Protein AF-0000000073385766 (afdb_homodimer)

pLDDT: mean 81.28, std 15.45, range [36.0, 98.94]

Secondary structure (DSSP, 8-state):
-HHHHHHHHHHHHHHHHHHHHHHHHHHHHTSSEEE------TTHHHHTT-EEEEEE-GGG-B---SSPPEEEEEES-HHHHHHHHHHH-TTTEEEEEE------SSSS-----HHHHTTSTT-----TT-HHHHHHHHHHHHHHHHHHHHHEEEEEEEEEEE-HHHHHHHHHHHHHHH-GGGEEEEEEEE-S-TT--S-TTSSEE--EEEEEEEESSTT-----EEEE----TTEEEEEEE--SS-EEEEETTEEEEEE-TTSEEEEE-SS-TTSEEEEE--TTHHHHSHHHHHIIIIIGGGTT-TT-EEEEET-SSSS-SEEEEE--SSTT----EEEEPPPTT--SEEEEPEESEEE-HHHHHTGGGGGG---SS-PPPHHHHHHHHHHHHTT----EEEESS-TTTHHHHHHHHTT--SEEEEEE---BSEEEETTEEEE-TT-HHHHHTT-SBHHHHHHHHHHHHHH-EEEEEEEEEEEEEEE--TTGGGGHHHHHHHHHHHHHHTTTT-SEEEEEEETTEEEEEEEEEEEEEEPP---EEEEEEEEEE--SSGGG--HHHHHHHHHHHHHHHHHHTT--EEEEE-SSEEEEE-SSSSEEEEEE------HHHHHHHHHHHHH--SEEEEEE--SS-GGGGHHHHTTSTTEEEEPPPHHHHHHHHHHH-/-HHHHHHHHHHHHHHHHHHHHHHHHHHHHTSSEEE------THHHHHTTEEEEEEE-GGG-B---SSPPEEEEEES-HHHHHHHHHHH-TTTEEEEEE------SSSS-----HHHHTTSTT-----TT-HHHHHHHHHHHHHHHHHHHHHEEEEEEEEEEE-HHHHHHHHHHHHHHH-GGGEEEEEEEE-S-TT--S-TTSSEE--EEEEEEEESSTT-----EEEE----TTEEEEEEE--SS-EEEEETTEEEEEE-TTSEEEEE-SS-TTSEEEEE--TTHHHHSHHHHHIIIIIGGGTTSTT-EEEEET-SSSS-SEEEEE--SSTT----EEEEPPPTT--SEEEEPEESEEE-HHHHHTGGGGGG---SS-PPPHHHHHHHHHHHHTT----EEEESS-TTTHHHHHHHHTT--SEEEEEE---BSEEEETTEEEEPTT-HHHHHTT-SBHHHHHHHHHHHHHH-EEEEEEEEEEEEEEE--TTGGGGHHHHHHHHHHHHHHTTTT-SEEEEEEETTEEEEEEEEEEEEEEPP---EEEEEEEEEEE-S-GGG--HHHHHHHHHHHHHHHHHHTT--EEEEE-SSEEEEE-SSSSEEEEEE------HHHHHHHHHHHHH--SEEEEEE--SS-GGGGHHHHTTSTTEEEEPPPHHHHHHHHHHH-

Organism: NCBI:txid537011

Solvent-accessible surface area (backbone atoms only — not comparable to full-atom values): 70743 Å² total; per-residue (Å²): 114,65,67,56,50,52,51,47,50,50,51,36,50,51,36,48,48,46,34,47,48,41,44,44,47,46,56,61,54,57,38,62,43,74,39,57,48,82,47,73,63,77,70,48,67,78,41,66,63,34,44,59,42,61,40,76,37,72,90,72,32,42,87,55,95,74,82,54,45,61,25,39,38,35,41,26,54,44,64,50,49,43,56,41,39,54,66,36,36,53,44,58,29,41,36,35,48,37,53,59,76,50,62,75,64,79,65,67,58,65,85,72,42,56,84,56,48,53,73,35,69,83,69,62,75,73,57,77,76,33,56,65,52,54,15,36,52,46,35,57,48,51,58,44,50,52,49,51,58,52,21,31,17,59,54,5,37,38,40,40,46,39,39,80,81,40,39,41,62,50,51,50,51,45,32,69,68,53,33,60,85,24,56,72,51,65,32,38,33,32,49,41,56,70,84,65,72,79,57,72,81,41,74,52,36,80,21,58,38,38,32,42,34,35,28,58,35,88,70,37,65,69,34,58,42,78,40,85,50,62,74,34,73,61,13,21,32,46,80,46,74,69,56,92,80,58,52,72,44,82,52,96,91,34,72,23,37,41,35,49,75,83,33,50,46,82,42,79,54,75,60,29,63,86,25,21,25,80,40,72,43,48,78,57,36,37,70,68,39,71,66,23,36,47,36,59,73,62,44,50,84,47,55,82,44,51,44,28,36,37,36,35,54,81,38,78,66,33,84,51,77,38,29,43,31,34,37,15,72,43,92,71,43,87,47,35,35,34,43,41,50,45,48,71,86,61,54,56,54,40,76,35,35,41,47,31,60,45,85,43,28,68,52,46,70,60,34,64,46,55,57,60,43,66,60,47,69,85,64,58,34,38,70,58,52,45,50,51,50,31,42,55,50,43,86,64,40,75,40,31,37,39,21,62,45,30,55,67,22,35,66,58,39,20,41,52,75,68,61,47,63,37,36,44,40,34,19,24,42,68,45,64,20,50,41,79,54,96,88,36,85,35,58,31,93,60,18,45,56,30,30,73,73,68,33,60,26,44,36,55,43,19,51,49,22,44,49,25,40,29,64,26,41,67,24,56,34,71,39,68,41,73,79,37,78,44,69,44,38,67,73,45,29,49,42,23,28,57,47,34,52,46,47,52,50,48,44,64,74,33,52,89,68,28,78,38,74,43,54,43,35,57,92,24,22,42,30,32,25,30,28,16,75,36,78,37,74,42,71,53,62,48,43,26,36,45,28,30,31,62,42,72,50,73,51,88,66,49,91,64,65,50,74,64,53,53,44,50,50,45,51,44,49,45,48,43,52,18,54,44,68,58,12,77,41,78,76,44,79,58,88,44,36,39,31,21,28,23,91,84,50,55,35,33,31,37,35,38,54,52,75,71,76,51,64,66,62,55,51,49,50,51,50,54,58,64,71,54,65,56,40,32,39,35,35,66,57,56,101,63,68,72,71,80,51,44,76,79,46,67,87,47,79,49,59,42,84,46,78,68,49,62,72,57,44,51,52,53,46,59,57,74,78,115,65,69,57,49,52,51,48,50,50,50,35,50,51,35,48,48,46,36,48,46,41,43,44,48,44,55,61,56,57,38,59,42,73,38,58,47,81,45,73,62,77,69,49,69,81,40,68,58,34,43,61,42,62,41,77,38,72,89,70,33,43,85,56,96,74,82,53,45,62,26,40,40,36,41,27,54,43,63,50,48,44,56,40,38,54,64,35,36,52,44,59,27,40,36,36,47,35,55,61,74,49,63,75,64,78,65,67,57,66,86,73,43,56,83,57,48,54,71,35,70,83,70,62,75,75,57,78,77,33,57,64,53,54,14,37,52,46,35,57,48,51,58,44,49,53,50,51,59,52,21,31,17,58,56,6,36,39,38,38,44,40,41,82,81,40,38,39,60,50,51,49,51,45,31,69,67,52,33,59,86,23,57,72,52,64,33,39,34,31,48,41,56,70,83,65,71,80,58,71,81,42,73,51,35,81,22,58,38,38,32,43,34,36,29,58,34,88,69,38,65,70,33,60,41,79,42,87,50,65,74,34,72,64,12,20,32,46,79,45,74,69,59,92,80,59,52,72,45,80,52,94,90,34,72,24,36,41,34,50,76,83,32,50,44,82,44,78,55,75,58,30,63,86,25,22,23,78,40,70,44,47,78,56,36,36,71,68,40,72,66,23,36,47,36,60,73,63,44,52,83,46,55,82,44,52,44,29,36,37,36,34,56,82,37,79,65,32,86,51,76,38,29,41,32,35,37,16,73,43,91,70,43,89,47,35,34,34,42,39,50,45,48,72,85,62,54,56,54,41,75,36,34,43,46,31,59,45,85,43,28,66,51,44,69,60,33,62,44,55,59,61,43,66,58,48,71,86,64,60,36,36,70,57,53,45,51,52,50,32,42,56,49,43,85,64,42,75,40,32,36,37,21,59,44,30,56,67,23,35,64,58,40,21,42,52,73,68,62,47,63,38,36,45,39,35,19,24,41,69,45,62,20,49,41,78,55,96,89,36,85,36,58,30,91,62,18,46,56,30,30,73,72,68,34,61,25,44,34,56,44,20,51,47,20,43,49,24,40,29,64,26,42,66,24,56,34,72,39,68,42,73,78,39,78,45,69,43,39,65,72,45,32,48,42,22,27,57,48,34,52,48,48,50,51,47,43,68,74,33,51,89,69,26,77,38,75,45,55,42,36,56,93,23,23,41,30,33,25,30,28,17,75,34,78,38,75,42,70,54,62,49,41,26,36,45,29,30,32,62,43,72,52,78,31,87,70,48,89,65,60,49,75,66,53,52,44,50,48,45,50,44,49,44,48,42,52,19,53,44,68,57,12,77,42,77,77,44,80,57,88,44,36,40,31,21,28,23,92,85,49,56,36,34,31,37,35,37,53,52,77,69,75,51,64,65,63,55,51,50,50,52,51,55,57,64,71,54,65,57,40,33,38,33,35,65,56,57,101,64,68,74,73,78,53,44,76,78,46,67,86,48,78,48,59,42,81,45,78,66,49,60,71,54,45,51,52,53,45,57,53,73,72

Nearest PDB structures (foldseek):
  6k0w-assembly2_A  TM=5.742E-01  e=7.827E-27  Helicobacter pylori 26695
  6k0w-assembly2_C  TM=6.515E-01  e=1.689E-23  Helicobacter pylori 26695
  6k0w-assembly1_B  TM=6.074E-01  e=6.829E-25  Helicobacter pylori 26695
  6k0w-assembly1_D  TM=6.498E-01  e=1.057E-22  Helicobacter pylori 26695
  4zcf-assembly1_B  TM=5.034E-01  e=5.128E-25  Escherichia coli

Structure (mmCIF, N/CA/C/O backbone):
data_AF-0000000073385766-model_v1
#
loop_
_entity.id
_entity.type
_entity.pdbx_description
1 polymer 'site-specific DNA-methyltransferase (adenine-specific)'
#
loop_
_atom_site.group_PDB
_atom_site.id
_atom_site.type_symbol
_atom_site.label_atom_id
_atom_site.label_alt_id
_atom_site.label_comp_id
_atom_site.label_asym_id
_atom_site.label_entity_id
_atom_site.label_seq_id
_atom_site.pdbx_PDB_ins_code
_atom_site.Cartn_x
_atom_site.Cartn_y
_atom_site.Cartn_z
_atom_site.occupancy
_atom_site.B_iso_or_equiv
_atom_site.auth_seq_id
_atom_site.auth_comp_id
_atom_site.auth_asym_id
_atom_site.auth_atom_id
_atom_site.pdbx_PDB_model_num
ATOM 1 N N . MET A 1 1 ? -17.344 31.922 -60.094 1 49.59 1 MET A N 1
ATOM 2 C CA . MET A 1 1 ? -16.766 30.594 -60.062 1 49.59 1 MET A CA 1
ATOM 3 C C . MET A 1 1 ? -15.438 30.578 -59.344 1 49.59 1 MET A C 1
ATOM 5 O O . MET A 1 1 ? -15.133 29.625 -58.594 1 49.59 1 MET A O 1
ATOM 9 N N . ALA A 1 2 ? -14.805 31.625 -59.438 1 57.44 2 ALA A N 1
ATOM 10 C CA . ALA A 1 2 ? -13.5 31.75 -58.781 1 57.44 2 ALA A CA 1
ATOM 11 C C . ALA A 1 2 ? -13.656 31.938 -57.281 1 57.44 2 ALA A C 1
ATOM 13 O O . ALA A 1 2 ? -12.891 31.359 -56.5 1 57.44 2 ALA A O 1
ATOM 14 N N . ASP A 1 3 ? -14.672 32.594 -56.938 1 60.59 3 ASP A N 1
ATOM 15 C CA . ASP A 1 3 ? -14.914 32.875 -55.5 1 60.59 3 ASP A CA 1
ATOM 16 C C . ASP A 1 3 ? -15.281 31.594 -54.75 1 60.59 3 ASP A C 1
ATOM 18 O O . ASP A 1 3 ? -14.906 31.422 -53.594 1 60.59 3 ASP A O 1
ATOM 22 N N . ASN A 1 4 ? -15.797 30.641 -55.5 1 63.19 4 ASN A N 1
ATOM 23 C CA . ASN A 1 4 ? -16.219 29.391 -54.875 1 63.19 4 ASN A CA 1
ATOM 24 C C . ASN A 1 4 ? -15.039 28.453 -54.656 1 63.19 4 ASN A C 1
ATOM 26 O O . ASN A 1 4 ? -14.961 27.781 -53.625 1 63.19 4 ASN A O 1
ATOM 30 N N . ILE A 1 5 ? -14.133 28.594 -55.5 1 67.75 5 ILE A N 1
ATOM 31 C CA . ILE A 1 5 ? -12.953 27.734 -55.375 1 67.75 5 ILE A CA 1
ATOM 32 C C . ILE A 1 5 ? -12.062 28.234 -54.25 1 67.75 5 ILE A C 1
ATOM 34 O O . ILE A 1 5 ? -11.523 27.438 -53.469 1 67.75 5 ILE A O 1
ATOM 38 N N . ASP A 1 6 ? -12.055 29.547 -54.188 1 68.44 6 ASP A N 1
ATOM 39 C CA . ASP A 1 6 ? -11.258 30.125 -53.125 1 68.44 6 ASP A CA 1
ATOM 40 C C . ASP A 1 6 ? -11.852 29.781 -51.75 1 68.44 6 ASP A C 1
ATOM 42 O O . ASP A 1 6 ? -11.125 29.5 -50.812 1 68.44 6 ASP A O 1
ATOM 46 N N . GLU A 1 7 ? -13.109 29.797 -51.688 1 72.94 7 GLU A N 1
ATOM 47 C CA . GLU A 1 7 ? -13.781 29.406 -50.438 1 72.94 7 GLU A CA 1
ATOM 48 C C . GLU A 1 7 ? -13.555 27.922 -50.125 1 72.94 7 GLU A C 1
ATOM 50 O O . GLU A 1 7 ? -13.367 27.547 -48.969 1 72.94 7 GLU A O 1
ATOM 55 N N . LEU A 1 8 ? -13.492 27.141 -51.094 1 73.75 8 LEU A N 1
ATOM 56 C CA . LEU A 1 8 ? -13.242 25.719 -50.906 1 73.75 8 LEU A CA 1
ATOM 57 C C . LEU A 1 8 ? -11.797 25.484 -50.469 1 73.75 8 LEU A C 1
ATOM 59 O O . LEU A 1 8 ? -11.523 24.656 -49.594 1 73.75 8 LEU A O 1
ATOM 63 N N . HIS A 1 9 ? -10.953 26.25 -51 1 75.62 9 HIS A N 1
ATOM 64 C CA . HIS A 1 9 ? -9.555 26.141 -50.594 1 75.62 9 HIS A CA 1
ATOM 65 C C . HIS A 1 9 ? -9.367 26.625 -49.156 1 75.62 9 HIS A C 1
ATOM 67 O O . HIS A 1 9 ? -8.594 26.047 -48.406 1 75.62 9 HIS A O 1
ATOM 73 N N . ARG A 1 10 ? -10.031 27.703 -48.844 1 72.75 10 ARG A N 1
ATOM 74 C CA . ARG A 1 10 ? -9.977 28.156 -47.469 1 72.75 10 ARG A CA 1
ATOM 75 C C . ARG A 1 10 ? -10.562 27.125 -46.5 1 72.75 10 ARG A C 1
ATOM 77 O O . ARG A 1 10 ? -10 26.859 -45.438 1 72.75 10 ARG A O 1
ATOM 84 N N . LYS A 1 11 ? -11.648 26.5 -46.844 1 74.69 11 LYS A N 1
ATOM 85 C CA . LYS A 1 11 ? -12.242 25.453 -46.031 1 74.69 11 LYS A CA 1
ATOM 86 C C . LYS A 1 11 ? -11.312 24.25 -45.938 1 74.69 11 LYS A C 1
ATOM 88 O O . LYS A 1 11 ? -11.188 23.641 -44.875 1 74.69 11 LYS A O 1
ATOM 93 N N . ILE A 1 12 ? -10.656 23.938 -46.938 1 74.56 12 ILE A N 1
ATOM 94 C CA . ILE A 1 12 ? -9.695 22.844 -46.906 1 74.56 12 ILE A CA 1
ATOM 95 C C . ILE A 1 12 ? -8.508 23.219 -46.031 1 74.56 12 ILE A C 1
ATOM 97 O O . ILE A 1 12 ? -8.062 22.406 -45.219 1 74.56 12 ILE A O 1
ATOM 101 N N . LYS A 1 13 ? -8.062 24.406 -46.156 1 70.5 13 LYS A N 1
ATOM 102 C CA . LYS A 1 13 ? -6.969 24.844 -45.281 1 70.5 13 LYS A CA 1
ATOM 103 C C . LYS A 1 13 ? -7.395 24.828 -43.812 1 70.5 13 LYS A C 1
ATOM 105 O O . LYS A 1 13 ? -6.625 24.422 -42.938 1 70.5 13 LYS A O 1
ATOM 110 N N . ASP A 1 14 ? -8.523 25.281 -43.594 1 71 14 ASP A N 1
ATOM 111 C CA . ASP A 1 14 ? -9.047 25.25 -42.219 1 71 14 ASP A CA 1
ATOM 112 C C . ASP A 1 14 ? -9.188 23.828 -41.719 1 71 14 ASP A C 1
ATOM 114 O O . ASP A 1 14 ? -8.836 23.516 -40.594 1 71 14 ASP A O 1
ATOM 118 N N . LEU A 1 15 ? -9.648 22.953 -42.531 1 71.5 15 LEU A N 1
ATOM 119 C CA . LEU A 1 15 ? -9.82 21.547 -42.156 1 71.5 15 LEU A CA 1
ATOM 120 C C . LEU A 1 15 ? -8.469 20.859 -42.031 1 71.5 15 LEU A C 1
ATOM 122 O O . LEU A 1 15 ? -8.266 20.047 -41.125 1 71.5 15 LEU A O 1
ATOM 126 N N . GLU A 1 16 ? -7.609 21.203 -42.781 1 70.88 16 GLU A N 1
ATOM 127 C CA . GLU A 1 16 ? -6.262 20.672 -42.656 1 70.88 16 GLU A CA 1
ATOM 128 C C . GLU A 1 16 ? -5.602 21.172 -41.375 1 70.88 16 GLU A C 1
ATOM 130 O O . GLU A 1 16 ? -4.918 20.422 -40.656 1 70.88 16 GLU A O 1
ATOM 135 N N . SER A 1 17 ? -5.781 22.406 -41.156 1 67.31 17 SER A N 1
ATOM 136 C CA . SER A 1 17 ? -5.305 22.938 -39.875 1 67.31 17 SER A CA 1
ATOM 137 C C . SER A 1 17 ? -6.004 22.266 -38.688 1 67.31 17 SER A C 1
ATOM 139 O O . SER A 1 17 ? -5.375 21.969 -37.688 1 67.31 17 SER A O 1
ATOM 141 N N . GLU A 1 18 ? -7.227 22.094 -38.844 1 66.19 18 GLU A N 1
ATOM 142 C CA . GLU A 1 18 ? -7.969 21.375 -37.812 1 66.19 18 GLU A CA 1
ATOM 143 C C . GLU A 1 18 ? -7.508 19.922 -37.688 1 66.19 18 GLU A C 1
ATOM 145 O O . GLU A 1 18 ? -7.352 19.406 -36.594 1 66.19 18 GLU A O 1
ATOM 150 N N . VAL A 1 19 ? -7.32 19.312 -38.75 1 64.25 19 VAL A N 1
ATOM 151 C CA . VAL A 1 19 ? -6.781 17.953 -38.719 1 64.25 19 VAL A CA 1
ATOM 152 C C . VAL A 1 19 ? -5.371 17.953 -38.156 1 64.25 19 VAL A C 1
ATOM 154 O O . VAL A 1 19 ? -5.02 17.094 -37.344 1 64.25 19 VAL A O 1
ATOM 157 N N . ALA A 1 20 ? -4.609 18.938 -38.562 1 61.25 20 ALA A N 1
ATOM 158 C CA . ALA A 1 20 ? -3.279 19.078 -37.969 1 61.25 20 ALA A CA 1
ATOM 159 C C . ALA A 1 20 ? -3.365 19.344 -36.469 1 61.25 20 ALA A C 1
ATOM 161 O O . ALA A 1 20 ? -2.611 18.75 -35.688 1 61.25 20 ALA A O 1
ATOM 162 N N . TYR A 1 21 ? -4.199 20.203 -36.125 1 56.59 21 TYR A N 1
ATOM 163 C CA . TYR A 1 21 ? -4.445 20.453 -34.719 1 56.59 21 TYR A CA 1
ATOM 164 C C . TYR A 1 21 ? -4.977 19.203 -34.031 1 56.59 21 TYR A C 1
ATOM 166 O O . TYR A 1 21 ? -4.488 18.828 -32.969 1 56.59 21 TYR A O 1
ATOM 174 N N . LEU A 1 22 ? -5.922 18.641 -34.625 1 57.69 22 LEU A N 1
ATOM 175 C CA . LEU A 1 22 ? -6.461 17.422 -34.031 1 57.69 22 LEU A CA 1
ATOM 176 C C . LEU A 1 22 ? -5.426 16.297 -34.062 1 57.69 22 LEU A C 1
ATOM 178 O O . LEU A 1 22 ? -5.312 15.523 -33.125 1 57.69 22 LEU A O 1
ATOM 182 N N . ASN A 1 23 ? -4.742 16.25 -35.062 1 53.69 23 ASN A N 1
ATOM 183 C CA . ASN A 1 23 ? -3.621 15.32 -35.094 1 53.69 23 ASN A CA 1
ATOM 184 C C . ASN A 1 23 ? -2.535 15.688 -34.094 1 53.69 23 ASN A C 1
ATOM 186 O O . ASN A 1 23 ? -1.949 14.812 -33.469 1 53.69 23 ASN A O 1
ATOM 190 N N . ALA A 1 24 ? -2.273 16.891 -34.031 1 52.88 24 ALA A N 1
ATOM 191 C CA . ALA A 1 24 ? -1.373 17.359 -32.969 1 52.88 24 ALA A CA 1
ATOM 192 C C . ALA A 1 24 ? -1.948 17.062 -31.594 1 52.88 24 ALA A C 1
ATOM 194 O O . ALA A 1 24 ? -1.223 16.641 -30.688 1 52.88 24 ALA A O 1
ATOM 195 N N . GLN A 1 25 ? -3.15 17.328 -31.516 1 48.84 25 GLN A N 1
ATOM 196 C CA . GLN A 1 25 ? -3.822 16.953 -30.281 1 48.84 25 GLN A CA 1
ATOM 197 C C . GLN A 1 25 ? -3.83 15.445 -30.094 1 48.84 25 GLN A C 1
ATOM 199 O O . GLN A 1 25 ? -3.619 14.953 -28.984 1 48.84 25 GLN A O 1
ATOM 204 N N . LEU A 1 26 ? -4.16 14.828 -31.125 1 48.06 26 LEU A N 1
ATOM 205 C CA . LEU A 1 26 ? -4.078 13.375 -31.094 1 48.06 26 LEU A CA 1
ATOM 206 C C . LEU A 1 26 ? -2.635 12.914 -30.922 1 48.06 26 LEU A C 1
ATOM 208 O O . LEU A 1 26 ? -2.369 11.938 -30.234 1 48.06 26 LEU A O 1
ATOM 212 N N . LYS A 1 27 ? -1.765 13.461 -31.562 1 48.28 27 LYS A N 1
ATOM 213 C CA . LYS A 1 27 ? -0.336 13.211 -31.391 1 48.28 27 LYS A CA 1
ATOM 214 C C . LYS A 1 27 ? 0.132 13.602 -30 1 48.28 27 LYS A C 1
ATOM 216 O O . LYS A 1 27 ? 0.989 12.93 -29.422 1 48.28 27 LYS A O 1
ATOM 221 N N . GLN A 1 28 ? -0.233 14.734 -29.578 1 44.94 28 GLN A N 1
ATOM 222 C CA . GLN A 1 28 ? -0.001 15.094 -28.172 1 44.94 28 GLN A CA 1
ATOM 223 C C . GLN A 1 28 ? -0.711 14.125 -27.234 1 44.94 28 GLN A C 1
ATOM 225 O O . GLN A 1 28 ? -0.204 13.812 -26.156 1 44.94 28 GLN A O 1
ATOM 230 N N . ASP A 1 29 ? -1.841 13.719 -27.609 1 46.97 29 ASP A N 1
ATOM 231 C CA . ASP A 1 29 ? -2.686 12.75 -26.922 1 46.97 29 ASP A CA 1
ATOM 232 C C . ASP A 1 29 ? -2.068 11.352 -26.953 1 46.97 29 ASP A C 1
ATOM 234 O O . ASP A 1 29 ? -2.404 10.5 -26.125 1 46.97 29 ASP A O 1
ATOM 238 N N . ASN A 1 30 ? -1.302 11.055 -27.969 1 50.53 30 ASN A N 1
ATOM 239 C CA . ASN A 1 30 ? -0.639 9.758 -28.062 1 50.53 30 ASN A CA 1
ATOM 240 C C . ASN A 1 30 ? 0.503 9.633 -27.062 1 50.53 30 ASN A C 1
ATOM 242 O O . ASN A 1 30 ? 1.432 8.852 -27.266 1 50.53 30 ASN A O 1
ATOM 246 N N . ARG A 1 31 ? 0.432 10.508 -26.094 1 61.94 31 ARG A N 1
ATOM 247 C CA . ARG A 1 31 ? 1.479 10.547 -25.078 1 61.94 31 ARG A CA 1
ATOM 248 C C . ARG A 1 31 ? 1.097 9.711 -23.875 1 61.94 31 ARG A C 1
ATOM 250 O O . ARG A 1 31 ? -0.087 9.555 -23.562 1 61.94 31 ARG A O 1
ATOM 257 N N . PHE A 1 32 ? 1.944 8.898 -23.516 1 79.38 32 PHE A N 1
ATOM 258 C CA . PHE A 1 32 ? 1.808 8.117 -22.297 1 79.38 32 PHE A CA 1
ATOM 259 C C . PHE A 1 32 ? 1.336 8.992 -21.141 1 79.38 32 PHE A C 1
ATOM 261 O O . PHE A 1 32 ? 1.88 10.07 -20.906 1 79.38 32 PHE A O 1
ATOM 268 N N . GLY A 1 33 ? 0.1 8.625 -20.609 1 84.5 33 GLY A N 1
ATOM 269 C CA . GLY A 1 33 ? -0.317 9.328 -19.406 1 84.5 33 GLY A CA 1
ATOM 270 C C . GLY A 1 33 ? -1.81 9.234 -19.141 1 84.5 33 GLY A C 1
ATOM 271 O O . GLY A 1 33 ? -2.535 8.578 -19.891 1 84.5 33 GLY A O 1
ATOM 272 N N . LEU A 1 34 ? -2.203 9.789 -18.016 1 89.25 34 LEU A N 1
ATOM 273 C CA . LEU A 1 34 ? -3.605 9.812 -17.609 1 89.25 34 LEU A CA 1
ATOM 274 C C . LEU A 1 34 ? -4.355 10.945 -18.312 1 89.25 34 LEU A C 1
ATOM 276 O O . LEU A 1 34 ? -3.861 12.07 -18.375 1 89.25 34 LEU A O 1
ATOM 280 N N . HIS A 1 35 ? -5.453 10.633 -18.875 1 85.69 35 HIS A N 1
ATOM 281 C CA . HIS A 1 35 ? -6.316 11.625 -19.516 1 85.69 35 HIS A CA 1
ATOM 282 C C . HIS A 1 35 ? -7.66 11.719 -18.797 1 85.69 35 HIS A C 1
ATOM 284 O O . HIS A 1 35 ? -8.203 10.711 -18.344 1 85.69 35 HIS A O 1
ATOM 290 N N . TRP A 1 36 ? -8.148 12.992 -18.578 1 85.81 36 TRP A N 1
ATOM 291 C CA . TRP A 1 36 ? -9.461 13.203 -17.969 1 85.81 36 TRP A CA 1
ATOM 292 C C . TRP A 1 36 ? -10.133 14.453 -18.531 1 85.81 36 TRP A C 1
ATOM 294 O O . TRP A 1 36 ? -9.5 15.234 -19.25 1 85.81 36 TRP A O 1
ATOM 304 N N . ILE A 1 37 ? -11.398 14.594 -18.297 1 76.31 37 ILE A N 1
ATOM 305 C CA . ILE A 1 37 ? -12.156 15.773 -18.688 1 76.31 37 ILE A CA 1
ATOM 306 C C . ILE A 1 37 ? -11.953 16.891 -17.672 1 76.31 37 ILE A C 1
ATOM 308 O O . ILE A 1 37 ? -12.148 16.688 -16.469 1 76.31 37 ILE A O 1
ATOM 312 N N . ASP A 1 38 ? -11.477 17.938 -18.172 1 77.62 38 ASP A N 1
ATOM 313 C CA . ASP A 1 38 ? -11.32 19.078 -17.266 1 77.62 38 ASP A CA 1
ATOM 314 C C . ASP A 1 38 ? -12.672 19.625 -16.844 1 77.62 38 ASP A C 1
ATOM 316 O O . ASP A 1 38 ? -13.477 20.047 -17.688 1 77.62 38 ASP A O 1
ATOM 320 N N . VAL A 1 39 ? -12.961 19.562 -15.594 1 71.75 39 VAL A N 1
ATOM 321 C CA . VAL A 1 39 ? -14.219 20.031 -15.023 1 71.75 39 VAL A CA 1
ATOM 322 C C . VAL A 1 39 ? -13.984 21.328 -14.25 1 71.75 39 VAL A C 1
ATOM 324 O O . VAL A 1 39 ? -13.242 21.344 -13.266 1 71.75 39 VAL A O 1
ATOM 327 N N . PRO A 1 40 ? -14.555 22.484 -14.727 1 67.44 40 PRO A N 1
ATOM 328 C CA . PRO A 1 40 ? -14.367 23.75 -14.016 1 67.44 40 PRO A CA 1
ATOM 329 C C . PRO A 1 40 ? -15.039 23.766 -12.648 1 67.44 40 PRO A C 1
ATOM 331 O O . PRO A 1 40 ? -16.062 23.109 -12.453 1 67.44 40 PRO A O 1
ATOM 334 N N . GLU A 1 41 ? -14.383 24.516 -11.703 1 71.5 41 GLU A N 1
ATOM 335 C CA . GLU A 1 41 ? -14.969 24.672 -10.375 1 71.5 41 GLU A CA 1
ATOM 336 C C . GLU A 1 41 ? -15.906 25.875 -10.32 1 71.5 41 GLU A C 1
ATOM 338 O O . GLU A 1 41 ? -15.734 26.828 -11.07 1 71.5 41 GLU A O 1
ATOM 343 N N . ALA A 1 42 ? -17.031 25.781 -9.555 1 55.75 42 ALA A N 1
ATOM 344 C CA . ALA A 1 42 ? -18.062 26.812 -9.461 1 55.75 42 ALA A CA 1
ATOM 345 C C . ALA A 1 42 ? -17.438 28.172 -9.141 1 55.75 42 ALA A C 1
ATOM 347 O O . ALA A 1 42 ? -17.906 29.203 -9.625 1 55.75 42 ALA A O 1
ATOM 348 N N . PHE A 1 43 ? -16.656 28.359 -8.156 1 52.22 43 PHE A N 1
ATOM 349 C CA . PHE A 1 43 ? -16.172 29.672 -7.73 1 52.22 43 PHE A CA 1
ATOM 350 C C . PHE A 1 43 ? -15.492 30.391 -8.883 1 52.22 43 PHE A C 1
ATOM 352 O O . PHE A 1 43 ? -15.344 31.625 -8.852 1 52.22 43 PHE A O 1
ATOM 359 N N . GLU A 1 44 ? -15.125 29.688 -9.922 1 50.03 44 GLU A N 1
ATOM 360 C CA . GLU A 1 44 ? -14.391 30.297 -11.031 1 50.03 44 GLU A CA 1
ATOM 361 C C . GLU A 1 44 ? -15.258 31.312 -11.773 1 50.03 44 GLU A C 1
ATOM 363 O O . GLU A 1 44 ? -14.734 32.25 -12.367 1 50.03 44 GLU A O 1
ATOM 368 N N . ALA A 1 45 ? -16.516 31.25 -11.539 1 45.75 45 ALA A N 1
ATOM 369 C CA . ALA A 1 45 ? -17.328 32.219 -12.281 1 45.75 45 ALA A CA 1
ATOM 370 C C . ALA A 1 45 ? -17.156 33.625 -11.727 1 45.75 45 ALA A C 1
ATOM 372 O O . ALA A 1 45 ? -17.062 34.594 -12.492 1 45.75 45 ALA A O 1
ATOM 373 N N . GLY A 1 46 ? -17.438 33.812 -10.453 1 46.69 46 GLY A N 1
ATOM 374 C CA . GLY A 1 46 ? -17.312 35.156 -9.938 1 46.69 46 GLY A CA 1
ATOM 375 C C . GLY A 1 46 ? -15.883 35.656 -9.914 1 46.69 46 GLY A C 1
ATOM 376 O O . GLY A 1 46 ? -15.641 36.875 -9.836 1 46.69 46 GLY A O 1
ATOM 377 N N . GLY A 1 47 ? -14.93 34.75 -9.766 1 50.75 47 GLY A N 1
ATOM 378 C CA . GLY A 1 47 ? -13.523 35.094 -9.586 1 50.75 47 GLY A CA 1
ATOM 379 C C . GLY A 1 47 ? -12.781 35.25 -10.898 1 50.75 47 GLY A C 1
ATOM 380 O O . GLY A 1 47 ? -11.578 35.531 -10.906 1 50.75 47 GLY A O 1
ATOM 381 N N . GLU A 1 48 ? -13.547 34.906 -11.977 1 50.16 48 GLU A N 1
ATOM 382 C CA . GLU A 1 48 ? -12.859 34.906 -13.266 1 50.16 48 GLU A CA 1
ATOM 383 C C . GLU A 1 48 ? -12.219 36.25 -13.555 1 50.16 48 GLU A C 1
ATOM 385 O O . GLU A 1 48 ? -11.148 36.312 -14.164 1 50.16 48 GLU A O 1
ATOM 390 N N . ASN A 1 49 ? -12.883 37.281 -12.961 1 53.44 49 ASN A N 1
ATOM 391 C CA . ASN A 1 49 ? -12.289 38.562 -13.273 1 53.44 49 ASN A CA 1
ATOM 392 C C . ASN A 1 49 ? -11.789 39.281 -12.023 1 53.44 49 ASN A C 1
ATOM 394 O O . ASN A 1 49 ? -11.672 40.5 -12 1 53.44 49 ASN A O 1
ATOM 398 N N . ALA A 1 50 ? -11.617 38.438 -10.914 1 66 50 ALA A N 1
ATOM 399 C CA . ALA A 1 50 ? -11.141 39.062 -9.68 1 66 50 ALA A CA 1
ATOM 400 C C . ALA A 1 50 ? -9.836 38.438 -9.211 1 66 50 ALA A C 1
ATOM 402 O O . ALA A 1 50 ? -9.547 37.281 -9.531 1 66 50 ALA A O 1
ATOM 403 N N . ILE A 1 51 ? -9.039 39.25 -8.617 1 69.06 51 ILE A N 1
ATOM 404 C CA . ILE A 1 51 ? -7.758 38.781 -8.102 1 69.06 51 ILE A CA 1
ATOM 405 C C . ILE A 1 51 ? -7.898 38.406 -6.629 1 69.06 51 ILE A C 1
ATOM 407 O O . ILE A 1 51 ? -8.375 39.219 -5.816 1 69.06 51 ILE A O 1
ATOM 411 N N . PRO A 1 52 ? -7.484 37.25 -6.312 1 79.62 52 PRO A N 1
ATOM 412 C CA . PRO A 1 52 ? -7.547 36.875 -4.902 1 79.62 52 PRO A CA 1
ATOM 413 C C . PRO A 1 52 ? -6.477 37.562 -4.055 1 79.62 52 PRO A C 1
ATOM 415 O O . PRO A 1 52 ? -5.344 37.719 -4.508 1 79.62 52 PRO A O 1
ATOM 418 N N . ILE A 1 53 ? -6.82 38.031 -2.861 1 79.81 53 ILE A N 1
ATOM 419 C CA . ILE A 1 53 ? -5.91 38.625 -1.894 1 79.81 53 ILE A CA 1
ATOM 420 C C . ILE A 1 53 ? -6.168 38.031 -0.508 1 79.81 53 ILE A C 1
ATOM 422 O O . ILE A 1 53 ? -7.113 37.281 -0.319 1 79.81 53 ILE A O 1
ATOM 426 N N . LEU A 1 54 ? -5.266 38.375 0.441 1 85.5 54 LEU A N 1
ATOM 427 C CA . LEU A 1 54 ? -5.426 37.938 1.826 1 85.5 54 LEU A CA 1
ATOM 428 C C . LEU A 1 54 ? -5.629 39.156 2.744 1 85.5 54 LEU A C 1
ATOM 430 O O . LEU A 1 54 ? -4.859 40.094 2.693 1 85.5 54 LEU A O 1
ATOM 434 N N . GLU A 1 55 ? -6.684 39.094 3.496 1 85.56 55 GLU A N 1
ATOM 435 C CA . GLU A 1 55 ? -6.965 40.125 4.473 1 85.56 55 GLU A CA 1
ATOM 436 C C . GLU A 1 55 ? -6.781 39.625 5.898 1 85.56 55 GLU A C 1
ATOM 438 O O . GLU A 1 55 ? -7.328 38.594 6.27 1 85.56 55 GLU A O 1
ATOM 443 N N . GLU A 1 56 ? -6.086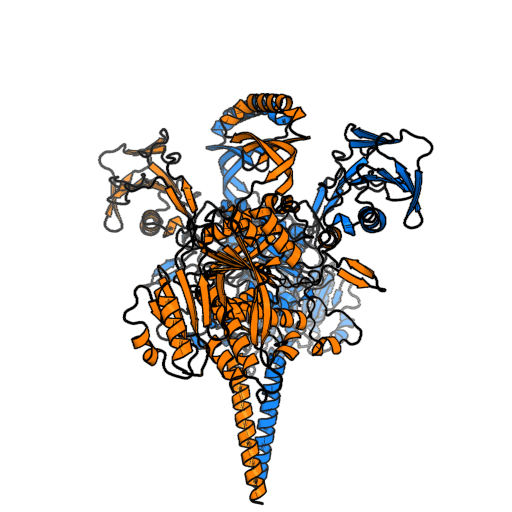 40.375 6.664 1 87.81 56 GLU A N 1
ATOM 444 C CA . GLU A 1 56 ? -5.875 39.969 8.055 1 87.81 56 GLU A CA 1
ATOM 445 C C . GLU A 1 56 ? -7.152 40.156 8.875 1 87.81 56 GLU A C 1
ATOM 447 O O . GLU A 1 56 ? -7.91 41.094 8.664 1 87.81 56 GLU A O 1
ATOM 452 N N . VAL A 1 57 ? -7.355 39.25 9.719 1 90.94 57 VAL A N 1
ATOM 453 C CA . VAL A 1 57 ? -8.438 39.312 10.695 1 90.94 57 VAL A CA 1
ATOM 454 C C . VAL A 1 57 ? -7.855 39.344 12.109 1 90.94 57 VAL A C 1
ATOM 456 O O . VAL A 1 57 ? -7.816 38.344 12.797 1 90.94 57 VAL A O 1
ATOM 459 N N . PRO A 1 58 ? -7.562 40.531 12.609 1 89.69 58 PRO A N 1
ATOM 460 C CA . PRO A 1 58 ? -6.828 40.656 13.867 1 89.69 58 PRO A CA 1
ATOM 461 C C . PRO A 1 58 ? -7.547 40.031 15.047 1 89.69 58 PRO A C 1
ATOM 463 O O . PRO A 1 58 ? -6.898 39.438 15.93 1 89.69 58 PRO A O 1
ATOM 466 N N . ASP A 1 59 ? -8.844 40.062 15.039 1 92.81 59 ASP A N 1
ATOM 467 C CA . ASP A 1 59 ? -9.625 39.531 16.156 1 92.81 59 ASP A CA 1
ATOM 468 C C . ASP A 1 59 ? -9.445 38.031 16.312 1 92.81 59 ASP A C 1
ATOM 470 O O . ASP A 1 59 ? -9.664 37.469 17.391 1 92.81 59 ASP A O 1
ATOM 474 N N . LEU A 1 60 ? -9.094 37.406 15.25 1 95.81 60 LEU A N 1
ATOM 475 C CA . LEU A 1 60 ? -8.938 35.938 15.281 1 95.81 60 LEU A CA 1
ATOM 476 C C . LEU A 1 60 ? -7.473 35.562 15.398 1 95.81 60 LEU A C 1
ATOM 478 O O . LEU A 1 60 ? -7.148 34.375 15.523 1 95.81 60 LEU A O 1
ATOM 482 N N . SER A 1 61 ? -6.602 36.5 15.406 1 94.56 61 SER A N 1
ATOM 483 C CA . SER A 1 61 ? -5.172 36.25 15.578 1 94.56 61 SER A CA 1
ATOM 484 C C . SER A 1 61 ? -4.824 36.062 17.047 1 94.56 61 SER A C 1
ATOM 486 O O . SER A 1 61 ? -5.621 36.375 17.938 1 94.56 61 SER A O 1
ATOM 488 N N . ILE A 1 62 ? -3.725 35.375 17.281 1 95.12 62 ILE A N 1
ATOM 489 C CA . ILE A 1 62 ? -3.207 35.125 18.625 1 95.12 62 ILE A CA 1
ATOM 490 C C . ILE A 1 62 ? -1.774 35.656 18.734 1 95.12 62 ILE A C 1
ATOM 492 O O . ILE A 1 62 ? -0.899 35.219 17.969 1 95.12 62 ILE A O 1
ATOM 496 N N . THR A 1 63 ? -1.531 36.562 19.688 1 92.19 63 THR A N 1
ATOM 497 C CA . THR A 1 63 ? -0.195 37.125 19.875 1 92.19 63 THR A CA 1
ATOM 498 C C . THR A 1 63 ? 0.331 36.781 21.266 1 92.19 63 THR A C 1
ATOM 500 O O . THR A 1 63 ? -0.344 37.062 22.266 1 92.19 63 THR A O 1
ATOM 503 N N . THR A 1 64 ? 1.45 36.156 21.266 1 92.75 64 THR A N 1
ATOM 504 C CA . THR A 1 64 ? 2.146 35.844 22.516 1 92.75 64 THR A CA 1
ATOM 505 C C . THR A 1 64 ? 3.5 36.562 22.562 1 92.75 64 THR A C 1
ATOM 507 O O . THR A 1 64 ? 4.137 36.75 21.516 1 92.75 64 THR A O 1
ATOM 510 N N . ASP A 1 65 ? 3.922 37.031 23.703 1 89.88 65 ASP A N 1
ATOM 511 C CA . ASP A 1 65 ? 5.227 37.688 23.859 1 89.88 65 ASP A CA 1
ATOM 512 C C . ASP A 1 65 ? 6.25 36.719 24.438 1 89.88 65 ASP A C 1
ATOM 514 O O . ASP A 1 65 ? 6.762 36.938 25.547 1 89.88 65 ASP A O 1
ATOM 518 N N . ASP A 1 66 ? 6.578 35.688 23.688 1 92.5 66 ASP A N 1
ATOM 519 C CA . ASP A 1 66 ? 7.477 34.656 24.188 1 92.5 66 ASP A CA 1
ATOM 520 C C . ASP A 1 66 ? 8.703 34.531 23.297 1 92.5 66 ASP A C 1
ATOM 522 O O . ASP A 1 66 ? 9.516 33.594 23.484 1 92.5 66 ASP A O 1
ATOM 526 N N . GLY A 1 67 ? 8.844 35.344 22.312 1 89.88 67 GLY A N 1
ATOM 527 C CA . GLY A 1 67 ? 9.992 35.344 21.422 1 89.88 67 GLY A CA 1
ATOM 528 C C . GLY A 1 67 ? 9.93 34.219 20.391 1 89.88 67 GLY A C 1
ATOM 529 O O . GLY A 1 67 ? 10.828 34.094 19.562 1 89.88 67 GLY A O 1
ATOM 530 N N . LYS A 1 68 ? 8.875 33.406 20.391 1 92.31 68 LYS A N 1
ATOM 531 C CA . LYS A 1 68 ? 8.711 32.344 19.422 1 92.31 68 LYS A CA 1
ATOM 532 C C . LYS A 1 68 ? 8.07 32.812 18.141 1 92.31 68 LYS A C 1
ATOM 534 O O . LYS A 1 68 ? 7.594 33.969 18.062 1 92.31 68 LYS A O 1
ATOM 539 N N . PRO A 1 69 ? 8.062 32.062 17.094 1 91.62 69 PRO A N 1
ATOM 540 C CA . PRO A 1 69 ? 7.609 32.5 15.766 1 91.62 69 PRO A CA 1
ATOM 541 C C . PRO A 1 69 ? 6.098 32.719 15.711 1 91.62 69 PRO A C 1
ATOM 543 O O . PRO A 1 69 ? 5.371 32.281 16.594 1 91.62 69 PRO A O 1
ATOM 546 N N . THR A 1 70 ? 5.738 33.469 14.625 1 93.38 70 THR A N 1
ATOM 547 C CA . THR A 1 70 ? 4.336 33.656 14.273 1 93.38 70 THR A CA 1
ATOM 548 C C . THR A 1 70 ? 3.953 32.781 13.086 1 93.38 70 THR A C 1
ATOM 550 O O . THR A 1 70 ? 4.656 32.781 12.07 1 93.38 70 THR A O 1
ATOM 553 N N . HIS A 1 71 ? 2.875 32.094 13.219 1 96.62 71 HIS A N 1
ATOM 554 C CA . HIS A 1 71 ? 2.387 31.203 12.172 1 96.62 71 HIS A CA 1
ATOM 555 C C . HIS A 1 71 ? 1.138 31.766 11.5 1 96.62 71 HIS A C 1
ATOM 557 O O . HIS A 1 71 ? 0.616 32.812 11.93 1 96.62 71 HIS A O 1
ATOM 563 N N . ILE A 1 72 ? 0.736 31.109 10.375 1 96.12 72 ILE A N 1
ATOM 564 C CA . ILE A 1 72 ? -0.306 31.703 9.547 1 96.12 72 ILE A CA 1
ATOM 565 C C . ILE A 1 72 ? -1.453 30.719 9.367 1 96.12 72 ILE A C 1
ATOM 567 O O . ILE A 1 72 ? -1.225 29.531 9.102 1 96.12 72 ILE A O 1
ATOM 571 N N . LEU A 1 73 ? -2.658 31.125 9.547 1 98.12 73 LEU A N 1
ATOM 572 C CA . LEU A 1 73 ? -3.875 30.422 9.164 1 98.12 73 LEU A CA 1
ATOM 573 C C . LEU A 1 73 ? -4.684 31.234 8.156 1 98.12 73 LEU A C 1
ATOM 575 O O . LEU A 1 73 ? -5.023 32.375 8.422 1 98.12 73 LEU A O 1
ATOM 579 N N . ILE A 1 74 ? -4.938 30.688 7.02 1 96.56 74 ILE A N 1
ATOM 580 C CA . ILE A 1 74 ? -5.711 31.344 5.973 1 96.56 74 ILE A CA 1
ATOM 581 C C . ILE A 1 74 ? -7.074 30.656 5.836 1 96.56 74 ILE A C 1
ATOM 583 O O . ILE A 1 74 ? -7.152 29.469 5.523 1 96.56 74 ILE A O 1
ATOM 587 N N . GLU A 1 75 ? -8.094 31.391 6.07 1 96.5 75 GLU A N 1
ATOM 588 C CA . GLU A 1 75 ? -9.453 30.922 5.809 1 96.5 75 GLU A CA 1
ATOM 589 C C . GLU A 1 75 ? -9.859 31.203 4.363 1 96.5 75 GLU A C 1
ATOM 591 O O . GLU A 1 75 ? -9.953 32.375 3.951 1 96.5 75 GLU A O 1
ATOM 596 N N . GLY A 1 76 ? -10.078 30.109 3.59 1 93.25 76 GLY A N 1
ATOM 597 C CA . GLY A 1 76 ? -10.492 30.281 2.203 1 93.25 76 GLY A CA 1
ATOM 598 C C . GLY A 1 76 ? -10.281 29.016 1.371 1 93.25 76 GLY A C 1
ATOM 599 O O . GLY A 1 76 ? -9.781 28.016 1.871 1 93.25 76 GLY A O 1
ATOM 600 N N . ASP A 1 77 ? -10.742 29.141 0.141 1 90.94 77 ASP A N 1
ATOM 601 C CA . ASP A 1 77 ? -10.484 28.062 -0.817 1 90.94 77 ASP A CA 1
ATOM 602 C C . ASP A 1 77 ? -8.992 27.906 -1.068 1 90.94 77 ASP A C 1
ATOM 604 O O . ASP A 1 77 ? -8.258 28.891 -1.182 1 90.94 77 ASP A O 1
ATOM 608 N N . ASN A 1 78 ? -8.586 26.656 -1.038 1 94.75 78 ASN A N 1
ATOM 609 C CA . ASN A 1 78 ? -7.148 26.422 -1.124 1 94.75 78 ASN A CA 1
ATOM 610 C C . ASN A 1 78 ? -6.59 26.859 -2.479 1 94.75 78 ASN A C 1
ATOM 612 O O . ASN A 1 78 ? -5.418 27.219 -2.582 1 94.75 78 ASN A O 1
ATOM 616 N N . TYR A 1 79 ? -7.441 26.797 -3.578 1 91.19 79 TYR A N 1
ATOM 617 C CA . TYR A 1 79 ? -6.957 27.281 -4.863 1 91.19 79 TYR A CA 1
ATOM 618 C C . TYR A 1 79 ? -6.613 28.766 -4.785 1 91.19 79 TYR A C 1
ATOM 620 O O . TYR A 1 79 ? -5.547 29.188 -5.246 1 91.19 79 TYR A O 1
ATOM 628 N N . HIS A 1 80 ? -7.461 29.547 -4.207 1 88.44 80 HIS A N 1
ATOM 629 C CA . HIS A 1 80 ? -7.25 30.984 -4.074 1 88.44 80 HIS A CA 1
ATOM 630 C C . HIS A 1 80 ? -6.098 31.281 -3.121 1 88.44 80 HIS A C 1
ATOM 632 O O . HIS A 1 80 ? -5.27 32.156 -3.396 1 88.44 80 HIS A O 1
ATOM 638 N N . ALA A 1 81 ? -6.086 30.609 -2.047 1 93.12 81 ALA A N 1
ATOM 639 C CA . ALA A 1 81 ? -5.016 30.812 -1.074 1 93.12 81 ALA A CA 1
ATOM 640 C C . ALA A 1 81 ? -3.654 30.484 -1.683 1 93.12 81 ALA A C 1
ATOM 642 O O . ALA A 1 81 ? -2.688 31.234 -1.489 1 93.12 81 ALA A O 1
ATOM 643 N N . LEU A 1 82 ? -3.611 29.375 -2.416 1 94.69 82 LEU A N 1
ATOM 644 C CA . LEU A 1 82 ? -2.367 28.969 -3.062 1 94.69 82 LEU A CA 1
ATOM 645 C C . LEU A 1 82 ? -1.936 30.016 -4.094 1 94.69 82 LEU A C 1
ATOM 647 O O . LEU A 1 82 ? -0.74 30.266 -4.262 1 94.69 82 LEU A O 1
ATOM 651 N N . THR A 1 83 ? -2.91 30.5 -4.805 1 87 83 THR A N 1
ATOM 652 C CA . THR A 1 83 ? -2.605 31.562 -5.758 1 87 83 THR A CA 1
ATOM 653 C C . THR A 1 83 ? -1.946 32.75 -5.059 1 87 83 THR A C 1
ATOM 655 O O . THR A 1 83 ? -0.931 33.281 -5.527 1 87 83 THR A O 1
ATOM 658 N N . CYS A 1 84 ? -2.469 33.156 -3.941 1 86.94 84 CYS A N 1
ATOM 659 C CA . CYS A 1 84 ? -1.906 34.25 -3.176 1 86.94 84 CYS A CA 1
ATOM 660 C C . CYS A 1 84 ? -0.514 33.906 -2.662 1 86.94 84 CYS A C 1
ATOM 662 O O . CYS A 1 84 ? 0.396 34.719 -2.713 1 86.94 84 CYS A O 1
ATOM 664 N N . LEU A 1 85 ? -0.39 32.719 -2.197 1 91.75 85 LEU A N 1
ATOM 665 C CA . LEU A 1 85 ? 0.899 32.281 -1.661 1 91.75 85 LEU A CA 1
ATOM 666 C C . LEU A 1 85 ? 1.962 32.281 -2.754 1 91.75 85 LEU A C 1
ATOM 668 O O . LEU A 1 85 ? 3.15 32.438 -2.475 1 91.75 85 LEU A O 1
ATOM 672 N N . ASN A 1 86 ? 1.55 32 -3.975 1 88.12 86 ASN A N 1
ATOM 673 C CA . ASN A 1 86 ? 2.502 32 -5.078 1 88.12 86 ASN A CA 1
ATOM 674 C C . ASN A 1 86 ? 3.008 33.438 -5.367 1 88.12 86 ASN A C 1
ATOM 676 O O . ASN A 1 86 ? 4.031 33.594 -6.031 1 88.12 86 ASN A O 1
ATOM 680 N N . TYR A 1 87 ? 2.246 34.406 -4.75 1 78.06 87 TYR A N 1
ATOM 681 C CA . TYR A 1 87 ? 2.756 35.781 -4.805 1 78.06 87 TYR A CA 1
ATOM 682 C C . TYR A 1 87 ? 3.846 36 -3.762 1 78.06 87 TYR A C 1
ATOM 684 O O . TYR A 1 87 ? 4.77 36.781 -3.973 1 78.06 87 TYR A O 1
ATOM 692 N N . THR A 1 88 ? 3.812 35.25 -2.73 1 80.44 88 THR A N 1
ATOM 693 C CA . THR A 1 88 ? 4.578 35.625 -1.548 1 80.44 88 THR A CA 1
ATOM 694 C C . THR A 1 88 ? 5.625 34.562 -1.217 1 80.44 88 THR A C 1
ATOM 696 O O . THR A 1 88 ? 6.672 34.875 -0.647 1 80.44 88 THR A O 1
ATOM 699 N N . HIS A 1 89 ? 5.367 33.344 -1.544 1 87.5 89 HIS A N 1
ATOM 700 C CA . HIS A 1 89 ? 6.172 32.25 -1.006 1 87.5 89 HIS A CA 1
ATOM 701 C C . HIS A 1 89 ? 6.691 31.344 -2.119 1 87.5 89 HIS A C 1
ATOM 703 O O . HIS A 1 89 ? 7.008 30.172 -1.882 1 87.5 89 HIS A O 1
ATOM 709 N N . GLN A 1 90 ? 6.754 31.797 -3.312 1 88.31 90 GLN A N 1
ATOM 710 C CA . GLN A 1 90 ? 7.262 30.953 -4.391 1 88.31 90 GLN A CA 1
ATOM 711 C C . GLN A 1 90 ? 8.664 30.438 -4.07 1 88.31 90 GLN A C 1
ATOM 713 O O . GLN A 1 90 ? 9.555 31.219 -3.727 1 88.31 90 GLN A O 1
ATOM 718 N N . GLY A 1 91 ? 8.844 29.141 -4.102 1 93.94 91 GLY A N 1
ATOM 719 C CA . GLY A 1 91 ? 10.141 28.531 -3.885 1 93.94 91 GLY A CA 1
ATOM 720 C C . GLY A 1 91 ? 10.633 28.641 -2.453 1 93.94 91 GLY A C 1
ATOM 721 O O . GLY A 1 91 ? 11.836 28.609 -2.197 1 93.94 91 GLY A O 1
ATOM 722 N N . LYS A 1 92 ? 9.734 28.859 -1.511 1 94.75 92 LYS A N 1
ATOM 723 C CA . LYS A 1 92 ? 10.188 29.141 -0.15 1 94.75 92 LYS A CA 1
ATOM 724 C C . LYS A 1 92 ? 9.758 28.031 0.808 1 94.75 92 LYS A C 1
ATOM 726 O O . LYS A 1 92 ? 10.234 27.969 1.943 1 94.75 92 LYS A O 1
ATOM 731 N N . VAL A 1 93 ? 8.953 27.078 0.366 1 98.06 93 VAL A N 1
ATOM 732 C CA . VAL A 1 93 ? 8.367 26.078 1.256 1 98.06 93 VAL A CA 1
ATOM 733 C C . VAL A 1 93 ? 9.258 24.844 1.299 1 98.06 93 VAL A C 1
ATOM 735 O O . VAL A 1 93 ? 9.672 24.328 0.255 1 98.06 93 VAL A O 1
ATOM 738 N N . ASP A 1 94 ? 9.531 24.359 2.5 1 98.56 94 ASP A N 1
ATOM 739 C CA . ASP A 1 94 ? 10.391 23.188 2.678 1 98.56 94 ASP A CA 1
ATOM 740 C C . ASP A 1 94 ? 9.594 21.906 2.512 1 98.56 94 ASP A C 1
ATOM 742 O O . ASP A 1 94 ? 10.055 20.953 1.865 1 98.56 94 ASP A O 1
ATOM 746 N N . VAL A 1 95 ? 8.484 21.844 3.145 1 98.81 95 VAL A N 1
ATOM 747 C CA . VAL A 1 95 ? 7.684 20.625 3.17 1 98.81 95 VAL A CA 1
ATOM 748 C C . VAL A 1 95 ? 6.207 20.969 3.012 1 98.81 95 VAL A C 1
ATOM 750 O O . VAL A 1 95 ? 5.715 21.906 3.648 1 98.81 95 VAL A O 1
ATOM 753 N N . ILE A 1 96 ? 5.566 20.312 2.121 1 98.94 96 ILE A N 1
ATOM 754 C CA . ILE A 1 96 ? 4.113 20.359 2.025 1 98.94 96 ILE A CA 1
ATOM 755 C C . ILE A 1 96 ? 3.523 19.016 2.473 1 98.94 96 ILE A C 1
ATOM 757 O O . ILE A 1 96 ? 3.965 17.953 2.029 1 98.94 96 ILE A O 1
ATOM 761 N N . TYR A 1 97 ? 2.609 18.984 3.445 1 98.69 97 TYR A N 1
ATOM 762 C CA . TYR A 1 97 ? 1.771 17.844 3.781 1 98.69 97 TYR A CA 1
ATOM 763 C C . TYR A 1 97 ? 0.299 18.156 3.551 1 98.69 97 TYR A C 1
ATOM 765 O O . TYR A 1 97 ? -0.215 19.156 4.059 1 98.69 97 TYR A O 1
ATOM 773 N N . ILE A 1 98 ? -0.365 17.25 2.824 1 98.44 98 ILE A N 1
ATOM 774 C CA . ILE A 1 98 ? -1.789 17.5 2.621 1 98.44 98 ILE A CA 1
ATOM 775 C C . ILE A 1 98 ? -2.564 16.188 2.77 1 98.44 98 ILE A C 1
ATOM 777 O O . ILE A 1 98 ? -2.031 15.117 2.51 1 98.44 98 ILE A O 1
ATOM 781 N N . ASP A 1 99 ? -3.773 16.297 3.195 1 96.62 99 ASP A N 1
ATOM 782 C CA . ASP A 1 99 ? -4.762 15.234 3.312 1 96.62 99 ASP A CA 1
ATOM 783 C C . ASP A 1 99 ? -6.055 15.609 2.588 1 96.62 99 ASP A C 1
ATOM 785 O O . ASP A 1 99 ? -7.082 15.852 3.225 1 96.62 99 ASP A O 1
ATOM 789 N N . PRO A 1 100 ? -6.078 15.523 1.282 1 95.44 100 PRO A N 1
ATOM 790 C CA . PRO A 1 100 ? -7.262 15.898 0.498 1 95.44 100 PRO A CA 1
ATOM 791 C C . PRO A 1 100 ? -8.398 14.891 0.638 1 95.44 100 PRO A C 1
ATOM 793 O O . PRO A 1 100 ? -8.211 13.812 1.216 1 95.44 100 PRO A O 1
ATOM 796 N N . PRO A 1 101 ? -9.586 15.297 0.143 1 90.69 101 PRO A N 1
ATOM 797 C CA . PRO A 1 101 ? -10.648 14.297 0.109 1 90.69 101 PRO A CA 1
ATOM 798 C C . PRO A 1 101 ? -10.289 13.078 -0.741 1 90.69 101 PRO A C 1
ATOM 800 O O . PRO A 1 101 ? -9.695 13.227 -1.812 1 90.69 101 PRO A O 1
ATOM 803 N N . TYR A 1 102 ? -10.633 11.906 -0.302 1 88.31 102 TYR A N 1
ATOM 804 C CA . TYR A 1 102 ? -10.25 10.664 -0.96 1 88.31 102 TYR A CA 1
ATOM 805 C C . TYR A 1 102 ? -11.234 10.305 -2.068 1 88.31 102 TYR A C 1
ATOM 807 O O . TYR A 1 102 ? -10.992 9.375 -2.844 1 88.31 102 TYR A O 1
ATOM 815 N N . ASN A 1 103 ? -12.312 10.984 -2.219 1 86 103 ASN A N 1
ATOM 816 C CA . ASN A 1 103 ? -13.312 10.75 -3.248 1 86 103 ASN A CA 1
ATOM 817 C C . ASN A 1 103 ? -14 9.398 -3.061 1 86 103 ASN A C 1
ATOM 819 O O . ASN A 1 103 ? -14.203 8.656 -4.027 1 86 103 ASN A O 1
ATOM 823 N N . THR A 1 104 ? -14.305 9.055 -1.819 1 75.44 104 THR A N 1
ATOM 824 C CA . THR A 1 104 ? -14.898 7.762 -1.487 1 75.44 104 THR A CA 1
ATOM 825 C C . THR A 1 104 ? -16.422 7.805 -1.675 1 75.44 104 THR A C 1
ATOM 827 O O . THR A 1 104 ? -17.078 6.77 -1.609 1 75.44 104 THR A O 1
ATOM 830 N N . GLY A 1 105 ? -16.906 8.984 -1.993 1 65.88 105 GLY A N 1
ATOM 831 C CA . GLY A 1 105 ? -18.344 9.164 -2.066 1 65.88 105 GLY A CA 1
ATOM 832 C C . GLY A 1 105 ? -18.953 9.68 -0.773 1 65.88 105 GLY A C 1
ATOM 833 O O . GLY A 1 105 ? -19.953 10.398 -0.792 1 65.88 105 GLY A O 1
ATOM 834 N N . SER A 1 106 ? -18.297 9.211 0.339 1 56.97 106 SER A N 1
ATOM 835 C CA . SER A 1 106 ? -18.844 9.594 1.64 1 56.97 106 SER A CA 1
ATOM 836 C C . SER A 1 106 ? -18.078 10.773 2.236 1 56.97 106 SER A C 1
ATOM 838 O O . SER A 1 106 ? -18.469 11.305 3.275 1 56.97 106 SER A O 1
ATOM 840 N N . ASP A 1 107 ? -17.047 11.188 1.589 1 51.69 107 ASP A N 1
ATOM 841 C CA . ASP A 1 107 ? -16.172 12.156 2.242 1 51.69 107 ASP A CA 1
ATOM 842 C C . ASP A 1 107 ? -16.594 13.586 1.897 1 51.69 107 ASP A C 1
ATOM 844 O O . ASP A 1 107 ? -15.859 14.539 2.18 1 51.69 107 ASP A O 1
ATOM 848 N N . GLY A 1 108 ? -17.75 13.695 1.352 1 48.78 108 GLY A N 1
ATOM 849 C CA . GLY A 1 108 ? -18.266 15.031 1.126 1 48.78 108 GLY A CA 1
ATOM 850 C C . GLY A 1 108 ? -17.766 15.664 -0.158 1 48.78 108 GLY A C 1
ATOM 851 O O . GLY A 1 108 ? -18.188 16.766 -0.53 1 48.78 108 GLY A O 1
ATOM 852 N N . PHE A 1 109 ? -16.719 15 -0.724 1 44.25 109 PHE A N 1
ATOM 853 C CA . PHE A 1 109 ? -16.344 15.531 -2.025 1 44.25 109 PHE A CA 1
ATOM 854 C C . PHE A 1 109 ? -17.469 15.352 -3.035 1 44.25 109 PHE A C 1
ATOM 856 O O . PHE A 1 109 ? -17.922 14.234 -3.275 1 44.25 109 PHE A O 1
ATOM 863 N N . THR A 1 110 ? -18.156 16.406 -3.152 1 46.31 110 THR A N 1
ATOM 864 C CA . THR A 1 110 ? -19.312 16.344 -4.039 1 46.31 110 THR A CA 1
ATOM 865 C C . THR A 1 110 ? -18.984 16.953 -5.398 1 46.31 110 THR A C 1
ATOM 867 O O . THR A 1 110 ? -18.297 17.969 -5.484 1 46.31 110 THR A O 1
ATOM 870 N N . TYR A 1 111 ? -19.125 16.062 -6.352 1 40.03 111 TYR A N 1
ATOM 871 C CA . TYR A 1 111 ? -19.047 16.547 -7.727 1 40.03 111 TYR A CA 1
ATOM 872 C C . TYR A 1 111 ? -20.109 17.609 -8 1 40.03 111 TYR A C 1
ATOM 874 O O . TYR A 1 111 ? -21.312 17.359 -7.805 1 40.03 111 TYR A O 1
ATOM 882 N N . LYS A 1 112 ? -19.734 18.922 -8.141 1 43.72 112 LYS A N 1
ATOM 883 C CA . LYS A 1 112 ? -20.688 20.031 -8.25 1 43.72 112 LYS A CA 1
ATOM 884 C C . LYS A 1 112 ? -20.75 20.562 -9.672 1 43.72 112 LYS A C 1
ATOM 886 O O . LYS A 1 112 ? -21.219 21.688 -9.906 1 43.72 112 LYS A O 1
ATOM 891 N N . ASP A 1 113 ? -20.203 19.875 -10.609 1 41.84 113 ASP A N 1
ATOM 892 C CA . ASP A 1 113 ? -20.234 20.484 -11.938 1 41.84 113 ASP A CA 1
ATOM 893 C C . ASP A 1 113 ? -21.625 20.453 -12.539 1 41.84 113 ASP A C 1
ATOM 895 O O . ASP A 1 113 ? -22.094 19.406 -12.992 1 41.84 113 ASP A O 1
ATOM 899 N N . LYS A 1 114 ? -22.219 21.594 -12.406 1 43.69 114 LYS A N 1
ATOM 900 C CA . LYS A 1 114 ? -23.594 21.766 -12.859 1 43.69 114 LYS A CA 1
ATOM 901 C C . LYS A 1 114 ? -23.75 21.328 -14.312 1 43.69 114 LYS A C 1
ATOM 903 O O . LYS A 1 114 ? -24.844 20.922 -14.734 1 43.69 114 LYS A O 1
ATOM 908 N N . ARG A 1 115 ? -22.672 21.531 -15.062 1 43.88 115 ARG A N 1
ATOM 909 C CA . ARG A 1 115 ? -22.781 21.219 -16.484 1 43.88 115 ARG A CA 1
ATOM 910 C C . ARG A 1 115 ? -23.141 19.75 -16.688 1 43.88 115 ARG A C 1
ATOM 912 O O . ARG A 1 115 ? -23.797 19.391 -17.656 1 43.88 115 ARG A O 1
ATOM 919 N N . PHE A 1 116 ? -22.625 18.984 -15.828 1 43.72 116 PHE A N 1
ATOM 920 C CA . PHE A 1 116 ? -22.859 17.547 -15.969 1 43.72 116 PHE A CA 1
ATOM 921 C C . PHE A 1 116 ? -23.953 17.078 -15.023 1 43.72 116 PHE A C 1
ATOM 923 O O . PHE A 1 116 ? -24.734 16.188 -15.367 1 43.72 116 PHE A O 1
ATOM 930 N N . LEU A 1 117 ? -23.906 17.641 -13.812 1 47.56 117 LEU A N 1
ATOM 931 C CA . LEU A 1 117 ? -24.953 17.281 -12.875 1 47.56 117 LEU A CA 1
ATOM 932 C C . LEU A 1 117 ? -26.328 17.547 -13.461 1 47.56 117 LEU A C 1
ATOM 934 O O . LEU A 1 117 ? -27.297 16.844 -13.172 1 47.56 117 LEU A O 1
ATOM 938 N N . ASP A 1 118 ? -26.406 18.609 -14.203 1 44.66 118 ASP A N 1
ATOM 939 C CA . ASP A 1 118 ? -27.688 18.922 -14.82 1 44.66 118 ASP A CA 1
ATOM 940 C C . ASP A 1 118 ? -28.125 17.828 -15.789 1 44.66 118 ASP A C 1
ATOM 942 O O . ASP A 1 118 ? -29.297 17.75 -16.156 1 44.66 118 ASP A O 1
ATOM 946 N N . LYS A 1 119 ? -27.266 17.203 -16.25 1 41.34 119 LYS A N 1
ATOM 947 C CA . LYS A 1 119 ? -27.688 16.109 -17.125 1 41.34 119 LYS A CA 1
ATOM 948 C C . LYS A 1 119 ? -28.297 14.969 -16.312 1 41.34 119 LYS A C 1
ATOM 950 O O . LYS A 1 119 ? -28.875 14.039 -16.891 1 41.34 119 LYS A O 1
ATOM 955 N N . TYR A 1 120 ? -27.922 14.977 -15.109 1 37.16 120 TYR A N 1
ATOM 956 C CA . TYR A 1 120 ? -28.625 14.086 -14.195 1 37.16 120 TYR A CA 1
ATOM 957 C C . TYR A 1 120 ? -29.688 14.836 -13.414 1 37.16 120 TYR A C 1
ATOM 959 O O . TYR A 1 120 ? -29.547 15.047 -12.203 1 37.16 120 TYR A O 1
ATOM 967 N N . PRO A 1 121 ? -30.562 15.414 -14.18 1 38.28 121 PRO A N 1
ATOM 968 C CA . PRO A 1 121 ? -31.594 16.281 -13.609 1 38.28 121 PRO A CA 1
ATOM 969 C C . PRO A 1 121 ? -32.312 15.648 -12.414 1 38.28 121 PRO A C 1
ATOM 971 O O . PRO A 1 121 ? -32.969 16.344 -11.656 1 38.28 121 PRO A O 1
ATOM 974 N N . ASP A 1 122 ? -32.25 14.359 -12.492 1 40.28 122 ASP A N 1
ATOM 975 C CA . ASP A 1 122 ? -33.094 13.695 -11.516 1 40.28 122 ASP A CA 1
ATOM 976 C C . ASP A 1 122 ? -32.469 13.703 -10.125 1 40.28 122 ASP A C 1
ATOM 978 O O . ASP A 1 122 ? -33.031 13.117 -9.188 1 40.28 122 ASP A O 1
ATOM 982 N N . GLY A 1 123 ? -31.359 14.422 -9.938 1 43.22 123 GLY A N 1
ATOM 983 C CA . GLY A 1 123 ? -30.766 14.492 -8.609 1 43.22 123 GLY A CA 1
ATOM 984 C C . GLY A 1 123 ? -29.891 13.297 -8.289 1 43.22 123 GLY A C 1
ATOM 985 O O . GLY A 1 123 ? -29.438 13.141 -7.152 1 43.22 123 GLY A O 1
ATOM 986 N N . THR A 1 124 ? -29.844 12.367 -9.242 1 48.38 124 THR A N 1
ATOM 987 C CA . THR A 1 124 ? -29.172 11.109 -8.961 1 48.38 124 THR A CA 1
ATOM 988 C C . THR A 1 124 ? -27.656 11.312 -8.875 1 48.38 124 THR A C 1
ATOM 990 O O . THR A 1 124 ? -27.078 12.047 -9.68 1 48.38 124 THR A O 1
ATOM 993 N N . GLN A 1 125 ? -27.141 10.984 -7.703 1 55.09 125 GLN A N 1
ATOM 994 C CA . GLN A 1 125 ? -25.719 11.016 -7.387 1 55.09 125 GLN A CA 1
ATOM 995 C C . GLN A 1 125 ? -24.922 10.133 -8.336 1 55.09 125 GLN A C 1
ATOM 997 O O . GLN A 1 125 ? -25.406 9.078 -8.766 1 55.09 125 GLN A O 1
ATOM 1002 N N . LEU A 1 126 ? -23.938 10.695 -9.047 1 61.19 126 LEU A N 1
ATOM 1003 C CA . LEU A 1 126 ? -23.016 9.953 -9.906 1 61.19 126 LEU A CA 1
ATOM 1004 C C . LEU A 1 126 ? -22.5 8.711 -9.195 1 61.19 126 LEU A C 1
ATOM 1006 O O . LEU A 1 126 ? -22.172 8.758 -8.008 1 61.19 126 LEU A O 1
ATOM 1010 N N . PRO A 1 127 ? -22.609 7.637 -9.898 1 62.66 127 PRO A N 1
ATOM 1011 C CA . PRO A 1 127 ? -22.031 6.434 -9.297 1 62.66 127 PRO A CA 1
ATOM 1012 C C . PRO A 1 127 ? -20.578 6.633 -8.859 1 62.66 127 PRO A C 1
ATOM 1014 O O . PRO A 1 127 ? -19.859 7.465 -9.43 1 62.66 127 PRO A O 1
ATOM 1017 N N . LYS A 1 128 ? -20.172 6.004 -7.848 1 63.12 128 LYS A N 1
ATOM 1018 C CA . LYS A 1 128 ? -18.859 6.113 -7.199 1 63.12 128 LYS A CA 1
ATOM 1019 C C . LYS A 1 128 ? -17.734 5.945 -8.211 1 63.12 128 LYS A C 1
ATOM 1021 O O . LYS A 1 128 ? -16.719 6.641 -8.141 1 63.12 128 LYS A O 1
ATOM 1026 N N . ASN A 1 129 ? -17.922 5.125 -9.188 1 65.94 129 ASN A N 1
ATOM 1027 C CA . ASN A 1 129 ? -16.797 4.836 -10.078 1 65.94 129 ASN A CA 1
ATOM 1028 C C . ASN A 1 129 ? -17.031 5.422 -11.469 1 65.94 129 ASN A C 1
ATOM 1030 O O . ASN A 1 129 ? -16.422 4.977 -12.445 1 65.94 129 ASN A O 1
ATOM 1034 N N . HIS A 1 130 ? -17.797 6.473 -11.406 1 70.44 130 HIS A N 1
ATOM 1035 C CA . HIS A 1 130 ? -18.078 7.121 -12.688 1 70.44 130 HIS A CA 1
ATOM 1036 C C . HIS A 1 130 ? -16.891 7.969 -13.133 1 70.44 130 HIS A C 1
ATOM 1038 O O . HIS A 1 130 ? -16.281 8.672 -12.328 1 70.44 130 HIS A O 1
ATOM 1044 N N . PRO A 1 131 ? -16.547 7.875 -14.406 1 74.75 131 PRO A N 1
ATOM 1045 C CA . PRO A 1 131 ? -15.406 8.625 -14.945 1 74.75 131 PRO A CA 1
ATOM 1046 C C . PRO A 1 131 ? -15.5 10.117 -14.664 1 74.75 131 PRO A C 1
ATOM 1048 O O . PRO A 1 131 ? -14.469 10.781 -14.469 1 74.75 131 PRO A O 1
ATOM 1051 N N . LEU A 1 132 ? -16.656 10.594 -14.586 1 73.56 132 LEU A N 1
ATOM 1052 C CA . LEU A 1 132 ? -16.828 12.023 -14.367 1 73.56 132 LEU A CA 1
ATOM 1053 C C . LEU A 1 132 ? -16.453 12.406 -12.938 1 73.56 132 LEU A C 1
ATOM 1055 O O . LEU A 1 132 ? -15.961 13.508 -12.695 1 73.56 132 LEU A O 1
ATOM 1059 N N . ARG A 1 133 ? -16.734 11.531 -12.016 1 79.69 133 ARG A N 1
ATOM 1060 C CA . ARG A 1 133 ? -16.328 11.773 -10.633 1 79.69 133 ARG A CA 1
ATOM 1061 C C . ARG A 1 133 ? -14.82 11.852 -10.5 1 79.69 133 ARG A C 1
ATOM 1063 O O . ARG A 1 133 ? -14.289 12.758 -9.852 1 79.69 133 ARG A O 1
ATOM 1070 N N . HIS A 1 134 ? -14.156 10.938 -11.133 1 85.94 134 HIS A N 1
ATOM 1071 C CA . HIS A 1 134 ? -12.703 10.922 -11.117 1 85.94 134 HIS A CA 1
ATOM 1072 C C . HIS A 1 134 ? -12.125 12.141 -11.828 1 85.94 134 HIS A C 1
ATOM 1074 O O . HIS A 1 134 ? -11.141 12.727 -11.375 1 85.94 134 HIS A O 1
ATOM 1080 N N . SER A 1 135 ? -12.773 12.516 -12.898 1 84.12 135 SER A N 1
ATOM 1081 C CA . SER A 1 135 ? -12.312 13.672 -13.656 1 84.12 135 SER A CA 1
ATOM 1082 C C . SER A 1 135 ? -12.453 14.961 -12.852 1 84.12 135 SER A C 1
ATOM 1084 O O . SER A 1 135 ? -11.586 15.836 -12.914 1 84.12 135 SER A O 1
ATOM 1086 N N . SER A 1 136 ? -13.531 15.078 -12.148 1 83.94 136 SER A N 1
ATOM 1087 C CA . SER A 1 136 ? -13.734 16.25 -11.305 1 83.94 136 SER A CA 1
ATOM 1088 C C . SER A 1 136 ? -12.664 16.344 -10.211 1 83.94 136 SER A C 1
ATOM 1090 O O . SER A 1 136 ? -12.125 17.406 -9.953 1 83.94 136 SER A O 1
ATOM 1092 N N . TRP A 1 137 ? -12.461 15.25 -9.609 1 89.81 137 TRP A N 1
ATOM 1093 C CA . TRP A 1 137 ? -11.445 15.188 -8.562 1 89.81 137 TRP A CA 1
ATOM 1094 C C . TRP A 1 137 ? -10.07 15.516 -9.125 1 89.81 137 TRP A C 1
ATOM 1096 O O . TRP A 1 137 ? -9.305 16.281 -8.523 1 89.81 137 TRP A O 1
ATOM 1106 N N . LEU A 1 138 ? -9.781 14.977 -10.297 1 92.12 138 LEU A N 1
ATOM 1107 C CA . LEU A 1 138 ? -8.492 15.203 -10.938 1 92.12 138 LEU A CA 1
ATOM 1108 C C . LEU A 1 138 ? -8.32 16.656 -11.328 1 92.12 138 LEU A C 1
ATOM 1110 O O . LEU A 1 138 ? -7.238 17.234 -11.188 1 92.12 138 LEU A O 1
ATOM 1114 N N . SER A 1 139 ? -9.375 17.234 -11.844 1 87.19 139 SER A N 1
ATOM 1115 C CA . SER A 1 139 ? -9.32 18.656 -12.195 1 87.19 139 SER A CA 1
ATOM 1116 C C . SER A 1 139 ? -9.047 19.516 -10.969 1 87.19 139 SER A C 1
ATOM 1118 O O . SER A 1 139 ? -8.242 20.453 -11.023 1 87.19 139 SER A O 1
ATOM 1120 N N . PHE A 1 140 ? -9.727 19.172 -9.93 1 89.56 140 PHE A N 1
ATOM 1121 C CA . PHE A 1 140 ? -9.562 19.844 -8.648 1 89.56 140 PHE A CA 1
ATOM 1122 C C . PHE A 1 140 ? -8.133 19.734 -8.148 1 89.56 140 PHE A C 1
ATOM 1124 O O . PHE A 1 140 ? -7.504 20.734 -7.805 1 89.56 140 PHE A O 1
ATOM 1131 N N . MET A 1 141 ? -7.559 18.594 -8.195 1 95.12 141 MET A N 1
ATOM 1132 C CA . MET A 1 141 ? -6.227 18.312 -7.66 1 95.12 141 MET A CA 1
ATOM 1133 C C . MET A 1 141 ? -5.145 18.859 -8.586 1 95.12 141 MET A C 1
ATOM 1135 O O . MET A 1 141 ? -4.109 19.344 -8.117 1 95.12 141 MET A O 1
ATOM 1139 N N . ASP A 1 142 ? -5.332 18.766 -9.883 1 93.69 142 ASP A N 1
ATOM 1140 C CA . ASP A 1 142 ? -4.348 19.219 -10.867 1 93.69 142 ASP A CA 1
ATOM 1141 C C . ASP A 1 142 ? -3.986 20.688 -10.664 1 93.69 142 ASP A C 1
ATOM 1143 O O . ASP A 1 142 ? -2.807 21.031 -10.609 1 93.69 142 ASP A O 1
ATOM 1147 N N . LYS A 1 143 ? -4.961 21.5 -10.531 1 91 143 LYS A N 1
ATOM 1148 C CA . LYS A 1 143 ? -4.75 22.938 -10.336 1 91 143 LYS A CA 1
ATOM 1149 C C . LYS A 1 143 ? -3.959 23.219 -9.062 1 91 143 LYS A C 1
ATOM 1151 O O . LYS A 1 143 ? -3.021 24.016 -9.062 1 91 143 LYS A O 1
ATOM 1156 N N . ARG A 1 144 ? -4.266 22.578 -8.078 1 95.88 144 ARG A N 1
ATOM 1157 C CA . ARG A 1 144 ? -3.641 22.797 -6.781 1 95.88 144 ARG A CA 1
ATOM 1158 C C . ARG A 1 144 ? -2.23 22.219 -6.742 1 95.88 144 ARG A C 1
ATOM 1160 O O . ARG A 1 144 ? -1.328 22.812 -6.145 1 95.88 144 ARG A O 1
ATOM 1167 N N . MET A 1 145 ? -2.055 21.047 -7.41 1 97.81 145 MET A N 1
ATOM 1168 C CA . MET A 1 145 ? -0.728 20.438 -7.418 1 97.81 145 MET A CA 1
ATOM 1169 C C . MET A 1 145 ? 0.264 21.312 -8.188 1 97.81 145 MET A C 1
ATOM 1171 O O . MET A 1 145 ? 1.429 21.422 -7.801 1 97.81 145 MET A O 1
ATOM 1175 N N . LYS A 1 146 ? -0.168 21.922 -9.234 1 94.69 146 LYS A N 1
ATOM 1176 C CA . LYS A 1 146 ? 0.696 22.812 -10.016 1 94.69 146 LYS A CA 1
ATOM 1177 C C . LYS A 1 146 ? 1.142 24 -9.188 1 94.69 146 LYS A C 1
ATOM 1179 O O . LYS A 1 146 ? 2.322 24.359 -9.18 1 94.69 146 LYS A O 1
ATOM 1184 N N . LEU A 1 147 ? 0.194 24.609 -8.477 1 95.31 147 LEU A N 1
ATOM 1185 C CA . LEU A 1 147 ? 0.505 25.75 -7.621 1 95.31 147 LEU A CA 1
ATOM 1186 C C . LEU A 1 147 ? 1.412 25.344 -6.469 1 95.31 147 LEU A C 1
ATOM 1188 O O . LEU A 1 147 ? 2.35 26.062 -6.121 1 95.31 147 LEU A O 1
ATOM 1192 N N . ALA A 1 148 ? 1.147 24.203 -5.902 1 98.31 148 ALA A N 1
ATOM 1193 C CA . ALA A 1 148 ? 1.941 23.688 -4.789 1 98.31 148 ALA A CA 1
ATOM 1194 C C . ALA A 1 148 ? 3.387 23.438 -5.215 1 98.31 148 ALA A C 1
ATOM 1196 O O . ALA A 1 148 ? 4.32 23.75 -4.465 1 98.31 148 ALA A O 1
ATOM 1197 N N . SER A 1 149 ? 3.537 22.844 -6.402 1 97.69 149 SER A N 1
ATOM 1198 C CA . SER A 1 149 ? 4.871 22.547 -6.922 1 97.69 149 SER A CA 1
ATOM 1199 C C . SER A 1 149 ? 5.715 23.812 -7 1 97.69 149 SER A C 1
ATOM 1201 O O . SER A 1 149 ? 6.902 23.797 -6.668 1 97.69 149 SER A O 1
ATOM 1203 N N . SER A 1 150 ? 5.121 24.938 -7.363 1 94.88 150 SER A N 1
ATOM 1204 C CA . SER A 1 150 ? 5.832 26.203 -7.535 1 94.88 150 SER A CA 1
ATOM 1205 C C . SER A 1 150 ? 6.25 26.797 -6.191 1 94.88 150 SER A C 1
ATOM 1207 O O . SER A 1 150 ? 7.195 27.578 -6.125 1 94.88 150 SER A O 1
ATOM 1209 N N . LEU A 1 151 ? 5.637 26.422 -5.152 1 96.75 151 LEU A N 1
ATOM 1210 C CA . LEU A 1 151 ? 5.91 26.969 -3.828 1 96.75 151 LEU A CA 1
ATOM 1211 C C . LEU A 1 151 ? 7.09 26.266 -3.176 1 96.75 151 LEU A C 1
ATOM 1213 O O . LEU A 1 151 ? 7.727 26.797 -2.27 1 96.75 151 LEU A O 1
ATOM 1217 N N . LEU A 1 152 ? 7.406 25.109 -3.641 1 98.44 152 LEU A N 1
ATOM 1218 C CA . LEU A 1 152 ? 8.438 24.281 -3.02 1 98.44 152 LEU A CA 1
ATOM 1219 C C . LEU A 1 152 ? 9.828 24.812 -3.344 1 98.44 152 LEU A C 1
ATOM 1221 O O . LEU A 1 152 ? 10.094 25.219 -4.477 1 98.44 152 LEU A O 1
ATOM 1225 N N . LYS A 1 153 ? 10.695 24.797 -2.326 1 97.5 153 LYS A N 1
ATOM 1226 C CA . LYS A 1 153 ? 12.117 24.969 -2.564 1 97.5 153 LYS A CA 1
ATOM 1227 C C . LYS A 1 153 ? 12.672 23.875 -3.471 1 97.5 153 LYS A C 1
ATOM 1229 O O . LYS A 1 153 ? 12.062 22.812 -3.609 1 97.5 153 LYS A O 1
ATOM 1234 N N . GLU A 1 154 ? 13.82 24.109 -3.99 1 96.75 154 GLU A N 1
ATOM 1235 C CA . GLU A 1 154 ? 14.445 23.109 -4.852 1 96.75 154 GLU A CA 1
ATOM 1236 C C . GLU A 1 154 ? 14.711 21.812 -4.09 1 96.75 154 GLU A C 1
ATOM 1238 O O . GLU A 1 154 ? 14.68 20.719 -4.672 1 96.75 154 GLU A O 1
ATOM 1243 N N . ASP A 1 155 ? 14.906 21.938 -2.838 1 97.88 155 ASP A N 1
ATOM 1244 C CA . ASP A 1 155 ? 15.094 20.734 -2.02 1 97.88 155 ASP A CA 1
ATOM 1245 C C . ASP A 1 155 ? 13.836 20.422 -1.221 1 97.88 155 ASP A C 1
ATOM 1247 O O . ASP A 1 155 ? 13.906 19.797 -0.161 1 97.88 155 ASP A O 1
ATOM 1251 N N . GLY A 1 156 ? 12.695 20.969 -1.68 1 98.56 156 GLY A N 1
ATOM 1252 C CA . GLY A 1 156 ? 11.43 20.734 -1.004 1 98.56 156 GLY A CA 1
ATOM 1253 C C . GLY A 1 156 ? 10.82 19.375 -1.326 1 98.56 156 GLY A C 1
ATOM 1254 O O . GLY A 1 156 ? 11.25 18.703 -2.271 1 98.56 156 GLY A O 1
ATOM 1255 N N . VAL A 1 157 ? 9.867 18.984 -0.499 1 98.56 157 VAL A N 1
ATOM 1256 C CA . VAL A 1 157 ? 9.203 17.688 -0.642 1 98.56 157 VAL A CA 1
ATOM 1257 C C . VAL A 1 157 ? 7.715 17.844 -0.326 1 98.56 157 VAL A C 1
ATOM 1259 O O . VAL A 1 157 ? 7.32 18.734 0.416 1 98.56 157 VAL A O 1
ATOM 1262 N N . ILE A 1 158 ? 6.91 17.016 -0.954 1 98.81 158 ILE A N 1
ATOM 1263 C CA . ILE A 1 158 ? 5.477 17.031 -0.684 1 98.81 158 ILE A CA 1
ATOM 1264 C C . ILE A 1 158 ? 5.02 15.617 -0.306 1 98.81 158 ILE A C 1
ATOM 1266 O O . ILE A 1 158 ? 5.453 14.633 -0.908 1 98.81 158 ILE A O 1
ATOM 1270 N N . TYR A 1 159 ? 4.203 15.531 0.787 1 98.81 159 TYR A N 1
ATOM 1271 C CA . TYR A 1 159 ? 3.475 14.336 1.206 1 98.81 159 TYR A CA 1
ATOM 1272 C C . TYR A 1 159 ? 1.987 14.477 0.91 1 98.81 159 TYR A C 1
ATOM 1274 O O . TYR A 1 159 ? 1.378 15.5 1.227 1 98.81 159 TYR A O 1
ATOM 1282 N N . ILE A 1 160 ? 1.416 13.477 0.335 1 98.69 160 ILE A N 1
ATOM 1283 C CA . ILE A 1 160 ? -0.017 13.5 0.063 1 98.69 160 ILE A CA 1
ATOM 1284 C C . ILE A 1 160 ? -0.664 12.219 0.589 1 98.69 160 ILE A C 1
ATOM 1286 O O . ILE A 1 160 ? -0.415 11.133 0.067 1 98.69 160 ILE A O 1
ATOM 1290 N N . SER A 1 161 ? -1.51 12.328 1.619 1 97.56 161 SER A N 1
ATOM 1291 C CA . SER A 1 161 ? -2.297 11.211 2.119 1 97.56 161 SER A CA 1
ATOM 1292 C C . SER A 1 161 ? -3.416 10.844 1.15 1 97.56 161 SER A C 1
ATOM 1294 O O . SER A 1 161 ? -4.035 11.719 0.549 1 97.56 161 SER A O 1
ATOM 1296 N N . ILE A 1 162 ? -3.637 9.555 0.961 1 96.12 162 ILE A N 1
ATOM 1297 C CA . ILE A 1 162 ? -4.672 9.086 0.043 1 96.12 162 ILE A CA 1
ATOM 1298 C C . ILE A 1 162 ? -5.031 7.637 0.359 1 96.12 162 ILE A C 1
ATOM 1300 O O . ILE A 1 162 ? -4.355 6.984 1.158 1 96.12 162 ILE A O 1
ATOM 1304 N N . ASN A 1 163 ? -6.109 7.18 -0.102 1 91.94 163 ASN A N 1
ATOM 1305 C CA . ASN A 1 163 ? -6.426 5.754 -0.051 1 91.94 163 ASN A CA 1
ATOM 1306 C C . ASN A 1 163 ? -6.418 5.129 -1.443 1 91.94 163 ASN A C 1
ATOM 1308 O O . ASN A 1 163 ? -5.965 5.75 -2.406 1 91.94 163 ASN A O 1
ATOM 1312 N N . GLU A 1 164 ? -6.828 3.947 -1.615 1 89.5 164 GLU A N 1
ATOM 1313 C CA . GLU A 1 164 ? -6.699 3.193 -2.859 1 89.5 164 GLU A CA 1
ATOM 1314 C C . GLU A 1 164 ? -7.641 3.736 -3.932 1 89.5 164 GLU A C 1
ATOM 1316 O O . GLU A 1 164 ? -7.426 3.512 -5.125 1 89.5 164 GLU A O 1
ATOM 1321 N N . GLU A 1 165 ? -8.633 4.449 -3.57 1 86.44 165 GLU A N 1
ATOM 1322 C CA . GLU A 1 165 ? -9.664 4.883 -4.508 1 86.44 165 GLU A CA 1
ATOM 1323 C C . GLU A 1 165 ? -9.078 5.789 -5.59 1 86.44 165 GLU A C 1
ATOM 1325 O O . GLU A 1 165 ? -9.367 5.617 -6.773 1 86.44 165 GLU A O 1
ATOM 1330 N N . GLU A 1 166 ? -8.305 6.789 -5.16 1 92.31 166 GLU A N 1
ATOM 1331 C CA . GLU A 1 166 ? -7.781 7.754 -6.121 1 92.31 166 GLU A CA 1
ATOM 1332 C C . GLU A 1 166 ? -6.262 7.672 -6.219 1 92.31 166 GLU A C 1
ATOM 1334 O O . GLU A 1 166 ? -5.633 8.477 -6.914 1 92.31 166 GLU A O 1
ATOM 1339 N N . TYR A 1 167 ? -5.668 6.703 -5.57 1 95.88 167 TYR A N 1
ATOM 1340 C CA . TYR A 1 167 ? -4.211 6.625 -5.516 1 95.88 167 TYR A CA 1
ATOM 1341 C C . TYR A 1 167 ? -3.611 6.598 -6.914 1 95.88 167 TYR A C 1
ATOM 1343 O O . TYR A 1 167 ? -2.682 7.352 -7.215 1 95.88 167 TYR A O 1
ATOM 1351 N N . ALA A 1 168 ? -4.09 5.691 -7.773 1 96.19 168 ALA A N 1
ATOM 1352 C CA . ALA A 1 168 ? -3.525 5.539 -9.109 1 96.19 168 ALA A CA 1
ATOM 1353 C C . ALA A 1 168 ? -3.637 6.84 -9.906 1 96.19 168 ALA A C 1
ATOM 1355 O O . ALA A 1 168 ? -2.676 7.266 -10.547 1 96.19 168 ALA A O 1
ATOM 1356 N N . ASN A 1 169 ? -4.828 7.461 -9.828 1 94.12 169 ASN A N 1
ATOM 1357 C CA . ASN A 1 169 ? -5.043 8.742 -10.5 1 94.12 169 ASN A CA 1
ATOM 1358 C C . ASN A 1 169 ? -4.094 9.812 -9.977 1 94.12 169 ASN A C 1
ATOM 1360 O O . ASN A 1 169 ? -3.488 10.547 -10.758 1 94.12 169 ASN A O 1
ATOM 1364 N N . LEU A 1 170 ? -3.984 9.891 -8.711 1 97.19 170 LEU A N 1
ATOM 1365 C CA . LEU A 1 170 ? -3.135 10.891 -8.07 1 97.19 170 LEU A CA 1
ATOM 1366 C C . LEU A 1 170 ? -1.674 10.688 -8.453 1 97.19 170 LEU A C 1
ATOM 1368 O O . LEU A 1 170 ? -0.958 11.656 -8.727 1 97.19 170 LEU A O 1
ATOM 1372 N N . LYS A 1 171 ? -1.239 9.438 -8.406 1 97.19 171 LYS A N 1
ATOM 1373 C CA . LYS A 1 171 ? 0.143 9.109 -8.742 1 97.19 171 LYS A CA 1
ATOM 1374 C C . LYS A 1 171 ? 0.487 9.555 -10.156 1 97.19 171 LYS A C 1
ATOM 1376 O O . LYS A 1 171 ? 1.532 10.172 -10.383 1 97.19 171 LYS A O 1
ATOM 1381 N N . LEU A 1 172 ? -0.314 9.266 -11.094 1 95.19 172 LEU A N 1
ATOM 1382 C CA . LEU A 1 172 ? -0.055 9.633 -12.477 1 95.19 172 LEU A CA 1
ATOM 1383 C C . LEU A 1 172 ? -0.133 11.148 -12.664 1 95.19 172 LEU A C 1
ATOM 1385 O O . LEU A 1 172 ? 0.631 11.727 -13.438 1 95.19 172 LEU A O 1
ATOM 1389 N N . LEU A 1 173 ? -1.068 11.773 -11.969 1 95.81 173 LEU A N 1
ATOM 1390 C CA . LEU A 1 173 ? -1.147 13.234 -11.992 1 95.81 173 LEU A CA 1
ATOM 1391 C C . LEU A 1 173 ? 0.14 13.852 -11.461 1 95.81 173 LEU A C 1
ATOM 1393 O O . LEU A 1 173 ? 0.699 14.758 -12.086 1 95.81 173 LEU A O 1
ATOM 1397 N N . CYS A 1 174 ? 0.583 13.375 -10.344 1 97.56 174 CYS A N 1
ATOM 1398 C CA . CYS A 1 174 ? 1.784 13.922 -9.719 1 97.56 174 CYS A CA 1
ATOM 1399 C C . CYS A 1 174 ? 3.01 13.672 -10.586 1 97.56 174 CYS A C 1
ATOM 1401 O O . CYS A 1 174 ? 3.93 14.492 -10.625 1 97.56 174 CYS A O 1
ATOM 1403 N N . ASP A 1 175 ? 3.037 12.5 -11.281 1 93.62 175 ASP A N 1
ATOM 1404 C CA . ASP A 1 175 ? 4.113 12.25 -12.234 1 93.62 175 ASP A CA 1
ATOM 1405 C C . ASP A 1 175 ? 4.168 13.344 -13.305 1 93.62 175 ASP A C 1
ATOM 1407 O O . ASP A 1 175 ? 5.25 13.742 -13.734 1 93.62 175 ASP A O 1
ATOM 1411 N N . SER A 1 176 ? 3.045 13.734 -13.695 1 91.5 176 SER A N 1
ATOM 1412 C CA . SER A 1 176 ? 2.975 14.766 -14.727 1 91.5 176 SER A CA 1
ATOM 1413 C C . SER A 1 176 ? 3.381 16.125 -14.18 1 91.5 176 SER A C 1
ATOM 1415 O O . SER A 1 176 ? 4.043 16.906 -14.867 1 91.5 176 SER A O 1
ATOM 1417 N N . VAL A 1 177 ? 3.064 16.438 -12.977 1 94.5 177 VAL A N 1
ATOM 1418 C CA . VAL A 1 177 ? 3.277 17.766 -12.398 1 94.5 177 VAL A CA 1
ATOM 1419 C C . VAL A 1 177 ? 4.711 17.875 -11.891 1 94.5 177 VAL A C 1
ATOM 1421 O O . VAL A 1 177 ? 5.406 18.859 -12.188 1 94.5 177 VAL A O 1
ATOM 1424 N N . PHE A 1 178 ? 5.188 16.922 -11.156 1 95.69 178 PHE A N 1
ATOM 1425 C CA . PHE A 1 178 ? 6.492 17 -10.5 1 95.69 178 PHE A CA 1
ATOM 1426 C C . PHE A 1 178 ? 7.566 16.344 -11.367 1 95.69 178 PHE A C 1
ATOM 1428 O O . PHE A 1 178 ? 8.758 16.594 -11.172 1 95.69 178 PHE A O 1
ATOM 1435 N N . GLY A 1 179 ? 7.109 15.477 -12.305 1 90.81 179 GLY A N 1
ATOM 1436 C CA . GLY A 1 179 ? 8.047 14.688 -13.086 1 90.81 179 GLY A CA 1
ATOM 1437 C C . GLY A 1 179 ? 8.25 13.289 -12.539 1 90.81 179 GLY A C 1
ATOM 1438 O O . GLY A 1 179 ? 8.352 13.102 -11.328 1 90.81 179 GLY A O 1
ATOM 1439 N N . TYR A 1 180 ? 8.469 12.383 -13.422 1 85.88 180 TYR A N 1
ATOM 1440 C CA . TYR A 1 180 ? 8.586 10.969 -13.07 1 85.88 180 TYR A CA 1
ATOM 1441 C C . TYR A 1 180 ? 9.828 10.727 -12.219 1 85.88 180 TYR A C 1
ATOM 1443 O O . TYR A 1 180 ? 9.812 9.883 -11.32 1 85.88 180 TYR A O 1
ATOM 1451 N N . SER A 1 181 ? 10.859 11.398 -12.453 1 88.62 181 SER A N 1
ATOM 1452 C CA . SER A 1 181 ? 12.133 11.188 -11.781 1 88.62 181 SER A CA 1
ATOM 1453 C C . SER A 1 181 ? 12.109 11.734 -10.359 1 88.62 181 SER A C 1
ATOM 1455 O O . SER A 1 181 ? 12.992 11.445 -9.555 1 88.62 181 SER A O 1
ATOM 1457 N N . ASN A 1 182 ? 11.102 12.5 -10.062 1 94.38 182 ASN A N 1
ATOM 1458 C CA . ASN A 1 182 ? 11.047 13.148 -8.75 1 94.38 182 ASN A CA 1
ATOM 1459 C C . ASN A 1 182 ? 10.164 12.375 -7.777 1 94.38 182 ASN A C 1
ATOM 1461 O O . ASN A 1 182 ? 10 12.789 -6.629 1 94.38 182 ASN A O 1
ATOM 1465 N N . TYR A 1 183 ? 9.695 11.258 -8.281 1 94.06 183 TYR A N 1
ATOM 1466 C CA . TYR A 1 183 ? 9.008 10.32 -7.391 1 94.06 183 TYR A CA 1
ATOM 1467 C C . TYR A 1 183 ? 9.992 9.672 -6.426 1 94.06 183 TYR A C 1
ATOM 1469 O O . TYR A 1 183 ? 11.016 9.117 -6.844 1 94.06 183 TYR A O 1
ATOM 1477 N N . ILE A 1 184 ? 9.641 9.75 -5.133 1 95 184 ILE A N 1
ATOM 1478 C CA . ILE A 1 184 ? 10.531 9.125 -4.16 1 95 184 ILE A CA 1
ATOM 1479 C C . ILE A 1 184 ? 10 7.742 -3.785 1 95 184 ILE A C 1
ATOM 1481 O O . ILE A 1 184 ? 10.703 6.742 -3.936 1 95 184 ILE A O 1
ATOM 1485 N N . THR A 1 185 ? 8.734 7.75 -3.234 1 94.69 185 THR A N 1
ATOM 1486 C CA . THR A 1 185 ? 8.164 6.473 -2.818 1 94.69 185 THR A CA 1
ATOM 1487 C C . THR A 1 185 ? 6.691 6.637 -2.447 1 94.69 185 THR A C 1
ATOM 1489 O O . THR A 1 185 ? 6.156 7.746 -2.484 1 94.69 185 THR A O 1
ATOM 1492 N N . THR A 1 186 ? 6.043 5.523 -2.297 1 96.31 186 THR A N 1
ATOM 1493 C CA . THR A 1 186 ? 4.754 5.422 -1.627 1 96.31 186 THR A CA 1
ATOM 1494 C C . THR A 1 186 ? 4.898 4.727 -0.275 1 96.31 186 THR A C 1
ATOM 1496 O O . THR A 1 186 ? 5.371 3.592 -0.202 1 96.31 186 THR A O 1
ATOM 1499 N N . ILE A 1 187 ? 4.516 5.414 0.728 1 97 187 ILE A N 1
ATOM 1500 C CA . ILE A 1 187 ? 4.578 4.852 2.074 1 97 187 ILE A CA 1
ATOM 1501 C C . ILE A 1 187 ? 3.227 4.246 2.443 1 97 187 ILE A C 1
ATOM 1503 O O . ILE A 1 187 ? 2.182 4.867 2.242 1 97 187 ILE A O 1
ATOM 1507 N N . THR A 1 188 ? 3.213 3.008 2.875 1 97.06 188 THR A N 1
ATOM 1508 C CA . THR A 1 188 ? 2.018 2.373 3.422 1 97.06 188 THR A CA 1
ATOM 1509 C C . THR A 1 188 ? 1.902 2.641 4.922 1 97.06 188 THR A C 1
ATOM 1511 O O . THR A 1 188 ? 2.844 2.389 5.676 1 97.06 188 THR A O 1
ATOM 1514 N N . ILE A 1 189 ? 0.734 3.135 5.352 1 97.25 189 ILE A N 1
ATOM 1515 C CA . ILE A 1 189 ? 0.523 3.465 6.758 1 97.25 189 ILE A CA 1
ATOM 1516 C C . ILE A 1 189 ? -0.565 2.566 7.34 1 97.25 189 ILE A C 1
ATOM 1518 O O . ILE A 1 189 ? -1.69 2.537 6.836 1 97.25 189 ILE A O 1
ATOM 1522 N N . LYS A 1 190 ? -0.271 1.803 8.312 1 95.38 190 LYS A N 1
ATOM 1523 C CA . LYS A 1 190 ? -1.306 1.084 9.055 1 95.38 190 LYS A CA 1
ATOM 1524 C C . LYS A 1 190 ? -2.031 2.01 10.023 1 95.38 190 LYS A C 1
ATOM 1526 O O . LYS A 1 190 ? -1.416 2.572 10.93 1 95.38 190 LYS A O 1
ATOM 1531 N N . VAL A 1 191 ? -3.332 2.164 9.859 1 93.62 191 VAL A N 1
ATOM 1532 C CA . VAL A 1 191 ? -4.07 3.191 10.594 1 93.62 191 VAL A CA 1
ATOM 1533 C C . VAL A 1 191 ? -5.133 2.535 11.469 1 93.62 191 VAL A C 1
ATOM 1535 O O . VAL A 1 191 ? -5.727 3.191 12.328 1 93.62 191 VAL A O 1
ATOM 1538 N N . ARG A 1 192 ? -5.441 1.217 11.242 1 87.88 192 ARG A N 1
ATOM 1539 C CA . ARG A 1 192 ? -6.473 0.51 11.992 1 87.88 192 ARG A CA 1
ATOM 1540 C C . ARG A 1 192 ? -6.016 -0.897 12.367 1 87.88 192 ARG A C 1
ATOM 1542 O O . ARG A 1 192 ? -5.203 -1.497 11.656 1 87.88 192 ARG A O 1
ATOM 1549 N N . HIS A 1 193 ? -6.637 -1.305 13.406 1 81.38 193 HIS A N 1
ATOM 1550 C CA . HIS A 1 193 ? -6.363 -2.676 13.82 1 81.38 193 HIS A CA 1
ATOM 1551 C C . HIS A 1 193 ? -7.145 -3.676 12.977 1 81.38 193 HIS A C 1
ATOM 1553 O O . HIS A 1 193 ? -8.289 -3.414 12.594 1 81.38 193 HIS A O 1
ATOM 1559 N N . GLU A 1 194 ? -6.629 -4.82 12.758 1 79.19 194 GLU A N 1
ATOM 1560 C CA . GLU A 1 194 ? -7.223 -5.82 11.875 1 79.19 194 GLU A CA 1
ATOM 1561 C C . GLU A 1 194 ? -8.531 -6.355 12.453 1 79.19 194 GLU A C 1
ATOM 1563 O O . GLU A 1 194 ? -9.438 -6.734 11.711 1 79.19 194 GLU A O 1
ATOM 1568 N N . ASN A 1 195 ? -8.641 -6.395 13.75 1 70.75 195 ASN A N 1
ATOM 1569 C CA . ASN A 1 195 ? -9.812 -6.996 14.367 1 70.75 195 ASN A CA 1
ATOM 1570 C C . ASN A 1 195 ? -10.852 -5.941 14.742 1 70.75 195 ASN A C 1
ATOM 1572 O O . ASN A 1 195 ? -11.93 -6.273 15.234 1 70.75 195 ASN A O 1
ATOM 1576 N N . ARG A 1 196 ? -10.539 -4.734 14.547 1 66 196 ARG A N 1
ATOM 1577 C CA . ARG A 1 196 ? -11.492 -3.666 14.828 1 66 196 ARG A CA 1
ATOM 1578 C C . ARG A 1 196 ? -12.273 -3.285 13.578 1 66 196 ARG A C 1
ATOM 1580 O O . ARG A 1 196 ? -11.906 -2.344 12.875 1 66 196 ARG A O 1
ATOM 1587 N N . ILE A 1 197 ? -13.305 -4.07 13.391 1 62.75 197 ILE A N 1
ATOM 1588 C CA . ILE A 1 197 ? -14.062 -3.945 12.141 1 62.75 197 ILE A CA 1
ATOM 1589 C C . ILE A 1 197 ? -15.086 -2.824 12.273 1 62.75 197 ILE A C 1
ATOM 1591 O O . ILE A 1 197 ? -15.867 -2.797 13.234 1 62.75 197 ILE A O 1
ATOM 1595 N N . LEU A 1 198 ? -14.992 -1.883 11.414 1 54.06 198 LEU A N 1
ATOM 1596 C CA . LEU A 1 198 ? -15.922 -0.761 11.414 1 54.06 198 LEU A CA 1
ATOM 1597 C C . LEU A 1 198 ? -17.234 -1.146 10.75 1 54.06 198 LEU A C 1
ATOM 1599 O O . LEU A 1 198 ? -18.312 -0.84 11.273 1 54.06 198 LEU A O 1
ATOM 1603 N N . LYS A 1 199 ? -17.078 -1.798 9.57 1 58.16 199 LYS A N 1
ATOM 1604 C CA . LYS A 1 199 ? -18.234 -2.215 8.781 1 58.16 199 LYS A CA 1
ATOM 1605 C C . LYS A 1 199 ? -18.094 -3.658 8.312 1 58.16 199 LYS A C 1
ATOM 1607 O O . LYS A 1 199 ? -17.219 -3.963 7.488 1 58.16 199 LYS A O 1
ATOM 1612 N N . GLY A 1 200 ? -18.859 -4.395 8.859 1 59.47 200 GLY A N 1
ATOM 1613 C CA . GLY A 1 200 ? -18.766 -5.809 8.523 1 59.47 200 GLY A CA 1
ATOM 1614 C C . GLY A 1 200 ? -19.172 -6.109 7.098 1 59.47 200 GLY A C 1
ATOM 1615 O O . GLY A 1 200 ? -18.875 -7.188 6.578 1 59.47 200 GLY A O 1
ATOM 1616 N N . ASP A 1 201 ? -19.641 -5.125 6.414 1 67.94 201 ASP A N 1
ATOM 1617 C CA . ASP A 1 201 ? -20.234 -5.422 5.109 1 67.94 201 ASP A CA 1
ATOM 1618 C C . ASP A 1 201 ? -19.234 -5.16 3.986 1 67.94 201 ASP A C 1
ATOM 1620 O O . ASP A 1 201 ? -19.469 -5.52 2.834 1 67.94 201 ASP A O 1
ATOM 1624 N N . LYS A 1 202 ? -18.156 -4.648 4.328 1 76.5 202 LYS A N 1
ATOM 1625 C CA . LYS A 1 202 ? -17.156 -4.414 3.299 1 76.5 202 LYS A CA 1
ATOM 1626 C C . LYS A 1 202 ? -16.438 -5.711 2.926 1 76.5 202 LYS A C 1
ATOM 1628 O O . LYS A 1 202 ? -16.281 -6.605 3.762 1 76.5 202 LYS A O 1
ATOM 1633 N N . PRO A 1 203 ? -16.078 -5.797 1.621 1 83.25 203 PRO A N 1
ATOM 1634 C CA . PRO A 1 203 ? -15.359 -7.008 1.211 1 83.25 203 PRO A CA 1
ATOM 1635 C C . PRO A 1 203 ? -14.07 -7.223 1.994 1 83.25 203 PRO A C 1
ATOM 1637 O O . PRO A 1 203 ? -13.758 -8.352 2.381 1 83.25 203 PRO A O 1
ATOM 1640 N N . MET A 1 204 ? -13.391 -6.137 2.227 1 89.69 204 MET A N 1
ATOM 1641 C CA . MET A 1 204 ? -12.141 -6.199 2.982 1 89.69 204 MET A CA 1
ATOM 1642 C C . MET A 1 204 ? -12.102 -5.117 4.059 1 89.69 204 MET A C 1
ATOM 1644 O O . MET A 1 204 ? -12.758 -4.082 3.926 1 89.69 204 MET A O 1
ATOM 1648 N N . HIS A 1 205 ? -11.43 -5.465 5.129 1 89.06 205 HIS A N 1
ATOM 1649 C CA . HIS A 1 205 ? -11.188 -4.484 6.18 1 89.06 205 HIS A CA 1
ATOM 1650 C C . HIS A 1 205 ? -10.008 -3.584 5.836 1 89.06 205 HIS A C 1
ATOM 1652 O O . HIS A 1 205 ? -8.859 -4.039 5.797 1 89.06 205 HIS A O 1
ATOM 1658 N N . GLU A 1 206 ? -10.273 -2.336 5.543 1 89.62 206 GLU A N 1
ATOM 1659 C CA . GLU A 1 206 ? -9.242 -1.383 5.133 1 89.62 206 GLU A CA 1
ATOM 1660 C C . GLU A 1 206 ? -8.422 -0.907 6.328 1 89.62 206 GLU A C 1
ATOM 1662 O O . GLU A 1 206 ? -8.758 0.101 6.953 1 89.62 206 GLU A O 1
ATOM 1667 N N . THR A 1 207 ? -7.285 -1.529 6.539 1 93 207 THR A N 1
ATOM 1668 C CA . THR A 1 207 ? -6.473 -1.238 7.715 1 93 207 THR A CA 1
ATOM 1669 C C . THR A 1 207 ? -5.324 -0.295 7.359 1 93 207 THR A C 1
ATOM 1671 O O . THR A 1 207 ? -4.691 0.278 8.242 1 93 207 THR A O 1
ATOM 1674 N N . THR A 1 208 ? -5.023 -0.11 6.07 1 95.12 208 THR A N 1
ATOM 1675 C CA . THR A 1 208 ? -3.891 0.709 5.656 1 95.12 208 THR A CA 1
ATOM 1676 C C . THR A 1 208 ? -4.344 1.825 4.719 1 95.12 208 THR A C 1
ATOM 1678 O O . THR A 1 208 ? -5.383 1.711 4.066 1 95.12 208 THR A O 1
ATOM 1681 N N . GLU A 1 209 ? -3.609 2.836 4.738 1 94.69 209 GLU A N 1
ATOM 1682 C CA . GLU A 1 209 ? -3.691 3.93 3.775 1 94.69 209 GLU A CA 1
ATOM 1683 C C . GLU A 1 209 ? -2.348 4.168 3.094 1 94.69 209 GLU A C 1
ATOM 1685 O O . GLU A 1 209 ? -1.357 3.506 3.414 1 94.69 209 GLU A O 1
ATOM 1690 N N . LEU A 1 210 ? -2.398 5.008 2.098 1 96.56 210 LEU A N 1
ATOM 1691 C CA . LEU A 1 210 ? -1.191 5.277 1.322 1 96.56 210 LEU A CA 1
ATOM 1692 C C . LEU A 1 210 ? -0.778 6.738 1.451 1 96.56 210 LEU A C 1
ATOM 1694 O O . LEU A 1 210 ? -1.615 7.602 1.723 1 96.56 210 LEU A O 1
ATOM 1698 N N . LEU A 1 211 ? 0.501 6.969 1.358 1 97.88 211 LEU A N 1
ATOM 1699 C CA . LEU A 1 211 ? 1.107 8.297 1.395 1 97.88 211 LEU A CA 1
ATOM 1700 C C . LEU A 1 211 ? 2.107 8.469 0.255 1 97.88 211 LEU A C 1
ATOM 1702 O O . LEU A 1 211 ? 3.137 7.789 0.22 1 97.88 211 LEU A O 1
ATOM 1706 N N . LEU A 1 212 ? 1.799 9.375 -0.684 1 98 212 LEU A N 1
ATOM 17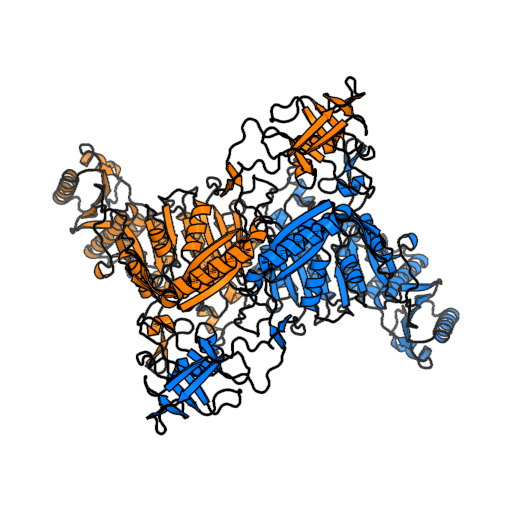07 C CA . LEU A 1 212 ? 2.684 9.656 -1.808 1 98 212 LEU A CA 1
ATOM 1708 C C . LEU A 1 212 ? 3.744 10.68 -1.418 1 98 212 LEU A C 1
ATOM 1710 O O . LEU A 1 212 ? 3.441 11.672 -0.746 1 98 212 LEU A O 1
ATOM 1714 N N . MET A 1 213 ? 4.973 10.438 -1.814 1 98 213 MET A N 1
ATOM 1715 C CA . MET A 1 213 ? 6.082 11.344 -1.523 1 98 213 MET A CA 1
ATOM 1716 C C . MET A 1 213 ? 6.801 11.758 -2.805 1 98 213 MET A C 1
ATOM 1718 O O . MET A 1 213 ? 7.301 10.906 -3.541 1 98 213 MET A O 1
ATOM 1722 N N . TYR A 1 214 ? 6.875 13.031 -3.131 1 98.06 214 TYR A N 1
ATOM 1723 C CA . TYR A 1 214 ? 7.586 13.594 -4.277 1 98.06 214 TYR A CA 1
ATOM 1724 C C . TYR A 1 214 ? 8.547 14.695 -3.836 1 98.06 214 TYR A C 1
ATOM 1726 O O . TYR A 1 214 ? 8.25 15.453 -2.906 1 98.06 214 TYR A O 1
ATOM 1734 N N . ARG A 1 215 ? 9.641 14.758 -4.5 1 98 215 ARG A N 1
ATOM 1735 C CA . ARG A 1 215 ? 10.547 15.883 -4.328 1 98 215 ARG A CA 1
ATOM 1736 C C . ARG A 1 215 ? 10.367 16.906 -5.445 1 98 215 ARG A C 1
ATOM 1738 O O . ARG A 1 215 ? 9.797 16.609 -6.492 1 98 215 ARG A O 1
ATOM 1745 N N . LYS A 1 216 ? 10.82 18.109 -5.172 1 97.25 216 LYS A N 1
ATOM 1746 C CA . LYS A 1 216 ? 10.797 19.172 -6.188 1 97.25 216 LYS A CA 1
ATOM 1747 C C . LYS A 1 216 ? 11.859 18.922 -7.254 1 97.25 216 LYS A C 1
ATOM 1749 O O . LYS A 1 216 ? 11.609 19.125 -8.445 1 97.25 216 LYS A O 1
ATOM 1754 N N . SER A 1 217 ? 12.984 18.562 -6.785 1 95.44 217 SER A N 1
ATOM 1755 C CA . SER A 1 217 ? 14.109 18.312 -7.68 1 95.44 217 SER A CA 1
ATOM 1756 C C . SER A 1 217 ? 15.133 17.375 -7.043 1 95.44 217 SER A C 1
ATOM 1758 O O . SER A 1 217 ? 14.945 16.938 -5.906 1 95.44 217 SER A O 1
ATOM 1760 N N . ASP A 1 218 ? 16.234 17.125 -7.762 1 92.75 218 ASP A N 1
ATOM 1761 C CA . ASP A 1 218 ? 17.25 16.172 -7.32 1 92.75 218 ASP A CA 1
ATOM 1762 C C . ASP A 1 218 ? 18.109 16.781 -6.203 1 92.75 218 ASP A C 1
ATOM 1764 O O . ASP A 1 218 ? 18.969 16.094 -5.648 1 92.75 218 ASP A O 1
ATOM 1768 N N . LYS A 1 219 ? 17.812 18.016 -5.809 1 96.06 219 LYS A N 1
ATOM 1769 C CA . LYS A 1 219 ? 18.547 18.656 -4.723 1 96.06 219 LYS A CA 1
ATOM 1770 C C . LYS A 1 219 ? 18.062 18.156 -3.363 1 96.06 219 LYS A C 1
ATOM 1772 O O . LYS A 1 219 ? 18.734 18.375 -2.346 1 96.06 219 LYS A O 1
ATOM 1777 N N . PHE A 1 220 ? 16.953 17.562 -3.369 1 96.69 220 PHE A N 1
ATOM 1778 C CA . PHE A 1 220 ? 16.406 17 -2.139 1 96.69 220 PHE A CA 1
ATOM 1779 C C . PHE A 1 220 ? 17.109 15.68 -1.803 1 96.69 220 PHE A C 1
ATOM 1781 O O . PHE A 1 220 ? 17.25 14.805 -2.66 1 96.69 220 PHE A O 1
ATOM 1788 N N . ASN A 1 221 ? 17.469 15.578 -0.536 1 92.62 221 ASN A N 1
ATOM 1789 C CA . ASN A 1 221 ? 18.016 14.336 0.003 1 92.62 221 ASN A CA 1
ATOM 1790 C C . ASN A 1 221 ? 17.203 13.852 1.205 1 92.62 221 ASN A C 1
ATOM 1792 O O . ASN A 1 221 ? 17.109 14.547 2.217 1 92.62 221 ASN A O 1
ATOM 1796 N N . ILE A 1 222 ? 16.688 12.734 1.091 1 94.5 222 ILE A N 1
ATOM 1797 C CA . ILE A 1 222 ? 15.875 12.156 2.156 1 94.5 222 ILE A CA 1
ATOM 1798 C C . ILE A 1 222 ? 16.766 11.766 3.334 1 94.5 222 ILE A C 1
ATOM 1800 O O . ILE A 1 222 ? 17.906 11.344 3.145 1 94.5 222 ILE A O 1
ATOM 1804 N N . SER A 1 223 ? 16.219 11.906 4.551 1 93.25 223 SER A N 1
ATOM 1805 C CA . SER A 1 223 ? 16.984 11.57 5.746 1 93.25 223 SER A CA 1
ATOM 1806 C C . SER A 1 223 ? 17.031 10.062 5.961 1 93.25 223 SER A C 1
ATOM 1808 O O . SER A 1 223 ? 16.172 9.328 5.477 1 93.25 223 SER A O 1
ATOM 1810 N N . LYS A 1 224 ? 18.062 9.617 6.684 1 90.81 224 LYS A N 1
ATOM 1811 C CA . LYS A 1 224 ? 18.234 8.211 7.062 1 90.81 224 LYS A CA 1
ATOM 1812 C C . LYS A 1 224 ? 18.094 8.031 8.57 1 90.81 224 LYS A C 1
ATOM 1814 O O . LYS A 1 224 ? 18.203 9 9.328 1 90.81 224 LYS A O 1
ATOM 1819 N N . ARG A 1 225 ? 17.703 6.926 8.953 1 87.88 225 ARG A N 1
ATOM 1820 C CA . ARG A 1 225 ? 17.609 6.664 10.383 1 87.88 225 ARG A CA 1
ATOM 1821 C C . ARG A 1 225 ? 18.922 6.113 10.93 1 87.88 225 ARG A C 1
ATOM 1823 O O . ARG A 1 225 ? 19.656 5.418 10.227 1 87.88 225 ARG A O 1
ATOM 1830 N N . ILE A 1 226 ? 19.219 6.438 12.172 1 84.94 226 ILE A N 1
ATOM 1831 C CA . ILE A 1 226 ? 20.453 6.035 12.836 1 84.94 226 ILE A CA 1
ATOM 1832 C C . ILE A 1 226 ? 20.203 4.793 13.688 1 84.94 226 ILE A C 1
ATOM 1834 O O . ILE A 1 226 ? 19.266 4.762 14.492 1 84.94 226 ILE A O 1
ATOM 1838 N N . VAL A 1 227 ? 20.953 3.773 13.398 1 81.06 227 VAL A N 1
ATOM 1839 C CA . VAL A 1 227 ? 20.844 2.557 14.195 1 81.06 227 VAL A CA 1
ATOM 1840 C C . VAL A 1 227 ? 22.141 2.285 14.93 1 81.06 227 VAL A C 1
ATOM 1842 O O . VAL A 1 227 ? 23.219 2.697 14.477 1 81.06 227 VAL A O 1
ATOM 1845 N N . ASP A 1 228 ? 21.938 1.639 16.109 1 77.75 228 ASP A N 1
ATOM 1846 C CA . ASP A 1 228 ? 23.094 1.285 16.922 1 77.75 228 ASP A CA 1
ATOM 1847 C C . ASP A 1 228 ? 23.922 0.189 16.25 1 77.75 228 ASP A C 1
ATOM 1849 O O . ASP A 1 228 ? 23.391 -0.836 15.836 1 77.75 228 ASP A O 1
ATOM 1853 N N . ASN A 1 229 ? 25.125 0.478 16.078 1 75.81 229 ASN A N 1
ATOM 1854 C CA . ASN A 1 229 ? 26.078 -0.439 15.461 1 75.81 229 ASN A CA 1
ATOM 1855 C C . ASN A 1 229 ? 27.25 -0.732 16.391 1 75.81 229 ASN A C 1
ATOM 1857 O O . ASN A 1 229 ? 28.312 -1.132 15.938 1 75.81 229 ASN A O 1
ATOM 1861 N N . SER A 1 230 ? 27.031 -0.48 17.656 1 76.81 230 SER A N 1
ATOM 1862 C CA . SER A 1 230 ? 28.125 -0.605 18.609 1 76.81 230 SER A CA 1
ATOM 1863 C C . SER A 1 230 ? 28.156 -1.995 19.234 1 76.81 230 SER A C 1
ATOM 1865 O O . SER A 1 230 ? 29.125 -2.363 19.891 1 76.81 230 SER A O 1
ATOM 1867 N N . ASP A 1 231 ? 27.125 -2.789 19.031 1 77.62 231 ASP A N 1
ATOM 1868 C CA . ASP A 1 231 ? 27.031 -4.109 19.641 1 77.62 231 ASP A CA 1
ATOM 1869 C C . ASP A 1 231 ? 27.859 -5.133 18.875 1 77.62 231 ASP A C 1
ATOM 1871 O O . ASP A 1 231 ? 27.594 -5.395 17.703 1 77.62 231 ASP A O 1
ATOM 1875 N N . PRO A 1 232 ? 28.906 -5.676 19.516 1 82.25 232 PRO A N 1
ATOM 1876 C CA . PRO A 1 232 ? 29.75 -6.664 18.844 1 82.25 232 PRO A CA 1
ATOM 1877 C C . PRO A 1 232 ? 29.156 -8.07 18.875 1 82.25 232 PRO A C 1
ATOM 1879 O O . PRO A 1 232 ? 29.875 -9.055 18.734 1 82.25 232 PRO A O 1
ATOM 1882 N N . LYS A 1 233 ? 27.859 -8.172 19.078 1 78.94 233 LYS A N 1
ATOM 1883 C CA . LYS A 1 233 ? 27.203 -9.445 19.359 1 78.94 233 LYS A CA 1
ATOM 1884 C C . LYS A 1 233 ? 27.5 -10.469 18.266 1 78.94 233 LYS A C 1
ATOM 1886 O O . LYS A 1 233 ? 27.609 -11.664 18.547 1 78.94 233 LYS A O 1
ATOM 1891 N N . ASP A 1 234 ? 27.734 -10.023 17.078 1 83.31 234 ASP A N 1
ATOM 1892 C CA . ASP A 1 234 ? 27.906 -10.945 15.969 1 83.31 234 ASP A CA 1
ATOM 1893 C C . ASP A 1 234 ? 29.375 -11.289 15.766 1 83.31 234 ASP A C 1
ATOM 1895 O O . ASP A 1 234 ? 29.719 -12.211 15.016 1 83.31 234 ASP A O 1
ATOM 1899 N N . TYR A 1 235 ? 30.234 -10.547 16.406 1 90.69 235 TYR A N 1
ATOM 1900 C CA . TYR A 1 235 ? 31.672 -10.781 16.312 1 90.69 235 TYR A CA 1
ATOM 1901 C C . TYR A 1 235 ? 32.125 -11.773 17.359 1 90.69 235 TYR A C 1
ATOM 1903 O O . TYR A 1 235 ? 32.625 -11.375 18.422 1 90.69 235 TYR A O 1
ATOM 1911 N N . ILE A 1 236 ? 32.031 -13.094 17.016 1 90.31 236 ILE A N 1
ATOM 1912 C CA . ILE A 1 236 ? 32.25 -14.094 18.047 1 90.31 236 ILE A CA 1
ATOM 1913 C C . ILE A 1 236 ? 33.156 -15.195 17.516 1 90.31 236 ILE A C 1
ATOM 1915 O O . ILE A 1 236 ? 33.531 -16.125 18.234 1 90.31 236 ILE A O 1
ATOM 1919 N N . TYR A 1 237 ? 33.594 -15.109 16.266 1 92.38 237 TYR A N 1
ATOM 1920 C CA . TYR A 1 237 ? 34.344 -16.219 15.664 1 92.38 237 TYR A CA 1
ATOM 1921 C C . TYR A 1 237 ? 35.812 -15.891 15.523 1 92.38 237 TYR A C 1
ATOM 1923 O O . TYR A 1 237 ? 36.188 -14.719 15.438 1 92.38 237 TYR A O 1
ATOM 1931 N N . GLU A 1 238 ? 36.656 -16.906 15.594 1 93.75 238 GLU A N 1
ATOM 1932 C CA . GLU A 1 238 ? 38.062 -16.875 15.18 1 93.75 238 GLU A CA 1
ATOM 1933 C C . GLU A 1 238 ? 38.438 -18.156 14.445 1 93.75 238 GLU A C 1
ATOM 1935 O O . GLU A 1 238 ? 37.906 -19.234 14.734 1 93.75 238 GLU A O 1
ATOM 1940 N N . ILE A 1 239 ? 39.281 -17.969 13.469 1 95.06 239 ILE A N 1
ATOM 1941 C CA . ILE A 1 239 ? 39.75 -19.125 12.727 1 95.06 239 ILE A CA 1
ATOM 1942 C C . ILE A 1 239 ? 41.188 -19.422 13.125 1 95.06 239 ILE A C 1
ATOM 1944 O O . ILE A 1 239 ? 42.094 -18.562 13.008 1 95.06 239 ILE A O 1
ATOM 1948 N N . GLU A 1 240 ? 41.438 -20.719 13.594 1 94.31 240 GLU A N 1
ATOM 1949 C CA . GLU A 1 240 ? 42.781 -21.203 13.922 1 94.31 240 GLU A CA 1
ATOM 1950 C C . GLU A 1 240 ? 43.344 -22.078 12.805 1 94.31 240 GLU A C 1
ATOM 1952 O O . GLU A 1 240 ? 42.75 -23.109 12.461 1 94.31 240 GLU A O 1
ATOM 1957 N N . GLU A 1 241 ? 44.438 -21.625 12.242 1 95.12 241 GLU A N 1
ATOM 1958 C CA . GLU A 1 241 ? 45.156 -22.422 11.25 1 95.12 241 GLU A CA 1
ATOM 1959 C C . GLU A 1 241 ? 46 -23.5 11.906 1 95.12 241 GLU A C 1
ATOM 1961 O O . GLU A 1 241 ? 46.938 -23.188 12.648 1 95.12 241 GLU A O 1
ATOM 1966 N N . LEU A 1 242 ? 45.75 -24.734 11.617 1 94.38 242 LEU A N 1
ATOM 1967 C CA . LEU A 1 242 ? 46.406 -25.844 12.328 1 94.38 242 LEU A CA 1
ATOM 1968 C C . LEU A 1 242 ? 47.625 -26.328 11.578 1 94.38 242 LEU A C 1
ATOM 1970 O O . LEU A 1 242 ? 48.344 -27.203 12.07 1 94.38 242 LEU A O 1
ATOM 1974 N N . ILE A 1 243 ? 47.906 -25.812 10.375 1 94.06 243 ILE A N 1
ATOM 1975 C CA . ILE A 1 243 ? 49.094 -26.188 9.602 1 94.06 243 ILE A CA 1
ATOM 1976 C C . ILE A 1 243 ? 49.844 -24.938 9.18 1 94.06 243 ILE A C 1
ATOM 1978 O O . ILE A 1 243 ? 49.25 -23.891 8.945 1 94.06 243 ILE A O 1
ATOM 1982 N N . ASP A 1 244 ? 51.156 -24.984 9.031 1 89.19 244 ASP A N 1
ATOM 1983 C CA . ASP A 1 244 ? 52 -23.844 8.742 1 89.19 244 ASP A CA 1
ATOM 1984 C C . ASP A 1 244 ? 52.125 -23.625 7.242 1 89.19 244 ASP A C 1
ATOM 1986 O O . ASP A 1 244 ? 52.312 -22.484 6.789 1 89.19 244 ASP A O 1
ATOM 1990 N N . ASN A 1 245 ? 52.125 -24.719 6.453 1 90 245 ASN A N 1
ATOM 1991 C CA . ASN A 1 245 ? 52.312 -24.625 5.008 1 90 245 ASN A CA 1
ATOM 1992 C C . ASN A 1 245 ? 51.094 -25.156 4.238 1 90 245 ASN A C 1
ATOM 1994 O O . ASN A 1 245 ? 51.188 -26.203 3.59 1 90 245 ASN A O 1
ATOM 1998 N N . PRO A 1 246 ? 50.031 -24.359 4.27 1 94.06 246 PRO A N 1
ATOM 1999 C CA . PRO A 1 246 ? 48.875 -24.828 3.539 1 94.06 246 PRO A CA 1
ATOM 2000 C C . PRO A 1 246 ? 49.031 -24.734 2.023 1 94.06 246 PRO A C 1
ATOM 2002 O O . PRO A 1 246 ? 49.969 -24.094 1.538 1 94.06 246 PRO A O 1
ATOM 2005 N N . GLU A 1 247 ? 48.156 -25.422 1.312 1 94.06 247 GLU A N 1
ATOM 2006 C CA . GLU A 1 247 ? 48.094 -25.344 -0.144 1 94.06 247 GLU A CA 1
ATOM 2007 C C . GLU A 1 247 ? 47.812 -23.906 -0.596 1 94.06 247 GLU A C 1
ATOM 2009 O O . GLU A 1 247 ? 47.031 -23.203 0.028 1 94.06 247 GLU A O 1
ATOM 2014 N N . ILE A 1 248 ? 48.594 -23.422 -1.656 1 94.69 248 ILE A N 1
ATOM 2015 C CA . ILE A 1 248 ? 48.406 -22.078 -2.188 1 94.69 248 ILE A CA 1
ATOM 2016 C C . ILE A 1 248 ? 47.906 -22.172 -3.633 1 94.69 248 ILE A C 1
ATOM 2018 O O . ILE A 1 248 ? 48.5 -22.859 -4.457 1 94.69 248 ILE A O 1
ATOM 2022 N N . ILE A 1 249 ? 46.844 -21.594 -3.873 1 93.5 249 ILE A N 1
ATOM 2023 C CA . ILE A 1 249 ? 46.281 -21.531 -5.219 1 93.5 249 ILE A CA 1
ATOM 2024 C C . ILE A 1 249 ? 46.156 -20.078 -5.664 1 93.5 249 ILE A C 1
ATOM 2026 O O . ILE A 1 249 ? 45.781 -19.203 -4.871 1 93.5 249 ILE A O 1
ATOM 2030 N N . MET A 1 250 ? 46.469 -19.812 -6.941 1 91.31 250 MET A N 1
ATOM 2031 C CA . MET A 1 250 ? 46.281 -18.469 -7.492 1 91.31 250 MET A CA 1
ATOM 2032 C C . MET A 1 250 ? 44.875 -18.266 -7.98 1 91.31 250 MET A C 1
ATOM 2034 O O . MET A 1 250 ? 44.375 -19 -8.852 1 91.31 250 MET A O 1
ATOM 2038 N N . MET A 1 251 ? 44.188 -17.344 -7.352 1 89.56 251 MET A N 1
ATOM 2039 C CA . MET A 1 251 ? 42.812 -16.969 -7.738 1 89.56 251 MET A CA 1
ATOM 2040 C C . MET A 1 251 ? 42.688 -15.461 -7.84 1 89.56 251 MET A C 1
ATOM 2042 O O . MET A 1 251 ? 42.938 -14.742 -6.875 1 89.56 251 MET A O 1
ATOM 2046 N N . GLY A 1 252 ? 42.156 -14.969 -9.008 1 84.88 252 GLY A N 1
ATOM 2047 C CA . GLY A 1 252 ? 41.969 -13.531 -9.172 1 84.88 252 GLY A CA 1
ATOM 2048 C C . GLY A 1 252 ? 43.25 -12.727 -8.938 1 84.88 252 GLY A C 1
ATOM 2049 O O . GLY A 1 252 ? 43.188 -11.656 -8.336 1 84.88 252 GLY A O 1
ATOM 2050 N N . GLY A 1 253 ? 44.344 -13.312 -9.227 1 87.06 253 GLY A N 1
ATOM 2051 C CA . GLY A 1 253 ? 45.625 -12.641 -9.07 1 87.06 253 GLY A CA 1
ATOM 2052 C C . GLY A 1 253 ? 46.125 -12.633 -7.641 1 87.06 253 GLY A C 1
ATOM 2053 O O . GLY A 1 253 ? 47.062 -11.906 -7.305 1 87.06 253 GLY A O 1
ATOM 2054 N N . LYS A 1 254 ? 45.438 -13.375 -6.777 1 92.06 254 LYS A N 1
ATOM 2055 C CA . LYS A 1 254 ? 45.844 -13.438 -5.375 1 92.06 254 LYS A CA 1
ATOM 2056 C C . LYS A 1 254 ? 46.281 -14.836 -4.988 1 92.06 254 LYS A C 1
ATOM 2058 O O . LYS A 1 254 ? 45.781 -15.828 -5.516 1 92.06 254 LYS A O 1
ATOM 2063 N N . LYS A 1 255 ? 47.312 -14.883 -4.098 1 93.19 255 LYS A N 1
ATOM 2064 C CA . LYS A 1 255 ? 47.75 -16.156 -3.533 1 93.19 255 LYS A CA 1
ATOM 2065 C C . LYS A 1 255 ? 46.844 -16.609 -2.402 1 93.19 255 LYS A C 1
ATOM 2067 O O . LYS A 1 255 ? 47.031 -16.234 -1.244 1 93.19 255 LYS A O 1
ATOM 2072 N N . VAL A 1 256 ? 45.938 -17.469 -2.773 1 96 256 VAL A N 1
ATOM 2073 C CA . VAL A 1 256 ? 44.906 -17.906 -1.826 1 96 256 VAL A CA 1
ATOM 2074 C C . VAL A 1 256 ? 45.375 -19.156 -1.091 1 96 256 VAL A C 1
ATOM 2076 O O . VAL A 1 256 ? 45.812 -20.125 -1.719 1 96 256 VAL A O 1
ATOM 2079 N N . LYS A 1 257 ? 45.438 -19.156 0.263 1 95.62 257 LYS A N 1
ATOM 2080 C CA . LYS A 1 257 ? 45.75 -20.328 1.077 1 95.62 257 LYS A CA 1
ATOM 2081 C C . LYS A 1 257 ? 44.531 -21.219 1.246 1 95.62 257 LYS A C 1
ATOM 2083 O O . LYS A 1 257 ? 43.406 -20.734 1.483 1 95.62 257 LYS A O 1
ATOM 2088 N N . VAL A 1 258 ? 44.688 -22.484 1.061 1 96.06 258 VAL A N 1
ATOM 2089 C CA . VAL A 1 258 ? 43.594 -23.438 1.131 1 96.06 258 VAL A CA 1
ATOM 2090 C C . VAL A 1 258 ? 43.781 -24.359 2.336 1 96.06 258 VAL A C 1
ATOM 2092 O O . VAL A 1 258 ? 44.844 -24.953 2.506 1 96.06 258 VAL A O 1
ATOM 2095 N N . PHE A 1 259 ? 42.812 -24.406 3.195 1 95.12 259 PHE A N 1
ATOM 2096 C CA . PHE A 1 259 ? 42.812 -25.281 4.363 1 95.12 259 PHE A CA 1
ATOM 2097 C C . PHE A 1 259 ? 41.688 -26.312 4.254 1 95.12 259 PHE A C 1
ATOM 2099 O O . PHE A 1 259 ? 40.531 -25.969 4.273 1 95.12 259 PHE A O 1
ATOM 2106 N N . HIS A 1 260 ? 42.062 -27.531 4.152 1 93.19 260 HIS A N 1
ATOM 2107 C CA . HIS A 1 260 ? 41.094 -28.625 4.098 1 93.19 260 HIS A CA 1
ATOM 2108 C C . HIS A 1 260 ? 40.594 -29 5.492 1 93.19 260 HIS A C 1
ATOM 2110 O O . HIS A 1 260 ? 41.188 -28.594 6.492 1 93.19 260 HIS A O 1
ATOM 2116 N N . PRO A 1 261 ? 39.438 -29.688 5.484 1 91.81 261 PRO A N 1
ATOM 2117 C CA . PRO A 1 261 ? 38.938 -30.109 6.797 1 91.81 261 PRO A CA 1
ATOM 2118 C C . PRO A 1 261 ? 40.031 -30.781 7.633 1 91.81 261 PRO A C 1
ATOM 2120 O O . PRO A 1 261 ? 40.75 -31.641 7.129 1 91.81 261 PRO A O 1
ATOM 2123 N N . GLY A 1 262 ? 40.125 -30.391 8.914 1 89.88 262 GLY A N 1
ATOM 2124 C CA . GLY A 1 262 ? 41.156 -30.906 9.781 1 89.88 262 GLY A CA 1
ATOM 2125 C C . GLY A 1 262 ? 42.375 -30 9.875 1 89.88 262 GLY A C 1
ATOM 2126 O O . GLY A 1 262 ? 43.219 -30.156 10.781 1 89.88 262 GLY A O 1
ATOM 2127 N N . GLU A 1 263 ? 42.5 -29.141 8.938 1 94.5 263 GLU A N 1
ATOM 2128 C CA . GLU A 1 263 ? 43.656 -28.25 8.898 1 94.5 263 GLU A CA 1
ATOM 2129 C C . GLU A 1 263 ? 43.344 -26.891 9.523 1 94.5 263 GLU A C 1
ATOM 2131 O O . GLU A 1 263 ? 44.156 -25.984 9.539 1 94.5 263 GLU A O 1
ATOM 2136 N N . TYR A 1 264 ? 42.188 -26.75 9.969 1 94.62 264 TYR A N 1
ATOM 2137 C CA . TYR A 1 264 ? 41.719 -25.516 10.602 1 94.62 264 TYR A CA 1
ATOM 2138 C C . TYR A 1 264 ? 40.719 -25.812 11.703 1 94.62 264 TYR A C 1
ATOM 2140 O O . TYR A 1 264 ? 40.219 -26.938 11.812 1 94.62 264 TYR A O 1
ATOM 2148 N N . ARG A 1 265 ? 40.5 -24.844 12.578 1 93.44 265 ARG A N 1
ATOM 2149 C CA . ARG A 1 265 ? 39.469 -24.891 13.602 1 93.44 265 ARG A CA 1
ATOM 2150 C C . ARG A 1 265 ? 38.75 -23.531 13.727 1 93.44 265 ARG A C 1
ATOM 2152 O O . ARG A 1 265 ? 39.406 -22.484 13.773 1 93.44 265 ARG A O 1
ATOM 2159 N N . ILE A 1 266 ? 37.406 -23.562 13.586 1 92.12 266 ILE A N 1
ATOM 2160 C CA . ILE A 1 266 ? 36.594 -22.375 13.836 1 92.12 266 ILE A CA 1
ATOM 2161 C C . ILE A 1 266 ? 36.188 -22.328 15.305 1 92.12 266 ILE A C 1
ATOM 2163 O O . ILE A 1 266 ? 35.5 -23.219 15.789 1 92.12 266 ILE A O 1
ATOM 2167 N N . VAL A 1 267 ? 36.625 -21.312 16.016 1 90.81 267 VAL A N 1
ATOM 2168 C CA . VAL A 1 267 ? 36.375 -21.188 17.453 1 90.81 267 VAL A CA 1
ATOM 2169 C C . VAL A 1 267 ? 35.438 -20.031 17.719 1 90.81 267 VAL A C 1
ATOM 2171 O O . VAL A 1 267 ? 35.531 -18.984 17.078 1 90.81 267 VAL A O 1
ATOM 2174 N N . GLU A 1 268 ? 34.5 -20.266 18.625 1 87 268 GLU A N 1
ATOM 2175 C CA . GLU A 1 268 ? 33.594 -19.203 19.062 1 87 268 GLU A CA 1
ATOM 2176 C C . GLU A 1 268 ? 34.031 -18.594 20.391 1 87 268 GLU A C 1
ATOM 2178 O O . GLU A 1 268 ? 34.375 -19.312 21.328 1 87 268 GLU A O 1
ATOM 2183 N N . TYR A 1 269 ? 34.094 -17.344 20.438 1 87.62 269 TYR A N 1
ATOM 2184 C CA . TYR A 1 269 ? 34.469 -16.594 21.625 1 87.62 269 TYR A CA 1
ATOM 2185 C C . TYR A 1 269 ? 33.375 -15.672 22.094 1 87.62 269 TYR A C 1
ATOM 2187 O O . TYR A 1 269 ? 32.281 -15.641 21.484 1 87.62 269 TYR A O 1
ATOM 2195 N N . GLU A 1 270 ? 33.562 -14.969 23.25 1 85.81 270 GLU A N 1
ATOM 2196 C CA . GLU A 1 270 ? 32.656 -13.898 23.672 1 85.81 270 GLU A CA 1
ATOM 2197 C C . GLU A 1 270 ? 32.656 -12.766 22.656 1 85.81 270 GLU A C 1
ATOM 2199 O O . GLU A 1 270 ? 33.656 -12.484 22.016 1 85.81 270 GLU A O 1
ATOM 2204 N N . PRO A 1 271 ? 31.5 -12.141 22.531 1 88.75 271 PRO A N 1
ATOM 2205 C CA . PRO A 1 271 ? 31.375 -11.07 21.531 1 88.75 271 PRO A CA 1
AT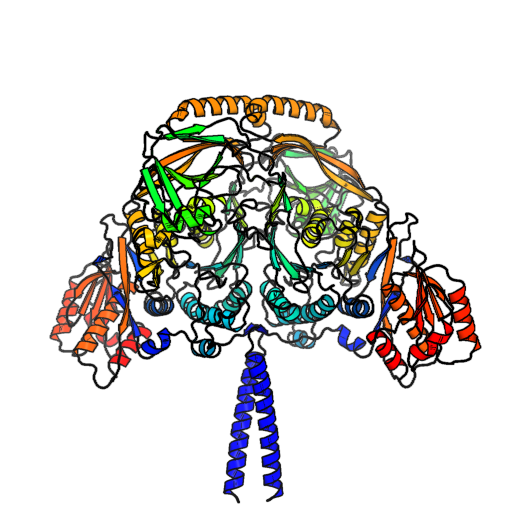OM 2206 C C . PRO A 1 271 ? 32.406 -9.953 21.734 1 88.75 271 PRO A C 1
ATOM 2208 O O . PRO A 1 271 ? 32.594 -9.484 22.859 1 88.75 271 PRO A O 1
ATOM 2211 N N . SER A 1 272 ? 33.188 -9.656 20.812 1 90.94 272 SER A N 1
ATOM 2212 C CA . SER A 1 272 ? 34.188 -8.609 20.781 1 90.94 272 SER A CA 1
ATOM 2213 C C . SER A 1 272 ? 34.5 -8.18 19.359 1 90.94 272 SER A C 1
ATOM 2215 O O . SER A 1 272 ? 34.594 -9.016 18.453 1 90.94 272 SER A O 1
ATOM 2217 N N . PHE A 1 273 ? 34.75 -6.914 19.219 1 90.88 273 PHE A N 1
ATOM 2218 C CA . PHE A 1 273 ? 35.062 -6.402 17.891 1 90.88 273 PHE A CA 1
ATOM 2219 C C . PHE A 1 273 ? 36.406 -6.914 17.422 1 90.88 273 PHE A C 1
ATOM 2221 O O . PHE A 1 273 ? 36.781 -6.746 16.25 1 90.88 273 PHE A O 1
ATOM 2228 N N . GLU A 1 274 ? 37.062 -7.617 18.297 1 88.62 274 GLU A N 1
ATOM 2229 C CA . GLU A 1 274 ? 38.344 -8.219 17.922 1 88.62 274 GLU A CA 1
ATOM 2230 C C . GLU A 1 274 ? 38.125 -9.555 17.203 1 88.62 274 GLU A C 1
ATOM 2232 O O . GLU A 1 274 ? 39.031 -10.07 16.562 1 88.62 274 GLU A O 1
ATOM 2237 N N . HIS A 1 275 ? 37 -9.992 17.297 1 93.19 275 HIS A N 1
ATOM 2238 C CA . HIS A 1 275 ? 36.688 -11.281 16.672 1 93.19 275 HIS A CA 1
ATOM 2239 C C . HIS A 1 275 ? 36.031 -11.094 15.305 1 93.19 275 HIS A C 1
ATOM 2241 O O . HIS A 1 275 ? 35.812 -9.961 14.875 1 93.19 275 HIS A O 1
ATOM 2247 N N . LEU A 1 276 ? 35.812 -12.258 14.625 1 93.38 276 LEU A N 1
ATOM 2248 C CA . LEU A 1 276 ? 35.25 -12.242 13.273 1 93.38 276 LEU A CA 1
ATOM 2249 C C . LEU A 1 276 ? 33.75 -12.492 13.297 1 93.38 276 LEU A C 1
ATOM 2251 O O . LEU A 1 276 ? 33.25 -13.156 14.211 1 93.38 276 LEU A O 1
ATOM 2255 N N . LYS A 1 277 ? 33.062 -11.898 12.336 1 91.94 277 LYS A N 1
ATOM 2256 C CA . LYS A 1 277 ? 31.641 -12.133 12.078 1 91.94 277 LYS A CA 1
ATOM 2257 C C . LYS A 1 277 ? 31.438 -13.078 10.898 1 91.94 277 LYS A C 1
ATOM 2259 O O . LYS A 1 277 ? 32.125 -12.945 9.867 1 91.94 277 LYS A O 1
ATOM 2264 N N . LYS A 1 278 ? 30.656 -14.094 11.141 1 89.31 278 LYS A N 1
ATOM 2265 C CA . LYS A 1 278 ? 30.328 -15.023 10.07 1 89.31 278 LYS A CA 1
ATOM 2266 C C . LYS A 1 278 ? 29.188 -14.492 9.211 1 89.31 278 LYS A C 1
ATOM 2268 O O . LYS A 1 278 ? 28.094 -14.219 9.711 1 89.31 278 LYS A O 1
ATOM 2273 N N . ILE A 1 279 ? 29.406 -14.273 7.926 1 87.19 279 ILE A N 1
ATOM 2274 C CA . ILE A 1 279 ? 28.406 -13.719 7.012 1 87.19 279 ILE A CA 1
ATOM 2275 C C . ILE A 1 279 ? 28.016 -14.766 5.973 1 87.19 279 ILE A C 1
ATOM 2277 O O . ILE A 1 279 ? 28.891 -15.352 5.32 1 87.19 279 ILE A O 1
ATOM 2281 N N . ASN A 1 280 ? 26.766 -15 5.863 1 80 280 ASN A N 1
ATOM 2282 C CA . ASN A 1 280 ? 26.234 -15.898 4.848 1 80 280 ASN A CA 1
ATOM 2283 C C . ASN A 1 280 ? 26.172 -15.227 3.479 1 80 280 ASN A C 1
ATOM 2285 O O . ASN A 1 280 ? 25.609 -14.141 3.346 1 80 280 ASN A O 1
ATOM 2289 N N . ILE A 1 281 ? 26.844 -15.844 2.564 1 79 281 ILE A N 1
ATOM 2290 C CA . ILE A 1 281 ? 26.859 -15.258 1.231 1 79 281 ILE A CA 1
ATOM 2291 C C . ILE A 1 281 ? 25.547 -15.57 0.513 1 79 281 ILE A C 1
ATOM 2293 O O . ILE A 1 281 ? 25.469 -16.547 -0.237 1 79 281 ILE A O 1
ATOM 2297 N N . ARG A 1 282 ? 24.578 -14.766 0.802 1 68.81 282 ARG A N 1
ATOM 2298 C CA . ARG A 1 282 ? 23.266 -14.977 0.209 1 68.81 282 ARG A CA 1
ATOM 2299 C C . ARG A 1 282 ? 22.656 -13.656 -0.249 1 68.81 282 ARG A C 1
ATOM 2301 O O . ARG A 1 282 ? 23.078 -12.586 0.193 1 68.81 282 ARG A O 1
ATOM 2308 N N . GLY A 1 283 ? 21.781 -13.773 -1.23 1 63.12 283 GLY A N 1
ATOM 2309 C CA . GLY A 1 283 ? 21.031 -12.602 -1.662 1 63.12 283 GLY A CA 1
ATOM 2310 C C . GLY A 1 283 ? 21.922 -11.508 -2.23 1 63.12 283 GLY A C 1
ATOM 2311 O O . GLY A 1 283 ? 22.734 -11.766 -3.127 1 63.12 283 GLY A O 1
ATOM 2312 N N . SER A 1 284 ? 21.734 -10.32 -1.634 1 62.84 284 SER A N 1
ATOM 2313 C CA . SER A 1 284 ? 22.422 -9.148 -2.143 1 62.84 284 SER A CA 1
ATOM 2314 C C . SER A 1 284 ? 23.906 -9.188 -1.796 1 62.84 284 SER A C 1
ATOM 2316 O O . SER A 1 284 ? 24.719 -8.492 -2.412 1 62.84 284 SER A O 1
ATOM 2318 N N . ILE A 1 285 ? 24.234 -10.07 -0.944 1 73.19 285 ILE A N 1
ATOM 2319 C CA . ILE A 1 285 ? 25.625 -10.164 -0.518 1 73.19 285 ILE A CA 1
ATOM 2320 C C . ILE A 1 285 ? 26.469 -10.766 -1.643 1 73.19 285 ILE A C 1
ATOM 2322 O O . ILE A 1 285 ? 27.656 -10.445 -1.775 1 73.19 285 ILE A O 1
ATOM 2326 N N . LYS A 1 286 ? 25.891 -11.477 -2.457 1 73.31 286 LYS A N 1
ATOM 2327 C CA . LYS A 1 286 ? 26.594 -12.156 -3.545 1 73.31 286 LYS A CA 1
ATOM 2328 C C . LYS A 1 286 ? 27.234 -11.148 -4.492 1 73.31 286 LYS A C 1
ATOM 2330 O O . LYS A 1 286 ? 28.312 -11.406 -5.043 1 73.31 286 LYS A O 1
ATOM 2335 N N . THR A 1 287 ? 26.547 -10 -4.516 1 67.62 287 THR A N 1
ATOM 2336 C CA . THR A 1 287 ? 27.047 -9.023 -5.473 1 67.62 287 THR A CA 1
ATOM 2337 C C . THR A 1 287 ? 27.312 -7.684 -4.793 1 67.62 287 THR A C 1
ATOM 2339 O O . THR A 1 287 ? 27.859 -6.766 -5.406 1 67.62 287 THR A O 1
ATOM 2342 N N . GLY A 1 288 ? 26.891 -7.625 -3.598 1 69 288 GLY A N 1
ATOM 2343 C CA . GLY A 1 288 ? 26.844 -6.324 -2.949 1 69 288 GLY A CA 1
ATOM 2344 C C . GLY A 1 288 ? 28.172 -5.879 -2.377 1 69 288 GLY A C 1
ATOM 2345 O O . GLY A 1 288 ? 28.344 -4.711 -2.023 1 69 288 GLY A O 1
ATOM 2346 N N . ASN A 1 289 ? 29.141 -6.836 -2.248 1 76.88 289 ASN A N 1
ATOM 2347 C CA . ASN A 1 289 ? 30.438 -6.473 -1.685 1 76.88 289 ASN A CA 1
ATOM 2348 C C . ASN A 1 289 ? 31.578 -7.289 -2.307 1 76.88 289 ASN A C 1
ATOM 2350 O O . ASN A 1 289 ? 31.328 -8.195 -3.104 1 76.88 289 ASN A O 1
ATOM 2354 N N . SER A 1 290 ? 32.75 -6.867 -2.021 1 81.38 290 SER A N 1
ATOM 2355 C CA . SER A 1 290 ? 33.938 -7.48 -2.627 1 81.38 290 SER A CA 1
ATOM 2356 C C . SER A 1 290 ? 34.062 -8.953 -2.238 1 81.38 290 SER A C 1
ATOM 2358 O O . SER A 1 290 ? 34.469 -9.781 -3.053 1 81.38 290 SER A O 1
ATOM 2360 N N . SER A 1 291 ? 33.688 -9.281 -1.04 1 88 291 SER A N 1
ATOM 2361 C CA . SER A 1 291 ? 33.781 -10.664 -0.588 1 88 291 SER A CA 1
ATOM 2362 C C . SER A 1 291 ? 32.781 -11.555 -1.328 1 88 291 SER A C 1
ATOM 2364 O O . SER A 1 291 ? 33.125 -12.641 -1.789 1 88 291 SER A O 1
ATOM 2366 N N . GLY A 1 292 ? 31.578 -11 -1.38 1 84.25 292 GLY A N 1
ATOM 2367 C CA . GLY A 1 292 ? 30.578 -11.734 -2.125 1 84.25 292 GLY A CA 1
ATOM 2368 C C . GLY A 1 292 ? 30.938 -11.938 -3.584 1 84.25 292 GLY A C 1
ATOM 2369 O O . GLY A 1 292 ? 30.812 -13.039 -4.117 1 84.25 292 GLY A O 1
ATOM 2370 N N . ARG A 1 293 ? 31.453 -10.953 -4.176 1 81.75 293 ARG A N 1
ATOM 2371 C CA . ARG A 1 293 ? 31.828 -11.008 -5.582 1 81.75 293 ARG A CA 1
ATOM 2372 C C . ARG A 1 293 ? 32.969 -11.992 -5.797 1 81.75 293 ARG A C 1
ATOM 2374 O O . ARG A 1 293 ? 33 -12.727 -6.785 1 81.75 293 ARG A O 1
ATOM 2381 N N . PHE A 1 294 ? 33.938 -11.93 -4.934 1 87.69 294 PHE A N 1
ATOM 2382 C CA . PHE A 1 294 ? 35.062 -12.859 -5.027 1 87.69 294 PHE A CA 1
ATOM 2383 C C . PHE A 1 294 ? 34.562 -14.305 -4.949 1 87.69 294 PHE A C 1
ATOM 2385 O O . PHE A 1 294 ? 34.969 -15.148 -5.742 1 87.69 294 PHE A O 1
ATOM 2392 N N . HIS A 1 295 ? 33.719 -14.477 -3.977 1 87.88 295 HIS A N 1
ATOM 2393 C CA . HIS A 1 295 ? 33.156 -15.812 -3.824 1 87.88 295 HIS A CA 1
ATOM 2394 C C . HIS A 1 295 ? 32.469 -16.266 -5.102 1 87.88 295 HIS A C 1
ATOM 2396 O O . HIS A 1 295 ? 32.688 -17.391 -5.57 1 87.88 295 HIS A O 1
ATOM 2402 N N . MET A 1 296 ? 31.688 -15.383 -5.625 1 80.44 296 MET A N 1
ATOM 2403 C CA . MET A 1 296 ? 30.891 -15.719 -6.809 1 80.44 296 MET A CA 1
ATOM 2404 C C . MET A 1 296 ? 31.797 -15.914 -8.023 1 80.44 296 MET A C 1
ATOM 2406 O O . MET A 1 296 ? 31.531 -16.781 -8.859 1 80.44 296 MET A O 1
ATOM 2410 N N . SER A 1 297 ? 32.875 -15.242 -8.094 1 81.06 297 SER A N 1
ATOM 2411 C CA . SER A 1 297 ? 33.75 -15.273 -9.25 1 81.06 297 SER A CA 1
ATOM 2412 C C . SER A 1 297 ? 34.719 -16.453 -9.195 1 81.06 297 SER A C 1
ATOM 2414 O O . SER A 1 297 ? 35.031 -17.047 -10.227 1 81.06 297 SER A O 1
ATOM 2416 N N . TYR A 1 298 ? 35.094 -16.844 -7.973 1 84.38 298 TYR A N 1
ATOM 2417 C CA . TYR A 1 298 ? 36.25 -17.75 -7.926 1 84.38 298 TYR A CA 1
ATOM 2418 C C . TYR A 1 298 ? 35.938 -18.984 -7.07 1 84.38 298 TYR A C 1
ATOM 2420 O O . TYR A 1 298 ? 36.5 -20.047 -7.273 1 84.38 298 TYR A O 1
ATOM 2428 N N . LEU A 1 299 ? 35.094 -18.812 -6.129 1 86.31 299 LEU A N 1
ATOM 2429 C CA . LEU A 1 299 ? 34.906 -19.906 -5.176 1 86.31 299 LEU A CA 1
ATOM 2430 C C . LEU A 1 299 ? 33.625 -20.672 -5.484 1 86.31 299 LEU A C 1
ATOM 2432 O O . LEU A 1 299 ? 33.5 -21.828 -5.102 1 86.31 299 LEU A O 1
ATOM 2436 N N . GLU A 1 300 ? 32.75 -19.953 -6.109 1 77.94 300 GLU A N 1
ATOM 2437 C CA . GLU A 1 300 ? 31.453 -20.594 -6.422 1 77.94 300 GLU A CA 1
ATOM 2438 C C . GLU A 1 300 ? 31.656 -21.828 -7.297 1 77.94 300 GLU A C 1
ATOM 2440 O O . GLU A 1 300 ? 30.953 -22.812 -7.145 1 77.94 300 GLU A O 1
ATOM 2445 N N . GLU A 1 301 ? 32.656 -21.781 -8.234 1 70.69 301 GLU A N 1
ATOM 2446 C CA . GLU A 1 301 ? 32.969 -22.891 -9.133 1 70.69 301 GLU A CA 1
ATOM 2447 C C . GLU A 1 301 ? 33.531 -24.078 -8.352 1 70.69 301 GLU A C 1
ATOM 2449 O O . GLU A 1 301 ? 33.5 -25.219 -8.844 1 70.69 301 GLU A O 1
ATOM 2454 N N . ARG A 1 302 ? 34 -23.812 -7.234 1 74.25 302 ARG A N 1
ATOM 2455 C CA . ARG A 1 302 ? 34.562 -24.859 -6.391 1 74.25 302 ARG A CA 1
ATOM 2456 C C . ARG A 1 302 ? 33.562 -25.328 -5.348 1 74.25 302 ARG A C 1
ATOM 2458 O O . ARG A 1 302 ? 33.938 -25.703 -4.242 1 74.25 302 ARG A O 1
ATOM 2465 N N . ASN A 1 303 ? 32.375 -25.219 -5.688 1 64.19 303 ASN A N 1
ATOM 2466 C CA . ASN A 1 303 ? 31.266 -25.469 -4.766 1 64.19 303 ASN A CA 1
ATOM 2467 C C . ASN A 1 303 ? 31.203 -26.938 -4.359 1 64.19 303 ASN A C 1
ATOM 2469 O O . ASN A 1 303 ? 30.469 -27.297 -3.443 1 64.19 303 ASN A O 1
ATOM 2473 N N . ASN A 1 304 ? 31.984 -27.75 -4.992 1 68.44 304 ASN A N 1
ATOM 2474 C CA . ASN A 1 304 ? 32 -29.156 -4.605 1 68.44 304 ASN A CA 1
ATOM 2475 C C . ASN A 1 304 ? 33.031 -29.422 -3.518 1 68.44 304 ASN A C 1
ATOM 2477 O O . ASN A 1 304 ? 33.156 -30.547 -3.014 1 68.44 304 ASN A O 1
ATOM 2481 N N . ASP A 1 305 ? 33.875 -28.438 -3.24 1 78.31 305 ASP A N 1
ATOM 2482 C CA . ASP A 1 305 ? 34.75 -28.516 -2.084 1 78.31 305 ASP A CA 1
ATOM 2483 C C . ASP A 1 305 ? 34 -28.219 -0.792 1 78.31 305 ASP A C 1
ATOM 2485 O O . ASP A 1 305 ? 33.594 -27.078 -0.545 1 78.31 305 ASP A O 1
ATOM 2489 N N . PHE A 1 306 ? 33.75 -29.266 -0.082 1 82.38 306 PHE A N 1
ATOM 2490 C CA . PHE A 1 306 ? 32.938 -29.078 1.104 1 82.38 306 PHE A CA 1
ATOM 2491 C C . PHE A 1 306 ? 33.781 -28.812 2.332 1 82.38 306 PHE A C 1
ATOM 2493 O O . PHE A 1 306 ? 34.75 -29.531 2.584 1 82.38 306 PHE A O 1
ATOM 2500 N N . GLY A 1 307 ? 33.469 -27.812 3.037 1 87.75 307 GLY A N 1
ATOM 2501 C CA . GLY A 1 307 ? 34.125 -27.516 4.305 1 87.75 307 GLY A CA 1
ATOM 2502 C C . GLY A 1 307 ? 35.531 -27 4.145 1 87.75 307 GLY A C 1
ATOM 2503 O O . GLY A 1 307 ? 36.406 -27.219 5.008 1 87.75 307 GLY A O 1
ATOM 2504 N N . VAL A 1 308 ? 35.875 -26.453 3.064 1 92.62 308 VAL A N 1
ATOM 2505 C CA . VAL A 1 308 ? 37.219 -25.938 2.799 1 92.62 308 VAL A CA 1
ATOM 2506 C C . VAL A 1 308 ? 37.25 -24.438 3.105 1 92.62 308 VAL A C 1
ATOM 2508 O O . VAL A 1 308 ? 36.312 -23.703 2.795 1 92.62 308 VAL A O 1
ATOM 2511 N N . ILE A 1 309 ? 38.25 -24 3.793 1 94.69 309 ILE A N 1
ATOM 2512 C CA . ILE A 1 309 ? 38.438 -22.594 4.062 1 94.69 309 ILE A CA 1
ATOM 2513 C C . ILE A 1 309 ? 39.469 -22.016 3.078 1 94.69 309 ILE A C 1
ATOM 2515 O O . ILE A 1 309 ? 40.5 -22.609 2.84 1 94.69 309 ILE A O 1
ATOM 2519 N N . TYR A 1 310 ? 39.156 -20.969 2.504 1 95 310 TYR A N 1
ATOM 2520 C CA . TYR A 1 310 ? 40.062 -20.203 1.643 1 95 310 TYR A CA 1
ATOM 2521 C C . TYR A 1 310 ? 40.406 -18.875 2.283 1 95 310 TYR A C 1
ATOM 2523 O O . TYR A 1 310 ? 39.531 -18.094 2.631 1 95 310 TYR A O 1
ATOM 2531 N N . LYS A 1 311 ? 41.656 -18.609 2.52 1 95.56 311 LYS A N 1
ATOM 2532 C CA . LYS A 1 311 ? 42.094 -17.312 3.025 1 95.56 311 LYS A CA 1
ATOM 2533 C C . LYS A 1 311 ? 42.625 -16.438 1.896 1 95.56 311 LYS A C 1
ATOM 2535 O O . LYS A 1 311 ? 43.656 -16.734 1.318 1 95.56 311 LYS A O 1
ATOM 2540 N N . VAL A 1 312 ? 41.938 -15.453 1.602 1 95.25 312 VAL A N 1
ATOM 2541 C CA . VAL A 1 312 ? 42.281 -14.539 0.52 1 95.25 312 VAL A CA 1
ATOM 2542 C C . VAL A 1 312 ? 43.031 -13.344 1.083 1 95.25 312 VAL A C 1
ATOM 2544 O O . VAL A 1 312 ? 42.5 -12.594 1.905 1 95.25 312 VAL A O 1
ATOM 2547 N N . PRO A 1 313 ? 44.25 -13.18 0.631 1 93.12 313 PRO A N 1
ATOM 2548 C CA . PRO A 1 313 ? 45.031 -12.086 1.201 1 93.12 313 PRO A CA 1
ATOM 2549 C C . PRO A 1 313 ? 44.594 -10.711 0.728 1 93.12 313 PRO A C 1
ATOM 2551 O O . PRO A 1 313 ? 43.969 -10.594 -0.33 1 93.12 313 PRO A O 1
ATOM 2554 N N . ASN A 1 314 ? 44.812 -9.703 1.563 1 88.19 314 ASN A N 1
ATOM 2555 C CA . ASN A 1 314 ? 44.625 -8.297 1.253 1 88.19 314 ASN A CA 1
ATOM 2556 C C . ASN A 1 314 ? 43.156 -8.008 0.875 1 88.19 314 ASN A C 1
ATOM 2558 O O . ASN A 1 314 ? 42.906 -7.379 -0.149 1 88.19 314 ASN A O 1
ATOM 2562 N N . MET A 1 315 ? 42.25 -8.625 1.554 1 89.44 315 MET A N 1
ATOM 2563 C CA . MET A 1 315 ? 40.812 -8.398 1.317 1 89.44 315 MET A CA 1
ATOM 2564 C C . MET A 1 315 ? 40.125 -7.891 2.58 1 89.44 315 MET A C 1
ATOM 2566 O O . MET A 1 315 ? 40.344 -8.445 3.664 1 89.44 315 MET A O 1
ATOM 2570 N N . GLY A 1 316 ? 39.406 -6.828 2.369 1 82.31 316 GLY A N 1
ATOM 2571 C CA . GLY A 1 316 ? 38.625 -6.277 3.457 1 82.31 316 GLY A CA 1
ATOM 2572 C C . GLY A 1 316 ? 39.281 -5.098 4.145 1 82.31 316 GLY A C 1
ATOM 2573 O O . GLY A 1 316 ? 40.469 -4.891 4.004 1 82.31 316 GLY A O 1
ATOM 2574 N N . ASP A 1 317 ? 38.562 -4.289 4.797 1 81.5 317 ASP A N 1
ATOM 2575 C CA . ASP A 1 317 ? 39.031 -3.129 5.543 1 81.5 317 ASP A CA 1
ATOM 2576 C C . ASP A 1 317 ? 38.906 -3.357 7.051 1 81.5 317 ASP A C 1
ATOM 2578 O O . ASP A 1 317 ? 38.375 -2.518 7.77 1 81.5 317 ASP A O 1
ATOM 2582 N N . ASP A 1 318 ? 39.312 -4.539 7.535 1 87.69 318 ASP A N 1
ATOM 2583 C CA . ASP A 1 318 ? 39.125 -4.879 8.945 1 87.69 318 ASP A CA 1
ATOM 2584 C C . ASP A 1 318 ? 40.5 -5.09 9.625 1 87.69 318 ASP A C 1
ATOM 2586 O O . ASP A 1 318 ? 40.562 -5.57 10.758 1 87.69 318 ASP A O 1
ATOM 2590 N N . GLY A 1 319 ? 41.625 -4.727 8.891 1 83 319 GLY A N 1
ATOM 2591 C CA . GLY A 1 319 ? 42.969 -4.801 9.461 1 83 319 GLY A CA 1
ATOM 2592 C C . GLY A 1 319 ? 43.531 -6.215 9.516 1 83 319 GLY A C 1
ATOM 2593 O O . GLY A 1 319 ? 44.625 -6.441 10.016 1 83 319 GLY A O 1
ATOM 2594 N N . ARG A 1 320 ? 42.75 -7.121 9.023 1 89.62 320 ARG A N 1
ATOM 2595 C CA . ARG A 1 320 ? 43.188 -8.508 9.031 1 89.62 320 ARG A CA 1
ATOM 2596 C C . ARG A 1 320 ? 44.031 -8.82 7.801 1 89.62 320 ARG A C 1
ATOM 2598 O O . ARG A 1 320 ? 44 -8.094 6.809 1 89.62 320 ARG A O 1
ATOM 2605 N N . ASP A 1 321 ? 44.844 -9.82 7.938 1 87.25 321 ASP A N 1
ATOM 2606 C CA . ASP A 1 321 ? 45.781 -10.156 6.875 1 87.25 321 ASP A CA 1
ATOM 2607 C C . ASP A 1 321 ? 45.094 -10.828 5.703 1 87.25 321 ASP A C 1
ATOM 2609 O O . ASP A 1 321 ? 45.688 -11.047 4.645 1 87.25 321 ASP A O 1
ATOM 2613 N N . GLY A 1 322 ? 43.875 -11.086 5.859 1 92.06 322 GLY A N 1
ATOM 2614 C CA . GLY A 1 322 ? 43.094 -11.719 4.801 1 92.06 322 GLY A CA 1
ATOM 2615 C C . GLY A 1 322 ? 41.688 -12.047 5.215 1 92.06 322 GLY A C 1
ATOM 2616 O O . GLY A 1 322 ? 41.312 -11.891 6.383 1 92.06 322 GLY A O 1
ATOM 2617 N N . ARG A 1 323 ? 40.812 -12.422 4.188 1 94.69 323 ARG A N 1
ATOM 2618 C CA . ARG A 1 323 ? 39.438 -12.82 4.395 1 94.69 323 ARG A CA 1
ATOM 2619 C C . ARG A 1 323 ? 39.25 -14.328 4.297 1 94.69 323 ARG A C 1
ATOM 2621 O O . ARG A 1 323 ? 39.719 -14.953 3.34 1 94.69 323 ARG A O 1
ATOM 2628 N N . TYR A 1 324 ? 38.688 -14.906 5.301 1 95.06 324 TYR A N 1
ATOM 2629 C CA . TYR A 1 324 ? 38.406 -16.344 5.293 1 95.06 324 TYR A CA 1
ATOM 2630 C C . TYR A 1 324 ? 37.062 -16.625 4.629 1 95.06 324 TYR A C 1
ATOM 2632 O O . TYR A 1 324 ? 36.062 -16 4.957 1 95.06 324 TYR A O 1
ATOM 2640 N N . PHE A 1 325 ? 37.031 -17.453 3.668 1 94.38 325 PHE A N 1
ATOM 2641 C CA . PHE A 1 325 ? 35.812 -17.984 3.043 1 94.38 325 PHE A CA 1
ATOM 2642 C C . PHE A 1 325 ? 35.625 -19.453 3.4 1 94.38 325 PHE A C 1
ATOM 2644 O O . PHE A 1 325 ? 36.594 -20.219 3.434 1 94.38 325 PHE A O 1
ATOM 2651 N N . LEU A 1 326 ? 34.438 -19.797 3.764 1 92.06 326 LEU A N 1
ATOM 2652 C CA . LEU A 1 326 ? 34.094 -21.188 4.047 1 92.06 326 LEU A CA 1
ATOM 2653 C C . LEU A 1 326 ? 33.125 -21.719 2.99 1 92.06 326 LEU A C 1
ATOM 2655 O O . LEU A 1 326 ? 32.062 -21.141 2.758 1 92.06 326 LEU A O 1
ATOM 2659 N N . SER A 1 327 ? 33.625 -22.719 2.291 1 87.44 327 SER A N 1
ATOM 2660 C CA . SER A 1 327 ? 32.75 -23.344 1.31 1 87.44 327 SER A CA 1
ATOM 2661 C C . SER A 1 327 ? 31.594 -24.062 1.989 1 87.44 327 SER A C 1
ATOM 2663 O O . SER A 1 327 ? 31.562 -24.172 3.215 1 87.44 327 SER A O 1
ATOM 2665 N N . ARG A 1 328 ? 30.672 -24.438 1.166 1 80.44 328 ARG A N 1
ATOM 2666 C CA . ARG A 1 328 ? 29.484 -25.109 1.688 1 80.44 328 ARG A CA 1
ATOM 2667 C C . ARG A 1 328 ? 29.859 -26.391 2.404 1 80.44 328 ARG A C 1
ATOM 2669 O O . ARG A 1 328 ? 30.875 -27.031 2.08 1 80.44 328 ARG A O 1
ATOM 2676 N N . SER A 1 329 ? 29.109 -26.641 3.441 1 70 329 SER A N 1
ATOM 2677 C CA . SER A 1 329 ? 29.391 -27.828 4.246 1 70 329 SER A CA 1
ATOM 2678 C C . SER A 1 329 ? 29.031 -29.109 3.492 1 70 329 SER A C 1
ATOM 2680 O O . SER A 1 329 ? 29.688 -30.141 3.672 1 70 329 SER A O 1
ATOM 2682 N N . ASP A 1 330 ? 28 -28.953 2.781 1 63.78 330 ASP A N 1
ATOM 2683 C CA . ASP A 1 330 ? 27.578 -30.094 1.971 1 63.78 330 ASP A CA 1
ATOM 2684 C C . ASP A 1 330 ? 26.719 -29.641 0.792 1 63.78 330 ASP A C 1
ATOM 2686 O O . ASP A 1 330 ? 26.547 -28.438 0.573 1 63.78 330 ASP A O 1
ATOM 2690 N N . SER A 1 331 ? 26.375 -30.547 -0.095 1 57.19 331 SER A N 1
ATOM 2691 C CA . SER A 1 331 ? 25.672 -30.266 -1.335 1 57.19 331 SER A CA 1
ATOM 2692 C C . SER A 1 331 ? 24.281 -29.672 -1.055 1 57.19 331 SER A C 1
ATOM 2694 O O . SER A 1 331 ? 23.688 -29.062 -1.93 1 57.19 331 SER A O 1
ATOM 2696 N N . SER A 1 332 ? 23.938 -29.812 0.199 1 48.12 332 SER A N 1
ATOM 2697 C CA . SER A 1 332 ? 22.594 -29.375 0.536 1 48.12 332 SER A CA 1
ATOM 2698 C C . SER A 1 332 ? 22.562 -27.891 0.889 1 48.12 332 SER A C 1
ATOM 2700 O O . SER A 1 332 ? 21.5 -27.266 0.861 1 48.12 332 SER A O 1
ATOM 2702 N N . HIS A 1 333 ? 23.75 -27.438 1.158 1 54.09 333 HIS A N 1
ATOM 2703 C CA . HIS A 1 333 ? 23.828 -26.031 1.509 1 54.09 333 HIS A CA 1
ATOM 2704 C C . HIS A 1 333 ? 24.219 -25.188 0.3 1 54.09 333 HIS A C 1
ATOM 2706 O O . HIS A 1 333 ? 25.109 -25.562 -0.469 1 54.09 333 HIS A O 1
ATOM 2712 N N . ALA A 1 334 ? 23.328 -24.156 0.131 1 55.84 334 ALA A N 1
ATOM 2713 C CA . ALA A 1 334 ? 23.5 -23.422 -1.12 1 55.84 334 ALA A CA 1
ATOM 2714 C C . ALA A 1 334 ? 24.625 -22.391 -1.004 1 55.84 334 ALA A C 1
ATOM 2716 O O . ALA A 1 334 ? 25.312 -22.094 -1.988 1 55.84 334 ALA A O 1
ATOM 2717 N N . ASN A 1 335 ? 24.812 -21.969 0.302 1 65 335 ASN A N 1
ATOM 2718 C CA . ASN A 1 335 ? 25.656 -20.766 0.289 1 65 335 ASN A CA 1
ATOM 2719 C C . ASN A 1 335 ? 26.938 -20.969 1.076 1 65 335 ASN A C 1
ATOM 2721 O O . ASN A 1 335 ? 26.984 -21.781 2.006 1 65 335 ASN A O 1
ATOM 2725 N N . GLY A 1 336 ? 28 -20.453 0.611 1 77.69 336 GLY A N 1
ATOM 2726 C CA . GLY A 1 336 ? 29.219 -20.328 1.4 1 77.69 336 GLY A CA 1
ATOM 2727 C C . GLY A 1 336 ? 29.172 -19.156 2.365 1 77.69 336 GLY A C 1
ATOM 2728 O O . GLY A 1 336 ? 28.172 -18.453 2.451 1 77.69 336 GLY A O 1
ATOM 2729 N N . PHE A 1 337 ? 30.172 -19.094 3.225 1 88.44 337 PHE A N 1
ATOM 2730 C CA . PHE A 1 337 ? 30.281 -18.031 4.207 1 88.44 337 PHE A CA 1
ATOM 2731 C C . PHE A 1 337 ? 31.609 -17.312 4.078 1 88.44 337 PHE A C 1
ATOM 2733 O O . PHE A 1 337 ? 32.562 -17.828 3.473 1 88.44 337 PHE A O 1
ATOM 2740 N N . TYR A 1 338 ? 31.641 -16.156 4.527 1 91.69 338 TYR A N 1
ATOM 2741 C CA . TYR A 1 338 ? 32.938 -15.531 4.785 1 91.69 338 TYR A CA 1
ATOM 2742 C C . TYR A 1 338 ? 32.969 -14.898 6.172 1 91.69 338 TYR A C 1
ATOM 2744 O O . TYR A 1 338 ? 31.906 -14.656 6.777 1 91.69 338 TYR A O 1
ATOM 2752 N N . PHE A 1 339 ? 34.156 -14.82 6.707 1 93.81 339 PHE A N 1
ATOM 2753 C CA . PHE A 1 339 ? 34.375 -14.25 8.031 1 93.81 339 PHE A CA 1
ATOM 2754 C C . PHE A 1 339 ? 35.031 -12.875 7.926 1 93.81 339 PHE A C 1
ATOM 2756 O O . PHE A 1 339 ? 36.094 -12.727 7.285 1 93.81 339 PHE A O 1
ATOM 2763 N N . GLN A 1 340 ? 34.312 -11.969 8.492 1 91.12 340 GLN A N 1
ATOM 2764 C CA . GLN A 1 340 ? 34.781 -10.586 8.391 1 91.12 340 GLN A CA 1
ATOM 2765 C C . GLN A 1 340 ? 35 -9.977 9.766 1 91.12 340 GLN A C 1
ATOM 2767 O O . GLN A 1 340 ? 34.219 -10.219 10.695 1 91.12 340 GLN A O 1
ATOM 2772 N N . GLY A 1 341 ? 36.156 -9.289 9.922 1 88.81 341 GLY A N 1
ATOM 2773 C CA . GLY A 1 341 ? 36.375 -8.5 11.125 1 88.81 341 GLY A CA 1
ATOM 2774 C C . GLY A 1 341 ? 35.625 -7.184 11.109 1 88.81 341 GLY A C 1
ATOM 2775 O O . GLY A 1 341 ? 35 -6.824 10.109 1 88.81 341 GLY A O 1
ATOM 2776 N N . ALA A 1 342 ? 35.656 -6.527 12.266 1 88.88 342 ALA A N 1
ATOM 2777 C CA . ALA A 1 342 ? 35.062 -5.195 12.344 1 88.88 342 ALA A CA 1
ATOM 2778 C C . ALA A 1 342 ? 35.875 -4.184 11.539 1 88.88 342 ALA A C 1
ATOM 2780 O O . ALA A 1 342 ? 37.094 -4.16 11.633 1 88.88 342 ALA A O 1
ATOM 2781 N N . PRO A 1 343 ? 35.156 -3.488 10.758 1 85.88 343 PRO A N 1
ATOM 2782 C CA . PRO A 1 343 ? 35.875 -2.477 10 1 85.88 343 PRO A CA 1
ATOM 2783 C C . PRO A 1 343 ? 36.688 -1.528 10.898 1 85.88 343 PRO A C 1
ATOM 2785 O O . PRO A 1 343 ? 36.219 -1.156 11.977 1 85.88 343 PRO A O 1
ATOM 2788 N N . LEU A 1 344 ? 37.906 -1.223 10.406 1 81.88 344 LEU A N 1
ATOM 2789 C CA . LEU A 1 344 ? 38.812 -0.367 11.18 1 81.88 344 LEU A CA 1
ATOM 2790 C C . LEU A 1 344 ? 38.156 0.999 11.422 1 81.88 344 LEU A C 1
ATOM 2792 O O . LEU A 1 344 ? 38.312 1.568 12.508 1 81.88 344 LEU A O 1
ATOM 2796 N N . GLN A 1 345 ? 37.469 1.585 10.43 1 80.19 345 GLN A N 1
ATOM 2797 C CA . GLN A 1 345 ? 36.812 2.881 10.57 1 80.19 345 GLN A CA 1
ATOM 2798 C C . GLN A 1 345 ? 35.312 2.715 10.852 1 80.19 345 GLN A C 1
ATOM 2800 O O . GLN A 1 345 ? 34.5 3.473 10.344 1 80.19 345 GLN A O 1
ATOM 2805 N N . ARG A 1 346 ? 35.062 1.77 11.688 1 78.38 346 ARG A N 1
ATOM 2806 C CA . ARG A 1 346 ? 33.656 1.517 12.023 1 78.38 346 ARG A CA 1
ATOM 2807 C C . ARG A 1 346 ? 33.125 2.623 12.914 1 78.38 346 ARG A C 1
ATOM 2809 O O . ARG A 1 346 ? 33.812 3.137 13.789 1 78.38 346 ARG A O 1
ATOM 2816 N N . ASN A 1 347 ? 31.875 3.133 12.586 1 80.75 347 ASN A N 1
ATOM 2817 C CA . ASN A 1 347 ? 31.141 4.062 13.453 1 80.75 347 ASN A CA 1
ATOM 2818 C C . ASN A 1 347 ? 30.172 3.334 14.375 1 80.75 347 ASN A C 1
ATOM 2820 O O . ASN A 1 347 ? 29.656 2.277 14.023 1 80.75 347 ASN A O 1
ATOM 2824 N N . ASP A 1 348 ? 30.047 3.799 15.547 1 81.06 348 ASP A N 1
ATOM 2825 C CA . ASP A 1 348 ? 29.156 3.199 16.531 1 81.06 348 ASP A CA 1
ATOM 2826 C C . ASP A 1 348 ? 27.703 3.297 16.094 1 81.06 348 ASP A C 1
ATOM 2828 O O . ASP A 1 348 ? 26.828 2.658 16.688 1 81.06 348 ASP A O 1
ATOM 2832 N N . THR A 1 349 ? 27.547 4.18 15.07 1 82.88 349 THR A N 1
ATOM 2833 C CA . THR A 1 349 ? 26.203 4.301 14.516 1 82.88 349 THR A CA 1
ATOM 2834 C C . THR A 1 349 ? 26.219 4.105 13 1 82.88 349 THR A C 1
ATOM 2836 O O . THR A 1 349 ? 27.266 4.285 12.367 1 82.88 349 THR A O 1
ATOM 2839 N N . LYS A 1 350 ? 25.156 3.553 12.531 1 80.56 350 LYS A N 1
ATOM 2840 C CA . LYS A 1 350 ? 25 3.371 11.094 1 80.56 350 LYS A CA 1
ATOM 2841 C C . LYS A 1 350 ? 23.703 4.008 10.602 1 80.56 350 LYS A C 1
ATOM 2843 O O . LYS A 1 350 ? 22.672 3.961 11.281 1 80.56 350 LYS A O 1
ATOM 2848 N N . GLU A 1 351 ? 23.828 4.699 9.406 1 84.62 351 GLU A N 1
ATOM 2849 C CA . GLU A 1 351 ? 22.641 5.285 8.781 1 84.62 351 GLU A CA 1
ATOM 2850 C C . GLU A 1 351 ? 21.984 4.301 7.816 1 84.62 351 GLU A C 1
ATOM 2852 O O . GLU A 1 351 ? 22.641 3.744 6.938 1 84.62 351 GLU A O 1
ATOM 2857 N N . ILE A 1 352 ? 20.75 4.035 8.031 1 86.38 352 ILE A N 1
ATOM 2858 C CA . ILE A 1 352 ? 20.016 3.148 7.133 1 86.38 352 ILE A CA 1
ATOM 2859 C C . ILE A 1 352 ? 18.719 3.828 6.68 1 86.38 352 ILE A C 1
ATOM 2861 O O . ILE A 1 352 ? 18.188 4.699 7.379 1 86.38 352 ILE A O 1
ATOM 2865 N N . PRO A 1 353 ? 18.219 3.479 5.535 1 91.06 353 PRO A N 1
ATOM 2866 C CA . PRO A 1 353 ? 16.984 4.102 5.043 1 91.06 353 PRO A CA 1
ATOM 2867 C C . PRO A 1 353 ? 15.773 3.766 5.906 1 91.06 353 PRO A C 1
ATOM 2869 O O . PRO A 1 353 ? 15.719 2.699 6.523 1 91.06 353 PRO A O 1
ATOM 2872 N N . TYR A 1 354 ? 14.82 4.699 5.953 1 93.19 354 TYR A N 1
ATOM 2873 C CA . TYR A 1 354 ? 13.531 4.426 6.574 1 93.19 354 TYR A CA 1
ATOM 2874 C C . TYR A 1 354 ? 12.742 3.41 5.754 1 93.19 354 TYR A C 1
ATOM 2876 O O . TYR A 1 354 ? 12.867 3.357 4.531 1 93.19 354 TYR A O 1
ATOM 2884 N N . PRO A 1 355 ? 11.93 2.578 6.438 1 92.94 355 PRO A N 1
ATOM 2885 C CA . PRO A 1 355 ? 11.07 1.662 5.691 1 92.94 355 PRO A CA 1
ATOM 2886 C C . PRO A 1 355 ? 9.875 2.369 5.047 1 92.94 355 PRO A C 1
ATOM 2888 O O . PRO A 1 355 ? 9.438 3.416 5.527 1 92.94 355 PRO A O 1
ATOM 2891 N N . ASN A 1 356 ? 9.352 1.816 4.031 1 93.69 356 ASN A N 1
ATOM 2892 C CA . ASN A 1 356 ? 8.18 2.387 3.367 1 93.69 356 ASN A CA 1
ATOM 2893 C C . ASN A 1 356 ? 6.883 1.878 3.986 1 93.69 356 ASN A C 1
ATOM 2895 O O . ASN A 1 356 ? 5.812 2.016 3.391 1 93.69 356 ASN A O 1
ATOM 2899 N N . PHE A 1 357 ? 6.961 1.19 5.07 1 95.44 357 PHE A N 1
ATOM 2900 C CA . PHE A 1 357 ? 5.816 0.811 5.891 1 95.44 357 PHE A CA 1
ATOM 2901 C C . PHE A 1 357 ? 5.922 1.433 7.281 1 95.44 357 PHE A C 1
ATOM 2903 O O . PHE A 1 357 ? 6.941 1.286 7.957 1 95.44 357 PHE A O 1
ATOM 2910 N N . LEU A 1 358 ? 4.816 2.143 7.641 1 95.56 358 LEU A N 1
ATOM 2911 C CA . LEU A 1 358 ? 4.742 2.764 8.953 1 95.56 358 LEU A CA 1
ATOM 2912 C C . LEU A 1 358 ? 3.527 2.262 9.727 1 95.56 358 LEU A C 1
ATOM 2914 O O . LEU A 1 358 ? 2.402 2.32 9.227 1 95.56 358 LEU A O 1
ATOM 2918 N N . ASP A 1 359 ? 3.74 1.725 10.906 1 93.25 359 ASP A N 1
ATOM 2919 C CA . ASP A 1 359 ? 2.641 1.283 11.758 1 93.25 359 ASP A CA 1
ATOM 2920 C C . ASP A 1 359 ? 2.264 2.365 12.773 1 93.25 359 ASP A C 1
ATOM 2922 O O . ASP A 1 359 ? 2.943 2.539 13.781 1 93.25 359 ASP A O 1
ATOM 2926 N N . PHE A 1 360 ? 1.198 3.102 12.523 1 95.19 360 PHE A N 1
ATOM 2927 C CA . PHE A 1 360 ? 0.7 4.148 13.406 1 95.19 360 PHE A CA 1
ATOM 2928 C C . PHE A 1 360 ? -0.699 3.812 13.906 1 95.19 360 PHE A C 1
ATOM 2930 O O . PHE A 1 360 ? -1.494 4.711 14.195 1 95.19 360 PHE A O 1
ATOM 2937 N N . GLU A 1 361 ? -1.048 2.539 13.938 1 89 361 GLU A N 1
ATOM 2938 C CA . GLU A 1 361 ? -2.371 2.066 14.336 1 89 361 GLU A CA 1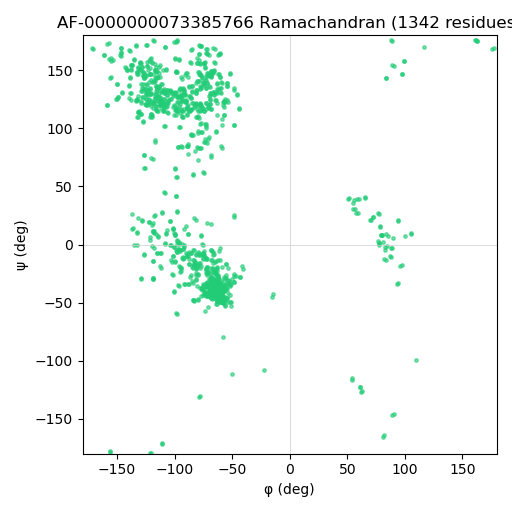
ATOM 2939 C C . GLU A 1 361 ? -2.76 2.605 15.711 1 89 361 GLU A C 1
ATOM 2941 O O . GLU A 1 361 ? -3.873 3.102 15.898 1 89 361 GLU A O 1
ATOM 2946 N N . GLN A 1 362 ? -1.934 2.57 16.656 1 82.5 362 GLN A N 1
ATOM 2947 C CA . GLN A 1 362 ? -2.23 2.992 18.016 1 82.5 362 GLN A CA 1
ATOM 2948 C C . GLN A 1 362 ? -2.475 4.496 18.094 1 82.5 362 GLN A C 1
ATOM 2950 O O . GLN A 1 362 ? -3.42 4.949 18.734 1 82.5 362 GLN A O 1
ATOM 2955 N N . GLU A 1 363 ? -1.605 5.273 17.438 1 89.44 363 GLU A N 1
ATOM 2956 C CA . GLU A 1 363 ? -1.738 6.73 17.453 1 89.44 363 GLU A CA 1
ATOM 2957 C C . GLU A 1 363 ? -3.057 7.164 16.812 1 89.44 363 GLU A C 1
ATOM 2959 O O . GLU A 1 363 ? -3.721 8.078 17.312 1 89.44 363 GLU A O 1
ATOM 2964 N N . PHE A 1 364 ? -3.396 6.5 15.742 1 90.19 364 PHE A N 1
ATOM 2965 C CA . PHE A 1 364 ? -4.645 6.828 15.062 1 90.19 364 PHE A CA 1
ATOM 2966 C C . PHE A 1 364 ? -5.844 6.453 15.93 1 90.19 364 PHE A C 1
ATOM 2968 O O . PHE A 1 364 ? -6.879 7.117 15.883 1 90.19 364 PHE A O 1
ATOM 2975 N N . ASN A 1 365 ? -5.711 5.434 16.703 1 80.06 365 ASN A N 1
ATOM 2976 C CA . ASN A 1 365 ? -6.789 4.988 17.562 1 80.06 365 ASN A CA 1
ATOM 2977 C C . ASN A 1 365 ? -7 5.949 18.734 1 80.06 365 ASN A C 1
ATOM 2979 O O . ASN A 1 365 ? -8.117 6.086 19.234 1 80.06 365 ASN A O 1
ATOM 2983 N N . LEU A 1 366 ? -5.988 6.695 19.125 1 77.44 366 LEU A N 1
ATOM 2984 C CA . LEU A 1 366 ? -6.043 7.523 20.328 1 77.44 366 LEU A CA 1
ATOM 2985 C C . LEU A 1 366 ? -6.145 9 19.969 1 77.44 366 LEU A C 1
ATOM 2987 O O . LEU A 1 366 ? -6.105 9.867 20.844 1 77.44 366 LEU A O 1
ATOM 2991 N N . VAL A 1 367 ? -6.352 9.297 18.766 1 87.12 367 VAL A N 1
ATOM 2992 C CA . VAL A 1 367 ? -6.203 10.672 18.281 1 87.12 367 VAL A CA 1
ATOM 2993 C C . VAL A 1 367 ? -7.461 11.469 18.609 1 87.12 367 VAL A C 1
ATOM 2995 O O . VAL A 1 367 ? -7.441 12.703 18.594 1 87.12 367 VAL A O 1
ATOM 2998 N N . GLY A 1 368 ? -8.523 10.883 19.094 1 78.31 368 GLY A N 1
ATOM 2999 C CA . GLY A 1 368 ? -9.82 11.516 19.266 1 78.31 368 GLY A CA 1
ATOM 3000 C C . GLY A 1 368 ? -9.766 12.758 20.141 1 78.31 368 GLY A C 1
ATOM 3001 O O . GLY A 1 368 ? -10.406 13.766 19.828 1 78.31 368 GLY A O 1
ATOM 3002 N N . THR A 1 369 ? -8.938 12.805 21.172 1 78.06 369 THR A N 1
ATOM 3003 C CA . THR A 1 369 ? -8.914 13.898 22.125 1 78.06 369 THR A CA 1
ATOM 3004 C C . THR A 1 369 ? -7.719 14.82 21.875 1 78.06 369 THR A C 1
ATOM 3006 O O . THR A 1 369 ? -7.562 15.844 22.547 1 78.06 369 THR A O 1
ATOM 3009 N N . GLU A 1 370 ? -7.004 14.469 20.938 1 88.44 370 GLU A N 1
ATOM 3010 C CA . GLU A 1 370 ? -5.805 15.25 20.641 1 88.44 370 GLU A CA 1
ATOM 3011 C C . GLU A 1 370 ? -6.16 16.672 20.219 1 88.44 370 GLU A C 1
ATOM 3013 O O . GLU A 1 370 ? -7.078 16.875 19.422 1 88.44 370 GLU A O 1
ATOM 3018 N N . GLY A 1 371 ? -5.504 17.672 20.828 1 91.75 371 GLY A N 1
ATOM 3019 C CA . GLY A 1 371 ? -5.715 19.078 20.516 1 91.75 371 GLY A CA 1
ATOM 3020 C C . GLY A 1 371 ? -6.844 19.703 21.297 1 91.75 371 GLY A C 1
ATOM 3021 O O . GLY A 1 371 ? -7.043 20.922 21.25 1 91.75 371 GLY A O 1
ATOM 3022 N N . GLY A 1 372 ? -7.645 18.875 22.016 1 87.81 372 GLY A N 1
ATOM 3023 C CA . GLY A 1 372 ? -8.727 19.391 22.844 1 87.81 372 GLY A CA 1
ATOM 3024 C C . GLY A 1 372 ? -9.953 19.766 22.047 1 87.81 372 GLY A C 1
ATOM 3025 O O . GLY A 1 372 ? -10.719 20.656 22.453 1 87.81 372 GLY A O 1
ATOM 3026 N N . VAL A 1 373 ? -10.008 19.297 20.812 1 86.88 373 VAL A N 1
ATOM 3027 C CA . VAL A 1 373 ? -11.156 19.578 19.953 1 86.88 373 VAL A CA 1
ATOM 3028 C C . VAL A 1 373 ? -11.711 18.281 19.391 1 86.88 373 VAL A C 1
ATOM 3030 O O . VAL A 1 373 ? -10.953 17.344 19.078 1 86.88 373 VAL A O 1
ATOM 3033 N N . PRO A 1 374 ? -12.992 18.219 19.234 1 79.94 374 PRO A N 1
ATOM 3034 C CA . PRO A 1 374 ? -13.57 17.047 18.547 1 79.94 374 PRO A CA 1
ATOM 3035 C C . PRO A 1 374 ? -13.422 17.125 17.031 1 79.94 374 PRO A C 1
ATOM 3037 O O . PRO A 1 374 ? -13.312 18.219 16.469 1 79.94 374 PRO A O 1
ATOM 3040 N N . PHE A 1 375 ? -13.266 16.047 16.391 1 84.06 375 PHE A N 1
ATOM 3041 C CA . PHE A 1 375 ? -13.258 15.953 14.938 1 84.06 375 PHE A CA 1
ATOM 3042 C C . PHE A 1 375 ? -13.766 14.586 14.492 1 84.06 375 PHE A C 1
ATOM 3044 O O . PHE A 1 375 ? -13.289 13.555 14.969 1 84.06 375 PHE A O 1
ATOM 3051 N N . ASP A 1 376 ? -14.812 14.648 13.617 1 75.62 376 ASP A N 1
ATOM 3052 C CA . ASP A 1 376 ? -15.508 13.414 13.25 1 75.62 376 ASP A CA 1
ATOM 3053 C C . ASP A 1 376 ? -14.734 12.648 12.18 1 75.62 376 ASP A C 1
ATOM 3055 O O . ASP A 1 376 ? -14.961 12.844 10.984 1 75.62 376 ASP A O 1
ATOM 3059 N N . GLY A 1 377 ? -13.742 11.844 12.531 1 76.88 377 GLY A N 1
ATOM 3060 C CA . GLY A 1 377 ? -13.039 10.969 11.602 1 76.88 377 GLY A CA 1
ATOM 3061 C C . GLY A 1 377 ? -11.93 11.672 10.844 1 76.88 377 GLY A C 1
ATOM 3062 O O . GLY A 1 377 ? -12.008 12.875 10.602 1 76.88 377 GLY A O 1
ATOM 3063 N N . GLY A 1 378 ? -10.859 11.031 10.586 1 81.56 378 GLY A N 1
ATOM 3064 C CA . GLY A 1 378 ? -9.797 11.469 9.695 1 81.56 378 GLY A CA 1
ATOM 3065 C C . GLY A 1 378 ? -8.758 12.328 10.383 1 81.56 378 GLY A C 1
ATOM 3066 O O . GLY A 1 378 ? -7.848 12.852 9.734 1 81.56 378 GLY A O 1
ATOM 3067 N N . LYS A 1 379 ? -9.023 12.594 11.68 1 89.19 379 LYS A N 1
ATOM 3068 C CA . LYS A 1 379 ? -8.016 13.359 12.422 1 89.19 379 LYS A CA 1
ATOM 3069 C C . LYS A 1 379 ? -6.66 12.664 12.375 1 89.19 379 LYS A C 1
ATOM 3071 O O . LYS A 1 379 ? -6.566 11.453 12.617 1 89.19 379 LYS A O 1
ATOM 3076 N N . LYS A 1 380 ? -5.637 13.383 11.891 1 96.25 380 LYS A N 1
ATOM 3077 C CA . LYS A 1 380 ? -4.293 12.812 11.828 1 96.25 380 LYS A CA 1
ATOM 3078 C C . LYS A 1 380 ? -3.533 13.047 13.133 1 96.25 380 LYS A C 1
ATOM 3080 O O . LYS A 1 380 ? -3.562 14.148 13.68 1 96.25 380 LYS A O 1
ATOM 3085 N N . PRO A 1 381 ? -2.824 12.086 13.688 1 96.19 381 PRO A N 1
ATOM 3086 C CA . PRO A 1 381 ? -2.027 12.266 14.906 1 96.19 381 PRO A CA 1
ATOM 3087 C C . PRO A 1 381 ? -0.815 13.172 14.688 1 96.19 381 PRO A C 1
ATOM 3089 O O . PRO A 1 381 ? -0.174 13.102 13.633 1 96.19 381 PRO A O 1
ATOM 3092 N N . ILE A 1 382 ? -0.467 13.961 15.695 1 97.06 382 ILE A N 1
ATOM 3093 C CA . ILE A 1 382 ? 0.672 14.867 15.57 1 97.06 382 ILE A CA 1
ATOM 3094 C C . ILE A 1 382 ? 1.964 14.062 15.469 1 97.06 382 ILE A C 1
ATOM 3096 O O . ILE A 1 382 ? 2.9 14.453 14.773 1 97.06 382 ILE A O 1
ATOM 3100 N N . ALA A 1 383 ? 2.033 12.859 16.156 1 96.31 383 ALA A N 1
ATOM 3101 C CA . ALA A 1 383 ? 3.219 12.008 16.094 1 96.31 383 ALA A CA 1
ATOM 3102 C C . ALA A 1 383 ? 3.486 11.547 14.656 1 96.31 383 ALA A C 1
ATOM 3104 O O . ALA A 1 383 ? 4.641 11.43 14.242 1 96.31 383 ALA A O 1
ATOM 3105 N N . PHE A 1 384 ? 2.455 11.297 13.969 1 97.62 384 PHE A N 1
ATOM 3106 C CA . PHE A 1 384 ? 2.559 10.891 12.57 1 97.62 384 PHE A CA 1
ATOM 3107 C C . PHE A 1 384 ? 3.174 12 11.727 1 97.62 384 PHE A C 1
ATOM 3109 O O . PHE A 1 384 ? 4.137 11.766 10.992 1 97.62 384 PHE A O 1
ATOM 3116 N N . ILE A 1 385 ? 2.672 13.195 11.797 1 98.38 385 ILE A N 1
ATOM 3117 C CA . ILE A 1 385 ? 3.16 14.328 11.031 1 98.38 385 ILE A CA 1
ATOM 3118 C C . ILE A 1 385 ? 4.613 14.625 11.398 1 98.38 385 ILE A C 1
ATOM 3120 O O . ILE A 1 385 ? 5.441 14.883 10.531 1 98.38 385 ILE A O 1
ATOM 3124 N N . GLN A 1 386 ? 4.926 14.602 12.688 1 97.88 386 GLN A N 1
ATOM 3125 C CA . GLN A 1 386 ? 6.293 14.859 13.133 1 97.88 386 GLN A CA 1
ATOM 3126 C C . GLN A 1 386 ? 7.258 13.812 12.578 1 97.88 386 GLN A C 1
ATOM 3128 O O . GLN A 1 386 ? 8.398 14.133 12.227 1 97.88 386 GLN A O 1
ATOM 3133 N N . TYR A 1 387 ? 6.777 12.578 12.531 1 97.69 387 TYR A N 1
ATOM 3134 C CA . TYR A 1 387 ? 7.59 11.516 11.953 1 97.69 387 TYR A CA 1
ATOM 3135 C C . TYR A 1 387 ? 7.891 11.797 10.484 1 97.69 387 TYR A C 1
ATOM 3137 O O . TYR A 1 387 ? 9.016 11.594 10.031 1 97.69 387 TYR A O 1
ATOM 3145 N N . LEU A 1 388 ? 6.938 12.281 9.758 1 98.31 388 LEU A N 1
ATOM 3146 C CA . LEU A 1 388 ? 7.121 12.602 8.352 1 98.31 388 LEU A CA 1
ATOM 3147 C C . LEU A 1 388 ? 8.117 13.742 8.18 1 98.31 388 LEU A C 1
ATOM 3149 O O . LEU A 1 388 ? 8.945 13.711 7.266 1 98.31 388 LEU A O 1
ATOM 3153 N N . LEU A 1 389 ? 8.039 14.773 9.023 1 98.25 389 LEU A N 1
ATOM 3154 C CA . LEU A 1 389 ? 8.969 15.883 8.953 1 98.25 389 LEU A CA 1
ATOM 3155 C C . LEU A 1 389 ? 10.398 15.422 9.227 1 98.25 389 LEU A C 1
ATOM 3157 O O . LEU A 1 389 ? 11.344 15.906 8.609 1 98.25 389 LEU A O 1
ATOM 3161 N N . LYS A 1 390 ? 10.531 14.484 10.133 1 96.94 390 LYS A N 1
ATOM 3162 C CA . LYS A 1 390 ? 11.844 13.922 10.445 1 96.94 390 LYS A CA 1
ATOM 3163 C C . LYS A 1 390 ? 12.414 13.164 9.25 1 96.94 390 LYS A C 1
ATOM 3165 O O . LYS A 1 390 ? 13.609 13.25 8.961 1 96.94 390 LYS A O 1
ATOM 3170 N N . ILE A 1 391 ? 11.602 12.414 8.609 1 97.06 391 ILE A N 1
ATOM 3171 C CA . ILE A 1 391 ? 12.039 11.68 7.426 1 97.06 391 ILE A CA 1
ATOM 3172 C C . ILE A 1 391 ? 12.492 12.664 6.348 1 97.06 391 ILE A C 1
ATOM 3174 O O . ILE A 1 391 ? 13.508 12.438 5.688 1 97.06 391 ILE A O 1
ATOM 3178 N N . ALA A 1 392 ? 11.758 13.727 6.18 1 97.19 392 ALA A N 1
ATOM 3179 C CA . ALA A 1 392 ? 12 14.672 5.094 1 97.19 392 ALA A CA 1
ATOM 3180 C C . ALA A 1 392 ? 13.242 15.516 5.367 1 97.19 392 ALA A C 1
ATOM 3182 O O . ALA A 1 392 ? 14.047 15.758 4.469 1 97.19 392 ALA A O 1
ATOM 3183 N N . LYS A 1 393 ? 13.352 15.969 6.672 1 97.06 393 LYS A N 1
ATOM 3184 C CA . LYS A 1 393 ? 14.336 17.031 6.891 1 97.06 393 LYS A CA 1
ATOM 3185 C C . LYS A 1 393 ? 15.211 16.719 8.109 1 97.06 393 LYS A C 1
ATOM 3187 O O . LYS A 1 393 ? 15.961 17.594 8.57 1 97.06 393 LYS A O 1
ATOM 3192 N N . GLY A 1 394 ? 15.133 15.539 8.625 1 94.81 394 GLY A N 1
ATOM 3193 C CA . GLY A 1 394 ? 15.984 15.117 9.727 1 94.81 394 GLY A CA 1
ATOM 3194 C C . GLY A 1 394 ? 15.805 15.961 10.977 1 94.81 394 GLY A C 1
ATOM 3195 O O . GLY A 1 394 ? 14.68 16.156 11.438 1 94.81 394 GLY A O 1
ATOM 3196 N N . ASN A 1 395 ? 16.891 16.531 11.422 1 92.19 395 ASN A N 1
ATOM 3197 C CA . ASN A 1 395 ? 16.875 17.281 12.672 1 92.19 395 ASN A CA 1
ATOM 3198 C C . ASN A 1 395 ? 16.781 18.781 12.422 1 92.19 395 ASN A C 1
ATOM 3200 O O . ASN A 1 395 ? 16.828 19.578 13.359 1 92.19 395 ASN A O 1
ATOM 3204 N N . ASN A 1 396 ? 16.562 19.141 11.203 1 95.56 396 ASN A N 1
ATOM 3205 C CA . ASN A 1 396 ? 16.375 20.562 10.898 1 95.56 396 ASN A CA 1
ATOM 3206 C C . ASN A 1 396 ? 15.062 21.078 11.453 1 95.56 396 ASN A C 1
ATOM 3208 O O . ASN A 1 396 ? 13.984 20.656 11.023 1 95.56 396 ASN A O 1
ATOM 3212 N N . LYS A 1 397 ? 15.125 22.047 12.289 1 95.94 397 LYS A N 1
ATOM 3213 C CA . LYS A 1 397 ? 13.914 22.547 12.938 1 95.94 397 LYS A CA 1
ATOM 3214 C C . LYS A 1 397 ? 13.461 23.859 12.305 1 95.94 397 LYS A C 1
ATOM 3216 O O . LYS A 1 397 ? 12.359 24.344 12.57 1 95.94 397 LYS A O 1
ATOM 3221 N N . ASN A 1 398 ? 14.258 24.484 11.523 1 97.12 398 ASN A N 1
ATOM 3222 C CA . ASN A 1 398 ? 13.891 25.703 10.82 1 97.12 398 ASN A CA 1
ATOM 3223 C C . ASN A 1 398 ? 13.258 25.406 9.461 1 97.12 398 ASN A C 1
ATOM 3225 O O . ASN A 1 398 ? 13.953 25.422 8.445 1 97.12 398 ASN A O 1
ATOM 3229 N N . LEU A 1 399 ? 11.984 25.172 9.508 1 98 399 LEU A N 1
ATOM 3230 C CA . LEU A 1 399 ? 11.266 24.75 8.305 1 98 399 LEU A CA 1
ATOM 3231 C C . LEU A 1 399 ? 10.086 25.672 8.023 1 98 399 LEU A C 1
ATOM 3233 O O . LEU A 1 399 ? 9.484 26.219 8.945 1 98 399 LEU A O 1
ATOM 3237 N N . VAL A 1 400 ? 9.82 25.875 6.781 1 98.12 400 VAL A N 1
ATOM 3238 C CA . VAL A 1 400 ? 8.523 26.391 6.352 1 98.12 400 VAL A CA 1
ATOM 3239 C C . VAL A 1 400 ? 7.637 25.234 5.891 1 98.12 400 VAL A C 1
ATOM 3241 O O . VAL A 1 400 ? 7.953 24.562 4.91 1 98.12 400 VAL A O 1
ATOM 3244 N N . VAL A 1 401 ? 6.555 24.984 6.582 1 98.75 401 VAL A N 1
ATOM 3245 C CA . VAL A 1 401 ? 5.656 23.859 6.301 1 98.75 401 VAL A CA 1
ATOM 3246 C C . VAL A 1 401 ? 4.293 24.391 5.867 1 98.75 401 VAL A C 1
ATOM 3248 O O . VAL A 1 401 ? 3.775 25.344 6.453 1 98.75 401 VAL A O 1
ATOM 3251 N N . LEU A 1 402 ? 3.764 23.797 4.816 1 98.88 402 LEU A N 1
ATOM 3252 C CA . LEU A 1 402 ? 2.473 24.219 4.285 1 98.88 402 LEU A CA 1
ATOM 3253 C C . LEU A 1 402 ? 1.48 23.062 4.277 1 98.88 402 LEU A C 1
ATOM 3255 O O . LEU A 1 402 ? 1.812 21.969 3.838 1 98.88 402 LEU A O 1
ATOM 3259 N N . ASP A 1 403 ? 0.313 23.281 4.805 1 98.81 403 ASP A N 1
ATOM 3260 C CA . ASP A 1 403 ? -0.847 22.406 4.727 1 98.81 403 ASP A CA 1
ATOM 3261 C C . ASP A 1 403 ? -2.076 23.156 4.219 1 98.81 403 ASP A C 1
ATOM 3263 O O . ASP A 1 403 ? -2.688 23.922 4.961 1 98.81 403 ASP A O 1
ATOM 3267 N N . PHE A 1 404 ? -2.418 22.875 2.967 1 98.5 404 PHE A N 1
ATOM 3268 C CA . PHE A 1 404 ? -3.521 23.656 2.418 1 98.5 404 PHE A CA 1
ATOM 3269 C C . PHE A 1 404 ? -4.816 22.844 2.439 1 98.5 404 PHE A C 1
ATOM 3271 O O . PHE A 1 404 ? -5.762 23.172 1.716 1 98.5 404 PHE A O 1
ATOM 3278 N N . PHE A 1 405 ? -4.855 21.75 3.158 1 97.12 405 PHE A N 1
ATOM 3279 C CA . PHE A 1 405 ? -5.996 20.984 3.648 1 97.12 405 PHE A CA 1
ATOM 3280 C C . PHE A 1 405 ? -5.898 20.781 5.156 1 97.12 405 PHE A C 1
ATOM 3282 O O . PHE A 1 405 ? -5.883 19.641 5.633 1 97.12 405 PHE A O 1
ATOM 3289 N N . ALA A 1 406 ? -5.98 21.781 5.895 1 97.25 406 ALA A N 1
ATOM 3290 C CA . ALA A 1 406 ? -5.57 21.781 7.297 1 97.25 406 ALA A CA 1
ATOM 3291 C C . ALA A 1 406 ? -6.543 20.984 8.156 1 97.25 406 ALA A C 1
ATOM 3293 O O . ALA A 1 406 ? -6.156 20.406 9.172 1 97.25 406 ALA A O 1
ATOM 3294 N N . GLY A 1 407 ? -7.848 21 7.785 1 94 407 GLY A N 1
ATOM 3295 C CA . GLY A 1 407 ? -8.836 20.234 8.523 1 94 407 GLY A CA 1
ATOM 3296 C C . GLY A 1 407 ? -8.844 20.547 10.008 1 94 407 GLY A C 1
ATOM 3297 O O . GLY A 1 407 ? -8.992 21.703 10.406 1 94 407 GLY A O 1
ATOM 3298 N N . SER A 1 408 ? -8.523 19.578 10.844 1 94.25 408 SER A N 1
ATOM 3299 C CA . SER A 1 408 ? -8.586 19.734 12.297 1 94.25 408 SER A CA 1
ATOM 3300 C C . SER A 1 408 ? -7.391 20.516 12.82 1 94.25 408 SER A C 1
ATOM 3302 O O . SER A 1 408 ? -7.344 20.875 14 1 94.25 408 SER A O 1
ATOM 3304 N N . GLY A 1 409 ? -6.406 20.781 11.992 1 97.62 409 GLY A N 1
ATOM 3305 C CA . GLY A 1 409 ? -5.262 21.578 12.406 1 97.62 409 GLY A CA 1
ATOM 3306 C C . GLY A 1 409 ? -4.098 20.734 12.906 1 97.62 409 GLY A C 1
ATOM 3307 O O . GLY A 1 409 ? -3.193 21.25 13.562 1 97.62 409 GLY A O 1
ATOM 3308 N N . SER A 1 410 ? -4.043 19.469 12.547 1 97.94 410 SER A N 1
ATOM 3309 C CA . SER A 1 410 ? -3.035 18.531 13.047 1 97.94 410 SER A CA 1
ATOM 3310 C C . SER A 1 410 ? -1.628 19 12.672 1 97.94 410 SER A C 1
ATOM 3312 O O . SER A 1 410 ? -0.705 18.906 13.484 1 97.94 410 SER A O 1
ATOM 3314 N N . THR A 1 411 ? -1.434 19.5 11.477 1 98.69 411 THR A N 1
ATOM 3315 C CA . THR A 1 411 ? -0.117 19.906 11.008 1 98.69 411 THR A CA 1
ATOM 3316 C C . THR A 1 411 ? 0.418 21.078 11.844 1 98.69 411 THR A C 1
ATOM 3318 O O . THR A 1 411 ? 1.586 21.078 12.234 1 98.69 411 THR A O 1
ATOM 3321 N N . GLY A 1 412 ? -0.422 22.078 12.086 1 98.69 412 GLY A N 1
ATOM 3322 C CA . GLY A 1 412 ? -0.017 23.203 12.93 1 98.69 412 GLY A CA 1
ATOM 3323 C C . GLY A 1 412 ? 0.347 22.781 14.344 1 98.69 412 GLY A C 1
ATOM 3324 O O . GLY A 1 412 ? 1.371 23.203 14.883 1 98.69 412 GLY A O 1
ATOM 3325 N N . HIS A 1 413 ? -0.504 21.969 14.922 1 98.38 413 HIS A N 1
ATOM 3326 C CA . HIS A 1 413 ? -0.255 21.438 16.266 1 98.38 413 HIS A CA 1
ATOM 3327 C C . HIS A 1 413 ? 1.054 20.656 16.312 1 98.38 413 HIS A C 1
ATOM 3329 O O . HIS A 1 413 ? 1.854 20.844 17.234 1 98.38 413 HIS A O 1
ATOM 3335 N N . ALA A 1 414 ? 1.277 19.766 15.359 1 98.5 414 ALA A N 1
ATOM 3336 C CA . ALA A 1 414 ? 2.494 18.969 15.281 1 98.5 414 ALA A CA 1
ATOM 3337 C C . ALA A 1 414 ? 3.732 19.859 15.18 1 98.5 414 ALA A C 1
ATOM 3339 O O . ALA A 1 414 ? 4.766 19.562 15.789 1 98.5 414 ALA A O 1
ATOM 3340 N N . PHE A 1 415 ? 3.654 20.891 14.398 1 98.56 415 PHE A N 1
ATOM 3341 C CA . PHE A 1 415 ? 4.758 21.812 14.195 1 98.56 415 PHE A CA 1
ATOM 3342 C C . PHE A 1 415 ? 5.133 22.5 15.5 1 98.56 415 PHE A C 1
ATOM 3344 O O . PHE A 1 415 ? 6.312 22.562 15.859 1 98.56 415 PHE A O 1
ATOM 3351 N N . LEU A 1 416 ? 4.113 23.031 16.25 1 98.06 416 LEU A N 1
ATOM 3352 C CA . LEU A 1 416 ? 4.344 23.703 17.516 1 98.06 416 LEU A CA 1
ATOM 3353 C C . LEU A 1 416 ? 4.91 22.75 18.547 1 98.06 416 LEU A C 1
ATOM 3355 O O . LEU A 1 416 ? 5.891 23.062 19.234 1 98.06 416 LEU A O 1
ATOM 3359 N N . ASP A 1 417 ? 4.312 21.594 18.625 1 97.12 417 ASP A N 1
ATOM 3360 C CA . ASP A 1 417 ? 4.715 20.578 19.594 1 97.12 417 ASP A CA 1
ATOM 3361 C C . ASP A 1 417 ? 6.133 20.094 19.328 1 97.12 417 ASP A C 1
ATOM 3363 O O . ASP A 1 417 ? 6.867 19.75 20.25 1 97.12 417 ASP A O 1
ATOM 3367 N N . GLY A 1 418 ? 6.477 20.031 18.047 1 96.5 418 GLY A N 1
ATOM 3368 C CA . GLY A 1 418 ? 7.793 19.547 17.656 1 96.5 418 GLY A CA 1
ATOM 3369 C C . GLY A 1 418 ? 8.898 20.562 17.922 1 96.5 418 GLY A C 1
ATOM 3370 O O . GLY A 1 418 ? 10.078 20.25 17.75 1 96.5 418 GLY A O 1
ATOM 3371 N N . GLY A 1 419 ? 8.586 21.75 18.281 1 95.75 419 GLY A N 1
ATOM 3372 C CA . GLY A 1 419 ? 9.57 22.766 18.594 1 95.75 419 GLY A CA 1
ATOM 3373 C C . GLY A 1 419 ? 10.203 23.375 17.359 1 95.75 419 GLY A C 1
ATOM 3374 O O . GLY A 1 419 ? 11.359 23.812 17.391 1 95.75 419 GLY A O 1
ATOM 3375 N N . TYR A 1 420 ? 9.547 23.375 16.297 1 96.12 420 TYR A N 1
ATOM 3376 C CA . TYR A 1 420 ? 10.078 23.953 15.07 1 96.12 420 TYR A CA 1
ATOM 3377 C C . TYR A 1 420 ? 10.125 25.469 15.156 1 96.12 420 TYR A C 1
ATOM 3379 O O . TYR A 1 420 ? 9.266 26.094 15.797 1 96.12 420 TYR A O 1
ATOM 3387 N N . THR A 1 421 ? 11.125 26.125 14.5 1 94.12 421 THR A N 1
ATOM 3388 C CA . THR A 1 421 ? 11.391 27.547 14.672 1 94.12 421 THR A CA 1
ATOM 3389 C C . THR A 1 421 ? 11.07 28.312 13.391 1 94.12 421 THR A C 1
ATOM 3391 O O . THR A 1 421 ? 11.133 29.547 13.367 1 94.12 421 THR A O 1
ATOM 3394 N N . GLY A 1 422 ? 10.781 27.703 12.383 1 95.12 422 GLY A N 1
ATOM 3395 C CA . GLY A 1 422 ? 10.336 28.375 11.172 1 95.12 422 GLY A CA 1
ATOM 3396 C C . GLY A 1 422 ? 8.883 28.812 11.227 1 95.12 422 GLY A C 1
ATOM 3397 O O . GLY A 1 422 ? 8.461 29.453 12.188 1 95.12 422 GLY A O 1
ATOM 3398 N N . GLN A 1 423 ? 8.148 28.453 10.148 1 96.06 423 GLN A N 1
ATOM 3399 C CA . GLN A 1 423 ? 6.762 28.891 10.039 1 96.06 423 GLN A CA 1
ATOM 3400 C C . GLN A 1 423 ? 5.867 27.781 9.484 1 96.06 423 GLN A C 1
ATOM 3402 O O . GLN A 1 423 ? 6.266 27.062 8.57 1 96.06 423 GLN A O 1
ATOM 3407 N N . VAL A 1 424 ? 4.73 27.625 10.055 1 98.31 424 VAL A N 1
ATOM 3408 C CA . VAL A 1 424 ? 3.713 26.75 9.477 1 98.31 424 VAL A CA 1
ATOM 3409 C C . VAL A 1 424 ? 2.559 27.578 8.93 1 98.31 424 VAL A C 1
ATOM 3411 O O . VAL A 1 424 ? 2.156 28.578 9.547 1 98.31 424 VAL A O 1
ATOM 3414 N N . ILE A 1 425 ? 2.195 27.281 7.711 1 98.31 425 ILE A N 1
ATOM 3415 C CA . ILE A 1 425 ? 1.088 27.953 7.027 1 98.31 425 ILE A CA 1
ATOM 3416 C C . ILE A 1 425 ? -0.052 26.953 6.816 1 98.31 425 ILE A C 1
ATOM 3418 O O . ILE A 1 425 ? 0.128 25.922 6.16 1 98.31 425 ILE A O 1
ATOM 3422 N N . LEU A 1 426 ? -1.224 27.266 7.355 1 98.69 426 LEU A N 1
ATOM 3423 C CA . LEU A 1 426 ? -2.406 26.422 7.246 1 98.69 426 LEU A CA 1
ATOM 3424 C C . LEU A 1 426 ? -3.488 27.109 6.418 1 98.69 426 LEU A C 1
ATOM 3426 O O . LEU A 1 426 ? -3.693 28.312 6.531 1 98.69 426 LEU A O 1
ATOM 3430 N N . VAL A 1 427 ? -4.102 26.328 5.516 1 98.31 427 VAL A N 1
ATOM 3431 C CA . VAL A 1 427 ? -5.23 26.812 4.73 1 98.31 427 VAL A CA 1
ATOM 3432 C C . VAL A 1 427 ? -6.438 25.906 4.945 1 98.31 427 VAL A C 1
ATOM 3434 O O . VAL A 1 427 ? -6.324 24.688 4.871 1 98.31 427 VAL A O 1
ATOM 3437 N N . GLN A 1 428 ? -7.551 26.484 5.207 1 96.94 428 GLN A N 1
ATOM 3438 C CA . GLN A 1 428 ? -8.781 25.719 5.367 1 96.94 428 GLN A CA 1
ATOM 3439 C C . GLN A 1 428 ? -9.992 26.531 4.918 1 96.94 428 GLN A C 1
ATOM 3441 O O . GLN A 1 428 ? -10.156 27.688 5.312 1 96.94 428 GLN A O 1
ATOM 3446 N N . ALA A 1 429 ? -10.75 25.922 4.043 1 93.75 429 ALA A N 1
ATOM 3447 C CA . ALA A 1 429 ? -11.992 26.547 3.619 1 93.75 429 ALA A CA 1
ATOM 3448 C C . ALA A 1 429 ? -13.016 26.562 4.754 1 93.75 429 ALA A C 1
ATOM 3450 O O . ALA A 1 429 ? -13.062 25.641 5.566 1 93.75 429 ALA A O 1
ATOM 3451 N N . PRO A 1 430 ? -13.82 27.641 4.793 1 93.94 430 PRO A N 1
ATOM 3452 C CA . PRO A 1 430 ? -14.875 27.672 5.809 1 93.94 430 PRO A CA 1
ATOM 3453 C C . PRO A 1 430 ? -16.047 26.75 5.48 1 93.94 430 PRO A C 1
ATOM 3455 O O . PRO A 1 430 ? -17.188 27.203 5.379 1 93.94 430 PRO A O 1
ATOM 3458 N N . GLU A 1 431 ? -15.75 25.531 5.395 1 89.5 431 GLU A N 1
ATOM 3459 C CA . GLU A 1 431 ? -16.781 24.547 5.125 1 89.5 431 GLU A CA 1
ATOM 3460 C C . GLU A 1 431 ? -17.781 24.453 6.281 1 89.5 431 GLU A C 1
ATOM 3462 O O . GLU A 1 431 ? -17.375 24.297 7.438 1 89.5 431 GLU A O 1
ATOM 3467 N N . LYS A 1 432 ? -19.016 24.5 5.938 1 90.31 432 LYS A N 1
ATOM 3468 C CA . LYS A 1 432 ? -20.047 24.438 6.969 1 90.31 432 LYS A CA 1
ATOM 3469 C C . LYS A 1 432 ? -20.156 23.047 7.566 1 90.31 432 LYS A C 1
ATOM 3471 O O . LYS A 1 432 ? -20.016 22.047 6.852 1 90.31 432 LYS A O 1
ATOM 3476 N N . THR A 1 433 ? -20.438 23 8.82 1 89.5 433 THR A N 1
ATOM 3477 C CA . THR A 1 433 ? -20.578 21.719 9.508 1 89.5 433 THR A CA 1
ATOM 3478 C C . THR A 1 433 ? -22.047 21.312 9.586 1 89.5 433 THR A C 1
ATOM 3480 O O . THR A 1 433 ? -22.375 20.25 10.133 1 89.5 433 THR A O 1
ATOM 3483 N N . TYR A 1 434 ? -22.953 22.109 9.023 1 85.75 434 TYR A N 1
ATOM 3484 C CA . TYR A 1 434 ? -24.391 21.859 9.078 1 85.75 434 TYR A CA 1
ATOM 3485 C C . TYR A 1 434 ? -25.031 22.078 7.715 1 85.75 434 TYR A C 1
ATOM 3487 O O . TYR A 1 434 ? -24.406 22.625 6.809 1 85.75 434 TYR A O 1
ATOM 3495 N N . GLU A 1 435 ? -26.109 21.5 7.609 1 86.12 435 GLU A N 1
ATOM 3496 C CA . GLU A 1 435 ? -27 21.766 6.488 1 86.12 435 GLU A CA 1
ATOM 3497 C C . GLU A 1 435 ? -28.359 22.25 6.973 1 86.12 435 GLU A C 1
ATOM 3499 O O . GLU A 1 435 ? -28.75 21.984 8.117 1 86.12 435 GLU A O 1
ATOM 3504 N N . ILE A 1 436 ? -28.969 23 6.148 1 86.25 436 ILE A N 1
ATOM 3505 C CA . ILE A 1 436 ? -30.281 23.516 6.516 1 86.25 436 ILE A CA 1
ATOM 3506 C C . ILE A 1 436 ? -31.359 22.609 5.949 1 86.25 436 ILE A C 1
ATOM 3508 O O . ILE A 1 436 ? -31.453 22.406 4.734 1 86.25 436 ILE A O 1
ATOM 3512 N N . LYS A 1 437 ? -32.031 21.969 6.898 1 72.5 437 LYS A N 1
ATOM 3513 C CA . LYS A 1 437 ? -33.156 21.141 6.52 1 72.5 437 LYS A CA 1
ATOM 3514 C C . LYS A 1 437 ? -34.438 21.594 7.238 1 72.5 437 LYS A C 1
ATOM 3516 O O . LYS A 1 437 ? -34.469 21.672 8.469 1 72.5 437 LYS A O 1
ATOM 3521 N N . LYS A 1 438 ? -35.5 21.984 6.559 1 81.88 438 LYS A N 1
ATOM 3522 C CA . LYS A 1 438 ? -36.781 22.469 7.082 1 81.88 438 LYS A CA 1
ATOM 3523 C C . LYS A 1 438 ? -36.562 23.656 8.016 1 81.88 438 LYS A C 1
ATOM 3525 O O . LYS A 1 438 ? -37.125 23.688 9.125 1 81.88 438 LYS A O 1
ATOM 3530 N N . GLY A 1 439 ? -35.656 24.469 7.66 1 80.81 439 GLY A N 1
ATOM 3531 C CA . GLY A 1 439 ? -35.406 25.719 8.367 1 80.81 439 GLY A CA 1
ATOM 3532 C C . GLY A 1 439 ? -34.562 25.547 9.609 1 80.81 439 GLY A C 1
ATOM 3533 O O . GLY A 1 439 ? -34.312 26.516 10.328 1 80.81 439 GLY A O 1
ATOM 3534 N N . LYS A 1 440 ? -34.156 24.391 9.859 1 84.69 440 LYS A N 1
ATOM 3535 C CA . LYS A 1 440 ? -33.312 24.125 11.023 1 84.69 440 LYS A CA 1
ATOM 3536 C C . LYS A 1 440 ? -31.922 23.672 10.594 1 84.69 440 LYS A C 1
ATOM 3538 O O . LYS A 1 440 ? -31.781 22.984 9.586 1 84.69 440 LYS A O 1
ATOM 3543 N N . LYS A 1 441 ? -30.922 24.156 11.461 1 86 441 LYS A N 1
ATOM 3544 C CA . LYS A 1 441 ? -29.547 23.688 11.219 1 86 441 LYS A CA 1
ATOM 3545 C C . LYS A 1 441 ? -29.359 22.281 11.75 1 86 441 LYS A C 1
ATOM 3547 O O . LYS A 1 441 ? -29.609 22 12.922 1 86 441 LYS A O 1
ATOM 3552 N N . LEU A 1 442 ? -28.984 21.422 10.773 1 83.56 442 LEU A N 1
ATOM 3553 C CA . LEU A 1 442 ? -28.656 20.062 11.148 1 83.56 442 LEU A CA 1
ATOM 3554 C C . LEU A 1 442 ? -27.203 19.719 10.82 1 83.56 442 LEU A C 1
ATOM 3556 O O . LEU A 1 442 ? -26.703 20.109 9.758 1 83.56 442 LEU A O 1
ATOM 3560 N N . ALA A 1 443 ? -26.609 19.016 11.711 1 81.12 443 ALA A N 1
ATOM 3561 C CA . ALA A 1 443 ? -25.219 18.625 11.484 1 81.12 443 ALA A CA 1
ATOM 3562 C C . ALA A 1 443 ? -25.062 17.797 10.219 1 81.12 443 ALA A C 1
ATOM 3564 O O . ALA A 1 443 ? -25.891 16.922 9.938 1 81.12 443 ALA A O 1
ATOM 3565 N N . LYS A 1 444 ? -24.094 18.156 9.344 1 81 444 LYS A N 1
ATOM 3566 C CA . LYS A 1 444 ? -23.75 17.312 8.203 1 81 444 LYS A CA 1
ATOM 3567 C C . LYS A 1 444 ? -23.234 15.945 8.664 1 81 444 LYS A C 1
ATOM 3569 O O . LYS A 1 444 ? -22.766 15.797 9.789 1 81 444 LYS A O 1
ATOM 3574 N N . ASN A 1 445 ? -23.25 15.055 7.617 1 69.81 445 ASN A N 1
ATOM 3575 C CA . ASN A 1 445 ? -22.703 13.727 7.871 1 69.81 445 ASN A CA 1
ATOM 3576 C C . ASN A 1 445 ? -21.219 13.781 8.203 1 69.81 445 ASN A C 1
ATOM 3578 O O . ASN A 1 445 ? -20.5 14.625 7.672 1 69.81 445 ASN A O 1
ATOM 3582 N N . ASN A 1 446 ? -20.594 13.547 9.266 1 72.44 446 ASN A N 1
ATOM 3583 C CA . ASN A 1 446 ? -19.219 13.461 9.727 1 72.44 446 ASN A CA 1
ATOM 3584 C C . ASN A 1 446 ? -18.781 14.734 10.445 1 72.44 446 ASN A C 1
ATOM 3586 O O . ASN A 1 446 ? -17.594 15.008 10.578 1 72.44 446 ASN A O 1
ATOM 3590 N N . CYS A 1 447 ? -19.828 15.602 10.633 1 79.88 447 CYS A N 1
ATOM 3591 C CA . CYS A 1 447 ? -19.516 16.828 11.367 1 79.88 447 CYS A CA 1
ATOM 3592 C C . CYS A 1 447 ? -20.344 16.906 12.641 1 79.88 447 CYS A C 1
ATOM 3594 O O . CYS A 1 447 ? -20.516 18 13.203 1 79.88 447 CYS A O 1
ATOM 3596 N N . LYS A 1 448 ? -20.953 15.898 13 1 73.5 448 LYS A N 1
ATOM 3597 C CA . LYS A 1 448 ? -21.859 15.914 14.148 1 73.5 448 LYS A CA 1
ATOM 3598 C C . LYS A 1 448 ? -21.141 16.359 15.414 1 73.5 448 LYS A C 1
ATOM 3600 O O . LYS A 1 448 ? -21.625 17.234 16.141 1 73.5 448 LYS A O 1
ATOM 3605 N N . GLY A 1 449 ? -20 15.727 15.68 1 73.88 449 GLY A N 1
ATOM 3606 C CA . GLY A 1 449 ? -19.234 16.094 16.859 1 73.88 449 GLY A CA 1
ATOM 3607 C C . GLY A 1 449 ? -18.781 17.547 16.844 1 73.88 449 GLY A C 1
ATOM 3608 O O . GLY A 1 449 ? -18.891 18.25 17.859 1 73.88 449 GLY A O 1
ATOM 3609 N N . VAL A 1 450 ? -18.391 17.984 15.742 1 80.81 450 VAL A N 1
ATOM 3610 C CA . VAL A 1 450 ? -17.891 19.344 15.57 1 80.81 450 VAL A CA 1
ATOM 3611 C C . VAL A 1 450 ? -19.031 20.344 15.719 1 80.81 450 VAL A C 1
ATOM 3613 O O . VAL A 1 450 ? -18.906 21.344 16.438 1 80.81 450 VAL A O 1
ATOM 3616 N N . PHE A 1 451 ? -20.141 20.062 15.102 1 83.81 451 PHE A N 1
ATOM 3617 C CA . PHE A 1 451 ? -21.297 20.953 15.141 1 83.81 451 PHE A CA 1
ATOM 3618 C C . PHE A 1 451 ? -21.875 21.047 16.547 1 83.81 451 PHE A C 1
ATOM 3620 O O . PHE A 1 451 ? -22.188 22.125 17.031 1 83.81 451 PHE A O 1
ATOM 3627 N N . ASN A 1 452 ? -21.891 19.938 17.156 1 75.94 452 ASN A N 1
ATOM 3628 C CA . ASN A 1 452 ? -22.453 19.875 18.5 1 75.94 452 ASN A CA 1
ATOM 3629 C C . ASN A 1 452 ? -21.562 20.625 19.5 1 75.94 452 ASN A C 1
ATOM 3631 O O . ASN A 1 452 ? -22.047 21.094 20.531 1 75.94 452 ASN A O 1
ATOM 3635 N N . ALA A 1 453 ? -20.359 20.688 19.219 1 80.06 453 ALA A N 1
ATOM 3636 C CA . ALA A 1 453 ? -19.422 21.406 20.078 1 80.06 453 ALA A CA 1
ATOM 3637 C C . ALA A 1 453 ? -19.5 22.922 19.859 1 80.06 453 ALA A C 1
ATOM 3639 O O . ALA A 1 453 ? -18.812 23.688 20.516 1 80.06 453 ALA A O 1
ATOM 3640 N N . GLY A 1 454 ? -20.281 23.281 18.844 1 86.31 454 GLY A N 1
ATOM 3641 C CA . GLY A 1 454 ? -20.547 24.703 18.656 1 86.31 454 GLY A CA 1
ATOM 3642 C C . GLY A 1 454 ? -19.797 25.312 17.5 1 86.31 454 GLY A C 1
ATOM 3643 O O . GLY A 1 454 ? -19.797 26.531 17.328 1 86.31 454 GLY A O 1
ATOM 3644 N N . PHE A 1 455 ? -19.172 24.516 16.719 1 90.31 455 PHE A N 1
ATOM 3645 C CA . PHE A 1 455 ? -18.391 25.031 15.602 1 90.31 455 PHE A CA 1
ATOM 3646 C C . PHE A 1 455 ? -19.203 24.969 14.312 1 90.31 455 PHE A C 1
ATOM 3648 O O . PHE A 1 455 ? -19.609 23.875 13.891 1 90.31 455 PHE A O 1
ATOM 3655 N N . GLU A 1 456 ? -19.312 26.016 13.641 1 92.5 456 GLU A N 1
ATOM 3656 C CA . GLU A 1 456 ? -20.156 26.078 12.453 1 92.5 456 GLU A CA 1
ATOM 3657 C C . GLU A 1 456 ? -19.344 25.828 11.188 1 92.5 456 GLU A C 1
ATOM 3659 O O . GLU A 1 456 ? -19.906 25.516 10.133 1 92.5 456 GLU A O 1
ATOM 3664 N N . THR A 1 457 ? -18.062 26.078 11.25 1 93.62 457 THR A N 1
ATOM 3665 C CA . THR A 1 457 ? -17.203 25.812 10.117 1 93.62 457 THR A CA 1
ATOM 3666 C C . THR A 1 457 ? -15.977 25 10.547 1 93.62 457 THR A C 1
ATOM 3668 O O . THR A 1 457 ? -15.602 25 11.719 1 93.62 457 THR A O 1
ATOM 3671 N N . ILE A 1 458 ? -15.398 24.297 9.641 1 93.94 458 ILE A N 1
ATOM 3672 C CA . ILE A 1 458 ? -14.211 23.5 9.914 1 93.94 458 ILE A CA 1
ATOM 3673 C C . ILE A 1 458 ? -13.047 24.406 10.289 1 93.94 458 ILE A C 1
ATOM 3675 O O . ILE A 1 458 ? -12.219 24.062 11.141 1 93.94 458 ILE A O 1
ATOM 3679 N N . THR A 1 459 ? -12.961 25.578 9.703 1 96.06 459 THR A N 1
ATOM 3680 C CA . THR A 1 459 ? -11.867 26.5 9.984 1 96.06 459 THR A CA 1
ATOM 3681 C C . THR A 1 459 ? -11.891 26.953 11.438 1 96.06 459 THR A C 1
ATOM 3683 O O . THR A 1 459 ? -10.844 27.188 12.047 1 96.06 459 THR A O 1
ATOM 3686 N N . GLN A 1 460 ? -13.07 27.016 12.023 1 95.75 460 GLN A N 1
ATOM 3687 C CA . GLN A 1 460 ? -13.18 27.375 13.43 1 95.75 460 GLN A CA 1
ATOM 3688 C C . GLN A 1 460 ? -12.516 26.328 14.32 1 95.75 460 GLN A C 1
ATOM 3690 O O . GLN A 1 460 ? -11.906 26.656 15.336 1 95.75 460 GLN A O 1
ATOM 3695 N N . ILE A 1 461 ? -12.617 25.125 13.883 1 94.38 461 ILE A N 1
ATOM 3696 C CA . ILE A 1 461 ? -11.992 24.047 14.633 1 94.38 461 ILE A CA 1
ATOM 3697 C C . ILE A 1 461 ? -10.477 24.109 14.469 1 94.38 461 ILE A C 1
ATOM 3699 O O . ILE A 1 461 ? -9.734 23.859 15.422 1 94.38 461 ILE A O 1
ATOM 3703 N N . THR A 1 462 ? -10.023 24.328 13.273 1 97.5 462 THR A N 1
ATOM 3704 C CA . THR A 1 462 ? -8.602 24.5 13.016 1 97.5 462 THR A CA 1
ATOM 3705 C C . THR A 1 462 ? -8 25.547 13.953 1 97.5 462 THR A C 1
ATOM 3707 O O . THR A 1 462 ? -6.992 25.297 14.617 1 97.5 462 THR A O 1
ATOM 3710 N N . ARG A 1 463 ? -8.664 26.656 14 1 97.56 463 ARG A N 1
ATOM 3711 C CA . ARG A 1 463 ? -8.188 27.781 14.805 1 97.56 463 ARG A CA 1
ATOM 3712 C C . ARG A 1 463 ? -8.203 27.438 16.281 1 97.56 463 ARG A C 1
ATOM 3714 O O . ARG A 1 463 ? -7.262 27.75 17.016 1 97.56 463 ARG A O 1
ATOM 3721 N N . LYS A 1 464 ? -9.273 26.828 16.719 1 96.19 464 LYS A N 1
ATOM 3722 C CA . LYS A 1 464 ? -9.414 26.469 18.125 1 96.19 464 LYS A CA 1
ATOM 3723 C C . LYS A 1 464 ? -8.305 25.516 18.562 1 96.19 464 LYS A C 1
ATOM 3725 O O . LYS A 1 464 ? -7.77 25.641 19.672 1 96.19 464 LYS A O 1
ATOM 3730 N N . ARG A 1 465 ? -8.016 24.516 17.75 1 96.81 465 ARG A N 1
ATOM 3731 C CA . ARG A 1 465 ? -6.953 23.578 18.094 1 96.81 465 ARG A CA 1
ATOM 3732 C C . ARG A 1 465 ? -5.609 24.281 18.219 1 96.81 465 ARG A C 1
ATOM 3734 O O . ARG A 1 465 ? -4.84 24.016 19.141 1 96.81 465 ARG A O 1
ATOM 3741 N N . ILE A 1 466 ? -5.309 25.219 17.312 1 98.38 466 ILE A N 1
ATOM 3742 C CA . ILE A 1 466 ? -4.055 25.969 17.359 1 98.38 466 ILE A CA 1
ATOM 3743 C C . ILE A 1 466 ? -4.035 26.844 18.609 1 98.38 466 ILE A C 1
ATOM 3745 O O . ILE A 1 466 ? -3.002 26.969 19.281 1 98.38 466 ILE A O 1
ATOM 3749 N N . GLU A 1 467 ? -5.148 27.453 18.906 1 97.75 467 GLU A N 1
ATOM 3750 C CA . GLU A 1 467 ? -5.277 28.234 20.125 1 97.75 467 GLU A CA 1
ATOM 3751 C C . GLU A 1 467 ? -4.977 27.391 21.359 1 97.75 467 GLU A C 1
ATOM 3753 O O . GLU A 1 467 ? -4.238 27.828 22.25 1 97.75 467 GLU A O 1
ATOM 3758 N N . ASN A 1 468 ? -5.613 26.219 21.359 1 96.62 468 ASN A N 1
ATOM 3759 C CA . ASN A 1 468 ? -5.375 25.297 22.469 1 96.62 468 ASN A CA 1
ATOM 3760 C C . ASN A 1 468 ? -3.902 24.922 22.578 1 96.62 468 ASN A C 1
ATOM 3762 O O . ASN A 1 468 ? -3.352 24.875 23.672 1 96.62 468 ASN A O 1
ATOM 3766 N N . ALA A 1 469 ? -3.285 24.672 21.484 1 97.31 469 ALA A N 1
ATOM 3767 C CA . ALA A 1 469 ? -1.872 24.297 21.484 1 97.31 469 ALA A CA 1
ATOM 3768 C C . ALA A 1 469 ? -1.005 25.438 22.016 1 97.31 469 ALA A C 1
ATOM 3770 O O . ALA A 1 469 ? -0.086 25.219 22.797 1 97.31 469 ALA A O 1
ATOM 3771 N N . ILE A 1 470 ? -1.296 26.625 21.578 1 97.31 470 ILE A N 1
ATOM 3772 C CA . ILE A 1 470 ? -0.527 27.812 21.953 1 97.31 470 ILE A CA 1
ATOM 3773 C C . ILE A 1 470 ? -0.736 28.094 23.438 1 97.31 470 ILE A C 1
ATOM 3775 O O . ILE A 1 470 ? 0.223 28.375 24.172 1 97.31 470 ILE A O 1
ATOM 3779 N N . GLY A 1 471 ? -1.968 27.953 23.922 1 95.75 471 GLY A N 1
ATOM 3780 C CA . GLY A 1 471 ? -2.318 28.391 25.266 1 95.75 471 GLY A CA 1
ATOM 3781 C C . GLY A 1 471 ? -2.383 27.25 26.266 1 95.75 471 GLY A C 1
ATOM 3782 O O . GLY A 1 471 ? -2.461 27.484 27.469 1 95.75 471 GLY A O 1
ATOM 3783 N N . GLY A 1 472 ? -2.332 26.078 25.812 1 93.94 472 GLY A N 1
ATOM 3784 C CA . GLY A 1 472 ? -2.549 24.938 26.672 1 93.94 472 GLY A CA 1
ATOM 3785 C C . GLY A 1 472 ? -4.008 24.531 26.766 1 93.94 472 GLY A C 1
ATOM 3786 O O . GLY A 1 472 ? -4.902 25.328 26.484 1 93.94 472 GLY A O 1
ATOM 3787 N N . TYR A 1 473 ? -4.199 23.297 27.062 1 89.56 473 TYR A N 1
ATOM 3788 C CA . TYR A 1 473 ? -5.57 22.797 27.172 1 89.56 473 TYR A CA 1
ATOM 3789 C C . TYR A 1 473 ? -5.633 21.562 28.047 1 89.56 473 TYR A C 1
ATOM 3791 O O . TYR A 1 473 ? -4.602 20.984 28.391 1 89.56 473 TYR A O 1
ATOM 3799 N N . VAL A 1 474 ? -6.773 21.297 28.531 1 81.81 474 VAL A N 1
ATOM 3800 C CA . VAL A 1 474 ? -7.02 20.109 29.359 1 81.81 474 VAL A CA 1
ATOM 3801 C C . VAL A 1 474 ? -7.805 19.078 28.547 1 81.81 474 VAL A C 1
ATOM 3803 O O . VAL A 1 474 ? -8.734 19.422 27.812 1 81.81 474 VAL A O 1
ATOM 3806 N N . THR A 1 475 ? -7.188 17.984 28.406 1 75.56 475 THR A N 1
ATOM 3807 C CA . THR A 1 475 ? -7.898 16.938 27.672 1 75.56 475 THR A CA 1
ATOM 3808 C C . THR A 1 475 ? -8.055 15.68 28.531 1 75.56 475 THR A C 1
ATOM 3810 O O . THR A 1 475 ? -7.344 15.516 29.516 1 75.56 475 THR A O 1
ATOM 3813 N N . ASP A 1 476 ? -9.164 15 28.312 1 56.81 476 ASP A N 1
ATOM 3814 C CA . ASP A 1 476 ? -9.328 13.711 28.969 1 56.81 476 ASP A CA 1
ATOM 3815 C C . ASP A 1 476 ? -8.469 12.641 28.312 1 56.81 476 ASP A C 1
ATOM 3817 O O . ASP A 1 476 ? -8.406 12.555 27.078 1 56.81 476 ASP A O 1
ATOM 3821 N N . LYS A 1 477 ? -7.293 12.43 28.656 1 53.56 477 LYS A N 1
ATOM 3822 C CA . LYS A 1 477 ? -6.465 11.43 27.984 1 53.56 477 LYS A CA 1
ATOM 3823 C C . LYS A 1 477 ? -6.555 10.078 28.688 1 53.56 477 LYS A C 1
ATOM 3825 O O . LYS A 1 477 ? -6.465 10 29.922 1 53.56 477 LYS A O 1
ATOM 3830 N N . LYS A 1 478 ? -7.156 9.18 28.094 1 48.84 478 LYS A N 1
ATOM 3831 C CA . LYS A 1 478 ? -6.836 7.844 28.594 1 48.84 478 LYS A CA 1
ATOM 3832 C C . LYS A 1 478 ? -5.344 7.547 28.469 1 48.84 478 LYS A C 1
ATOM 3834 O O . LYS A 1 478 ? -4.777 7.691 27.375 1 48.84 478 LYS A O 1
ATOM 3839 N N . ILE A 1 479 ? -4.594 7.965 29.359 1 51.66 479 ILE A N 1
ATOM 3840 C CA . ILE A 1 479 ? -3.148 7.797 29.281 1 51.66 479 ILE A CA 1
ATOM 3841 C C . ILE A 1 479 ? -2.771 6.375 29.688 1 51.66 479 ILE A C 1
ATOM 3843 O O . ILE A 1 479 ? -3.215 5.887 30.734 1 51.66 479 ILE A O 1
ATOM 3847 N N . SER A 1 480 ? -2.4 5.738 28.75 1 55 480 SER A N 1
ATOM 3848 C CA . SER A 1 480 ? -1.744 4.488 29.109 1 55 480 SER A CA 1
ATOM 3849 C C . SER A 1 480 ? -0.265 4.711 29.422 1 55 480 SER A C 1
ATOM 3851 O O . SER A 1 480 ? 0.443 5.348 28.641 1 55 480 SER A O 1
ATOM 3853 N N . LYS A 1 481 ? 0.043 4.883 30.641 1 60.06 481 LYS A N 1
ATOM 3854 C CA . LYS A 1 481 ? 1.448 5.004 31.016 1 60.06 481 LYS A CA 1
ATOM 3855 C C . LYS A 1 481 ? 2.082 3.631 31.219 1 60.06 481 LYS A C 1
ATOM 3857 O O . LYS A 1 481 ? 1.496 2.76 31.859 1 60.06 481 LYS A O 1
ATOM 3862 N N . VAL A 1 482 ? 3.199 3.574 30.594 1 65.81 482 VAL A N 1
ATOM 3863 C CA . VAL A 1 482 ? 3.967 2.359 30.844 1 65.81 482 VAL A CA 1
ATOM 3864 C C . VAL A 1 482 ? 4.574 2.416 32.25 1 65.81 482 VAL A C 1
ATOM 3866 O O . VAL A 1 482 ? 5.379 3.303 32.531 1 65.81 482 VAL A O 1
ATOM 3869 N N . LEU A 1 483 ? 4.113 1.791 33.156 1 71.81 483 LEU A N 1
ATOM 3870 C CA . LEU A 1 483 ? 4.551 1.762 34.562 1 71.81 483 LEU A CA 1
ATOM 3871 C C . LEU A 1 483 ? 5.699 0.777 34.75 1 71.81 483 LEU A C 1
ATOM 3873 O O . LEU A 1 483 ? 6.414 0.834 35.75 1 71.81 483 LEU A O 1
ATOM 3877 N N . PHE A 1 484 ? 5.824 -0.094 33.75 1 75.88 484 PHE A N 1
ATOM 3878 C CA . PHE A 1 484 ? 6.859 -1.122 33.75 1 75.88 484 PHE A CA 1
ATOM 3879 C C . PHE A 1 484 ? 7.117 -1.618 32.312 1 75.88 484 PHE A C 1
ATOM 3881 O O . PHE A 1 484 ? 6.184 -1.794 31.547 1 75.88 484 PHE A O 1
ATOM 3888 N N . GLU A 1 485 ? 8.398 -1.407 31.953 1 76.12 485 GLU A N 1
ATOM 3889 C CA . GLU A 1 485 ? 8.758 -2.01 30.672 1 76.12 485 GLU A CA 1
ATOM 3890 C C . GLU A 1 485 ? 10.078 -2.77 30.766 1 76.12 485 GLU A C 1
ATOM 3892 O O . GLU A 1 485 ? 11.047 -2.273 31.359 1 76.12 485 GLU A O 1
ATOM 3897 N N . GLU A 1 486 ? 10.055 -4.027 30.406 1 72.38 486 GLU A N 1
ATOM 3898 C CA . GLU A 1 486 ? 11.258 -4.855 30.359 1 72.38 486 GLU A CA 1
ATOM 3899 C C . GLU A 1 486 ? 11.32 -5.656 29.062 1 72.38 486 GLU A C 1
ATOM 3901 O O . GLU A 1 486 ? 10.344 -6.316 28.688 1 72.38 486 GLU A O 1
ATOM 3906 N N . GLU A 1 487 ? 12.445 -5.418 28.422 1 66.38 487 GLU A N 1
ATOM 3907 C CA . GLU A 1 487 ? 12.664 -6.234 27.234 1 66.38 487 GLU A CA 1
ATOM 3908 C C . GLU A 1 487 ? 12.812 -7.711 27.594 1 66.38 487 GLU A C 1
ATOM 3910 O O . GLU A 1 487 ? 13.562 -8.062 28.516 1 66.38 487 GLU A O 1
ATOM 3915 N N . LEU A 1 488 ? 11.992 -8.438 26.969 1 62 488 LEU A N 1
ATOM 3916 C CA . LEU A 1 488 ? 12.062 -9.867 27.234 1 62 488 LEU A CA 1
ATOM 3917 C C . LEU A 1 488 ? 13.109 -10.539 26.344 1 62 488 LEU A C 1
ATOM 3919 O O . LEU A 1 488 ? 12.906 -10.664 25.141 1 62 488 LEU A O 1
ATOM 3923 N N . THR A 1 489 ? 14.297 -10.633 26.969 1 58.38 489 THR A N 1
ATOM 3924 C CA . THR A 1 489 ? 15.367 -11.43 26.375 1 58.38 489 THR A CA 1
ATOM 3925 C C . THR A 1 489 ? 15.391 -12.828 26.984 1 58.38 489 THR A C 1
ATOM 3927 O O . THR A 1 489 ? 14.781 -13.07 28.031 1 58.38 489 THR A O 1
ATOM 3930 N N . PRO A 1 490 ? 15.984 -13.703 26.281 1 54.03 490 PRO A N 1
ATOM 3931 C CA . PRO A 1 490 ? 16.125 -15.023 26.906 1 54.03 490 PRO A CA 1
ATOM 3932 C C . PRO A 1 490 ? 16.656 -14.953 28.328 1 54.03 490 PRO A C 1
ATOM 3934 O O . PRO A 1 490 ? 16.234 -15.734 29.188 1 54.03 490 PRO A O 1
ATOM 3937 N N . THR A 1 491 ? 17.422 -14.062 28.609 1 58.12 491 THR A N 1
ATOM 3938 C CA . THR A 1 491 ? 18 -13.906 29.938 1 58.12 491 THR A CA 1
ATOM 3939 C C . THR A 1 491 ? 17.016 -13.234 30.875 1 58.12 491 THR A C 1
ATOM 3941 O O . THR A 1 491 ? 16.875 -13.633 32.031 1 58.12 491 THR A O 1
ATOM 3944 N N . SER A 1 492 ? 16.297 -12.375 30.406 1 66.38 492 SER A N 1
ATOM 3945 C CA . SER A 1 492 ? 15.414 -11.609 31.281 1 66.38 492 SER A CA 1
ATOM 3946 C C . SER A 1 492 ? 14.117 -12.375 31.547 1 66.38 492 SER A C 1
ATOM 3948 O O . SER A 1 492 ? 13.438 -12.117 32.531 1 66.38 492 SER A O 1
ATOM 3950 N N . LEU A 1 493 ? 13.945 -13.258 30.766 1 65.56 493 LEU A N 1
ATOM 3951 C CA . LEU A 1 493 ? 12.734 -14.062 30.938 1 65.56 493 LEU A CA 1
ATOM 3952 C C . LEU A 1 493 ? 12.75 -14.797 32.281 1 65.56 493 LEU A C 1
ATOM 3954 O O . LEU A 1 493 ? 11.688 -15.047 32.844 1 65.56 493 LEU A O 1
ATOM 3958 N N . LYS A 1 494 ? 13.914 -15.133 32.719 1 61.72 494 LYS A N 1
ATOM 3959 C CA . LYS A 1 494 ? 14.07 -15.805 34 1 61.72 494 LYS A CA 1
ATOM 3960 C C . LYS A 1 494 ? 13.609 -14.914 35.156 1 61.72 494 LYS A C 1
ATOM 3962 O O . LYS A 1 494 ? 13.227 -15.406 36.219 1 61.72 494 LYS A O 1
ATOM 3967 N N . LYS A 1 495 ? 13.578 -13.789 34.844 1 68.19 495 LYS A N 1
ATOM 3968 C CA . LYS A 1 495 ? 13.25 -12.82 35.906 1 68.19 495 LYS A CA 1
ATOM 3969 C C . LYS A 1 495 ? 11.789 -12.383 35.812 1 68.19 495 LYS A C 1
ATOM 3971 O O . LYS A 1 495 ? 11.375 -11.453 36.5 1 68.19 495 LYS A O 1
ATOM 3976 N N . VAL A 1 496 ? 11.172 -13.086 35 1 68.12 496 VAL A N 1
ATOM 3977 C CA . VAL A 1 496 ? 9.805 -12.656 34.75 1 68.12 496 VAL A CA 1
ATOM 3978 C C . VAL A 1 496 ? 8.977 -12.719 36.031 1 68.12 496 VAL A C 1
ATOM 3980 O O . VAL A 1 496 ? 8.211 -11.805 36.312 1 68.12 496 VAL A O 1
ATOM 3983 N N . PRO A 1 497 ? 9.156 -13.797 36.812 1 67.38 497 PRO A N 1
ATOM 3984 C CA . PRO A 1 497 ? 8.406 -13.758 38.062 1 67.38 497 PRO A CA 1
ATOM 3985 C C . PRO A 1 497 ? 8.719 -12.508 38.906 1 67.38 497 PRO A C 1
ATOM 3987 O O . PRO A 1 497 ? 7.816 -11.945 39.531 1 67.38 497 PRO A O 1
ATOM 3990 N N . ASP A 1 498 ? 9.906 -12.156 38.812 1 72.75 498 ASP A N 1
ATOM 3991 C CA . ASP A 1 498 ? 10.289 -10.93 39.531 1 72.75 498 ASP A CA 1
ATOM 3992 C C . ASP A 1 498 ? 9.648 -9.703 38.875 1 72.75 498 ASP A C 1
ATOM 3994 O O . ASP A 1 498 ? 9.211 -8.781 39.562 1 72.75 498 ASP A O 1
ATOM 3998 N N . TYR A 1 499 ? 9.562 -9.781 37.625 1 76.69 499 TYR A N 1
ATOM 3999 C CA . TYR A 1 499 ? 8.945 -8.664 36.938 1 76.69 499 TYR A CA 1
ATOM 4000 C C . TYR A 1 499 ? 7.457 -8.57 37.25 1 76.69 499 TYR A C 1
ATOM 4002 O O . TYR A 1 499 ? 6.934 -7.477 37.469 1 76.69 499 TYR A O 1
ATOM 4010 N N . LEU A 1 500 ? 6.953 -9.727 37.281 1 72.38 500 LEU A N 1
ATOM 4011 C CA . LEU A 1 500 ? 5.523 -9.727 37.562 1 72.38 500 LEU A CA 1
ATOM 4012 C C . LEU A 1 500 ? 5.25 -9.305 39 1 72.38 500 LEU A C 1
ATOM 4014 O O . LEU A 1 500 ? 4.273 -8.594 39.25 1 72.38 500 LEU A O 1
ATOM 4018 N N . ALA A 1 501 ? 6.004 -9.805 39.875 1 74.12 501 ALA A N 1
ATOM 4019 C CA . ALA A 1 501 ? 5.887 -9.344 41.25 1 74.12 501 ALA A CA 1
ATOM 4020 C C . ALA A 1 501 ? 6.059 -7.828 41.344 1 74.12 501 ALA A C 1
ATOM 4022 O O . ALA A 1 501 ? 5.309 -7.152 42.031 1 74.12 501 ALA A O 1
ATOM 4023 N N . ARG A 1 502 ? 6.953 -7.367 40.562 1 78.75 502 ARG A N 1
ATOM 4024 C CA . ARG A 1 502 ? 7.176 -5.926 40.531 1 78.75 502 ARG A CA 1
ATOM 4025 C C . ARG A 1 502 ? 5.984 -5.203 39.906 1 78.75 502 ARG A C 1
ATOM 4027 O O . ARG A 1 502 ? 5.586 -4.133 40.375 1 78.75 502 ARG A O 1
ATOM 4034 N N . ILE A 1 503 ? 5.527 -5.77 38.938 1 77.31 503 ILE A N 1
ATOM 4035 C CA . ILE A 1 503 ? 4.367 -5.191 38.25 1 77.31 503 ILE A CA 1
ATOM 4036 C C . ILE A 1 503 ? 3.186 -5.137 39.219 1 77.31 503 ILE A C 1
ATOM 4038 O O . ILE A 1 503 ? 2.488 -4.125 39.312 1 77.31 503 ILE A O 1
ATOM 4042 N N . ASN A 1 504 ? 3.02 -6.242 39.906 1 74.19 504 ASN A N 1
ATOM 4043 C CA . ASN A 1 504 ? 1.943 -6.25 40.906 1 74.19 504 ASN A CA 1
ATOM 4044 C C . ASN A 1 504 ? 2.168 -5.199 41.969 1 74.19 504 ASN A C 1
ATOM 4046 O O . ASN A 1 504 ? 1.222 -4.547 42.438 1 74.19 504 ASN A O 1
ATOM 4050 N N . GLU A 1 505 ? 3.338 -5.102 42.406 1 76.44 505 GLU A N 1
ATOM 4051 C CA . GLU A 1 505 ? 3.678 -4.055 43.344 1 76.44 505 GLU A CA 1
ATOM 4052 C C . GLU A 1 505 ? 3.369 -2.67 42.781 1 76.44 505 GLU A C 1
ATOM 4054 O O . GLU A 1 505 ? 2.805 -1.823 43.5 1 76.44 505 GLU A O 1
ATOM 4059 N N . ILE A 1 506 ? 3.658 -2.537 41.562 1 78.81 506 ILE A N 1
ATOM 4060 C CA . ILE A 1 506 ? 3.436 -1.246 40.906 1 78.81 506 ILE A CA 1
ATOM 4061 C C . ILE A 1 506 ? 1.937 -0.987 40.781 1 78.81 506 ILE A C 1
ATOM 4063 O O . ILE A 1 506 ? 1.472 0.133 41 1 78.81 506 ILE A O 1
ATOM 4067 N N . LYS A 1 507 ? 1.3 -1.985 40.438 1 74.81 507 LYS A N 1
ATOM 4068 C CA . LYS A 1 507 ? -0.151 -1.844 40.344 1 74.81 507 LYS A CA 1
ATOM 4069 C C . LYS A 1 507 ? -0.751 -1.427 41.688 1 74.81 507 LYS A C 1
ATOM 4071 O O . LYS A 1 507 ? -1.58 -0.517 41.75 1 74.81 507 LYS A O 1
ATOM 4076 N N . GLN A 1 508 ? -0.362 -2.146 42.688 1 71.94 508 GLN A N 1
ATOM 4077 C CA . GLN A 1 508 ? -0.871 -1.862 44.031 1 71.94 508 GLN A CA 1
ATOM 4078 C C . GLN A 1 508 ? -0.493 -0.453 44.469 1 71.94 508 GLN A C 1
ATOM 4080 O O . GLN A 1 508 ? -1.31 0.258 45.062 1 71.94 508 GLN A O 1
ATOM 4085 N N . GLU A 1 509 ? 0.665 -0.077 44.094 1 72.44 509 GLU A N 1
ATOM 4086 C CA . GLU A 1 509 ? 1.152 1.248 44.469 1 72.44 509 GLU A CA 1
ATOM 4087 C C . GLU A 1 509 ? 0.409 2.342 43.719 1 72.44 509 GLU A C 1
ATOM 4089 O O . GLU A 1 509 ? 0.299 3.473 44.188 1 72.44 509 GLU A O 1
ATOM 4094 N N . ASN A 1 510 ? -0.145 1.857 42.5 1 67.5 510 ASN A N 1
ATOM 4095 C CA . ASN A 1 510 ? -0.714 2.885 41.656 1 67.5 510 ASN A CA 1
ATOM 4096 C C . ASN A 1 510 ? -2.213 2.68 41.438 1 67.5 510 ASN A C 1
ATOM 4098 O O . ASN A 1 510 ? -2.791 3.209 40.5 1 67.5 510 ASN A O 1
ATOM 4102 N N . GLU A 1 511 ? -2.73 1.823 42.188 1 65.44 511 GLU A N 1
ATOM 4103 C CA . GLU A 1 511 ? -4.141 1.464 42.062 1 65.44 511 GLU A CA 1
ATOM 4104 C C . GLU A 1 511 ? -5.031 2.699 42.156 1 65.44 511 GLU A C 1
ATOM 4106 O O . GLU A 1 511 ? -6.09 2.75 41.531 1 65.44 511 GLU A O 1
ATOM 4111 N N . LYS A 1 512 ? -4.723 3.658 42.875 1 60.69 512 LYS A N 1
ATOM 4112 C CA . LYS A 1 512 ? -5.512 4.875 43.031 1 60.69 512 LYS A CA 1
ATOM 4113 C C . LYS A 1 512 ? -5.262 5.844 41.875 1 60.69 512 LYS A C 1
ATOM 4115 O O . LYS A 1 512 ? -6.07 6.738 41.625 1 60.69 512 LYS A O 1
ATOM 4120 N N . LEU A 1 513 ? -4.152 5.602 41.25 1 61.88 513 LEU A N 1
ATOM 4121 C CA . LEU A 1 513 ? -3.734 6.574 40.25 1 61.88 513 LEU A CA 1
ATOM 4122 C C . LEU A 1 513 ? -4.258 6.195 38.875 1 61.88 513 LEU A C 1
ATOM 4124 O O . LEU A 1 513 ? -4.547 7.07 38.062 1 61.88 513 LEU A O 1
ATOM 4128 N N . TYR A 1 514 ? -4.316 4.832 38.656 1 62.69 514 TYR A N 1
ATOM 4129 C CA . TYR A 1 514 ? -4.719 4.395 37.312 1 62.69 514 TYR A CA 1
ATOM 4130 C C . TYR A 1 514 ? -6.055 3.666 37.375 1 62.69 514 TYR A C 1
ATOM 4132 O O . TYR A 1 514 ? -6.336 2.932 38.312 1 62.69 514 TYR A O 1
ATOM 4140 N N . HIS A 1 515 ? -6.938 4.012 36.438 1 63 515 HIS A N 1
ATOM 4141 C CA . HIS A 1 515 ? -8.281 3.434 36.406 1 63 515 HIS A CA 1
ATOM 4142 C C . HIS A 1 515 ? -8.234 1.968 36 1 63 515 HIS A C 1
ATOM 4144 O O . HIS A 1 515 ? -9.094 1.18 36.375 1 63 515 HIS A O 1
ATOM 4150 N N . SER A 1 516 ? -7.258 1.745 35.125 1 65.69 516 SER A N 1
ATOM 4151 C CA . SER A 1 516 ? -7.105 0.37 34.656 1 65.69 516 SER A CA 1
ATOM 4152 C C . SER A 1 516 ? -5.652 0.064 34.312 1 65.69 516 SER A C 1
ATOM 4154 O O . SER A 1 516 ? -4.855 0.979 34.094 1 65.69 516 SER A O 1
ATOM 4156 N N . PHE A 1 517 ? -5.211 -1.142 34.719 1 66.62 517 PHE A N 1
ATOM 4157 C CA . PHE A 1 517 ? -3.893 -1.632 34.344 1 66.62 517 PHE A CA 1
ATOM 4158 C C . PHE A 1 517 ? -3.998 -2.672 33.219 1 66.62 517 PHE A C 1
ATOM 4160 O O . PHE A 1 517 ? -4.918 -3.49 33.219 1 66.62 517 PHE A O 1
ATOM 4167 N N . ASP A 1 518 ? -3.127 -2.41 32.25 1 68.62 518 ASP A N 1
ATOM 4168 C CA . ASP A 1 518 ? -3.018 -3.387 31.188 1 68.62 518 ASP A CA 1
ATOM 4169 C C . ASP A 1 518 ? -1.604 -3.955 31.094 1 68.62 518 ASP A C 1
ATOM 4171 O O . ASP A 1 518 ? -0.637 -3.207 30.938 1 68.62 518 ASP A O 1
ATOM 4175 N N . VAL A 1 519 ? -1.496 -5.289 31.469 1 67.62 519 VAL A N 1
ATOM 4176 C CA . VAL A 1 519 ? -0.226 -5.977 31.266 1 67.62 519 VAL A CA 1
ATOM 4177 C C . VAL A 1 519 ? -0.232 -6.688 29.922 1 67.62 519 VAL A C 1
ATOM 4179 O O . VAL A 1 519 ? -1.1 -7.523 29.656 1 67.62 519 VAL A O 1
ATOM 4182 N N . HIS A 1 520 ? 0.731 -6.137 29.047 1 66.44 520 HIS A N 1
ATOM 4183 C CA . HIS A 1 520 ? 0.794 -6.816 27.766 1 66.44 520 HIS A CA 1
ATOM 4184 C C . HIS A 1 520 ? 2.229 -6.898 27.25 1 66.44 520 HIS A C 1
ATOM 4186 O O . HIS A 1 520 ? 3.123 -6.242 27.781 1 66.44 520 HIS A O 1
ATOM 4192 N N . VAL A 1 521 ? 2.51 -7.926 26.438 1 59.91 521 VAL A N 1
ATOM 4193 C CA . VAL A 1 521 ? 3.791 -8.047 25.75 1 59.91 521 VAL A CA 1
ATOM 4194 C C . VAL A 1 521 ? 3.656 -7.551 24.312 1 59.91 521 VAL A C 1
ATOM 4196 O O . VAL A 1 521 ? 2.812 -8.039 23.562 1 59.91 521 VAL A O 1
ATOM 4199 N N . LYS A 1 522 ? 4.387 -6.449 24 1 58.69 522 LYS A N 1
ATOM 4200 C CA . LYS A 1 522 ? 4.414 -5.898 22.656 1 58.69 522 LYS A CA 1
ATOM 4201 C C . LYS A 1 522 ? 5.844 -5.797 22.125 1 58.69 522 LYS A C 1
ATOM 4203 O O . LYS A 1 522 ? 6.707 -5.203 22.781 1 58.69 522 LYS A O 1
ATOM 4208 N N . ASP A 1 523 ? 6.18 -6.281 20.984 1 53.91 523 ASP A N 1
ATOM 4209 C CA . ASP A 1 523 ? 7.492 -6.277 20.344 1 53.91 523 ASP A CA 1
ATOM 4210 C C . ASP A 1 523 ? 8.562 -6.824 21.297 1 53.91 523 ASP A C 1
ATOM 4212 O O . ASP A 1 523 ? 9.633 -6.23 21.438 1 53.91 523 ASP A O 1
ATOM 4216 N N . GLY A 1 524 ? 8.211 -7.934 22.109 1 58.12 524 GLY A N 1
ATOM 4217 C CA . GLY A 1 524 ? 9.156 -8.586 23.016 1 58.12 524 GLY A CA 1
ATOM 4218 C C . GLY A 1 524 ? 9.352 -7.832 24.312 1 58.12 524 GLY A C 1
ATOM 4219 O O . GLY A 1 524 ? 10.273 -8.125 25.078 1 58.12 524 GLY A O 1
ATOM 4220 N N . VAL A 1 525 ? 8.578 -6.887 24.484 1 66.88 525 VAL A N 1
ATOM 4221 C CA . VAL A 1 525 ? 8.695 -6.086 25.703 1 66.88 525 VAL A CA 1
ATOM 4222 C C . VAL A 1 525 ? 7.465 -6.301 26.578 1 66.88 525 VAL A C 1
ATOM 4224 O O . VAL A 1 525 ? 6.332 -6.121 26.125 1 66.88 525 VAL A O 1
ATOM 4227 N N . LEU A 1 526 ? 7.762 -6.773 27.734 1 73.06 526 LEU A N 1
ATOM 4228 C CA . LEU A 1 526 ? 6.723 -6.844 28.766 1 73.06 526 LEU A CA 1
ATOM 4229 C C . LEU A 1 526 ? 6.395 -5.453 29.297 1 73.06 526 LEU A C 1
ATOM 4231 O O . LEU A 1 526 ? 7.281 -4.734 29.75 1 73.06 526 LEU A O 1
ATOM 4235 N N . MET A 1 527 ? 5.105 -5.203 29.109 1 72.81 527 MET A N 1
ATOM 4236 C CA . MET A 1 527 ? 4.734 -3.85 29.516 1 72.81 527 MET A CA 1
ATOM 4237 C C . MET A 1 527 ? 3.529 -3.873 30.453 1 72.81 527 MET A C 1
ATOM 4239 O O . MET A 1 527 ? 2.631 -4.699 30.281 1 72.81 527 MET A O 1
ATOM 4243 N N . LEU A 1 528 ? 3.654 -3.162 31.5 1 76.81 528 LEU A N 1
ATOM 4244 C CA . LEU A 1 528 ? 2.506 -2.758 32.312 1 76.81 528 LEU A CA 1
ATOM 4245 C C . LEU A 1 528 ? 2.088 -1.328 31.984 1 76.81 528 LEU A C 1
ATOM 4247 O O . LEU A 1 528 ? 2.887 -0.398 32.125 1 76.81 528 LEU A O 1
ATOM 4251 N N . GLN A 1 529 ? 0.883 -1.394 31.469 1 70 529 GLN A N 1
ATOM 4252 C CA . GLN A 1 529 ? 0.355 -0.059 31.203 1 70 529 GLN A CA 1
ATOM 4253 C C . GLN A 1 529 ? -0.813 0.262 32.125 1 70 529 GLN A C 1
ATOM 4255 O O . GLN A 1 529 ? -1.648 -0.602 32.406 1 70 529 GLN A O 1
ATOM 4260 N N . GLY A 1 530 ? -0.82 1.293 32.844 1 66.19 530 GLY A N 1
ATOM 4261 C CA . GLY A 1 530 ? -1.94 1.833 33.594 1 66.19 530 GLY A CA 1
ATOM 4262 C C . GLY A 1 530 ? -2.719 2.891 32.844 1 66.19 530 GLY A C 1
ATOM 4263 O O . GLY A 1 530 ? -2.129 3.713 32.125 1 66.19 530 GLY A O 1
ATOM 4264 N N . GLU A 1 531 ? -4.004 2.541 32.75 1 59.12 531 GLU A N 1
ATOM 4265 C CA . GLU A 1 531 ? -4.855 3.512 32.062 1 59.12 531 GLU A CA 1
ATOM 4266 C C . GLU A 1 531 ? -5.531 4.445 33.062 1 59.12 531 GLU A C 1
ATOM 4268 O O . GLU A 1 531 ? -6.039 3.998 34.094 1 59.12 531 GLU A O 1
ATOM 4273 N N . ILE A 1 532 ? -5.27 5.598 33.031 1 52.91 532 ILE A N 1
ATOM 4274 C CA . ILE A 1 532 ? -5.969 6.598 33.844 1 52.91 532 ILE A CA 1
ATOM 4275 C C . ILE A 1 532 ? -6.711 7.57 32.906 1 52.91 532 ILE A C 1
ATOM 4277 O O . ILE A 1 532 ? -6.242 7.875 31.812 1 52.91 532 ILE A O 1
ATOM 4281 N N . SER A 1 533 ? -8.031 7.535 33.031 1 50.91 533 SER A N 1
ATOM 4282 C CA . SER A 1 533 ? -8.656 8.719 32.469 1 50.91 533 SER A CA 1
ATOM 4283 C C . SER A 1 533 ? -8.344 9.969 33.281 1 50.91 533 SER A C 1
ATOM 4285 O O . SER A 1 533 ? -8.555 9.984 34.5 1 50.91 533 SER A O 1
ATOM 4287 N N . LYS A 1 534 ? -7.227 10.492 33.188 1 52.31 534 LYS A N 1
ATOM 4288 C CA . LYS A 1 534 ? -6.949 11.703 33.969 1 52.31 534 LYS A CA 1
ATOM 4289 C C . LYS A 1 534 ? -6.953 12.938 33.062 1 52.31 534 LYS A C 1
ATOM 4291 O O . LYS A 1 534 ? -6.652 12.836 31.859 1 52.31 534 LYS A O 1
ATOM 4296 N N . LYS A 1 535 ? -7.625 13.758 33.594 1 59.09 535 LYS A N 1
ATOM 4297 C CA . LYS A 1 535 ? -7.445 15.07 32.969 1 59.09 535 LYS A CA 1
ATOM 4298 C C . LYS A 1 535 ? -5.965 15.398 32.812 1 59.09 535 LYS A C 1
ATOM 4300 O O . LYS A 1 535 ? -5.18 15.234 33.75 1 59.09 535 LYS A O 1
ATOM 4305 N N . LYS A 1 536 ? -5.559 15.219 31.516 1 69.81 536 LYS A N 1
ATOM 4306 C CA . LYS A 1 536 ? -4.18 15.602 31.234 1 69.81 536 LYS A CA 1
ATOM 4307 C C . LYS A 1 536 ? -4.09 17.078 30.828 1 69.81 536 LYS A C 1
ATOM 4309 O O . LYS A 1 536 ? -4.82 17.531 29.953 1 69.81 536 LYS A O 1
ATOM 4314 N N . THR A 1 537 ? -3.488 17.797 31.688 1 80.69 537 THR A N 1
ATOM 4315 C CA . THR A 1 537 ? -3.197 19.188 31.328 1 80.69 537 THR A CA 1
ATOM 4316 C C . THR A 1 537 ? -2.043 19.25 30.328 1 80.69 537 THR A C 1
ATOM 4318 O O . THR A 1 537 ? -0.946 18.766 30.609 1 80.69 537 THR A O 1
ATOM 4321 N N . CYS A 1 538 ? -2.326 19.688 29.156 1 88.56 538 CYS A N 1
ATOM 4322 C CA . CYS A 1 538 ? -1.299 19.938 28.156 1 88.56 538 CYS A CA 1
ATOM 4323 C C . CYS A 1 538 ? -0.772 21.359 28.266 1 88.56 538 CYS A C 1
ATOM 4325 O O . CYS A 1 538 ? -1.529 22.328 28.109 1 88.56 538 CYS A O 1
ATOM 4327 N N . PRO A 1 539 ? 0.463 21.516 28.562 1 92.12 539 PRO A N 1
ATOM 4328 C CA . PRO A 1 539 ? 1.011 22.859 28.766 1 92.12 539 PRO A CA 1
ATOM 4329 C C . PRO A 1 539 ? 1.007 23.703 27.484 1 92.12 539 PRO A C 1
ATOM 4331 O O . PRO A 1 539 ? 0.998 23.141 26.391 1 92.12 539 PRO A O 1
ATOM 4334 N N . PRO A 1 540 ? 1.021 24.969 27.688 1 95.06 540 PRO A N 1
ATOM 4335 C CA . PRO A 1 540 ? 1.132 25.844 26.516 1 95.06 540 PRO A CA 1
ATOM 4336 C C . PRO A 1 540 ? 2.445 25.656 25.766 1 95.06 540 PRO A C 1
ATOM 4338 O O . PRO A 1 540 ? 3.5 25.5 26.375 1 95.06 540 PRO A O 1
ATOM 4341 N N . LEU A 1 541 ? 2.322 25.656 24.5 1 96.25 541 LEU A N 1
ATOM 4342 C CA . LEU A 1 541 ? 3.502 25.5 23.656 1 96.25 541 LEU A CA 1
ATOM 4343 C C . LEU A 1 541 ? 4.035 26.844 23.219 1 96.25 541 LEU A C 1
ATOM 4345 O O . LEU A 1 541 ? 5.18 26.953 22.766 1 96.25 541 LEU A O 1
ATOM 4349 N N . GLY A 1 542 ? 3.137 27.828 23.328 1 95.69 542 GLY A N 1
ATOM 4350 C CA . GLY A 1 542 ? 3.52 29.172 22.906 1 95.69 542 GLY A CA 1
ATOM 4351 C C . GLY A 1 542 ? 3.404 29.375 21.422 1 95.69 542 GLY A C 1
ATOM 4352 O O . GLY A 1 542 ? 2.703 28.625 20.734 1 95.69 542 GLY A O 1
ATOM 4353 N N . ASN A 1 543 ? 4.102 30.562 20.844 1 96 543 ASN A N 1
ATOM 4354 C CA . ASN A 1 543 ? 4.027 31.016 19.469 1 96 543 ASN A CA 1
ATOM 4355 C C . ASN A 1 543 ? 2.854 31.969 19.234 1 96 543 ASN A C 1
ATOM 4357 O O . ASN A 1 543 ? 2.145 32.312 20.188 1 96 543 ASN A O 1
ATOM 4361 N N . SER A 1 544 ? 2.766 32.469 18.109 1 95.69 544 SER A N 1
ATOM 4362 C CA . SER A 1 544 ? 1.687 33.375 17.719 1 95.69 544 SER A CA 1
ATOM 4363 C C . SER A 1 544 ? 1.049 32.938 16.406 1 95.69 544 SER A C 1
ATOM 4365 O O . SER A 1 544 ? 1.62 32.125 15.68 1 95.69 544 SER A O 1
ATOM 4367 N N . LEU A 1 545 ? -0.198 33.375 16.219 1 96.69 545 LEU A N 1
ATOM 4368 C CA . LEU A 1 545 ? -0.947 33.031 15.016 1 96.69 545 LEU A CA 1
ATOM 4369 C C . LEU A 1 545 ? -1.54 34.281 14.375 1 96.69 545 LEU A C 1
ATOM 4371 O O . LEU A 1 545 ? -2.221 35.062 15.039 1 96.69 545 LEU A O 1
ATOM 4375 N N . LYS A 1 546 ? -1.21 34.5 13.117 1 94.69 546 LYS A N 1
ATOM 4376 C CA . LYS A 1 546 ? -1.91 35.5 12.312 1 94.69 546 LYS A CA 1
ATOM 4377 C C . LYS A 1 546 ? -3.021 34.844 11.484 1 94.69 546 LYS A C 1
ATOM 4379 O O . LYS A 1 546 ? -2.83 33.781 10.914 1 94.69 546 LYS A O 1
ATOM 4384 N N . TYR A 1 547 ? -4.133 35.438 11.477 1 96 547 TYR A N 1
ATOM 4385 C CA . TYR A 1 547 ? -5.32 34.938 10.805 1 96 547 TYR A CA 1
ATOM 4386 C C . TYR A 1 547 ? -5.672 35.781 9.586 1 96 547 TYR A C 1
ATOM 4388 O O . TYR A 1 547 ? -5.848 37 9.703 1 96 547 TYR A O 1
ATOM 4396 N N . TYR A 1 548 ? -5.707 35.125 8.422 1 93.38 548 TYR A N 1
ATOM 4397 C CA . TYR A 1 548 ? -6.062 35.812 7.184 1 93.38 548 TYR A CA 1
ATOM 4398 C C . TYR A 1 548 ? -7.301 35.188 6.551 1 93.38 548 TYR A C 1
ATOM 4400 O O . TYR A 1 548 ? -7.625 34.031 6.824 1 93.38 548 TYR A O 1
ATOM 4408 N N . ARG A 1 549 ? -7.977 35.969 5.742 1 93.88 549 ARG A N 1
ATOM 4409 C CA . ARG A 1 549 ? -9.102 35.5 4.93 1 93.88 549 ARG A CA 1
ATOM 4410 C C . ARG A 1 549 ? -8.914 35.906 3.467 1 93.88 549 ARG A C 1
ATOM 4412 O O . ARG A 1 549 ? -8.445 37 3.166 1 93.88 549 ARG A O 1
ATOM 4419 N N . THR A 1 550 ? -9.25 34.938 2.627 1 88.94 550 THR A N 1
ATOM 4420 C CA . THR A 1 550 ? -9.172 35.25 1.206 1 88.94 550 THR A CA 1
ATOM 4421 C C . THR A 1 550 ? -10.25 36.25 0.813 1 88.94 550 THR A C 1
ATOM 4423 O O . THR A 1 550 ? -11.391 36.156 1.281 1 88.94 550 THR A O 1
ATOM 4426 N N . SER A 1 551 ? -9.859 37.156 0.084 1 83.56 551 SER A N 1
ATOM 4427 C CA . SER A 1 551 ? -10.734 38.188 -0.491 1 83.56 551 SER A CA 1
ATOM 4428 C C . SER A 1 551 ? -10.367 38.469 -1.941 1 83.56 551 SER A C 1
ATOM 4430 O O . SER A 1 551 ? -9.406 37.906 -2.469 1 83.56 551 SER A O 1
ATOM 4432 N N . PHE A 1 552 ? -11.25 39.156 -2.623 1 77.44 552 PHE A N 1
ATOM 4433 C CA . PHE A 1 552 ? -11.023 39.406 -4.039 1 77.44 552 PHE A CA 1
ATOM 4434 C C . PHE A 1 552 ? -11.078 40.906 -4.332 1 77.44 552 PHE A C 1
ATOM 4436 O O . PHE A 1 552 ? -11.859 41.625 -3.725 1 77.44 552 PHE A O 1
ATOM 4443 N N . VAL A 1 553 ? -10.016 41.312 -5.02 1 66.5 553 VAL A N 1
ATOM 4444 C CA . VAL A 1 553 ? -10 42.688 -5.484 1 66.5 553 VAL A CA 1
ATOM 4445 C C . VAL A 1 553 ? -10.148 42.719 -7.004 1 66.5 553 VAL A C 1
ATOM 4447 O O . VAL A 1 553 ? -9.516 41.938 -7.715 1 66.5 553 VAL A O 1
ATOM 4450 N N . GLY A 1 554 ? -10.711 43.719 -7.625 1 55.88 554 GLY A N 1
ATOM 4451 C CA . GLY A 1 554 ? -10.812 43.938 -9.055 1 55.88 554 GLY A CA 1
ATOM 4452 C C . GLY A 1 554 ? -12.242 43.938 -9.562 1 55.88 554 GLY A C 1
ATOM 4453 O O . GLY A 1 554 ? -13.164 43.562 -8.836 1 55.88 554 GLY A O 1
ATOM 4454 N N . THR A 1 555 ? -12.359 44.406 -11.031 1 47.94 555 THR A N 1
ATOM 4455 C CA . THR A 1 555 ? -13.117 45.438 -11.758 1 47.94 555 THR A CA 1
ATOM 4456 C C . THR A 1 555 ? -14.477 44.875 -12.188 1 47.94 555 THR A C 1
ATOM 4458 O O . THR A 1 555 ? -14.547 43.875 -12.914 1 47.94 555 THR A O 1
ATOM 4461 N N . SER A 1 556 ? -15.461 44.719 -11.516 1 41.69 556 SER A N 1
ATOM 4462 C CA . SER A 1 556 ? -16.438 44.875 -12.586 1 41.69 556 SER A CA 1
ATOM 4463 C C . SER A 1 556 ? -15.875 45.656 -13.758 1 41.69 556 SER A C 1
ATOM 4465 O O . SER A 1 556 ? -15.852 45.156 -14.891 1 41.69 556 SER A O 1
ATOM 4467 N N . THR A 1 557 ? -16.359 47.125 -14.047 1 37.34 557 THR A N 1
ATOM 4468 C CA . THR A 1 557 ? -16.125 48.094 -15.109 1 37.34 557 THR A CA 1
ATOM 4469 C C . THR A 1 557 ? -14.773 48.781 -14.914 1 37.34 557 THR A C 1
ATOM 4471 O O . THR A 1 557 ? -14.617 49.625 -14.016 1 37.34 557 THR A O 1
ATOM 4474 N N . ALA A 1 558 ? -13.625 48.219 -15.117 1 40.62 558 ALA A N 1
ATOM 4475 C CA . ALA A 1 558 ? -12.305 48.844 -15.25 1 40.62 558 ALA A CA 1
ATOM 4476 C C . ALA A 1 558 ? -12.414 50.344 -15.484 1 40.62 558 ALA A C 1
ATOM 4478 O O . ALA A 1 558 ? -11.539 51.094 -15.078 1 40.62 558 ALA A O 1
ATOM 4479 N N . ASN A 1 559 ? -13.242 50.688 -16.234 1 43.22 559 ASN A N 1
ATOM 4480 C CA . ASN A 1 559 ? -13.469 52.062 -16.672 1 43.22 559 ASN A CA 1
ATOM 4481 C C . ASN A 1 559 ? -13.82 52.969 -15.492 1 43.22 559 ASN A C 1
ATOM 4483 O O . ASN A 1 559 ? -13.938 54.188 -15.656 1 43.22 559 ASN A O 1
ATOM 4487 N N . GLN A 1 560 ? -13.93 52.312 -14.227 1 44.75 560 GLN A N 1
ATOM 4488 C CA . GLN A 1 560 ? -14.391 53.281 -13.203 1 44.75 560 GLN A CA 1
ATOM 4489 C C . GLN A 1 560 ? -13.594 53.094 -11.914 1 44.75 560 GLN A C 1
ATOM 4491 O O . GLN A 1 560 ? -14.109 53.375 -10.828 1 44.75 560 GLN A O 1
ATOM 4496 N N . ALA A 1 561 ? -12.312 52.562 -11.945 1 52.22 561 ALA A N 1
ATOM 4497 C CA . ALA A 1 561 ? -11.609 52.438 -10.672 1 52.22 561 ALA A CA 1
ATOM 4498 C C . ALA A 1 561 ? -11.172 53.812 -10.156 1 52.22 561 ALA A C 1
ATOM 4500 O O . ALA A 1 561 ? -10.578 54.594 -10.898 1 52.22 561 ALA A O 1
ATOM 4501 N N . THR A 1 562 ? -11.672 54.281 -8.992 1 60.59 562 THR A N 1
ATOM 4502 C CA . THR A 1 562 ? -11.344 55.562 -8.352 1 60.59 562 THR A CA 1
ATOM 4503 C C . THR A 1 562 ? -9.961 55.5 -7.711 1 60.59 562 THR A C 1
ATOM 4505 O O . THR A 1 562 ? -9.344 54.406 -7.645 1 60.59 562 THR A O 1
ATOM 4508 N N . ASP A 1 563 ? -9.312 56.531 -7.512 1 61.53 563 ASP A N 1
ATOM 4509 C CA . ASP A 1 563 ? -8.047 56.656 -6.789 1 61.53 563 ASP A CA 1
ATOM 4510 C C . ASP A 1 563 ? -8.102 55.938 -5.457 1 61.53 563 ASP A C 1
ATOM 4512 O O . ASP A 1 563 ? -7.102 55.344 -5.023 1 61.53 563 ASP A O 1
ATOM 4516 N N . HIS A 1 564 ? -9.242 55.844 -4.953 1 67.19 564 HIS A N 1
ATOM 4517 C CA . HIS A 1 564 ? -9.438 55.156 -3.686 1 67.19 564 HIS A CA 1
ATOM 4518 C C . HIS A 1 564 ? -9.297 53.656 -3.863 1 67.19 564 HIS A C 1
ATOM 4520 O O . HIS A 1 564 ? -8.672 52.969 -3.039 1 67.19 564 HIS A O 1
ATOM 4526 N N . ASP A 1 565 ? -9.742 53.188 -4.93 1 63.72 565 ASP A N 1
ATOM 4527 C CA . ASP A 1 565 ? -9.664 51.781 -5.211 1 63.72 565 ASP A CA 1
ATOM 4528 C C . ASP A 1 565 ? -8.219 51.344 -5.43 1 63.72 565 ASP A C 1
ATOM 4530 O O . ASP A 1 565 ? -7.828 50.25 -5.008 1 63.72 565 ASP A O 1
ATOM 4534 N N . LYS A 1 566 ? -7.523 52.156 -6 1 66.62 566 LYS A N 1
ATOM 4535 C CA . LYS A 1 566 ? -6.113 51.875 -6.25 1 66.62 566 LYS A CA 1
ATOM 4536 C C . LYS A 1 566 ? -5.324 51.812 -4.945 1 66.62 566 LYS A C 1
ATOM 4538 O O . LYS A 1 566 ? -4.457 50.969 -4.777 1 66.62 566 LYS A O 1
ATOM 4543 N N . THR A 1 567 ? -5.652 52.75 -4.109 1 72.25 567 THR A N 1
ATOM 4544 C CA . THR A 1 567 ? -4.977 52.781 -2.816 1 72.25 567 THR A CA 1
ATOM 4545 C C . THR A 1 567 ? -5.285 51.5 -2.012 1 72.25 567 THR A C 1
ATOM 4547 O O . THR A 1 567 ? -4.387 50.906 -1.409 1 72.25 567 THR A O 1
ATOM 4550 N N . ILE A 1 568 ? -6.473 51.125 -2.068 1 72.19 568 ILE A N 1
ATOM 4551 C CA . ILE A 1 568 ? -6.887 49.938 -1.316 1 72.19 568 ILE A CA 1
ATOM 4552 C C . ILE A 1 568 ? -6.18 48.719 -1.865 1 72.19 568 ILE A C 1
ATOM 4554 O O . ILE A 1 568 ? -5.719 47.875 -1.101 1 72.19 568 ILE A O 1
ATOM 4558 N N . LEU A 1 569 ? -6.125 48.719 -3.049 1 70.31 569 LEU A N 1
ATOM 4559 C CA . LEU A 1 569 ? -5.461 47.562 -3.682 1 70.31 569 LEU A CA 1
ATOM 4560 C C . LEU A 1 569 ? -3.979 47.562 -3.336 1 70.31 569 LEU A C 1
ATOM 4562 O O . LEU A 1 569 ? -3.41 46.469 -3.094 1 70.31 569 LEU A O 1
ATOM 4566 N N . ALA A 1 570 ? -3.42 48.688 -3.439 1 73.44 570 ALA A N 1
ATOM 4567 C CA . ALA A 1 570 ? -2.004 48.781 -3.088 1 73.44 570 ALA A CA 1
ATOM 4568 C C . ALA A 1 570 ? -1.771 48.375 -1.636 1 73.44 570 ALA A C 1
ATOM 4570 O O . ALA A 1 570 ? -0.777 47.719 -1.322 1 73.44 570 ALA A O 1
ATOM 4571 N N . GLN A 1 571 ? -2.691 48.781 -0.885 1 78.19 571 GLN A N 1
ATOM 4572 C CA . GLN A 1 571 ? -2.592 48.438 0.528 1 78.19 571 GLN A CA 1
ATOM 4573 C C . GLN A 1 571 ? -2.721 46.906 0.732 1 78.19 571 GLN A C 1
ATOM 4575 O O . GLN A 1 571 ? -1.979 46.344 1.521 1 78.19 571 GLN A O 1
ATOM 4580 N N . LYS A 1 572 ? -3.586 46.438 0.047 1 76.38 572 LYS A N 1
ATOM 4581 C CA . LYS A 1 572 ? -3.789 44.969 0.152 1 76.38 572 LYS A CA 1
ATOM 4582 C C . LYS A 1 572 ? -2.59 44.219 -0.404 1 76.38 572 LYS A C 1
ATOM 4584 O O . LYS A 1 572 ? -2.191 43.188 0.148 1 76.38 572 LYS A O 1
ATOM 4589 N N . ALA A 1 573 ? -2.125 44.688 -1.447 1 74.75 573 ALA A N 1
ATOM 4590 C CA . ALA A 1 573 ? -0.896 44.125 -1.988 1 74.75 573 ALA A CA 1
ATOM 4591 C C . ALA A 1 573 ? 0.256 44.25 -0.998 1 74.75 573 ALA A C 1
ATOM 4593 O O . ALA A 1 573 ? 1.111 43.375 -0.906 1 74.75 573 ALA A O 1
ATOM 4594 N N . GLY A 1 574 ? 0.24 45.375 -0.376 1 77.5 574 GLY A N 1
ATOM 4595 C CA . GLY A 1 574 ? 1.253 45.594 0.646 1 77.5 574 GLY A CA 1
ATOM 4596 C C . GLY A 1 574 ? 1.22 44.531 1.743 1 77.5 574 GLY A C 1
ATOM 4597 O O . GLY A 1 574 ? 2.268 44.094 2.211 1 77.5 574 GLY A O 1
ATOM 4598 N N . CYS A 1 575 ? 0.07 44.125 2.068 1 79.19 575 CYS A N 1
ATOM 4599 C CA . CYS A 1 575 ? -0.085 43.094 3.07 1 79.19 575 CYS A CA 1
ATOM 4600 C C . CYS A 1 575 ? 0.521 41.781 2.588 1 79.19 575 CYS A C 1
ATOM 4602 O O . CYS A 1 575 ? 1.151 41.062 3.365 1 79.19 575 CYS A O 1
ATOM 4604 N N . LEU A 1 576 ? 0.368 41.531 1.377 1 80.69 576 LEU A N 1
ATOM 4605 C CA . LEU A 1 576 ? 0.935 40.312 0.793 1 80.69 576 LEU A CA 1
ATOM 4606 C C . LEU A 1 576 ? 2.459 40.375 0.786 1 80.69 576 LEU A C 1
ATOM 4608 O O . LEU A 1 576 ? 3.127 39.375 1.031 1 80.69 576 LEU A O 1
ATOM 4612 N N . LEU A 1 577 ? 2.912 41.531 0.464 1 80.88 577 LEU A N 1
ATOM 4613 C CA . LEU A 1 577 ? 4.363 41.688 0.464 1 80.88 577 LEU A CA 1
ATOM 4614 C C . LEU A 1 577 ? 4.926 41.5 1.871 1 80.88 577 LEU A C 1
ATOM 4616 O O . LEU A 1 577 ? 5.996 40.938 2.049 1 80.88 577 LEU A O 1
ATOM 4620 N N . ALA A 1 578 ? 4.215 42.062 2.793 1 83.94 578 ALA A N 1
ATOM 4621 C CA . ALA A 1 578 ? 4.617 41.875 4.188 1 83.94 578 ALA A CA 1
ATOM 4622 C C . ALA A 1 578 ? 4.621 40.406 4.586 1 83.94 578 ALA A C 1
ATOM 4624 O O . ALA A 1 578 ? 5.504 39.969 5.316 1 83.94 578 ALA A O 1
ATOM 4625 N N . LEU A 1 579 ? 3.66 39.75 4.121 1 81.81 579 LEU A N 1
ATOM 4626 C CA . LEU A 1 579 ? 3.582 38.312 4.355 1 81.81 579 LEU A CA 1
ATOM 4627 C C . LEU A 1 579 ? 4.781 37.594 3.75 1 81.81 579 LEU A C 1
ATOM 4629 O O . LEU A 1 579 ? 5.348 36.688 4.367 1 81.81 579 LEU A O 1
ATOM 4633 N N . ALA A 1 580 ? 5.121 38 2.578 1 80.25 580 ALA A N 1
ATOM 4634 C CA . ALA A 1 580 ? 6.258 37.406 1.88 1 80.25 580 ALA A CA 1
ATOM 4635 C C . ALA A 1 580 ? 7.547 37.594 2.672 1 80.25 580 ALA A C 1
ATOM 4637 O O . ALA A 1 580 ? 8.422 36.719 2.656 1 80.25 580 ALA A O 1
ATOM 4638 N N . GLU A 1 581 ? 7.645 38.719 3.336 1 85 581 GLU A N 1
ATOM 4639 C CA . GLU A 1 581 ? 8.859 39.094 4.07 1 85 581 GLU A CA 1
ATOM 4640 C C . GLU A 1 581 ? 8.766 38.656 5.531 1 85 581 GLU A C 1
ATOM 4642 O O . GLU A 1 581 ? 9.695 38.875 6.305 1 85 581 GLU A O 1
ATOM 4647 N N . ASN A 1 582 ? 7.66 38.031 5.895 1 85.62 582 ASN A N 1
ATOM 4648 C CA . ASN A 1 582 ? 7.383 37.625 7.262 1 85.62 582 ASN A CA 1
ATOM 4649 C C . ASN A 1 582 ? 7.402 38.781 8.234 1 85.62 582 ASN A C 1
ATOM 4651 O O . ASN A 1 582 ? 7.957 38.688 9.336 1 85.62 582 ASN A O 1
ATOM 4655 N N . THR A 1 583 ? 7.129 39.938 7.793 1 90.19 583 THR A N 1
ATOM 4656 C CA . THR A 1 583 ? 6.883 41.125 8.633 1 90.19 583 THR A CA 1
ATOM 4657 C C . THR A 1 583 ? 5.387 41.344 8.836 1 90.19 583 THR A C 1
ATOM 4659 O O . THR A 1 583 ? 4.781 42.188 8.18 1 90.19 583 THR A O 1
ATOM 4662 N N . LEU A 1 584 ? 4.816 40.688 9.766 1 86.69 584 LEU A N 1
ATOM 4663 C CA . LEU A 1 584 ? 3.379 40.438 9.812 1 86.69 584 LEU A CA 1
ATOM 4664 C C . LEU A 1 584 ? 2.674 41.531 10.633 1 86.69 584 LEU A C 1
ATOM 4666 O O . LEU A 1 584 ? 1.443 41.531 10.719 1 86.69 584 LEU A O 1
ATOM 4670 N N . TYR A 1 585 ? 3.406 42.438 11.211 1 87.69 585 TYR A N 1
ATOM 4671 C CA . TYR A 1 585 ? 2.793 43.438 12.078 1 87.69 585 TYR A CA 1
ATOM 4672 C C . TYR A 1 585 ? 2.828 44.812 11.43 1 87.69 585 TYR A C 1
ATOM 4674 O O . TYR A 1 585 ? 3.902 45.375 11.234 1 87.69 585 TYR A O 1
ATOM 4682 N N . GLU A 1 586 ? 1.668 45.344 11.125 1 89.88 586 GLU A N 1
ATOM 4683 C CA . GLU A 1 586 ? 1.558 46.656 10.508 1 89.88 586 GLU A CA 1
ATOM 4684 C C . GLU A 1 586 ? 1.812 47.781 11.523 1 89.88 586 GLU A C 1
ATOM 4686 O O . GLU A 1 586 ? 1.065 47.906 12.492 1 89.88 586 GLU A O 1
ATOM 4691 N N . MET A 1 587 ? 2.828 48.562 11.328 1 90.69 587 MET A N 1
ATOM 4692 C CA . MET A 1 587 ? 3.232 49.594 12.258 1 90.69 587 MET A CA 1
ATOM 4693 C C . MET A 1 587 ? 2.67 50.969 11.836 1 90.69 587 MET A C 1
ATOM 4695 O O . MET A 1 587 ? 2.42 51.812 12.68 1 90.69 587 MET A O 1
ATOM 4699 N N . LYS A 1 588 ? 2.619 51.125 10.547 1 91.81 588 LYS A N 1
ATOM 4700 C CA . LYS A 1 588 ? 2.127 52.406 10 1 91.81 588 LYS A CA 1
ATOM 4701 C C . LYS A 1 588 ? 1.354 52.188 8.703 1 91.81 588 LYS A C 1
ATOM 4703 O O . LYS A 1 588 ? 1.767 51.375 7.863 1 91.81 588 LYS A O 1
ATOM 4708 N N . LYS A 1 589 ? 0.191 52.75 8.594 1 89.94 589 LYS A N 1
ATOM 4709 C CA . LYS A 1 589 ? -0.643 52.719 7.398 1 89.94 589 LYS A CA 1
ATOM 4710 C C . LYS A 1 589 ? -1.131 54.094 7.027 1 89.94 589 LYS A C 1
ATOM 4712 O O . LYS A 1 589 ? -1.805 54.75 7.82 1 89.94 589 LYS A O 1
ATOM 4717 N N . THR A 1 590 ? -0.668 54.594 5.918 1 86.81 590 THR A N 1
ATOM 4718 C CA . THR A 1 590 ? -1.13 55.875 5.395 1 86.81 590 THR A CA 1
ATOM 4719 C C . THR A 1 590 ? -1.742 55.688 4.008 1 86.81 590 THR A C 1
ATOM 4721 O O . THR A 1 590 ? -1.856 54.562 3.508 1 86.81 590 THR A O 1
ATOM 4724 N N . ASP A 1 591 ? -2.188 56.75 3.416 1 82.81 591 ASP A N 1
ATOM 4725 C CA . ASP A 1 591 ? -2.736 56.719 2.064 1 82.81 591 ASP A CA 1
ATOM 4726 C C . ASP A 1 591 ? -1.625 56.594 1.025 1 82.81 591 ASP A C 1
ATOM 4728 O O . ASP A 1 591 ? -1.89 56.281 -0.141 1 82.81 591 ASP A O 1
ATOM 4732 N N . SER A 1 592 ? -0.378 56.719 1.505 1 83.75 592 SER A N 1
ATOM 4733 C CA . SER A 1 592 ? 0.71 56.75 0.533 1 83.75 592 SER A CA 1
ATOM 4734 C C . SER A 1 592 ? 1.667 55.594 0.755 1 83.75 592 SER A C 1
ATOM 4736 O O . SER A 1 592 ? 2.377 55.156 -0.165 1 83.75 592 SER A O 1
ATOM 4738 N N . TYR A 1 593 ? 1.782 55.156 1.967 1 89 593 TYR A N 1
ATOM 4739 C CA . TYR A 1 593 ? 2.742 54.062 2.221 1 89 593 TYR A CA 1
ATOM 4740 C C . TYR A 1 593 ? 2.336 53.25 3.436 1 89 593 TYR A C 1
ATOM 4742 O O . TYR A 1 593 ? 1.474 53.656 4.215 1 89 593 TYR A O 1
ATOM 4750 N N . GLN A 1 594 ? 2.844 52 3.502 1 91.44 594 GLN A N 1
ATOM 4751 C CA . GLN A 1 594 ? 2.664 51.094 4.617 1 91.44 594 GLN A CA 1
ATOM 4752 C C . GLN A 1 594 ? 4.004 50.562 5.125 1 91.44 594 GLN A C 1
ATOM 4754 O O . GLN A 1 594 ? 4.945 50.406 4.348 1 91.44 594 GLN A O 1
ATOM 4759 N N . ILE A 1 595 ? 4.078 50.406 6.449 1 93.69 595 ILE A N 1
ATOM 4760 C CA . ILE A 1 595 ? 5.281 49.844 7.055 1 93.69 595 ILE A CA 1
ATOM 4761 C C . ILE A 1 595 ? 4.906 48.688 7.965 1 93.69 595 ILE A C 1
ATOM 4763 O O . ILE A 1 595 ? 4.016 48.812 8.805 1 93.69 595 ILE A O 1
ATOM 4767 N N . PHE A 1 596 ? 5.555 47.562 7.715 1 92.06 596 PHE A N 1
ATOM 4768 C CA . PHE A 1 596 ? 5.348 46.375 8.508 1 92.06 596 PHE A CA 1
ATOM 4769 C C . PHE A 1 596 ? 6.633 45.969 9.219 1 92.06 596 PHE A C 1
ATOM 4771 O O . PHE A 1 596 ? 7.73 46.312 8.773 1 92.06 596 PHE A O 1
ATOM 4778 N N . LYS A 1 597 ? 6.512 45.219 10.383 1 92.38 597 LYS A N 1
ATOM 4779 C CA . LYS A 1 597 ? 7.668 44.781 11.156 1 92.38 597 LYS A CA 1
ATOM 4780 C C . LYS A 1 597 ? 7.566 43.312 11.523 1 92.38 597 LYS A C 1
ATOM 4782 O O . LYS A 1 597 ? 6.469 42.781 11.633 1 92.38 597 LYS A O 1
ATOM 4787 N N . ASP A 1 598 ? 8.742 42.688 11.562 1 89.94 598 ASP A N 1
ATOM 4788 C CA . ASP A 1 598 ? 8.836 41.375 12.164 1 89.94 598 ASP A CA 1
ATOM 4789 C C . ASP A 1 598 ? 8.625 41.438 13.672 1 89.94 598 ASP A C 1
ATOM 4791 O O . ASP A 1 598 ? 9.023 42.406 14.32 1 89.94 598 ASP A O 1
ATOM 4795 N N . LYS A 1 599 ? 8.117 40.469 14.227 1 82.31 599 LYS A N 1
ATOM 4796 C CA . LYS A 1 599 ? 7.754 40.438 15.641 1 82.31 599 LYS A CA 1
ATOM 4797 C C . LYS A 1 599 ? 8.984 40.562 16.531 1 82.31 599 LYS A C 1
ATOM 4799 O O . LYS A 1 599 ? 8.992 41.312 17.5 1 82.31 599 LYS A O 1
ATOM 4804 N N . ASN A 1 600 ? 9.992 39.844 16.219 1 83.06 600 ASN A N 1
ATOM 4805 C CA . ASN A 1 600 ? 11.094 39.625 17.156 1 83.06 600 ASN A CA 1
ATOM 4806 C C . ASN A 1 600 ? 12.375 40.281 16.672 1 83.06 600 ASN A C 1
ATOM 4808 O O . ASN A 1 600 ? 13.312 40.469 17.453 1 83.06 600 ASN A O 1
ATOM 4812 N N . HIS A 1 601 ? 12.422 40.594 15.398 1 87.44 601 HIS A N 1
ATOM 4813 C CA . HIS A 1 601 ? 13.664 41.094 14.812 1 87.44 601 HIS A CA 1
ATOM 4814 C C . HIS A 1 601 ? 13.453 42.5 14.203 1 87.44 601 HIS A C 1
ATOM 4816 O O . HIS A 1 601 ? 12.32 42.875 13.906 1 87.44 601 HIS A O 1
ATOM 4822 N N . ASP A 1 602 ? 14.555 43.156 14.055 1 90.5 602 ASP A N 1
ATOM 4823 C CA . ASP A 1 602 ? 14.508 44.469 13.406 1 90.5 602 ASP A CA 1
ATOM 4824 C C . ASP A 1 602 ? 14.539 44.312 11.883 1 90.5 602 ASP A C 1
ATOM 4826 O O . ASP A 1 602 ? 15.492 44.781 11.234 1 90.5 602 ASP A O 1
ATOM 4830 N N . VAL A 1 603 ? 13.57 43.656 11.422 1 92.25 603 VAL A N 1
ATOM 4831 C CA . VAL A 1 603 ? 13.336 43.5 9.992 1 92.25 603 VAL A CA 1
ATOM 4832 C C . VAL A 1 603 ? 12.016 44.156 9.609 1 92.25 603 VAL A C 1
ATOM 4834 O O . VAL A 1 603 ? 10.984 43.938 10.25 1 92.25 603 VAL A O 1
ATOM 4837 N N . TRP A 1 604 ? 12.109 44.969 8.5 1 94.12 604 TRP A N 1
ATOM 4838 C CA . TRP A 1 604 ? 10.969 45.781 8.141 1 94.12 604 TRP A CA 1
ATOM 4839 C C . TRP A 1 604 ? 10.625 45.625 6.668 1 94.12 604 TRP A C 1
ATOM 4841 O O . TRP A 1 604 ? 11.492 45.312 5.848 1 94.12 604 TRP A O 1
ATOM 4851 N N . THR A 1 605 ? 9.367 45.781 6.379 1 92.81 605 THR A N 1
ATOM 4852 C CA . THR A 1 605 ? 8.883 45.938 5.012 1 92.81 605 THR A CA 1
ATOM 4853 C C . THR A 1 605 ? 8.188 47.312 4.848 1 92.81 605 THR A C 1
ATOM 4855 O O . THR A 1 605 ? 7.223 47.594 5.559 1 92.81 605 THR A O 1
ATOM 4858 N N . ALA A 1 606 ? 8.734 48.125 3.998 1 92.75 606 ALA A N 1
ATOM 4859 C CA . ALA A 1 606 ? 8.156 49.438 3.705 1 92.75 606 ALA A CA 1
ATOM 4860 C C . ALA A 1 606 ? 7.684 49.5 2.258 1 92.75 6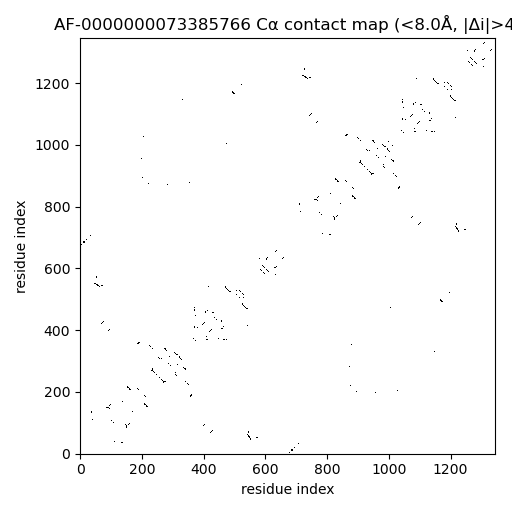06 ALA A C 1
ATOM 4862 O O . ALA A 1 606 ? 8.438 49.188 1.332 1 92.75 606 ALA A O 1
ATOM 4863 N N . ILE A 1 607 ? 6.461 49.875 2.07 1 89.56 607 ILE A N 1
ATOM 4864 C CA . ILE A 1 607 ? 5.859 49.875 0.742 1 89.56 607 ILE A CA 1
ATOM 4865 C C . ILE A 1 607 ? 5.32 51.25 0.417 1 89.56 607 ILE A C 1
ATOM 4867 O O . ILE A 1 607 ? 4.535 51.812 1.186 1 89.56 607 ILE A O 1
ATOM 4871 N N . TYR A 1 608 ? 5.754 51.781 -0.677 1 87.44 608 TYR A N 1
ATOM 4872 C CA . TYR A 1 608 ? 5.238 53.062 -1.174 1 87.44 608 TYR A CA 1
ATOM 4873 C C . TYR A 1 608 ? 4.336 52.844 -2.381 1 87.44 608 TYR A C 1
ATOM 4875 O O . TYR A 1 608 ? 4.695 52.125 -3.314 1 87.44 608 TYR A O 1
ATOM 4883 N N . PHE A 1 609 ? 3.088 53.375 -2.455 1 79.75 609 PHE A N 1
ATOM 4884 C CA . PHE A 1 609 ? 2.219 53.031 -3.576 1 79.75 609 PHE A CA 1
ATOM 4885 C C . PHE A 1 609 ? 1.511 54.281 -4.102 1 79.75 609 PHE A C 1
ATOM 4887 O O . PHE A 1 609 ? 0.575 54.188 -4.898 1 79.75 609 PHE A O 1
ATOM 4894 N N . LYS A 1 610 ? 1.856 55.5 -3.797 1 70.75 610 LYS A N 1
ATOM 4895 C CA . LYS A 1 610 ? 1.25 56.688 -4.41 1 70.75 610 LYS A CA 1
ATOM 4896 C C . LYS A 1 610 ? 2.006 57.094 -5.672 1 70.75 610 LYS A C 1
ATOM 4898 O O . LYS A 1 610 ? 3.238 57.125 -5.68 1 70.75 610 LYS A O 1
ATOM 4903 N N . GLU A 1 611 ? 1.298 57.094 -6.902 1 60.28 611 GLU A N 1
ATOM 4904 C CA . GLU A 1 611 ? 1.893 57.438 -8.195 1 60.28 611 GLU A CA 1
ATOM 4905 C C . GLU A 1 611 ? 2.332 58.906 -8.227 1 60.28 611 GLU A C 1
ATOM 4907 O O . GLU A 1 611 ? 3.236 59.25 -8.984 1 60.28 611 GLU A O 1
ATOM 4912 N N . ASP A 1 612 ? 1.556 59.812 -7.484 1 54.5 612 ASP A N 1
ATOM 4913 C CA . ASP A 1 612 ? 1.876 61.219 -7.648 1 54.5 612 ASP A CA 1
ATOM 4914 C C . ASP A 1 612 ? 3.219 61.562 -7.004 1 54.5 612 ASP A C 1
ATOM 4916 O O . ASP A 1 612 ? 3.395 61.406 -5.797 1 54.5 612 ASP A O 1
ATOM 4920 N N . TYR A 1 613 ? 4.16 61.469 -7.855 1 51.56 613 TYR A N 1
ATOM 4921 C CA . TYR A 1 613 ? 5.492 61.844 -7.395 1 51.56 613 TYR A CA 1
ATOM 4922 C C . TYR A 1 613 ? 5.469 63.188 -6.684 1 51.56 613 TYR A C 1
ATOM 4924 O O . TYR A 1 613 ? 6.18 64.125 -7.078 1 51.56 613 TYR A O 1
ATOM 4932 N N . ARG A 1 614 ? 4.348 63.562 -6.168 1 58.59 614 ARG A N 1
ATOM 4933 C CA . ARG A 1 614 ? 4.609 64.812 -5.398 1 58.59 614 ARG A CA 1
ATOM 4934 C C . ARG A 1 614 ? 5.68 64.562 -4.34 1 58.59 614 ARG A C 1
ATOM 4936 O O . ARG A 1 614 ? 5.535 63.656 -3.5 1 58.59 614 ARG A O 1
ATOM 4943 N N . PRO A 1 615 ? 6.824 65.125 -4.477 1 64.69 615 PRO A N 1
ATOM 4944 C CA . PRO A 1 615 ? 8.055 65 -3.688 1 64.69 615 PRO A CA 1
ATOM 4945 C C . PRO A 1 615 ? 7.789 64.938 -2.186 1 64.69 615 PRO A C 1
ATOM 4947 O O . PRO A 1 615 ? 8.508 64.312 -1.445 1 64.69 615 PRO A O 1
ATOM 4950 N N . LYS A 1 616 ? 6.605 65.438 -1.752 1 76.19 616 LYS A N 1
ATOM 4951 C CA . LYS A 1 616 ? 6.438 65.562 -0.308 1 76.19 616 LYS A CA 1
ATOM 4952 C C . LYS A 1 616 ? 6.188 64.188 0.339 1 76.19 616 LYS A C 1
ATOM 4954 O O . LYS A 1 616 ? 6.809 63.844 1.347 1 76.19 616 LYS A O 1
ATOM 4959 N N . TYR A 1 617 ? 5.332 63.375 -0.287 1 80.81 617 TYR A N 1
ATOM 4960 C CA . TYR A 1 617 ? 4.957 62.125 0.339 1 80.81 617 TYR A CA 1
ATOM 4961 C C . TYR A 1 617 ? 6.09 61.125 0.248 1 80.81 617 TYR A C 1
ATOM 4963 O O . TYR A 1 617 ? 6.312 60.344 1.178 1 80.81 617 TYR A O 1
ATOM 4971 N N . PHE A 1 618 ? 6.816 61.125 -0.798 1 86.06 618 PHE A N 1
ATOM 4972 C CA . PHE A 1 618 ? 7.926 60.188 -0.961 1 86.06 618 PHE A CA 1
ATOM 4973 C C . PHE A 1 618 ? 9.062 60.531 0.002 1 86.06 618 PHE A C 1
ATOM 4975 O O . PHE A 1 618 ? 9.68 59.625 0.571 1 86.06 618 PHE A O 1
ATOM 4982 N N . ASN A 1 619 ? 9.273 61.844 0.141 1 84 619 ASN A N 1
ATOM 4983 C CA . ASN A 1 619 ? 10.305 62.281 1.085 1 84 619 ASN A CA 1
ATOM 4984 C C . ASN A 1 619 ? 9.953 61.875 2.514 1 84 619 ASN A C 1
ATOM 4986 O O . ASN A 1 619 ? 10.836 61.5 3.295 1 84 619 ASN A O 1
ATOM 4990 N N . GLU A 1 620 ? 8.734 61.969 2.729 1 88.69 620 GLU A N 1
ATOM 4991 C CA . GLU A 1 620 ? 8.281 61.531 4.043 1 88.69 620 GLU A CA 1
ATOM 4992 C C . GLU A 1 620 ? 8.539 60.031 4.234 1 88.69 620 GLU A C 1
ATOM 4994 O O . GLU A 1 620 ? 8.961 59.594 5.309 1 88.69 620 GLU A O 1
ATOM 4999 N N . PHE A 1 621 ? 8.211 59.281 3.174 1 91.31 621 PHE A N 1
ATOM 5000 C CA . PHE A 1 621 ? 8.422 57.844 3.201 1 91.31 621 PHE A CA 1
ATOM 5001 C C . PHE A 1 621 ? 9.891 57.531 3.412 1 91.31 621 PHE A C 1
ATOM 5003 O O . PHE A 1 621 ? 10.234 56.688 4.254 1 91.31 621 PHE A O 1
ATOM 5010 N N . VAL A 1 622 ? 10.711 58.219 2.721 1 89.94 622 VAL A N 1
ATOM 5011 C CA . VAL A 1 622 ? 12.141 57.969 2.82 1 89.94 622 VAL A CA 1
ATOM 5012 C C . VAL A 1 622 ? 12.633 58.312 4.227 1 89.94 622 VAL A C 1
ATOM 5014 O O . VAL A 1 622 ? 13.469 57.594 4.789 1 89.94 622 VAL A O 1
ATOM 5017 N N . HIS A 1 623 ? 12.086 59.344 4.734 1 90.06 623 HIS A N 1
ATOM 5018 C CA . HIS A 1 623 ? 12.453 59.75 6.086 1 90.06 623 HIS A CA 1
ATOM 5019 C C . HIS A 1 623 ? 12.047 58.688 7.109 1 90.06 623 HIS A C 1
ATOM 5021 O O . HIS A 1 623 ? 12.781 58.406 8.055 1 90.06 623 HIS A O 1
ATOM 5027 N N . GLU A 1 624 ? 10.891 58.219 6.93 1 92.94 624 GLU A N 1
ATOM 5028 C CA . GLU A 1 624 ? 10.414 57.156 7.824 1 92.94 624 GLU A CA 1
ATOM 5029 C C . GLU A 1 624 ? 11.32 55.938 7.766 1 92.94 624 GLU A C 1
ATOM 5031 O O . GLU A 1 624 ? 11.625 55.344 8.797 1 92.94 624 GLU A O 1
ATOM 5036 N N . VAL A 1 625 ? 11.68 55.562 6.578 1 93.81 625 VAL A N 1
ATOM 5037 C CA . VAL A 1 625 ? 12.531 54.406 6.371 1 93.81 625 VAL A CA 1
ATOM 5038 C C . VAL A 1 625 ? 13.891 54.625 7.02 1 93.81 625 VAL A C 1
ATOM 5040 O O . VAL A 1 625 ? 14.484 53.719 7.578 1 93.81 625 VAL A O 1
ATOM 5043 N N . GLU A 1 626 ? 14.32 55.812 7.051 1 91.06 626 GLU A N 1
ATOM 5044 C CA . GLU A 1 626 ? 15.617 56.188 7.617 1 91.06 626 GLU A CA 1
ATOM 5045 C C . GLU A 1 626 ? 15.633 55.969 9.133 1 91.06 626 GLU A C 1
ATOM 5047 O O . GLU A 1 626 ? 16.672 55.625 9.703 1 91.06 626 GLU A O 1
ATOM 5052 N N . GLN A 1 627 ? 14.555 56.156 9.688 1 92.12 627 GLN A N 1
ATOM 5053 C CA . GLN A 1 627 ? 14.461 56.094 11.148 1 92.12 627 GLN A CA 1
ATOM 5054 C C . GLN A 1 627 ? 14.406 54.656 11.633 1 92.12 627 GLN A C 1
ATOM 5056 O O . GLN A 1 627 ? 14.625 54.375 12.812 1 92.12 627 GLN A O 1
ATOM 5061 N N . LEU A 1 628 ? 14.094 53.781 10.75 1 93.25 628 LEU A N 1
ATOM 5062 C CA . LEU A 1 628 ? 13.945 52.375 11.141 1 93.25 628 LEU A CA 1
ATOM 5063 C C . LEU A 1 628 ? 15.305 51.719 11.344 1 93.25 628 LEU A C 1
ATOM 5065 O O . LEU A 1 628 ? 16.281 52.062 10.672 1 93.25 628 LEU A O 1
ATOM 5069 N N . GLN A 1 629 ? 15.43 50.844 12.273 1 90.94 629 GLN A N 1
ATOM 5070 C CA . GLN A 1 629 ? 16.672 50.125 12.562 1 90.94 629 GLN A CA 1
ATOM 5071 C C . GLN A 1 629 ? 16.656 48.75 11.945 1 90.94 629 GLN A C 1
ATOM 5073 O O . GLN A 1 629 ? 15.594 48.125 11.789 1 90.94 629 GLN A O 1
ATOM 5078 N N . GLY A 1 630 ? 17.844 48.25 11.57 1 92.19 630 GLY A N 1
ATOM 5079 C CA . GLY A 1 630 ? 17.953 46.906 11.086 1 92.19 630 GLY A CA 1
ATOM 5080 C C . GLY A 1 630 ? 17.75 46.781 9.594 1 92.19 630 GLY A C 1
ATOM 5081 O O . GLY A 1 630 ? 18.203 47.625 8.828 1 92.19 630 GLY A O 1
ATOM 5082 N N . VAL A 1 631 ? 17.172 45.688 9.148 1 91.62 631 VAL A N 1
ATOM 5083 C CA . VAL A 1 631 ? 17.016 45.406 7.73 1 91.62 631 VAL A CA 1
ATOM 5084 C C . VAL A 1 631 ? 15.664 45.938 7.242 1 91.62 631 VAL A C 1
ATOM 5086 O O . VAL A 1 631 ? 14.625 45.688 7.855 1 91.62 631 VAL A O 1
ATOM 5089 N N . LYS A 1 632 ? 15.75 46.719 6.105 1 94.25 632 LYS A N 1
ATOM 5090 C CA . LYS A 1 632 ? 14.547 47.312 5.535 1 94.25 632 LYS A CA 1
ATOM 5091 C C . LYS A 1 632 ? 14.328 46.844 4.098 1 94.25 632 LYS A C 1
ATOM 5093 O O . LYS A 1 632 ? 15.062 47.25 3.195 1 94.25 632 LYS A O 1
ATOM 5098 N N . ASN A 1 633 ? 13.289 46.031 3.916 1 92.62 633 ASN A N 1
ATOM 5099 C CA . ASN A 1 633 ? 12.867 45.688 2.561 1 92.62 633 ASN A CA 1
ATOM 5100 C C . ASN A 1 633 ? 11.891 46.719 2.008 1 92.62 633 ASN A C 1
ATOM 5102 O O . ASN A 1 633 ? 10.781 46.875 2.525 1 92.62 633 ASN A O 1
ATOM 5106 N N . VAL A 1 634 ? 12.312 47.406 0.952 1 90.94 634 VAL A N 1
ATOM 5107 C CA . VAL A 1 634 ? 11.531 48.531 0.454 1 90.94 634 VAL A CA 1
ATOM 5108 C C . VAL A 1 634 ? 10.945 48.188 -0.916 1 90.94 634 VAL A C 1
ATOM 5110 O O . VAL A 1 634 ? 11.664 47.719 -1.805 1 90.94 634 VAL A O 1
ATOM 5113 N N . TYR A 1 635 ? 9.641 48.281 -1.001 1 87.88 635 TYR A N 1
ATOM 5114 C CA . TYR A 1 635 ? 8.922 48.094 -2.256 1 87.88 635 TYR A CA 1
ATOM 5115 C C . TYR A 1 635 ? 8.297 49.406 -2.723 1 87.88 635 TYR A C 1
ATOM 5117 O O . TYR A 1 635 ? 7.652 50.125 -1.937 1 87.88 635 TYR A O 1
ATOM 5125 N N . ILE A 1 636 ? 8.5 49.75 -3.971 1 82.31 636 ILE A N 1
ATOM 5126 C CA . ILE A 1 636 ? 7.914 50.969 -4.539 1 82.31 636 ILE A CA 1
ATOM 5127 C C . ILE A 1 636 ? 7.023 50.594 -5.723 1 82.31 636 ILE A C 1
ATOM 5129 O O . ILE A 1 636 ? 7.492 50.031 -6.711 1 82.31 636 ILE A O 1
ATOM 5133 N N . PHE A 1 637 ? 5.668 50.844 -5.438 1 74.75 637 PHE A N 1
ATOM 5134 C CA . PHE A 1 637 ? 4.75 50.688 -6.559 1 74.75 637 PHE A CA 1
ATOM 5135 C C . PHE A 1 637 ? 4.914 51.812 -7.57 1 74.75 637 PHE A C 1
ATOM 5137 O O . PHE A 1 637 ? 4.637 52.969 -7.262 1 74.75 637 PHE A O 1
ATOM 5144 N N . SER A 1 638 ? 5.773 51.812 -8.586 1 62.62 638 SER A N 1
ATOM 5145 C CA . SER A 1 638 ? 5.938 52.812 -9.625 1 62.62 638 SER A CA 1
ATOM 5146 C C . SER A 1 638 ? 5.871 52.188 -11.016 1 62.62 638 SER A C 1
ATOM 5148 O O . SER A 1 638 ? 6.16 51 -11.188 1 62.62 638 SER A O 1
ATOM 5150 N N . TRP A 1 639 ? 5.102 52.844 -11.969 1 53.75 639 TRP A N 1
ATOM 5151 C CA . TRP A 1 639 ? 5.094 52.438 -13.367 1 53.75 639 TRP A CA 1
ATOM 5152 C C . TRP A 1 639 ? 6.516 52.375 -13.922 1 53.75 639 TRP A C 1
ATOM 5154 O O . TRP A 1 639 ? 6.754 51.75 -14.961 1 53.75 639 TRP A O 1
ATOM 5164 N N . GLY A 1 640 ? 7.543 53.094 -13.227 1 52.69 640 GLY A N 1
ATOM 5165 C CA . GLY A 1 640 ? 8.875 53.125 -13.812 1 52.69 640 GLY A CA 1
ATOM 5166 C C . GLY A 1 640 ? 9.836 52.125 -13.211 1 52.69 640 GLY A C 1
ATOM 5167 O O . GLY A 1 640 ? 9.43 51.281 -12.422 1 52.69 640 GLY A O 1
ATOM 5168 N N . ASP A 1 641 ? 11.102 51.969 -13.75 1 54.62 641 ASP A N 1
ATOM 5169 C CA . ASP A 1 641 ? 12.219 51.094 -13.383 1 54.62 641 ASP A CA 1
ATOM 5170 C C . ASP A 1 641 ? 12.641 51.344 -11.93 1 54.62 641 ASP A C 1
ATOM 5172 O O . ASP A 1 641 ? 12.812 52.5 -11.508 1 54.62 641 ASP A O 1
ATOM 5176 N N . VAL A 1 642 ? 12.586 50.312 -10.984 1 60.84 642 VAL A N 1
ATOM 5177 C CA . VAL A 1 642 ? 13.008 50.344 -9.586 1 60.84 642 VAL A CA 1
ATOM 5178 C C . VAL A 1 642 ? 14.344 51.062 -9.461 1 60.84 642 VAL A C 1
ATOM 5180 O O . VAL A 1 642 ? 14.602 51.719 -8.461 1 60.84 642 VAL A O 1
ATOM 5183 N N . GLY A 1 643 ? 15.133 51 -10.516 1 62.28 643 GLY A N 1
ATOM 5184 C CA . GLY A 1 643 ? 16.469 51.594 -10.508 1 62.28 643 GLY A CA 1
ATOM 5185 C C . GLY A 1 643 ? 16.453 53.094 -10.344 1 62.28 643 GLY A C 1
ATOM 5186 O O . GLY A 1 643 ? 17.406 53.656 -9.828 1 62.28 643 GLY A O 1
ATOM 5187 N N . SER A 1 644 ? 15.32 53.75 -10.742 1 66.25 644 SER A N 1
ATOM 5188 C CA . SER A 1 644 ? 15.25 55.219 -10.703 1 66.25 644 SER A CA 1
ATOM 5189 C C . SER A 1 644 ? 15.133 55.719 -9.266 1 66.25 644 SER A C 1
ATOM 5191 O O . SER A 1 644 ? 15.367 56.906 -8.992 1 66.25 644 SER A O 1
ATOM 5193 N N . PHE A 1 645 ? 14.867 54.719 -8.352 1 76.25 645 PHE A N 1
ATOM 5194 C CA . PHE A 1 645 ? 14.633 55.156 -6.984 1 76.25 645 PHE A CA 1
ATOM 5195 C C . PHE A 1 645 ? 15.812 54.781 -6.086 1 76.25 645 PHE A C 1
ATOM 5197 O O . PHE A 1 645 ? 15.82 55.125 -4.902 1 76.25 645 PHE A O 1
ATOM 5204 N N . ASP A 1 646 ? 16.781 54.188 -6.668 1 77.81 646 ASP A N 1
ATOM 5205 C CA . ASP A 1 646 ? 17.938 53.719 -5.906 1 77.81 646 ASP A CA 1
ATOM 5206 C C . ASP A 1 646 ? 18.656 54.906 -5.234 1 77.81 646 ASP A C 1
ATOM 5208 O O . ASP A 1 646 ? 19.156 54.75 -4.113 1 77.81 646 ASP A O 1
ATOM 5212 N N . SER A 1 647 ? 18.688 55.969 -5.902 1 78.62 647 SER A N 1
ATOM 5213 C CA . SER A 1 647 ? 19.438 57.094 -5.43 1 78.62 647 SER A CA 1
ATOM 5214 C C . SER A 1 647 ? 18.875 57.656 -4.129 1 78.62 647 SER A C 1
ATOM 5216 O O . SER A 1 647 ? 19.594 58.219 -3.316 1 78.62 647 SER A O 1
ATOM 5218 N N . TYR A 1 648 ? 17.578 57.375 -3.889 1 81.44 648 TYR A N 1
ATOM 5219 C CA . TYR A 1 648 ? 16.922 57.906 -2.701 1 81.44 648 TYR A CA 1
ATOM 5220 C C . TYR A 1 648 ? 17.297 57.125 -1.463 1 81.44 648 TYR A C 1
ATOM 5222 O O . TYR A 1 648 ? 17.156 57.594 -0.336 1 81.44 648 TYR A O 1
ATOM 5230 N N . PHE A 1 649 ? 17.797 55.844 -1.697 1 85.5 649 PHE A N 1
ATOM 5231 C CA . PHE A 1 649 ? 18.016 54.969 -0.547 1 85.5 649 PHE A CA 1
ATOM 5232 C C . PHE A 1 649 ? 19.484 54.594 -0.419 1 85.5 649 PHE A C 1
ATOM 5234 O O . PHE A 1 649 ? 19.859 53.875 0.507 1 85.5 649 PHE A O 1
ATOM 5241 N N . GLU A 1 650 ? 20.375 55 -1.306 1 81.44 650 GLU A N 1
ATOM 5242 C CA . GLU A 1 650 ? 21.781 54.656 -1.368 1 81.44 650 GLU A CA 1
ATOM 5243 C C . GLU A 1 650 ? 22.5 55.031 -0.079 1 81.44 650 GLU A C 1
ATOM 5245 O O . GLU A 1 650 ? 23.438 54.312 0.339 1 81.44 650 GLU A O 1
ATOM 5250 N N . TYR A 1 651 ? 22.078 56.062 0.585 1 80.81 651 TYR A N 1
ATOM 5251 C CA . TYR A 1 651 ? 22.797 56.531 1.77 1 80.81 651 TYR A CA 1
ATOM 5252 C C . TYR A 1 651 ? 22.266 55.844 3.027 1 80.81 651 TYR A C 1
ATOM 5254 O O . TYR A 1 651 ? 22.812 56.031 4.113 1 80.81 651 TYR A O 1
ATOM 5262 N N . LEU A 1 652 ? 21.234 55.125 2.883 1 87.31 652 LEU A N 1
ATOM 5263 C CA . LEU A 1 652 ? 20.609 54.469 4.043 1 87.31 652 LEU A CA 1
ATOM 5264 C C . LEU A 1 652 ? 21.172 53.062 4.242 1 87.31 652 LEU A C 1
ATOM 5266 O O . LEU A 1 652 ? 21.391 52.344 3.275 1 87.31 652 LEU A O 1
ATOM 5270 N N . SER A 1 653 ? 21.516 52.75 5.469 1 86.94 653 SER A N 1
ATOM 5271 C CA . SER A 1 653 ? 22.031 51.406 5.789 1 86.94 653 SER A CA 1
ATOM 5272 C C . SER A 1 653 ? 20.891 50.406 5.949 1 86.94 653 SER A C 1
ATOM 5274 O O . SER A 1 653 ? 19.812 50.75 6.461 1 86.94 653 SER A O 1
ATOM 5276 N N . GLY A 1 654 ? 21.109 49.188 5.441 1 90.81 654 GLY A N 1
ATOM 5277 C CA . GLY A 1 654 ? 20.203 48.094 5.707 1 90.81 654 GLY A CA 1
ATOM 5278 C C . GLY A 1 654 ? 19 48.062 4.781 1 90.81 654 GLY A C 1
ATOM 5279 O O . GLY A 1 654 ? 18 47.406 5.078 1 90.81 654 GLY A O 1
ATOM 5280 N N . VAL A 1 655 ? 19.016 48.906 3.736 1 91.62 655 VAL A N 1
ATOM 5281 C CA . VAL A 1 655 ? 17.875 49 2.844 1 91.62 655 VAL A CA 1
ATOM 5282 C C . VAL A 1 655 ? 18.062 48.062 1.66 1 91.62 655 VAL A C 1
ATOM 5284 O O . VAL A 1 655 ? 19.094 48.094 0.996 1 91.62 655 VAL A O 1
ATOM 5287 N N . ASN A 1 656 ? 17.094 47.188 1.471 1 91.06 656 ASN A N 1
ATOM 5288 C CA . ASN A 1 656 ? 16.984 46.344 0.285 1 91.06 656 ASN A CA 1
ATOM 5289 C C . ASN A 1 656 ? 15.82 46.781 -0.607 1 91.06 656 ASN A C 1
ATOM 5291 O O . ASN A 1 656 ? 14.664 46.469 -0.318 1 91.06 656 ASN A O 1
ATOM 5295 N N . LEU A 1 657 ? 16.203 47.469 -1.634 1 87.56 657 LEU A N 1
ATOM 5296 C CA . LEU A 1 657 ? 15.172 47.844 -2.6 1 87.56 657 LEU A CA 1
ATOM 5297 C C . LEU A 1 657 ? 14.805 46.656 -3.488 1 87.56 657 LEU A C 1
ATOM 5299 O O . LEU A 1 657 ? 15.648 46.125 -4.219 1 87.56 657 LEU A O 1
ATOM 5303 N N . LYS A 1 658 ? 13.562 46.219 -3.373 1 86.31 658 LYS A N 1
ATOM 5304 C CA . LYS A 1 658 ? 13.133 45 -4.066 1 86.31 658 LYS A CA 1
ATOM 5305 C C . LYS A 1 658 ? 12.062 45.312 -5.109 1 86.31 658 LYS A C 1
ATOM 5307 O O . LYS A 1 658 ? 11.336 46.312 -4.984 1 86.31 658 LYS A O 1
ATOM 5312 N N . SER A 1 659 ? 12.07 44.531 -6.164 1 79.62 659 SER A N 1
ATOM 5313 C CA . SER A 1 659 ? 11.023 44.656 -7.172 1 79.62 659 SER A CA 1
ATOM 5314 C C . SER A 1 659 ? 9.742 43.938 -6.723 1 79.62 659 SER A C 1
ATOM 5316 O O . SER A 1 659 ? 9.797 42.906 -6.047 1 79.62 659 SER A O 1
ATOM 5318 N N . ILE A 1 660 ? 8.734 44.562 -7.02 1 76.44 660 ILE A N 1
ATOM 5319 C CA . ILE A 1 660 ? 7.438 43.938 -6.758 1 76.44 660 ILE A CA 1
ATOM 5320 C C . ILE A 1 660 ? 7.27 42.719 -7.641 1 76.44 660 ILE A C 1
ATOM 5322 O O . ILE A 1 660 ? 7.504 42.781 -8.852 1 76.44 660 ILE A O 1
ATOM 5326 N N . PRO A 1 661 ? 6.922 41.656 -7.012 1 71.06 661 PRO A N 1
ATOM 5327 C CA . PRO A 1 661 ? 6.688 40.438 -7.812 1 71.06 661 PRO A CA 1
ATOM 5328 C C . PRO A 1 661 ? 5.672 40.656 -8.93 1 71.06 661 PRO A C 1
ATOM 5330 O O . PRO A 1 661 ? 4.664 41.344 -8.727 1 71.06 661 PRO A O 1
ATOM 5333 N N . GLN A 1 662 ? 6.062 40.094 -10.133 1 70.44 662 GLN A N 1
ATOM 5334 C CA . GLN A 1 662 ? 5.305 40.375 -11.352 1 70.44 662 GLN A CA 1
ATOM 5335 C C . GLN A 1 662 ? 3.824 40.062 -11.156 1 70.44 662 GLN A C 1
ATOM 5337 O O . GLN A 1 662 ? 2.965 40.844 -11.555 1 70.44 662 GLN A O 1
ATOM 5342 N N . PRO A 1 663 ? 3.57 39 -10.523 1 66.38 663 PRO A N 1
ATOM 5343 C CA . PRO A 1 663 ? 2.143 38.719 -10.367 1 66.38 663 PRO A CA 1
ATOM 5344 C C . PRO A 1 663 ? 1.405 39.812 -9.586 1 66.38 663 PRO A C 1
ATOM 5346 O O . PRO A 1 663 ? 0.249 40.094 -9.891 1 66.38 663 PRO A O 1
ATOM 5349 N N . ILE A 1 664 ? 2.082 40.406 -8.664 1 68 664 ILE A N 1
ATOM 5350 C CA . ILE A 1 664 ? 1.484 41.5 -7.879 1 68 664 ILE A CA 1
ATOM 5351 C C . ILE A 1 664 ? 1.383 42.75 -8.727 1 68 664 ILE A C 1
ATOM 5353 O O . ILE A 1 664 ? 0.366 43.469 -8.695 1 68 664 ILE A O 1
ATOM 5357 N N . LEU A 1 665 ? 2.451 42.938 -9.484 1 68.75 665 LEU A N 1
ATOM 5358 C CA . LEU A 1 665 ? 2.469 44.094 -10.359 1 68.75 665 LEU A CA 1
ATOM 5359 C C . LEU A 1 665 ? 1.366 44.031 -11.406 1 68.75 665 LEU A C 1
ATOM 5361 O O . LEU A 1 665 ? 0.734 45.031 -11.734 1 68.75 665 LEU A O 1
ATOM 5365 N N . ASP A 1 666 ? 1.211 42.844 -11.914 1 63.59 666 ASP A N 1
ATOM 5366 C CA . ASP A 1 666 ? 0.178 42.656 -12.93 1 63.59 666 ASP A CA 1
ATOM 5367 C C . ASP A 1 666 ? -1.207 42.969 -12.367 1 63.59 666 ASP A C 1
ATOM 5369 O O . ASP A 1 666 ? -2.029 43.594 -13.047 1 63.59 666 ASP A O 1
ATOM 5373 N N . ILE A 1 667 ? -1.293 42.625 -11.234 1 60.16 667 ILE A N 1
ATOM 5374 C CA . ILE A 1 667 ? -2.561 42.875 -10.562 1 60.16 667 ILE A CA 1
ATOM 5375 C C . ILE A 1 667 ? -2.744 44.375 -10.383 1 60.16 667 ILE A C 1
ATOM 5377 O O . ILE A 1 667 ? -3.822 44.906 -10.656 1 60.16 667 ILE A O 1
ATOM 5381 N N . TYR A 1 668 ? -1.748 44.969 -10.016 1 62.47 668 TYR A N 1
ATOM 5382 C CA . TYR A 1 668 ? -1.776 46.438 -9.812 1 62.47 668 TYR A CA 1
ATOM 5383 C C . TYR A 1 668 ? -2.037 47.156 -11.125 1 62.47 668 TYR A C 1
ATOM 5385 O O . TYR A 1 668 ? -2.832 48.094 -11.164 1 62.47 668 TYR A O 1
ATOM 5393 N N . LYS A 1 669 ? -1.379 46.656 -12.117 1 61.94 669 LYS A N 1
ATOM 5394 C CA . LYS A 1 669 ? -1.524 47.312 -13.422 1 61.94 669 LYS A CA 1
ATOM 5395 C C . LYS A 1 669 ? -2.936 47.094 -13.977 1 61.94 669 LYS A C 1
ATOM 5397 O O . LYS A 1 669 ? -3.486 48 -14.609 1 61.94 669 LYS A O 1
ATOM 5402 N N . SER A 1 670 ? -3.418 45.969 -13.812 1 56.16 670 SER A N 1
ATOM 5403 C CA . SER A 1 670 ? -4.754 45.688 -14.328 1 56.16 670 SER A CA 1
ATOM 5404 C C . SER A 1 670 ? -5.805 46.562 -13.641 1 56.16 670 SER A C 1
ATOM 5406 O O . SER A 1 670 ? -6.859 46.844 -14.211 1 56.16 670 SER A O 1
ATOM 5408 N N . LEU A 1 671 ? -5.406 46.938 -12.594 1 51.03 671 LEU A N 1
ATOM 5409 C CA . LEU A 1 671 ? -6.332 47.781 -11.859 1 51.03 671 LEU A CA 1
ATOM 5410 C C . LEU A 1 671 ? -6.18 49.25 -12.305 1 51.03 671 LEU A C 1
ATOM 5412 O O . LEU A 1 671 ? -7.066 50.062 -12.062 1 51.03 671 LEU A O 1
ATOM 5416 N N . ASN A 1 672 ? -4.977 49.594 -12.789 1 51.84 672 ASN A N 1
ATOM 5417 C CA . ASN A 1 672 ? -4.719 50.938 -13.297 1 51.84 672 ASN A CA 1
ATOM 5418 C C . ASN A 1 672 ? -5.082 51.062 -14.773 1 51.84 672 ASN A C 1
ATOM 5420 O O . ASN A 1 672 ? -5.035 52.156 -15.328 1 51.84 672 ASN A O 1
ATOM 5424 N N . ALA A 1 673 ? -5.32 49.875 -15.406 1 48.25 673 ALA A N 1
ATOM 5425 C CA . ALA A 1 673 ? -5.73 49.969 -16.812 1 48.25 673 ALA A CA 1
ATOM 5426 C C . ALA A 1 673 ? -7.242 50.156 -16.922 1 48.25 673 ALA A C 1
ATOM 5428 O O . ALA A 1 673 ? -8.008 49.594 -16.141 1 48.25 673 ALA A O 1
ATOM 5429 N N . MET B 1 1 ? -12.672 23.234 -65.125 1 47.22 1 MET B N 1
ATOM 5430 C CA . MET B 1 1 ? -12.945 24.031 -63.938 1 47.22 1 MET B CA 1
ATOM 5431 C C . MET B 1 1 ? -13.875 23.281 -63 1 47.22 1 MET B C 1
ATOM 5433 O O . MET B 1 1 ? -13.719 23.359 -61.781 1 47.22 1 MET B O 1
ATOM 5437 N N . ALA B 1 2 ? -14.633 22.531 -63.531 1 58.5 2 ALA B N 1
ATOM 5438 C CA . ALA B 1 2 ? -15.602 21.766 -62.781 1 58.5 2 ALA B CA 1
ATOM 5439 C C . ALA B 1 2 ? -14.938 20.578 -62.062 1 58.5 2 ALA B C 1
ATOM 5441 O O . ALA B 1 2 ? -15.234 20.297 -60.906 1 58.5 2 ALA B O 1
ATOM 5442 N N . ASP B 1 3 ? -14.023 20.031 -62.75 1 59.59 3 ASP B N 1
ATOM 5443 C CA . ASP B 1 3 ? -13.305 18.875 -62.219 1 59.59 3 ASP B CA 1
ATOM 5444 C C . ASP B 1 3 ? -12.461 19.266 -61 1 59.59 3 ASP B C 1
ATOM 5446 O O . ASP B 1 3 ? -12.328 18.484 -60.062 1 59.59 3 ASP B O 1
ATOM 5450 N N . ASN B 1 4 ? -12.141 20.547 -60.969 1 63.09 4 ASN B N 1
ATOM 5451 C CA . ASN B 1 4 ? -11.305 21.031 -59.875 1 63.09 4 ASN B CA 1
ATOM 5452 C C . ASN B 1 4 ? -12.125 21.297 -58.625 1 63.09 4 ASN B C 1
ATOM 5454 O O . ASN B 1 4 ? -11.688 21 -57.5 1 63.09 4 ASN B O 1
ATOM 5458 N N . ILE B 1 5 ? -13.242 21.625 -58.875 1 68.81 5 ILE B N 1
ATOM 5459 C CA . ILE B 1 5 ? -14.117 21.922 -57.75 1 68.81 5 ILE B CA 1
ATOM 5460 C C . ILE B 1 5 ? -14.586 20.625 -57.094 1 68.81 5 ILE B C 1
ATOM 5462 O O . ILE B 1 5 ? -14.648 20.516 -55.875 1 68.81 5 ILE B O 1
ATOM 5466 N N . ASP B 1 6 ? -14.844 19.672 -58 1 68.12 6 ASP B N 1
ATOM 5467 C CA . ASP B 1 6 ? -15.25 18.375 -57.469 1 68.12 6 ASP B CA 1
ATOM 5468 C C . ASP B 1 6 ? -14.133 17.734 -56.656 1 68.12 6 ASP B C 1
ATOM 5470 O O . ASP B 1 6 ? -14.383 17.125 -55.625 1 68.12 6 ASP B O 1
ATOM 5474 N N . GLU B 1 7 ? -12.961 17.906 -57.094 1 72.25 7 GLU B N 1
ATOM 5475 C CA . GLU B 1 7 ? -11.812 17.391 -56.344 1 72.25 7 GLU B CA 1
ATOM 5476 C C . GLU B 1 7 ? -11.641 18.141 -55 1 72.25 7 GLU B C 1
ATOM 5478 O O . GLU B 1 7 ? -11.312 17.531 -54 1 72.25 7 GLU B O 1
ATOM 5483 N N . LEU B 1 8 ? -11.953 19.359 -55 1 74 8 LEU B N 1
ATOM 5484 C CA . LEU B 1 8 ? -11.852 20.125 -53.781 1 74 8 LEU B CA 1
ATOM 5485 C C . LEU B 1 8 ? -12.961 19.734 -52.812 1 74 8 LEU B C 1
ATOM 5487 O O . LEU B 1 8 ? -12.727 19.609 -51.594 1 74 8 LEU B O 1
ATOM 5491 N N . HIS B 1 9 ? -14.062 19.438 -53.312 1 75.56 9 HIS B N 1
ATOM 5492 C CA . HIS B 1 9 ? -15.141 18.984 -52.469 1 75.56 9 HIS B CA 1
ATOM 5493 C C . HIS B 1 9 ? -14.859 17.594 -51.906 1 75.56 9 HIS B C 1
ATOM 5495 O O . HIS B 1 9 ? -15.164 17.312 -50.75 1 75.56 9 HIS B O 1
ATOM 5501 N N . ARG B 1 10 ? -14.312 16.75 -52.75 1 71.75 10 ARG B N 1
ATOM 5502 C CA . ARG B 1 10 ? -13.906 15.438 -52.219 1 71.75 10 ARG B CA 1
ATOM 5503 C C . ARG B 1 10 ? -12.828 15.57 -51.156 1 71.75 10 ARG B C 1
ATOM 5505 O O . ARG B 1 10 ? -12.875 14.891 -50.125 1 71.75 10 ARG B O 1
ATOM 5512 N N . LYS B 1 11 ? -11.883 16.422 -51.344 1 74.31 11 LYS B N 1
ATOM 5513 C CA . LYS B 1 11 ? -10.844 16.656 -50.344 1 74.31 11 LYS B CA 1
ATOM 5514 C C . LYS B 1 11 ? -11.438 17.234 -49.062 1 74.31 11 LYS B C 1
ATOM 5516 O O . LYS B 1 11 ? -11.031 16.859 -47.938 1 74.31 11 LYS B O 1
ATOM 5521 N N . ILE B 1 12 ? -12.352 18.031 -49.188 1 75.12 12 ILE B N 1
ATOM 5522 C CA . ILE B 1 12 ? -13.016 18.609 -48.031 1 75.12 12 ILE B CA 1
ATOM 5523 C C . ILE B 1 12 ? -13.82 17.516 -47.312 1 75.12 12 ILE B C 1
ATOM 5525 O O . ILE B 1 12 ? -13.766 17.406 -46.062 1 75.12 12 ILE B O 1
ATOM 5529 N N . LYS B 1 13 ? -14.492 16.719 -48.062 1 70.38 13 LYS B N 1
ATOM 5530 C CA . LYS B 1 13 ? -15.219 15.609 -47.438 1 70.38 13 LYS B CA 1
ATOM 5531 C C . LYS B 1 13 ? -14.273 14.648 -46.75 1 70.38 13 LYS B C 1
ATOM 5533 O O . LYS B 1 13 ? -14.555 14.18 -45.625 1 70.38 13 LYS B O 1
ATOM 5538 N N . ASP B 1 14 ? -13.227 14.367 -47.344 1 69.88 14 ASP B N 1
ATOM 5539 C CA . ASP B 1 14 ? -12.219 13.508 -46.75 1 69.88 14 ASP B CA 1
ATOM 5540 C C . ASP B 1 14 ? -11.648 14.156 -45.469 1 69.88 14 ASP B C 1
ATOM 5542 O O . ASP B 1 14 ? -11.477 13.484 -44.469 1 69.88 14 ASP B O 1
ATOM 5546 N N . LEU B 1 15 ? -11.398 15.406 -45.5 1 72.19 15 LEU B N 1
ATOM 5547 C CA . LEU B 1 15 ? -10.852 16.094 -44.344 1 72.19 15 LEU B CA 1
ATOM 5548 C C . LEU B 1 15 ? -11.906 16.234 -43.25 1 72.19 15 LEU B C 1
ATOM 5550 O O . LEU B 1 15 ? -11.594 16.109 -42.062 1 72.19 15 LEU B O 1
ATOM 5554 N N . GLU B 1 16 ? -13.031 16.406 -43.594 1 71.5 16 GLU B N 1
ATOM 5555 C CA . GLU B 1 16 ? -14.102 16.438 -42.625 1 71.5 16 GLU B CA 1
ATOM 5556 C C . GLU B 1 16 ? -14.297 15.062 -41.969 1 71.5 16 GLU B C 1
ATOM 5558 O O . GLU B 1 16 ? -14.516 14.961 -40.75 1 71.5 16 GLU B O 1
ATOM 5563 N N . SER B 1 17 ? -14.273 14.094 -42.812 1 66.44 17 SER B N 1
ATOM 5564 C CA . SER B 1 17 ? -14.305 12.742 -42.25 1 66.44 17 SER B CA 1
ATOM 5565 C C . SER B 1 17 ? -13.102 12.477 -41.344 1 66.44 17 SER B C 1
ATOM 5567 O O . SER B 1 17 ? -13.227 11.844 -40.312 1 66.44 17 SER B O 1
ATOM 5569 N N . GLU B 1 18 ? -12.016 12.906 -41.781 1 66.19 18 GLU B N 1
ATOM 5570 C CA . GLU B 1 18 ? -10.82 12.781 -40.969 1 66.19 18 GLU B CA 1
ATOM 5571 C C . GLU B 1 18 ? -10.938 13.609 -39.688 1 66.19 18 GLU B C 1
ATOM 5573 O O . GLU B 1 18 ? -10.555 13.156 -38.594 1 66.19 18 GLU B O 1
ATOM 5578 N N . VAL B 1 19 ? -11.398 14.734 -39.781 1 64.69 19 VAL B N 1
ATOM 5579 C CA . VAL B 1 19 ? -11.641 15.555 -38.594 1 64.69 19 VAL B CA 1
ATOM 5580 C C . VAL B 1 19 ? -12.695 14.898 -37.719 1 64.69 19 VAL B C 1
ATOM 5582 O O . VAL B 1 19 ? -12.547 14.844 -36.5 1 64.69 19 VAL B O 1
ATOM 5585 N N . ALA B 1 20 ? -13.711 14.383 -38.375 1 61.06 20 ALA B N 1
ATOM 5586 C CA . ALA B 1 20 ? -14.719 13.648 -37.594 1 61.06 20 ALA B CA 1
ATOM 5587 C C . ALA B 1 20 ? -14.109 12.414 -36.938 1 61.06 20 ALA B C 1
ATOM 5589 O O . ALA B 1 20 ? -14.383 12.117 -35.781 1 61.06 20 ALA B O 1
ATOM 5590 N N . TYR B 1 21 ? -13.383 11.734 -37.688 1 56.16 21 TYR B N 1
ATOM 5591 C CA . TYR B 1 21 ? -12.656 10.594 -37.156 1 56.16 21 TYR B CA 1
ATOM 5592 C C . TYR B 1 21 ? -11.688 11.039 -36.062 1 56.16 21 TYR B C 1
ATOM 5594 O O . TYR B 1 21 ? -11.648 10.453 -34.969 1 56.16 21 TYR B O 1
ATOM 5602 N N . LEU B 1 22 ? -10.961 11.992 -36.344 1 57.62 22 LEU B N 1
ATOM 5603 C CA . LEU B 1 22 ? -10.031 12.5 -35.344 1 57.62 22 LEU B CA 1
ATOM 5604 C C . LEU B 1 22 ? -10.781 13.102 -34.156 1 57.62 22 LEU B C 1
ATOM 5606 O O . LEU B 1 22 ? -10.375 12.914 -33 1 57.62 22 LEU B O 1
ATOM 5610 N N . ASN B 1 23 ? -11.766 13.703 -34.438 1 54.12 23 ASN B N 1
ATOM 5611 C CA . ASN B 1 23 ? -12.625 14.18 -33.375 1 54.12 23 ASN B CA 1
ATOM 5612 C C . ASN B 1 23 ? -13.289 13.023 -32.625 1 54.12 23 ASN B C 1
ATOM 5614 O O . ASN B 1 23 ? -13.414 13.062 -31.391 1 54.12 23 ASN B O 1
ATOM 5618 N N . ALA B 1 24 ? -13.727 12.117 -33.375 1 52.31 24 ALA B N 1
ATOM 5619 C CA . ALA B 1 24 ? -14.219 10.898 -32.719 1 52.31 24 ALA B CA 1
ATOM 5620 C C . ALA B 1 24 ? -13.109 10.211 -31.922 1 52.31 24 ALA B C 1
ATOM 5622 O O . ALA B 1 24 ? -13.344 9.727 -30.812 1 52.31 24 ALA B O 1
ATOM 5623 N N . GLN B 1 25 ? -12.039 10.164 -32.562 1 48.72 25 GLN B N 1
ATOM 5624 C CA . GLN B 1 25 ? -10.883 9.641 -31.812 1 48.72 25 GLN B CA 1
ATOM 5625 C C . GLN B 1 25 ? -10.531 10.539 -30.641 1 48.72 25 GLN B C 1
ATOM 5627 O O . GLN B 1 25 ? -10.211 10.055 -29.547 1 48.72 25 GLN B O 1
ATOM 5632 N N . LEU B 1 26 ? -10.531 11.727 -30.922 1 47.78 26 LEU B N 1
ATOM 5633 C CA . LEU B 1 26 ? -10.328 12.68 -29.844 1 47.78 26 LEU B CA 1
ATOM 5634 C C . LEU B 1 26 ? -11.492 12.633 -28.859 1 47.78 26 LEU B C 1
ATOM 5636 O O . LEU B 1 26 ? -11.289 12.758 -27.641 1 47.78 26 LEU B O 1
ATOM 5640 N N . LYS B 1 27 ? -12.641 12.562 -29.312 1 47.75 27 LYS B N 1
ATOM 5641 C CA . LYS B 1 27 ? -13.828 12.383 -28.5 1 47.75 27 LYS B CA 1
ATOM 5642 C C . LYS B 1 27 ? -13.797 11.039 -27.766 1 47.75 27 LYS B C 1
ATOM 5644 O O . LYS B 1 27 ? -14.234 10.938 -26.625 1 47.75 27 LYS B O 1
ATOM 5649 N N . GLN B 1 28 ? -13.516 10.039 -28.453 1 44.34 28 GLN B N 1
ATOM 5650 C CA . GLN B 1 28 ? -13.266 8.75 -27.797 1 44.34 28 GLN B CA 1
ATOM 5651 C C . GLN B 1 28 ? -12.078 8.844 -26.844 1 44.34 28 GLN B C 1
ATOM 5653 O O . GLN B 1 28 ? -12.07 8.195 -25.797 1 44.34 28 GLN B O 1
ATOM 5658 N N . ASP B 1 29 ? -11.086 9.562 -27.203 1 46.78 29 ASP B N 1
ATOM 5659 C CA . ASP B 1 29 ? -9.875 9.852 -26.453 1 46.78 29 ASP B CA 1
ATOM 5660 C C . ASP B 1 29 ? -10.172 10.758 -25.25 1 46.78 29 ASP B C 1
ATOM 5662 O O . ASP B 1 29 ? -9.375 10.852 -24.328 1 46.78 29 ASP B O 1
ATOM 5666 N N . ASN B 1 30 ? -11.156 11.586 -25.359 1 50.59 30 ASN B N 1
ATOM 5667 C CA . ASN B 1 30 ? -11.555 12.469 -24.281 1 50.59 30 ASN B CA 1
ATOM 5668 C C . ASN B 1 30 ? -12.156 11.688 -23.109 1 50.59 30 ASN B C 1
ATOM 5670 O O . ASN B 1 30 ? -12.945 12.234 -22.328 1 50.59 30 ASN B O 1
ATOM 5674 N N . ARG B 1 31 ? -11.867 10.43 -23.141 1 62.41 31 ARG B N 1
ATOM 5675 C CA . ARG B 1 31 ? -12.422 9.531 -22.125 1 62.41 31 ARG B CA 1
ATOM 5676 C C . ARG B 1 31 ? -11.461 9.352 -20.969 1 62.41 31 ARG B C 1
ATOM 5678 O O . ARG B 1 31 ? -10.242 9.445 -21.141 1 62.41 31 ARG B O 1
ATOM 5685 N N . PHE B 1 32 ? -11.93 9.531 -19.875 1 79.88 32 PHE B N 1
ATOM 5686 C CA . PHE B 1 32 ? -11.203 9.25 -18.641 1 79.88 32 PHE B CA 1
ATOM 5687 C C . PHE B 1 32 ? -10.477 7.914 -18.719 1 79.88 32 PHE B C 1
ATOM 5689 O O . PHE B 1 32 ? -11.07 6.91 -19.125 1 79.88 32 PHE B O 1
ATOM 5696 N N . GLY B 1 33 ? -9.094 8.016 -18.641 1 84.62 33 GLY B N 1
ATOM 5697 C CA . GLY B 1 33 ? -8.375 6.754 -18.562 1 84.62 33 GLY B CA 1
ATOM 5698 C C . GLY B 1 33 ? -6.906 6.887 -18.922 1 84.62 33 GLY B C 1
ATOM 5699 O O . GLY B 1 33 ? -6.43 7.988 -19.219 1 84.62 33 GLY B O 1
ATOM 5700 N N . LEU B 1 34 ? -6.199 5.777 -18.781 1 89.56 34 LEU B N 1
ATOM 5701 C CA . LEU B 1 34 ? -4.777 5.719 -19.094 1 89.56 34 LEU B CA 1
ATOM 5702 C C . LEU B 1 34 ? -4.562 5.531 -20.594 1 89.56 34 LEU B C 1
ATOM 5704 O O . LEU B 1 34 ? -5.234 4.711 -21.234 1 89.56 34 LEU B O 1
ATOM 5708 N N . HIS B 1 35 ? -3.73 6.324 -21.156 1 85.94 35 HIS B N 1
ATOM 5709 C CA . HIS B 1 35 ? -3.361 6.215 -22.562 1 85.94 35 HIS B CA 1
ATOM 5710 C C . HIS B 1 35 ? -1.882 5.879 -22.719 1 85.94 35 HIS B C 1
ATOM 5712 O O . HIS B 1 35 ? -1.047 6.363 -21.938 1 85.94 35 HIS B O 1
ATOM 5718 N N . TRP B 1 36 ? -1.562 4.914 -23.656 1 86 36 TRP B N 1
ATOM 5719 C CA . TRP B 1 36 ? -0.172 4.562 -23.938 1 86 36 TRP B CA 1
ATOM 5720 C C . TRP B 1 36 ? 0.012 4.188 -25.391 1 86 36 TRP B C 1
ATOM 5722 O O . TRP B 1 36 ? -0.966 4.016 -26.125 1 86 36 TRP B O 1
ATOM 5732 N N . ILE B 1 37 ? 1.229 4.148 -25.844 1 76.75 37 ILE B N 1
ATOM 5733 C CA . ILE B 1 37 ? 1.569 3.729 -27.188 1 76.75 37 ILE B CA 1
ATOM 5734 C C . ILE B 1 37 ? 1.603 2.205 -27.266 1 76.75 37 ILE B C 1
ATOM 5736 O O . ILE B 1 37 ? 2.275 1.553 -26.469 1 76.75 37 ILE B O 1
ATOM 5740 N N . ASP B 1 38 ? 0.798 1.732 -28.109 1 77.88 38 ASP B N 1
ATOM 5741 C CA . ASP B 1 38 ? 0.816 0.284 -28.281 1 77.88 38 ASP B CA 1
ATOM 5742 C C . ASP B 1 38 ? 2.121 -0.174 -28.938 1 77.88 38 ASP B C 1
ATOM 5744 O O . ASP B 1 38 ? 2.451 0.252 -30.047 1 77.88 38 ASP B O 1
ATOM 5748 N N . VAL B 1 39 ? 2.869 -0.927 -28.25 1 71.88 39 VAL B N 1
ATOM 5749 C CA . VAL B 1 39 ? 4.152 -1.445 -28.703 1 71.88 39 VAL B CA 1
ATOM 5750 C C . VAL B 1 39 ? 4.02 -2.93 -29.047 1 71.88 39 VAL B C 1
ATOM 5752 O O . VAL B 1 39 ? 3.74 -3.746 -28.156 1 71.88 39 VAL B O 1
ATOM 5755 N N . PRO B 1 40 ? 4.16 -3.332 -30.344 1 67.62 40 PRO B N 1
ATOM 5756 C CA . PRO B 1 40 ? 4.047 -4.746 -30.719 1 67.62 40 PRO B CA 1
ATOM 5757 C C . PRO B 1 40 ? 5.191 -5.594 -30.156 1 67.62 40 PRO B C 1
ATOM 5759 O O . PRO B 1 40 ? 6.309 -5.102 -30 1 67.62 40 PRO B O 1
ATOM 5762 N N . GLU B 1 41 ? 4.809 -6.879 -29.891 1 71.25 41 GLU B N 1
ATOM 5763 C CA . GLU B 1 41 ? 5.836 -7.805 -29.406 1 71.25 41 GLU B CA 1
ATOM 5764 C C . GLU B 1 41 ? 6.504 -8.523 -30.578 1 71.25 41 GLU B C 1
ATOM 5766 O O . GLU B 1 41 ? 5.898 -8.703 -31.641 1 71.25 41 GLU B O 1
ATOM 5771 N N . ALA B 1 42 ? 7.793 -8.812 -30.469 1 55.69 42 ALA B N 1
ATOM 5772 C CA . ALA B 1 42 ? 8.602 -9.398 -31.547 1 55.69 42 ALA B CA 1
ATOM 5773 C C . ALA B 1 42 ? 7.965 -10.672 -32.094 1 55.69 42 ALA B C 1
ATOM 5775 O O . ALA B 1 42 ? 8.031 -10.953 -33.281 1 55.69 42 ALA B O 1
ATOM 5776 N N . PHE B 1 43 ? 7.562 -11.602 -31.328 1 51.91 43 PHE B N 1
ATOM 5777 C CA . PHE B 1 43 ? 7.078 -12.891 -31.797 1 51.91 43 PHE B CA 1
ATOM 5778 C C . PHE B 1 43 ? 5.883 -12.703 -32.719 1 51.91 43 PHE B C 1
ATOM 5780 O O . PHE B 1 43 ? 5.566 -13.594 -33.531 1 51.91 43 PHE B O 1
ATOM 5787 N N . GLU B 1 44 ? 5.23 -11.609 -32.688 1 50.44 44 GLU B N 1
ATOM 5788 C CA . GLU B 1 44 ? 4.039 -11.375 -33.5 1 50.44 44 GLU B CA 1
ATOM 5789 C C . GLU B 1 44 ? 4.379 -11.32 -34.969 1 50.44 44 GLU B C 1
ATOM 5791 O O . GLU B 1 44 ? 3.555 -11.672 -35.812 1 50.44 44 GLU B O 1
ATOM 5796 N N . ALA B 1 45 ? 5.57 -11.086 -35.281 1 46.25 45 ALA B N 1
ATOM 5797 C CA . ALA B 1 45 ? 5.902 -11.023 -36.688 1 46.25 45 ALA B CA 1
ATOM 5798 C C . ALA B 1 45 ? 5.84 -12.406 -37.344 1 46.25 45 ALA B C 1
ATOM 5800 O O . ALA B 1 45 ? 5.355 -12.562 -38.438 1 46.25 45 ALA B O 1
ATOM 5801 N N . GLY B 1 46 ? 6.543 -13.359 -36.781 1 46.56 46 GLY B N 1
ATOM 5802 C CA . GLY B 1 46 ? 6.508 -14.68 -37.375 1 46.56 46 GLY B CA 1
ATOM 5803 C C . GLY B 1 46 ? 5.18 -15.391 -37.219 1 46.56 46 GLY B C 1
ATOM 5804 O O . GLY B 1 46 ? 4.867 -16.328 -37.938 1 46.56 46 GLY B O 1
ATOM 5805 N N . GLY B 1 47 ? 4.469 -15.07 -36.125 1 51.19 47 GLY B N 1
ATOM 5806 C CA . GLY B 1 47 ? 3.256 -15.773 -35.75 1 51.19 47 GLY B CA 1
ATOM 5807 C C . GLY B 1 47 ? 1.998 -15.148 -36.312 1 51.19 47 GLY B C 1
ATOM 5808 O O . GLY B 1 47 ? 0.887 -15.586 -36 1 51.19 47 GLY B O 1
ATOM 5809 N N . GLU B 1 48 ? 2.262 -14.016 -37.031 1 50.12 48 GLU B N 1
ATOM 5810 C CA . GLU B 1 48 ? 1.099 -13.266 -37.5 1 50.12 48 GLU B CA 1
ATOM 5811 C C . GLU B 1 48 ? 0.159 -14.148 -38.312 1 50.12 48 GLU B C 1
ATOM 5813 O O . GLU B 1 48 ? -1.061 -13.969 -38.25 1 50.12 48 GLU B O 1
ATOM 5818 N N . ASN B 1 49 ? 0.815 -15.188 -38.906 1 53.5 49 ASN B N 1
ATOM 5819 C CA . ASN B 1 49 ? -0.079 -15.984 -39.75 1 53.5 49 ASN B CA 1
ATOM 5820 C C . ASN B 1 49 ? -0.147 -17.438 -39.25 1 53.5 49 ASN B C 1
ATOM 5822 O O . ASN B 1 49 ? -0.498 -18.328 -40.031 1 53.5 49 ASN B O 1
ATOM 5826 N N . ALA B 1 50 ? 0.321 -17.625 -37.938 1 66.31 50 ALA B N 1
ATOM 5827 C CA . ALA B 1 50 ? 0.284 -19 -37.438 1 66.31 50 ALA B CA 1
ATOM 5828 C C . ALA B 1 50 ? -0.614 -19.094 -36.219 1 66.31 50 ALA B C 1
ATOM 5830 O O . ALA B 1 50 ? -0.807 -18.109 -35.5 1 66.31 50 ALA B O 1
ATOM 5831 N N . ILE B 1 51 ? -1.241 -20.219 -36.125 1 69.94 51 ILE B N 1
ATOM 5832 C CA . ILE B 1 51 ? -2.139 -20.484 -35 1 69.94 51 ILE B CA 1
ATOM 5833 C C . ILE B 1 51 ? -1.389 -21.219 -33.875 1 69.94 51 ILE B C 1
ATOM 5835 O O . ILE B 1 51 ? -0.783 -22.266 -34.125 1 69.94 51 ILE B O 1
ATOM 5839 N N . PRO B 1 52 ? -1.44 -20.703 -32.719 1 79.94 52 PRO B N 1
ATOM 5840 C CA . PRO B 1 52 ? -0.774 -21.391 -31.625 1 79.94 52 PRO B CA 1
ATOM 5841 C C . PRO B 1 52 ? -1.531 -22.641 -31.156 1 79.94 52 PRO B C 1
ATOM 5843 O O . PRO B 1 52 ? -2.764 -22.641 -31.125 1 79.94 52 PRO B O 1
ATOM 5846 N N . ILE B 1 53 ? -0.833 -23.75 -30.891 1 80 53 ILE B N 1
ATOM 5847 C CA . ILE B 1 53 ? -1.387 -24.984 -30.375 1 80 53 ILE B CA 1
ATOM 5848 C C . ILE B 1 53 ? -0.521 -25.5 -29.219 1 80 53 ILE B C 1
ATOM 5850 O O . ILE B 1 53 ? 0.54 -24.938 -28.938 1 80 53 ILE B O 1
ATOM 5854 N N . LEU B 1 54 ? -1.027 -26.531 -28.531 1 85.5 54 LEU B N 1
ATOM 5855 C CA . LEU B 1 54 ? -0.273 -27.156 -27.453 1 85.5 54 LEU B CA 1
ATOM 5856 C C . LEU B 1 54 ? 0.066 -28.609 -27.812 1 85.5 54 LEU B C 1
ATOM 5858 O O . LEU B 1 54 ? -0.809 -29.375 -28.234 1 85.5 54 LEU B O 1
ATOM 5862 N N . GLU B 1 55 ? 1.329 -28.906 -27.703 1 85.62 55 GLU B N 1
ATOM 5863 C CA . GLU B 1 55 ? 1.786 -30.281 -27.938 1 85.62 55 GLU B CA 1
ATOM 5864 C C . GLU B 1 55 ? 2.256 -30.938 -26.656 1 85.62 55 GLU B C 1
ATOM 5866 O O . GLU B 1 55 ? 3.064 -30.375 -25.922 1 85.62 55 GLU B O 1
ATOM 5871 N N . GLU B 1 56 ? 1.798 -32.125 -26.438 1 87.94 56 GLU B N 1
ATOM 5872 C CA . GLU B 1 56 ? 2.213 -32.844 -25.234 1 87.94 56 GLU B CA 1
ATOM 5873 C C . GLU B 1 56 ? 3.658 -33.312 -25.359 1 87.94 56 GLU B C 1
ATOM 5875 O O . GLU B 1 56 ? 4.102 -33.719 -26.438 1 87.94 56 GLU B O 1
ATOM 5880 N N . VAL B 1 57 ? 4.332 -33.219 -24.281 1 91 57 VAL B N 1
ATOM 5881 C CA . VAL B 1 57 ? 5.676 -33.781 -24.172 1 91 57 VAL B CA 1
ATOM 5882 C C . VAL B 1 57 ? 5.691 -34.875 -23.109 1 91 57 VAL B C 1
ATOM 5884 O O . VAL B 1 57 ? 6.098 -34.625 -21.969 1 91 57 VAL B O 1
ATOM 5887 N N . PRO B 1 58 ? 5.43 -36.094 -23.5 1 89.75 58 PRO B N 1
ATOM 5888 C CA . PRO B 1 58 ? 5.23 -37.188 -22.547 1 89.75 58 PRO B CA 1
ATOM 5889 C C . PRO B 1 58 ? 6.449 -37.406 -21.656 1 89.75 58 PRO B C 1
ATOM 5891 O O . PRO B 1 58 ? 6.301 -37.75 -20.469 1 89.75 58 PRO B O 1
ATOM 5894 N N . ASP B 1 59 ? 7.617 -37.219 -22.188 1 92.88 59 ASP B N 1
ATOM 5895 C CA . ASP B 1 59 ? 8.844 -37.5 -21.453 1 92.88 59 ASP B CA 1
ATOM 5896 C C . ASP B 1 59 ? 8.992 -36.562 -20.25 1 92.88 59 ASP B C 1
ATOM 5898 O O . ASP B 1 59 ? 9.703 -36.875 -19.297 1 92.88 59 ASP B O 1
ATOM 5902 N N . LEU B 1 60 ? 8.359 -35.438 -20.328 1 95.81 60 LEU B N 1
ATOM 5903 C CA . LEU B 1 60 ? 8.477 -34.469 -19.234 1 95.81 60 LEU B CA 1
ATOM 5904 C C . LEU B 1 60 ? 7.258 -34.531 -18.328 1 95.81 60 LEU B C 1
ATOM 5906 O O . LEU B 1 60 ? 7.207 -33.844 -17.312 1 95.81 60 LEU B O 1
ATOM 5910 N N . SER B 1 61 ? 6.312 -35.344 -18.641 1 94.56 61 SER B N 1
ATOM 5911 C CA . SER B 1 61 ? 5.125 -35.531 -17.812 1 94.56 61 SER B CA 1
ATOM 5912 C C . SER B 1 61 ? 5.418 -36.469 -16.641 1 94.56 61 SER B C 1
ATOM 5914 O O . SER B 1 61 ? 6.43 -37.156 -16.625 1 94.56 61 SER B O 1
ATOM 5916 N N . ILE B 1 62 ? 4.633 -36.344 -15.602 1 95.12 62 ILE B N 1
ATOM 5917 C CA . ILE B 1 62 ? 4.727 -37.188 -14.414 1 95.12 62 ILE B CA 1
ATOM 5918 C C . ILE B 1 62 ? 3.385 -37.875 -14.148 1 95.12 62 ILE B C 1
ATOM 5920 O O . ILE B 1 62 ? 2.365 -37.188 -13.984 1 95.12 62 ILE B O 1
ATOM 5924 N N . THR B 1 63 ? 3.381 -39.188 -14.102 1 92.12 63 THR B N 1
ATOM 5925 C CA . THR B 1 63 ? 2.15 -39.938 -13.852 1 92.12 63 THR B CA 1
ATOM 5926 C C . THR B 1 63 ? 2.27 -40.781 -12.57 1 92.12 63 THR B C 1
ATOM 5928 O O . THR B 1 63 ? 3.227 -41.531 -12.406 1 92.12 63 THR B O 1
ATOM 5931 N N . THR B 1 64 ? 1.361 -40.5 -11.695 1 92.69 64 THR B N 1
ATOM 5932 C CA . THR B 1 64 ? 1.262 -41.281 -10.469 1 92.69 64 THR B CA 1
ATOM 5933 C C . THR B 1 64 ? -0.066 -42.031 -10.406 1 92.69 64 THR B C 1
ATOM 5935 O O . THR B 1 64 ? -1.073 -41.562 -10.945 1 92.69 64 THR B O 1
ATOM 5938 N N . ASP B 1 65 ? -0.084 -43.25 -9.859 1 90.06 65 ASP B N 1
ATOM 5939 C CA . ASP B 1 65 ? -1.311 -44 -9.703 1 90.06 65 ASP B CA 1
ATOM 5940 C C . ASP B 1 65 ? -1.854 -43.906 -8.281 1 90.06 65 ASP B C 1
ATOM 5942 O O . ASP B 1 65 ? -1.939 -44.906 -7.562 1 90.06 65 ASP B O 1
ATOM 5946 N N . ASP B 1 66 ? -2.242 -42.719 -7.898 1 92.5 66 ASP B N 1
ATOM 5947 C CA . ASP B 1 66 ? -2.688 -42.5 -6.527 1 92.5 66 ASP B CA 1
ATOM 5948 C C . ASP B 1 66 ? -4.129 -41.969 -6.496 1 92.5 66 ASP B C 1
ATOM 5950 O O . ASP B 1 66 ? -4.637 -41.594 -5.438 1 92.5 66 ASP B O 1
ATOM 5954 N N . GLY B 1 67 ? -4.777 -41.906 -7.617 1 89.81 67 GLY B N 1
ATOM 5955 C CA . GLY B 1 67 ? -6.164 -41.469 -7.699 1 89.81 67 GLY B CA 1
ATOM 5956 C C . GLY B 1 67 ? -6.324 -39.969 -7.594 1 89.81 67 GLY B C 1
ATOM 5957 O O . GLY B 1 67 ? -7.445 -39.438 -7.648 1 89.81 67 GLY B O 1
ATOM 5958 N N . LYS B 1 68 ? -5.23 -39.219 -7.438 1 92.19 68 LYS B N 1
ATOM 5959 C CA . LYS B 1 68 ? -5.273 -37.781 -7.332 1 92.19 68 LYS B CA 1
ATOM 5960 C C . LYS B 1 68 ? -5.285 -37.125 -8.711 1 92.19 68 LYS B C 1
ATOM 5962 O O . LYS B 1 68 ? -5.07 -37.781 -9.727 1 92.19 68 LYS B O 1
ATOM 5967 N N . PRO B 1 69 ? -5.555 -35.844 -8.828 1 91.69 69 PRO B N 1
ATOM 5968 C CA . PRO B 1 69 ? -5.734 -35.188 -10.109 1 91.69 69 PRO B CA 1
ATOM 5969 C C . PRO B 1 69 ? -4.426 -35.031 -10.891 1 91.69 69 PRO B C 1
ATOM 5971 O O . PRO B 1 69 ? -3.346 -35.219 -10.328 1 91.69 69 PRO B O 1
ATOM 5974 N N . THR B 1 70 ? -4.66 -34.75 -12.203 1 93.38 70 THR B N 1
ATOM 5975 C CA . THR B 1 70 ? -3.561 -34.406 -13.102 1 93.38 70 THR B CA 1
ATOM 5976 C C . THR B 1 70 ? -3.531 -32.906 -13.367 1 93.38 70 THR B C 1
ATOM 5978 O O . THR B 1 70 ? -4.559 -32.312 -13.695 1 93.38 70 THR B O 1
ATOM 5981 N N . HIS B 1 71 ? -2.389 -32.344 -13.219 1 96.69 71 HIS B N 1
ATOM 5982 C CA . HIS B 1 71 ? -2.203 -30.891 -13.43 1 96.69 71 HIS B CA 1
ATOM 5983 C C . HIS B 1 71 ? -1.43 -30.625 -14.711 1 96.69 71 HIS B C 1
ATOM 5985 O O . HIS B 1 71 ? -0.968 -31.562 -15.375 1 96.69 71 HIS B O 1
ATOM 5991 N N . ILE B 1 72 ? -1.386 -29.312 -15.109 1 96.12 72 ILE B N 1
ATOM 5992 C CA . ILE B 1 72 ? -0.863 -28.984 -16.438 1 96.12 72 ILE B CA 1
ATOM 5993 C C . ILE B 1 72 ? 0.271 -27.969 -16.297 1 96.12 72 ILE B C 1
ATOM 5995 O O . ILE B 1 72 ? 0.158 -27 -15.555 1 96.12 72 ILE B O 1
ATOM 5999 N N . LEU B 1 73 ? 1.364 -28.203 -16.938 1 98.12 73 LEU B N 1
ATOM 6000 C CA . LEU B 1 73 ? 2.438 -27.234 -17.156 1 98.12 73 LEU B CA 1
ATOM 6001 C C . LEU B 1 73 ? 2.641 -26.969 -18.656 1 98.12 73 LEU B C 1
ATOM 6003 O O . LEU B 1 73 ? 2.861 -27.906 -19.422 1 98.12 73 LEU B O 1
ATOM 6007 N N . ILE B 1 74 ? 2.518 -25.75 -19.062 1 96.62 74 ILE B N 1
ATOM 6008 C CA . ILE B 1 74 ? 2.703 -25.359 -20.453 1 96.62 74 ILE B CA 1
ATOM 6009 C C . ILE B 1 74 ? 3.996 -24.562 -20.594 1 96.62 74 ILE B C 1
ATOM 6011 O O . ILE B 1 74 ? 4.145 -23.484 -20 1 96.62 74 ILE B O 1
ATOM 6015 N N . GLU B 1 75 ? 4.895 -25.062 -21.359 1 96.62 75 GLU B N 1
ATOM 6016 C CA . GLU B 1 75 ? 6.098 -24.328 -21.719 1 96.62 75 GLU B CA 1
ATOM 6017 C C . GLU B 1 75 ? 5.859 -23.469 -22.953 1 96.62 75 GLU B C 1
ATOM 6019 O O . GLU B 1 75 ? 5.59 -23.969 -24.047 1 96.62 75 GLU B O 1
ATOM 6024 N N . GLY B 1 76 ? 5.938 -22.109 -22.75 1 93.44 76 GLY B N 1
ATOM 6025 C CA . GLY B 1 76 ? 5.738 -21.203 -23.875 1 93.44 76 GLY B CA 1
ATOM 6026 C C . GLY B 1 76 ? 5.441 -19.781 -23.438 1 93.44 76 GLY B C 1
ATOM 6027 O O . GLY B 1 76 ? 5.344 -19.5 -22.234 1 93.44 76 GLY B O 1
ATOM 6028 N N . ASP B 1 77 ? 5.363 -18.938 -24.453 1 91.06 77 ASP B N 1
ATOM 6029 C CA . ASP B 1 77 ? 4.938 -17.562 -24.188 1 91.06 77 ASP B CA 1
ATOM 6030 C C . ASP B 1 77 ? 3.514 -17.516 -23.641 1 91.06 77 ASP B C 1
ATOM 6032 O O . ASP B 1 77 ? 2.641 -18.25 -24.109 1 91.06 77 ASP B O 1
ATOM 6036 N N . ASN B 1 78 ? 3.373 -16.734 -22.594 1 94.94 78 ASN B N 1
ATOM 6037 C CA . ASN B 1 78 ? 2.08 -16.75 -21.922 1 94.94 78 ASN B CA 1
ATOM 6038 C C . ASN B 1 78 ? 0.972 -16.219 -22.828 1 94.94 78 ASN B C 1
ATOM 6040 O O . ASN B 1 78 ? -0.191 -16.594 -22.688 1 94.94 78 ASN B O 1
ATOM 6044 N N . TYR B 1 79 ? 1.323 -15.258 -23.781 1 91.38 79 TYR B N 1
ATOM 6045 C CA . TYR B 1 79 ? 0.302 -14.797 -24.719 1 91.38 79 TYR B CA 1
ATOM 6046 C C . TYR B 1 79 ? -0.229 -15.953 -25.562 1 91.38 79 TYR B C 1
ATOM 6048 O O . TYR B 1 79 ? -1.442 -16.109 -25.719 1 91.38 79 TYR B O 1
ATOM 6056 N N . HIS B 1 80 ? 0.63 -16.75 -26.078 1 88.62 80 HIS B N 1
ATOM 6057 C CA . HIS B 1 80 ? 0.25 -17.891 -26.906 1 88.62 80 HIS B CA 1
ATOM 6058 C C . HIS B 1 80 ? -0.472 -18.953 -26.094 1 88.62 80 HIS B C 1
ATOM 6060 O O . HIS B 1 80 ? -1.475 -19.516 -26.547 1 88.62 80 HIS B O 1
ATOM 6066 N N . ALA B 1 81 ? 0.05 -19.219 -24.969 1 93.12 81 ALA B N 1
ATOM 6067 C CA . ALA B 1 81 ? -0.578 -20.219 -24.094 1 93.12 81 ALA B CA 1
ATOM 6068 C C . ALA B 1 81 ? -1.993 -19.797 -23.719 1 93.12 81 ALA B C 1
ATOM 6070 O O . ALA B 1 81 ? -2.918 -20.609 -23.734 1 93.12 81 ALA B O 1
ATOM 6071 N N . LEU B 1 82 ? -2.133 -18.516 -23.375 1 94.75 82 LEU B N 1
ATOM 6072 C CA . LEU B 1 82 ? -3.447 -18 -23.016 1 94.75 82 LEU B CA 1
ATOM 6073 C C . LEU B 1 82 ? -4.41 -18.078 -24.188 1 94.75 82 LEU B C 1
ATOM 6075 O O . LEU B 1 82 ? -5.602 -18.344 -24 1 94.75 82 LEU B O 1
ATOM 6079 N N . THR B 1 83 ? -3.875 -17.781 -25.344 1 87.06 83 THR B N 1
ATOM 6080 C CA . THR B 1 83 ? -4.699 -17.922 -26.531 1 87.06 83 THR B CA 1
ATOM 6081 C C . THR B 1 83 ? -5.219 -19.344 -26.672 1 87.06 83 THR B C 1
ATOM 6083 O O . THR B 1 83 ? -6.41 -19.562 -26.922 1 87.06 83 THR B O 1
ATOM 6086 N N . CYS B 1 84 ? -4.379 -20.312 -26.469 1 87.12 84 CYS B N 1
ATOM 6087 C CA . CYS B 1 84 ? -4.777 -21.703 -26.547 1 87.12 84 CYS B CA 1
ATOM 6088 C C . CYS B 1 84 ? -5.781 -22.062 -25.453 1 87.12 84 CYS B C 1
ATOM 6090 O O . CYS B 1 84 ? -6.762 -22.766 -25.703 1 87.12 84 CYS B O 1
ATOM 6092 N N . LEU B 1 85 ? -5.52 -21.562 -24.297 1 91.88 85 LEU B N 1
ATOM 6093 C CA . LEU B 1 85 ? -6.41 -21.859 -23.188 1 91.88 85 LEU B CA 1
ATOM 6094 C C . LEU B 1 85 ? -7.793 -21.266 -23.422 1 91.88 85 LEU B C 1
ATOM 6096 O O . LEU B 1 85 ? -8.789 -21.781 -22.906 1 91.88 85 LEU B O 1
ATOM 6100 N N . ASN B 1 86 ? -7.852 -20.156 -24.125 1 88.25 86 ASN B N 1
ATOM 6101 C CA . ASN B 1 86 ? -9.148 -19.562 -24.438 1 88.25 86 ASN B CA 1
ATOM 6102 C C . ASN B 1 86 ? -9.953 -20.438 -25.406 1 88.25 86 ASN B C 1
ATOM 6104 O O . ASN B 1 86 ? -11.164 -20.266 -25.531 1 88.25 86 ASN B O 1
ATOM 6108 N N . TYR B 1 87 ? -9.18 -21.422 -26 1 78.5 87 TYR B N 1
ATOM 6109 C CA . TYR B 1 87 ? -9.883 -22.438 -26.781 1 78.5 87 TYR B CA 1
ATOM 6110 C C . TYR B 1 87 ? -10.5 -23.5 -25.875 1 78.5 87 TYR B C 1
ATOM 6112 O O . TYR B 1 87 ? -11.547 -24.062 -26.188 1 78.5 87 TYR B O 1
ATOM 6120 N N . THR B 1 88 ? -9.945 -23.672 -24.734 1 80.81 88 THR B N 1
ATOM 6121 C CA . THR B 1 88 ? -10.242 -24.875 -23.984 1 80.81 88 THR B CA 1
ATOM 6122 C C . THR B 1 88 ? -10.891 -24.547 -22.641 1 80.81 88 THR B C 1
ATOM 6124 O O . THR B 1 88 ? -11.672 -25.328 -22.109 1 80.81 88 THR B O 1
ATOM 6127 N N . HIS B 1 89 ? -10.578 -23.406 -22.094 1 87.81 89 HIS B N 1
ATOM 6128 C CA . HIS B 1 89 ? -10.922 -23.156 -20.703 1 87.81 89 HIS B CA 1
ATOM 6129 C C . HIS B 1 89 ? -11.68 -21.844 -20.547 1 87.81 89 HIS B C 1
ATOM 6131 O O . HIS B 1 89 ? -11.672 -21.234 -19.484 1 87.81 89 HIS B O 1
ATOM 6137 N N . GLN B 1 90 ? -12.266 -21.344 -21.578 1 88.5 90 GLN B N 1
ATOM 6138 C CA . GLN B 1 90 ? -13.008 -20.094 -21.453 1 88.5 90 GLN B CA 1
ATOM 6139 C C . GLN B 1 90 ? -14.062 -20.172 -20.359 1 88.5 90 GLN B C 1
ATOM 6141 O O . GLN B 1 90 ? -14.867 -21.109 -20.344 1 88.5 90 GLN B O 1
ATOM 6146 N N . GLY B 1 91 ? -14.023 -19.281 -19.406 1 94.06 91 GLY B N 1
ATOM 6147 C CA . GLY B 1 91 ? -15.016 -19.203 -18.344 1 94.06 91 GLY B CA 1
ATOM 6148 C C . GLY B 1 91 ? -14.922 -20.359 -17.359 1 94.06 91 GLY B C 1
ATOM 6149 O O . GLY B 1 91 ? -15.906 -20.703 -16.703 1 94.06 91 GLY B O 1
ATOM 6150 N N . LYS B 1 92 ? -13.781 -21.016 -17.281 1 94.88 92 LYS B N 1
ATOM 6151 C CA . LYS B 1 92 ? -13.711 -22.219 -16.469 1 94.88 92 LYS B CA 1
ATOM 6152 C C . LYS B 1 92 ? -12.758 -22.031 -15.281 1 94.88 92 LYS B C 1
ATOM 6154 O O . LYS B 1 92 ? -12.742 -22.859 -14.359 1 94.88 92 LYS B O 1
ATOM 6159 N N . VAL B 1 93 ? -12.047 -20.938 -15.211 1 98.12 93 VAL B N 1
ATOM 6160 C CA . VAL B 1 93 ? -11 -20.75 -14.203 1 98.12 93 VAL B CA 1
ATOM 6161 C C . VAL B 1 93 ? -11.586 -20.062 -12.969 1 98.12 93 VAL B C 1
ATOM 6163 O O . VAL B 1 93 ? -12.281 -19.047 -13.094 1 98.12 93 VAL B O 1
ATOM 6166 N N . ASP B 1 94 ? -11.281 -20.609 -11.797 1 98.62 94 ASP B N 1
ATOM 6167 C CA . ASP B 1 94 ? -11.789 -20.047 -10.547 1 98.62 94 ASP B CA 1
ATOM 6168 C C . ASP B 1 94 ? -10.922 -18.891 -10.062 1 98.62 94 ASP B C 1
ATOM 6170 O O . ASP B 1 94 ? -11.438 -17.859 -9.625 1 98.62 94 ASP B O 1
ATOM 6174 N N . VAL B 1 95 ? -9.664 -19.109 -10.062 1 98.81 95 VAL B N 1
ATOM 6175 C CA . VAL B 1 95 ? -8.719 -18.141 -9.516 1 98.81 95 VAL B CA 1
ATOM 6176 C C . VAL B 1 95 ? -7.5 -18.031 -10.43 1 98.81 95 VAL B C 1
ATOM 6178 O O . VAL B 1 95 ? -6.961 -19.047 -10.883 1 98.81 95 VAL B O 1
ATOM 6181 N N . ILE B 1 96 ? -7.152 -16.828 -10.766 1 98.94 96 ILE B N 1
ATOM 6182 C CA . ILE B 1 96 ? -5.883 -16.547 -11.422 1 98.94 96 ILE B CA 1
ATOM 6183 C C . ILE B 1 96 ? -4.949 -15.828 -10.453 1 98.94 96 ILE B C 1
ATOM 6185 O O . ILE B 1 96 ? -5.344 -14.844 -9.82 1 98.94 96 ILE B O 1
ATOM 6189 N N . TYR B 1 97 ? -3.732 -16.3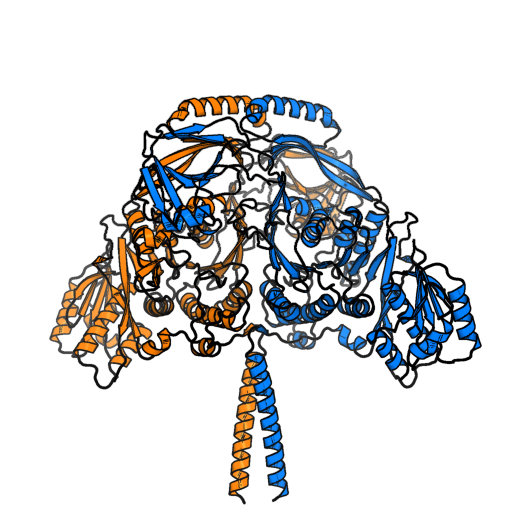28 -10.203 1 98.69 97 TYR B N 1
ATOM 6190 C CA . TYR B 1 97 ? -2.652 -15.617 -9.531 1 98.69 97 TYR B CA 1
ATOM 6191 C C . TYR B 1 97 ? -1.46 -15.43 -10.461 1 98.69 97 TYR B C 1
ATOM 6193 O O . TYR B 1 97 ? -0.971 -16.406 -11.055 1 98.69 97 TYR B O 1
ATOM 6201 N N . ILE B 1 98 ? -0.992 -14.18 -10.547 1 98.44 98 ILE B N 1
ATOM 6202 C CA . ILE B 1 98 ? 0.176 -13.977 -11.398 1 98.44 98 ILE B CA 1
ATOM 6203 C C . ILE B 1 98 ? 1.158 -13.031 -10.703 1 98.44 98 ILE B C 1
ATOM 6205 O O . ILE B 1 98 ? 0.754 -12.18 -9.914 1 98.44 98 ILE B O 1
ATOM 6209 N N . ASP B 1 99 ? 2.398 -13.211 -10.992 1 96.62 99 ASP B N 1
ATOM 6210 C CA . ASP B 1 99 ? 3.521 -12.375 -10.57 1 96.62 99 ASP B CA 1
ATOM 6211 C C . ASP B 1 99 ? 4.348 -11.922 -11.773 1 96.62 99 ASP B C 1
ATOM 6213 O O . ASP B 1 99 ? 5.48 -12.367 -11.953 1 96.62 99 ASP B O 1
ATOM 6217 N N . PRO B 1 100 ? 3.869 -10.953 -12.516 1 95.44 100 PRO B N 1
ATOM 6218 C CA . PRO B 1 100 ? 4.57 -10.477 -13.711 1 95.44 100 PRO B CA 1
ATOM 6219 C C . PRO B 1 100 ? 5.824 -9.672 -13.375 1 95.44 100 PRO B C 1
ATOM 6221 O O . PRO B 1 100 ? 6.059 -9.344 -12.211 1 95.44 100 PRO B O 1
ATOM 6224 N N . PRO B 1 101 ? 6.637 -9.422 -14.406 1 90.62 101 PRO B N 1
ATOM 6225 C CA . PRO B 1 101 ? 7.758 -8.508 -14.156 1 90.62 101 PRO B CA 1
ATOM 6226 C C . PRO B 1 101 ? 7.305 -7.129 -13.688 1 90.62 101 PRO B C 1
ATOM 6228 O O . PRO B 1 101 ? 6.324 -6.59 -14.211 1 90.62 101 PRO B O 1
ATOM 6231 N N . TYR B 1 102 ? 7.98 -6.555 -12.742 1 88.25 102 TYR B N 1
ATOM 6232 C CA . TYR B 1 102 ? 7.582 -5.293 -12.133 1 88.25 102 TYR B CA 1
ATOM 6233 C C . TYR B 1 102 ? 8.102 -4.109 -12.945 1 88.25 102 TYR B C 1
ATOM 6235 O O . TYR B 1 102 ? 7.73 -2.961 -12.68 1 88.25 102 TYR B O 1
ATOM 6243 N N . ASN B 1 103 ? 8.906 -4.293 -13.93 1 86.06 103 ASN B N 1
ATOM 6244 C CA . ASN B 1 103 ? 9.453 -3.242 -14.781 1 86.06 103 ASN B CA 1
ATOM 6245 C C . ASN B 1 103 ? 10.375 -2.311 -14 1 86.06 103 ASN B C 1
ATOM 6247 O O . ASN B 1 103 ? 10.312 -1.091 -14.156 1 86.06 103 ASN B O 1
ATOM 6251 N N . THR B 1 104 ? 11.18 -2.893 -13.117 1 75.69 104 THR B N 1
ATOM 6252 C CA . THR B 1 104 ? 12.07 -2.117 -12.258 1 75.69 104 THR B CA 1
ATOM 6253 C C . THR B 1 104 ? 13.359 -1.771 -12.984 1 75.69 104 THR B C 1
ATOM 6255 O O . THR B 1 104 ? 14.172 -0.978 -12.492 1 75.69 104 THR B O 1
ATOM 6258 N N . GLY B 1 105 ? 13.477 -2.297 -14.188 1 65.38 105 GLY B N 1
ATOM 6259 C CA . GLY B 1 105 ? 14.727 -2.137 -14.922 1 65.38 105 GLY B CA 1
ATOM 6260 C C . GLY B 1 105 ? 15.688 -3.295 -14.719 1 65.38 105 GLY B C 1
ATOM 6261 O O . GLY B 1 105 ? 16.453 -3.629 -15.625 1 65.38 105 GLY B O 1
ATOM 6262 N N . SER B 1 106 ? 15.609 -3.84 -13.453 1 56.16 106 SER B N 1
ATOM 6263 C CA . SER B 1 106 ? 16.547 -4.914 -13.133 1 56.16 106 SER B CA 1
ATOM 6264 C C . SER B 1 106 ? 15.883 -6.281 -13.297 1 56.16 106 SER B C 1
ATOM 6266 O O . SER B 1 106 ? 16.547 -7.312 -13.195 1 56.16 106 SER B O 1
ATOM 6268 N N . ASP B 1 107 ? 14.609 -6.305 -13.547 1 50.59 107 ASP B N 1
ATOM 6269 C CA . ASP B 1 107 ? 13.914 -7.59 -13.484 1 50.59 107 ASP B CA 1
ATOM 6270 C C . ASP B 1 107 ? 13.922 -8.281 -14.844 1 50.59 107 ASP B C 1
ATOM 6272 O O . ASP B 1 107 ? 13.18 -9.25 -15.055 1 50.59 107 ASP B O 1
ATOM 6276 N N . GLY B 1 108 ? 14.773 -7.816 -15.703 1 47.53 108 GLY B N 1
ATOM 6277 C CA . GLY B 1 108 ? 14.93 -8.531 -16.969 1 47.53 108 GLY B CA 1
ATOM 6278 C C . GLY B 1 108 ? 13.867 -8.172 -17.984 1 47.53 108 GLY B C 1
ATOM 6279 O O . GLY B 1 108 ? 13.914 -8.641 -19.125 1 47.53 108 GLY B O 1
ATOM 6280 N N . PHE B 1 109 ? 12.812 -7.469 -17.453 1 43.41 109 PHE B N 1
ATOM 6281 C CA . PHE B 1 109 ? 11.875 -7.012 -18.484 1 43.41 109 PHE B CA 1
ATOM 6282 C C . PHE B 1 109 ? 12.547 -6.02 -19.422 1 43.41 109 PHE B C 1
ATOM 6284 O O . PHE B 1 109 ? 13.055 -4.984 -18.984 1 43.41 109 PHE B O 1
ATOM 6291 N N . THR B 1 110 ? 12.977 -6.594 -20.5 1 44.56 110 THR B N 1
ATOM 6292 C CA . THR B 1 110 ? 13.703 -5.77 -21.453 1 44.56 110 THR B CA 1
ATOM 6293 C C . THR B 1 110 ? 12.781 -5.305 -22.578 1 44.56 110 THR B C 1
ATOM 6295 O O . THR B 1 110 ? 11.93 -6.066 -23.047 1 44.56 110 THR B O 1
ATOM 6298 N N . TYR B 1 111 ? 12.664 -4.004 -22.609 1 39.56 111 TYR B N 1
ATOM 6299 C CA . TYR B 1 111 ? 11.977 -3.389 -23.75 1 39.56 111 TYR B CA 1
ATOM 6300 C C . TYR B 1 111 ? 12.672 -3.742 -25.062 1 39.56 111 TYR B C 1
ATOM 6302 O O . TYR B 1 111 ? 13.852 -3.443 -25.234 1 39.56 111 TYR B O 1
ATOM 6310 N N . LYS B 1 112 ? 12.109 -4.727 -25.891 1 43.12 112 LYS B N 1
ATOM 6311 C CA . LYS B 1 112 ? 12.758 -5.23 -27.094 1 43.12 112 LYS B CA 1
ATOM 6312 C C . LYS B 1 112 ? 12.164 -4.594 -28.344 1 43.12 112 LYS B C 1
ATOM 6314 O O . LYS B 1 112 ? 12.312 -5.121 -29.453 1 43.12 112 LYS B O 1
ATOM 6319 N N . ASP B 1 113 ? 11.414 -3.584 -28.25 1 38.97 113 ASP B N 1
ATOM 6320 C CA . ASP B 1 113 ? 10.82 -3.098 -29.484 1 38.97 113 ASP B CA 1
ATOM 6321 C C . ASP B 1 113 ? 11.859 -2.406 -30.359 1 38.97 113 ASP B C 1
ATOM 6323 O O . ASP B 1 113 ? 12.312 -1.302 -30.047 1 38.97 113 ASP B O 1
ATOM 6327 N N . LYS B 1 114 ? 12.25 -3.172 -31.312 1 42 114 LYS B N 1
ATOM 6328 C CA . LYS B 1 114 ? 13.281 -2.725 -32.25 1 42 114 LYS B CA 1
ATOM 6329 C C . LYS B 1 114 ? 12.938 -1.365 -32.844 1 42 114 LYS B C 1
ATOM 6331 O O . LYS B 1 114 ? 13.828 -0.603 -33.219 1 42 114 LYS B O 1
ATOM 6336 N N . ARG B 1 115 ? 11.75 -1.119 -33.062 1 43.53 115 ARG B N 1
ATOM 6337 C CA . ARG B 1 115 ? 11.336 0.113 -33.719 1 43.53 115 ARG B CA 1
ATOM 6338 C C . ARG B 1 115 ? 11.789 1.338 -32.938 1 43.53 115 ARG B C 1
ATOM 6340 O O . ARG B 1 115 ? 12.039 2.396 -33.5 1 43.53 115 ARG B O 1
ATOM 6347 N N . PHE B 1 116 ? 11.758 1.127 -31.656 1 42.69 116 PHE B N 1
ATOM 6348 C CA . PHE B 1 116 ? 12.141 2.236 -30.797 1 42.69 116 PHE B CA 1
ATOM 6349 C C . PHE B 1 116 ? 13.578 2.07 -30.312 1 42.69 116 PHE B C 1
ATOM 6351 O O . PHE B 1 116 ? 14.305 3.055 -30.172 1 42.69 116 PHE B O 1
ATOM 6358 N N . LEU B 1 117 ? 13.867 0.818 -29.984 1 46.16 117 LEU B N 1
ATOM 6359 C CA . LEU B 1 117 ? 15.25 0.575 -29.594 1 46.16 117 LEU B CA 1
ATOM 6360 C C . LEU B 1 117 ? 16.219 1.049 -30.672 1 46.16 117 LEU B C 1
ATOM 6362 O O . LEU B 1 117 ? 17.312 1.521 -30.375 1 46.16 117 LEU B O 1
ATOM 6366 N N . ASP B 1 118 ? 15.805 0.819 -31.828 1 44.12 118 ASP B N 1
ATOM 6367 C CA . ASP B 1 118 ? 16.672 1.267 -32.906 1 44.12 118 ASP B CA 1
ATOM 6368 C C . ASP B 1 118 ? 16.812 2.787 -32.906 1 44.12 118 ASP B C 1
ATOM 6370 O O . ASP B 1 118 ? 17.719 3.332 -33.531 1 44.12 118 ASP B O 1
ATOM 6374 N N . LYS B 1 119 ? 15.938 3.393 -32.438 1 39.97 119 LYS B N 1
ATOM 6375 C CA . LYS B 1 119 ? 16.125 4.84 -32.406 1 39.97 119 LYS B CA 1
ATOM 6376 C C . LYS B 1 119 ? 17.156 5.234 -31.344 1 39.97 119 LYS B C 1
ATOM 6378 O O . LYS B 1 119 ? 17.562 6.398 -31.25 1 39.97 119 LYS B O 1
ATOM 6383 N N . TYR B 1 120 ? 17.312 4.324 -30.469 1 36 120 TYR B N 1
ATOM 6384 C CA . TYR B 1 120 ? 18.453 4.484 -29.578 1 36 120 TYR B CA 1
ATOM 6385 C C . TYR B 1 120 ? 19.641 3.643 -30.062 1 36 120 TYR B C 1
ATOM 6387 O O . TYR B 1 120 ? 19.984 2.633 -29.438 1 36 120 TYR B O 1
ATOM 6395 N N . PRO B 1 121 ? 20.016 3.924 -31.25 1 38.03 121 PRO B N 1
ATOM 6396 C CA . PRO B 1 121 ? 21.062 3.15 -31.938 1 38.03 121 PRO B CA 1
ATOM 6397 C C . PRO B 1 121 ? 22.297 2.914 -31.062 1 38.03 121 PRO B C 1
ATOM 6399 O O . PRO B 1 121 ? 23.109 2.043 -31.359 1 38.03 121 PRO B O 1
ATOM 6402 N N . ASP B 1 122 ? 22.422 3.854 -30.188 1 39.56 122 ASP B N 1
ATOM 6403 C CA . ASP B 1 122 ? 23.703 3.811 -29.484 1 39.56 122 ASP B CA 1
ATOM 6404 C C . ASP B 1 122 ? 23.703 2.723 -28.422 1 39.56 122 ASP B C 1
ATOM 6406 O O . ASP B 1 122 ? 24.672 2.588 -27.656 1 39.56 122 ASP B O 1
ATOM 6410 N N . GLY B 1 123 ? 22.672 1.849 -28.344 1 42.53 123 GLY B N 1
ATOM 6411 C CA . GLY B 1 123 ? 22.656 0.777 -27.359 1 42.53 123 GLY B CA 1
ATOM 6412 C C . GLY B 1 123 ? 22.156 1.229 -26 1 42.53 123 GLY B C 1
ATOM 6413 O O . GLY B 1 123 ? 22.188 0.461 -25.031 1 42.53 123 GLY B O 1
ATOM 6414 N N . THR B 1 124 ? 21.906 2.553 -25.891 1 46.81 124 THR B N 1
ATOM 6415 C CA . THR B 1 124 ? 21.609 3.107 -24.578 1 46.81 124 THR B CA 1
ATOM 6416 C C . THR B 1 124 ? 20.234 2.65 -24.109 1 46.81 124 THR B C 1
ATOM 6418 O O . THR B 1 124 ? 19.281 2.607 -24.891 1 46.81 124 THR B O 1
ATOM 6421 N N . GLN B 1 125 ? 20.234 1.941 -23 1 53.72 125 GLN B N 1
ATOM 6422 C CA . GLN B 1 125 ? 19.062 1.46 -22.266 1 53.72 125 GLN B CA 1
ATOM 6423 C C . GLN B 1 125 ? 18.109 2.607 -21.938 1 53.72 125 GLN B C 1
ATOM 6425 O O . GLN B 1 125 ? 18.562 3.725 -21.656 1 53.72 125 GLN B O 1
ATOM 6430 N N . LEU B 1 126 ? 16.828 2.533 -22.375 1 60.22 126 LEU B N 1
ATOM 6431 C CA . LEU B 1 126 ? 15.781 3.486 -22.031 1 60.22 126 LEU B CA 1
ATOM 6432 C C . LEU B 1 126 ? 15.789 3.787 -20.547 1 60.22 126 LEU B C 1
ATOM 6434 O O . LEU B 1 126 ? 15.961 2.881 -19.719 1 60.22 126 LEU B O 1
ATOM 6438 N N . PRO B 1 127 ? 15.805 5.047 -20.281 1 62.12 127 PRO B N 1
ATOM 6439 C CA . PRO B 1 127 ? 15.719 5.391 -18.859 1 62.12 127 PRO B CA 1
ATOM 6440 C C . PRO B 1 127 ? 14.539 4.715 -18.156 1 62.12 127 PRO B C 1
ATOM 6442 O O . PRO B 1 127 ? 13.531 4.398 -18.797 1 62.12 127 PRO B O 1
ATOM 6445 N N . LYS B 1 128 ? 14.688 4.383 -16.953 1 63 128 LYS B N 1
ATOM 6446 C CA . LYS B 1 128 ? 13.734 3.65 -16.125 1 63 128 LYS B CA 1
ATOM 6447 C C . LYS B 1 128 ? 12.352 4.289 -16.172 1 63 128 LYS B C 1
ATOM 6449 O O . LYS B 1 128 ? 11.336 3.586 -16.219 1 63 128 LYS B O 1
ATOM 6454 N N . ASN B 1 129 ? 12.281 5.57 -16.281 1 65.56 129 ASN B N 1
ATOM 6455 C CA . ASN B 1 129 ? 10.977 6.211 -16.188 1 65.56 129 ASN B CA 1
ATOM 6456 C C . ASN B 1 129 ? 10.539 6.797 -17.516 1 65.56 129 ASN B C 1
ATOM 6458 O O . ASN B 1 129 ? 9.68 7.68 -17.578 1 65.56 129 ASN B O 1
ATOM 6462 N N . HIS B 1 130 ? 11.086 6.152 -18.516 1 70 130 HIS B N 1
ATOM 6463 C CA . HIS B 1 130 ? 10.719 6.621 -19.859 1 70 130 HIS B CA 1
ATOM 6464 C C . HIS B 1 130 ? 9.328 6.141 -20.25 1 70 130 HIS B C 1
ATOM 6466 O O . HIS B 1 130 ? 8.969 4.984 -20 1 70 130 HIS B O 1
ATOM 6472 N N . PRO B 1 131 ? 8.539 7.031 -20.812 1 74.5 131 PRO B N 1
ATOM 6473 C CA . PRO B 1 131 ? 7.172 6.691 -21.219 1 74.5 131 PRO B CA 1
ATOM 6474 C C . PRO B 1 131 ? 7.109 5.457 -22.109 1 74.5 131 PRO B C 1
ATOM 6476 O O . PRO B 1 131 ? 6.148 4.688 -22.047 1 74.5 131 PRO B O 1
ATOM 6479 N N . LEU B 1 132 ? 8.102 5.27 -22.844 1 73.44 132 LEU B N 1
ATOM 6480 C CA . LEU B 1 132 ? 8.094 4.145 -23.766 1 73.44 132 LEU B CA 1
ATOM 6481 C C . LEU B 1 132 ? 8.258 2.822 -23.031 1 73.44 132 LEU B C 1
ATOM 6483 O O . LEU B 1 132 ? 7.719 1.797 -23.453 1 73.44 132 LEU B O 1
ATOM 6487 N N . ARG B 1 133 ? 9.016 2.846 -21.953 1 79.69 133 ARG B N 1
ATOM 6488 C CA . ARG B 1 133 ? 9.148 1.65 -21.125 1 79.69 133 ARG B CA 1
ATOM 6489 C C . ARG B 1 133 ? 7.816 1.249 -20.516 1 79.69 133 ARG B C 1
ATOM 6491 O O . ARG B 1 133 ? 7.438 0.075 -20.547 1 79.69 133 ARG B O 1
ATOM 6498 N N . HIS B 1 134 ? 7.117 2.221 -20.016 1 85.88 134 HIS B N 1
ATOM 6499 C CA . HIS B 1 134 ? 5.805 1.973 -19.438 1 85.88 134 HIS B CA 1
ATOM 6500 C C . HIS B 1 134 ? 4.805 1.513 -20.5 1 85.88 134 HIS B C 1
ATOM 6502 O O . HIS B 1 134 ? 3.992 0.623 -20.234 1 85.88 134 HIS B O 1
ATOM 6508 N N . SER B 1 135 ? 4.926 2.1 -21.641 1 84.25 135 SER B N 1
ATOM 6509 C CA . SER B 1 135 ? 4.023 1.739 -22.734 1 84.25 135 SER B CA 1
ATOM 6510 C C . SER B 1 135 ? 4.25 0.301 -23.188 1 84.25 135 SER B C 1
ATOM 6512 O O . SER B 1 135 ? 3.295 -0.416 -23.5 1 84.25 135 SER B O 1
ATOM 6514 N N . SER B 1 136 ? 5.48 -0.089 -23.266 1 83.88 136 SER B N 1
ATOM 6515 C CA . SER B 1 136 ? 5.797 -1.463 -23.641 1 83.88 136 SER B CA 1
ATOM 6516 C C . SER B 1 136 ? 5.238 -2.455 -22.625 1 83.88 136 SER B C 1
ATOM 6518 O O . SER B 1 136 ? 4.668 -3.482 -23 1 83.88 136 SER B O 1
ATOM 6520 N N . TRP B 1 137 ? 5.469 -2.146 -21.422 1 89.81 137 TRP B N 1
ATOM 6521 C CA . TRP B 1 137 ? 4.965 -2.998 -20.359 1 89.81 137 TRP B CA 1
ATOM 6522 C C . TRP B 1 137 ? 3.441 -3.068 -20.391 1 89.81 137 TRP B C 1
ATOM 6524 O O . TRP B 1 137 ? 2.859 -4.148 -20.25 1 89.81 137 TRP B O 1
ATOM 6534 N N . LEU B 1 138 ? 2.822 -1.933 -20.625 1 92.12 138 LEU B N 1
ATOM 6535 C CA . LEU B 1 138 ? 1.366 -1.861 -20.656 1 92.12 138 LEU B CA 1
ATOM 6536 C C . LEU B 1 138 ? 0.816 -2.643 -21.844 1 92.12 138 LEU B C 1
ATOM 6538 O O . LEU B 1 138 ? -0.207 -3.32 -21.734 1 92.12 138 LEU B O 1
ATOM 6542 N N . SER B 1 139 ? 1.477 -2.512 -22.969 1 87.31 139 SER B N 1
ATOM 6543 C CA . SER B 1 139 ? 1.054 -3.27 -24.141 1 87.31 139 SER B CA 1
ATOM 6544 C C . SER B 1 139 ? 1.137 -4.77 -23.891 1 87.31 139 SER B C 1
ATOM 6546 O O . SER B 1 139 ? 0.232 -5.52 -24.266 1 87.31 139 SER B O 1
ATOM 6548 N N . PHE B 1 140 ? 2.209 -5.148 -23.281 1 89.69 140 PHE B N 1
ATOM 6549 C CA . PHE B 1 140 ? 2.445 -6.535 -22.906 1 89.69 140 PHE B CA 1
ATOM 6550 C C . PHE B 1 140 ? 1.355 -7.035 -21.953 1 89.69 140 PHE B C 1
ATOM 6552 O O . PHE B 1 140 ? 0.75 -8.078 -22.203 1 89.69 140 PHE B O 1
ATOM 6559 N N . MET B 1 141 ? 1.012 -6.293 -20.969 1 95.19 141 MET B N 1
ATOM 6560 C CA . MET B 1 141 ? 0.06 -6.691 -19.938 1 95.19 141 MET B CA 1
ATOM 6561 C C . MET B 1 141 ? -1.371 -6.613 -20.453 1 95.19 141 MET B C 1
ATOM 6563 O O . MET B 1 141 ? -2.209 -7.445 -20.109 1 95.19 141 MET B O 1
ATOM 6567 N N . ASP B 1 142 ? -1.685 -5.629 -21.266 1 93.69 142 ASP B N 1
ATOM 6568 C CA . ASP B 1 142 ? -3.033 -5.422 -21.781 1 93.69 142 ASP B CA 1
ATOM 6569 C C . ASP B 1 142 ? -3.531 -6.656 -22.531 1 93.69 142 ASP B C 1
ATOM 6571 O O . ASP B 1 142 ? -4.637 -7.141 -22.266 1 93.69 142 ASP B O 1
ATOM 6575 N N . LYS B 1 143 ? -2.736 -7.168 -23.391 1 91.06 143 LYS B N 1
ATOM 6576 C CA . LYS B 1 143 ? -3.094 -8.344 -24.188 1 91.06 143 LYS B CA 1
ATOM 6577 C C . LYS B 1 143 ? -3.361 -9.547 -23.281 1 91.06 143 LYS B C 1
ATOM 6579 O O . LYS B 1 143 ? -4.348 -10.266 -23.484 1 91.06 143 LYS B O 1
ATOM 6584 N N . ARG B 1 144 ? -2.596 -9.727 -22.375 1 95.88 144 ARG B N 1
ATOM 6585 C CA . ARG B 1 144 ? -2.693 -10.883 -21.5 1 95.88 144 ARG B CA 1
ATOM 6586 C C . ARG B 1 144 ? -3.855 -10.742 -20.516 1 95.88 144 ARG B C 1
ATOM 6588 O O . ARG B 1 144 ? -4.539 -11.719 -20.219 1 95.88 144 ARG B O 1
ATOM 6595 N N . MET B 1 145 ? -4.082 -9.484 -20.062 1 97.81 145 MET B N 1
ATOM 6596 C CA . MET B 1 145 ? -5.184 -9.273 -19.125 1 97.81 145 MET B CA 1
ATOM 6597 C C . MET B 1 145 ? -6.527 -9.508 -19.797 1 97.81 145 MET B C 1
ATOM 6599 O O . MET B 1 145 ? -7.449 -10.047 -19.188 1 97.81 145 MET B O 1
ATOM 6603 N N . LYS B 1 146 ? -6.637 -9.156 -21.031 1 94.81 146 LYS B N 1
ATOM 6604 C CA . LYS B 1 146 ? -7.871 -9.383 -21.781 1 94.81 146 LYS B CA 1
ATOM 6605 C C . LYS B 1 146 ? -8.156 -10.875 -21.922 1 94.81 146 LYS B C 1
ATOM 6607 O O . LYS B 1 146 ? -9.281 -11.32 -21.703 1 94.81 146 LYS B O 1
ATOM 6612 N N . LEU B 1 147 ? -7.125 -11.625 -22.297 1 95.44 147 LEU B N 1
ATOM 6613 C CA . LEU B 1 147 ? -7.266 -13.07 -22.438 1 95.44 147 LEU B CA 1
ATOM 6614 C C . LEU B 1 147 ? -7.57 -13.727 -21.094 1 95.44 147 LEU B C 1
ATOM 6616 O O . LEU B 1 147 ? -8.406 -14.633 -21.016 1 95.44 147 LEU B O 1
ATOM 6620 N N . ALA B 1 148 ? -6.922 -13.273 -20.062 1 98.31 148 ALA B N 1
ATOM 6621 C CA . ALA B 1 148 ? -7.121 -13.82 -18.734 1 98.31 148 ALA B CA 1
ATOM 6622 C C . ALA B 1 148 ? -8.555 -13.594 -18.25 1 98.31 148 ALA B C 1
ATOM 6624 O O . ALA B 1 148 ? -9.164 -14.477 -17.641 1 98.31 148 ALA B O 1
ATOM 6625 N N . SER B 1 149 ? -9.055 -12.367 -18.5 1 97.75 149 SER B N 1
ATOM 6626 C CA . SER B 1 149 ? -10.414 -12.039 -18.094 1 97.75 149 SER B CA 1
ATOM 6627 C C . SER B 1 149 ? -11.422 -13.008 -18.703 1 97.75 149 SER B C 1
ATOM 6629 O O . SER B 1 149 ? -12.367 -13.43 -18.016 1 97.75 149 SER B O 1
ATOM 6631 N N . SER B 1 150 ? -11.203 -13.445 -19.922 1 95 150 SER B N 1
ATOM 6632 C CA . SER B 1 150 ? -12.125 -14.328 -20.625 1 95 150 SER B CA 1
ATOM 6633 C C . SER B 1 150 ? -12.086 -15.742 -20.047 1 95 150 SER B C 1
ATOM 6635 O O . SER B 1 150 ? -13.047 -16.5 -20.188 1 95 150 SER B O 1
ATOM 6637 N N . LEU B 1 151 ? -11.062 -16.109 -19.391 1 96.81 151 LEU B N 1
ATOM 6638 C CA . LEU B 1 151 ? -10.891 -17.453 -18.875 1 96.81 151 LEU B CA 1
ATOM 6639 C C . LEU B 1 151 ? -11.586 -17.594 -17.516 1 96.81 151 LEU B C 1
ATOM 6641 O O . LEU B 1 151 ? -11.898 -18.719 -17.094 1 96.81 151 LEU B O 1
ATOM 6645 N N . LEU B 1 152 ? -11.859 -16.516 -16.875 1 98.5 152 LEU B N 1
ATOM 6646 C CA . LEU B 1 152 ? -12.414 -16.547 -15.531 1 98.5 152 LEU B CA 1
ATOM 6647 C C . LEU B 1 152 ? -13.891 -16.922 -15.555 1 98.5 152 LEU B C 1
ATOM 6649 O O . LEU B 1 152 ? -14.641 -16.469 -16.422 1 98.5 152 LEU B O 1
ATOM 6653 N N . LYS B 1 153 ? -14.281 -17.75 -14.586 1 97.62 153 LYS B N 1
ATOM 6654 C CA . LYS B 1 153 ? -15.695 -17.953 -14.297 1 97.62 153 LYS B CA 1
ATOM 6655 C C . LYS B 1 153 ? -16.359 -16.641 -13.883 1 97.62 153 LYS B C 1
ATOM 6657 O O . LYS B 1 153 ? -15.695 -15.695 -13.469 1 97.62 153 LYS B O 1
ATOM 6662 N N . GLU B 1 154 ? -17.656 -16.641 -13.906 1 96.88 154 GLU B N 1
ATOM 6663 C CA . GLU B 1 154 ? -18.375 -15.453 -13.5 1 96.88 154 GLU B CA 1
ATOM 6664 C C . GLU B 1 154 ? -18.109 -15.109 -12.031 1 96.88 154 GLU B C 1
ATOM 6666 O O . GLU B 1 154 ? -18.125 -13.938 -11.648 1 96.88 154 GLU B O 1
ATOM 6671 N N . ASP B 1 155 ? -17.812 -16.094 -11.281 1 97.94 155 ASP B N 1
ATOM 6672 C CA . ASP B 1 155 ? -17.469 -15.852 -9.883 1 97.94 155 ASP B CA 1
ATOM 6673 C C . ASP B 1 155 ? -15.961 -15.969 -9.672 1 97.94 155 ASP B C 1
ATOM 6675 O O . ASP B 1 155 ? -15.508 -16.266 -8.562 1 97.94 155 ASP B O 1
ATOM 6679 N N . GLY B 1 156 ? -15.203 -15.844 -10.766 1 98.56 156 GLY B N 1
ATOM 6680 C CA . GLY B 1 156 ? -13.75 -15.938 -10.688 1 98.56 156 GLY B CA 1
ATOM 6681 C C . GLY B 1 156 ? -13.094 -14.664 -10.188 1 98.56 156 GLY B C 1
ATOM 6682 O O . GLY B 1 156 ? -13.734 -13.609 -10.141 1 98.56 156 GLY B O 1
ATOM 6683 N N . VAL B 1 157 ? -11.844 -14.805 -9.781 1 98.62 157 VAL B N 1
ATOM 6684 C CA . VAL B 1 157 ? -11.078 -13.688 -9.234 1 98.62 157 VAL B CA 1
ATOM 6685 C C . VAL B 1 157 ? -9.633 -13.766 -9.719 1 98.62 157 VAL B C 1
ATOM 6687 O O . VAL B 1 157 ? -9.141 -14.844 -10.039 1 98.62 157 VAL B O 1
ATOM 6690 N N . ILE B 1 158 ? -9.008 -12.625 -9.852 1 98.88 158 ILE B N 1
ATOM 6691 C CA . ILE B 1 158 ? -7.605 -12.57 -10.25 1 98.88 158 ILE B CA 1
ATOM 6692 C C . ILE B 1 158 ? -6.812 -11.766 -9.219 1 98.88 158 ILE B C 1
ATOM 6694 O O . ILE B 1 158 ? -7.273 -10.734 -8.742 1 98.88 158 ILE B O 1
ATOM 6698 N N . TYR B 1 159 ? -5.637 -12.328 -8.82 1 98.81 159 TYR B N 1
ATOM 6699 C CA . TYR B 1 159 ? -4.613 -11.656 -8.023 1 98.81 159 TYR B CA 1
ATOM 6700 C C . TYR B 1 159 ? -3.404 -11.305 -8.875 1 98.81 159 TYR B C 1
ATOM 6702 O O . TYR B 1 159 ? -2.898 -12.141 -9.625 1 98.81 159 TYR B O 1
ATOM 6710 N N . ILE B 1 160 ? -2.939 -10.102 -8.75 1 98.69 160 ILE B N 1
ATOM 6711 C CA . ILE B 1 160 ? -1.754 -9.688 -9.492 1 98.69 160 ILE B CA 1
ATOM 6712 C C . ILE B 1 160 ? -0.748 -9.047 -8.539 1 98.69 160 ILE B C 1
ATOM 6714 O O . ILE B 1 160 ? -0.995 -7.961 -8.008 1 98.69 160 ILE B O 1
ATOM 6718 N N . SER B 1 161 ? 0.4 -9.695 -8.312 1 97.5 161 SER B N 1
ATOM 6719 C CA . SER B 1 161 ? 1.494 -9.125 -7.535 1 97.5 161 SER B CA 1
ATOM 6720 C C . SER B 1 161 ? 2.191 -8.008 -8.305 1 97.5 161 SER B C 1
ATOM 6722 O O . SER B 1 161 ? 2.375 -8.102 -9.523 1 97.5 161 SER B O 1
ATOM 6724 N N . ILE B 1 162 ? 2.533 -6.93 -7.621 1 96.12 162 ILE B N 1
ATOM 6725 C CA . ILE B 1 162 ? 3.189 -5.797 -8.266 1 96.12 162 ILE B CA 1
ATOM 6726 C C . ILE B 1 162 ? 3.877 -4.934 -7.207 1 96.12 162 ILE B C 1
ATOM 6728 O O . ILE B 1 162 ? 3.68 -5.133 -6.008 1 96.12 162 ILE B O 1
ATOM 6732 N N . ASN B 1 163 ? 4.754 -4.109 -7.59 1 91.81 163 ASN B N 1
ATOM 6733 C CA . ASN B 1 163 ? 5.297 -3.094 -6.695 1 91.81 163 ASN B CA 1
ATOM 6734 C C . ASN B 1 163 ? 4.855 -1.691 -7.109 1 91.81 163 ASN B C 1
ATOM 6736 O O . ASN B 1 163 ? 3.973 -1.537 -7.953 1 91.81 163 ASN B O 1
ATOM 6740 N N . GLU B 1 164 ? 5.363 -0.672 -6.555 1 89.44 164 GLU B N 1
ATOM 6741 C CA . GLU B 1 164 ? 4.891 0.697 -6.738 1 89.44 164 GLU B CA 1
ATOM 6742 C C . GLU B 1 164 ? 5.234 1.214 -8.133 1 89.44 164 GLU B C 1
ATOM 6744 O O . GLU B 1 164 ? 4.613 2.162 -8.617 1 89.44 164 GLU B O 1
ATOM 6749 N N . GLU B 1 165 ? 6.152 0.632 -8.789 1 86.38 165 GLU B N 1
ATOM 6750 C CA . GLU B 1 165 ? 6.645 1.146 -10.062 1 86.38 165 GLU B CA 1
ATOM 6751 C C . GLU B 1 165 ? 5.543 1.154 -11.117 1 86.38 165 GLU B C 1
ATOM 6753 O O . GLU B 1 165 ? 5.379 2.139 -11.844 1 86.38 165 GLU B O 1
ATOM 6758 N N . GLU B 1 166 ? 4.84 0.026 -11.242 1 92.38 166 GLU B N 1
ATOM 6759 C CA . GLU B 1 166 ? 3.832 -0.077 -12.297 1 92.38 166 GLU B CA 1
ATOM 6760 C C . GLU B 1 166 ? 2.432 -0.204 -11.703 1 92.38 166 GLU B C 1
ATOM 6762 O O . GLU B 1 166 ? 1.459 -0.404 -12.438 1 92.38 166 GLU B O 1
ATOM 6767 N N . TYR B 1 167 ? 2.307 -0.064 -10.414 1 95.88 167 TYR B N 1
ATOM 6768 C CA . TYR B 1 167 ? 1.022 -0.293 -9.758 1 95.88 167 TYR B CA 1
ATOM 6769 C C . TYR B 1 167 ? -0.062 0.591 -10.367 1 95.88 167 TYR B C 1
ATOM 6771 O O . TYR B 1 167 ? -1.145 0.11 -10.703 1 95.88 167 TYR B O 1
ATOM 6779 N N . ALA B 1 168 ? 0.185 1.91 -10.438 1 96.19 168 ALA B N 1
ATOM 6780 C CA . ALA B 1 168 ? -0.824 2.844 -10.93 1 96.19 168 ALA B CA 1
ATOM 6781 C C . ALA B 1 168 ? -1.247 2.494 -12.352 1 96.19 168 ALA B C 1
ATOM 6783 O O . ALA B 1 168 ? -2.439 2.473 -12.664 1 96.19 168 ALA B O 1
ATOM 6784 N N . ASN B 1 169 ? -0.237 2.201 -13.203 1 94.19 169 ASN B N 1
ATOM 6785 C CA . ASN B 1 169 ? -0.519 1.804 -14.586 1 94.19 169 ASN B CA 1
ATOM 6786 C C . ASN B 1 169 ? -1.354 0.527 -14.641 1 94.19 169 ASN B C 1
ATOM 6788 O O . ASN B 1 169 ? -2.328 0.45 -15.391 1 94.19 169 ASN B O 1
ATOM 6792 N N . LEU B 1 170 ? -0.969 -0.425 -13.883 1 97.25 170 LEU B N 1
ATOM 6793 C CA . LEU B 1 170 ? -1.657 -1.711 -13.852 1 97.25 170 LEU B CA 1
ATOM 6794 C C . LEU B 1 170 ? -3.098 -1.547 -13.375 1 97.25 170 LEU B C 1
ATOM 6796 O O . LEU B 1 170 ? -4.012 -2.158 -13.93 1 97.25 170 LEU B O 1
ATOM 6800 N N . LYS B 1 171 ? -3.258 -0.774 -12.305 1 97.19 171 LYS B N 1
ATOM 6801 C CA . LYS B 1 171 ? -4.586 -0.543 -11.742 1 97.19 171 LYS B CA 1
ATOM 6802 C C . LYS B 1 171 ? -5.523 0.063 -12.789 1 97.19 171 LYS B C 1
ATOM 6804 O O . LYS B 1 171 ? -6.66 -0.386 -12.938 1 97.19 171 LYS B O 1
ATOM 6809 N N . LEU B 1 172 ? -5.113 1.052 -13.469 1 95.12 172 LEU B N 1
ATOM 6810 C CA . LEU B 1 172 ? -5.949 1.708 -14.469 1 95.12 172 LEU B CA 1
ATOM 6811 C C . LEU B 1 172 ? -6.203 0.784 -15.648 1 95.12 172 LEU B C 1
ATOM 6813 O O . LEU B 1 172 ? -7.297 0.789 -16.219 1 95.12 172 LEU B O 1
ATOM 6817 N N . LEU B 1 173 ? -5.188 0.025 -16.031 1 95.94 173 LEU B N 1
ATOM 6818 C CA . LEU B 1 173 ? -5.367 -0.973 -17.078 1 95.94 173 LEU B CA 1
ATOM 6819 C C . LEU B 1 173 ? -6.434 -1.988 -16.688 1 95.94 173 LEU B C 1
ATOM 6821 O O . LEU B 1 173 ? -7.336 -2.287 -17.469 1 95.94 173 LEU B O 1
ATOM 6825 N N . CYS B 1 174 ? -6.32 -2.51 -15.5 1 97.62 174 CYS B N 1
ATOM 6826 C CA . CYS B 1 174 ? -7.262 -3.523 -15.031 1 97.62 174 CYS B CA 1
ATOM 6827 C C . CYS B 1 174 ? -8.664 -2.947 -14.914 1 97.62 174 CYS B C 1
ATOM 6829 O O . CYS B 1 174 ? -9.648 -3.652 -15.141 1 97.62 174 CYS B O 1
ATOM 6831 N N . ASP B 1 175 ? -8.766 -1.641 -14.516 1 93.62 175 ASP B N 1
ATOM 6832 C CA . ASP B 1 175 ? -10.07 -0.986 -14.5 1 93.62 175 ASP B CA 1
ATOM 6833 C C . ASP B 1 175 ? -10.719 -1.025 -15.883 1 93.62 175 ASP B C 1
ATOM 6835 O O . ASP B 1 175 ? -11.938 -1.195 -16 1 93.62 175 ASP B O 1
ATOM 6839 N N . SER B 1 176 ? -9.93 -0.849 -16.844 1 91.62 176 SER B N 1
ATOM 6840 C CA . SER B 1 176 ? -10.438 -0.846 -18.203 1 91.62 176 SER B CA 1
ATOM 6841 C C . SER B 1 176 ? -10.82 -2.252 -18.656 1 91.62 176 SER B C 1
ATOM 6843 O O . SER B 1 176 ? -11.82 -2.434 -19.359 1 91.62 176 SER B O 1
ATOM 6845 N N . VAL B 1 177 ? -10.117 -3.25 -18.25 1 94.62 177 VAL B N 1
ATOM 6846 C CA . VAL B 1 177 ? -10.305 -4.613 -18.734 1 94.62 177 VAL B CA 1
ATOM 6847 C C . VAL B 1 177 ? -11.422 -5.289 -17.953 1 94.62 177 VAL B C 1
ATOM 6849 O O . VAL B 1 177 ? -12.328 -5.883 -18.531 1 94.62 177 VAL B O 1
ATOM 6852 N N . PHE B 1 178 ? -11.406 -5.207 -16.656 1 95.75 178 PHE B N 1
ATOM 6853 C CA . PHE B 1 178 ? -12.344 -5.926 -15.805 1 95.75 178 PHE B CA 1
ATOM 6854 C C . PHE B 1 178 ? -13.547 -5.055 -15.461 1 95.75 178 PHE B C 1
ATOM 6856 O O . PHE B 1 178 ? -14.586 -5.559 -15.047 1 95.75 178 PHE B O 1
ATOM 6863 N N . GLY B 1 179 ? -13.359 -3.709 -15.609 1 91 179 GLY B N 1
ATOM 6864 C CA . GLY B 1 179 ? -14.383 -2.775 -15.172 1 91 179 GLY B CA 1
ATOM 6865 C C . GLY B 1 179 ? -14.117 -2.199 -13.797 1 91 179 GLY B C 1
ATOM 6866 O O . GLY B 1 179 ? -13.703 -2.918 -12.883 1 91 179 GLY B O 1
ATOM 6867 N N . TYR B 1 180 ? -14.508 -0.99 -13.625 1 85.94 180 TYR B N 1
ATOM 6868 C CA . TYR B 1 180 ? -14.25 -0.257 -12.391 1 85.94 180 TYR B CA 1
ATOM 6869 C C . TYR B 1 180 ? -14.992 -0.879 -11.211 1 85.94 180 TYR B C 1
ATOM 6871 O O . TYR B 1 180 ? -14.484 -0.908 -10.094 1 85.94 180 TYR B O 1
ATOM 6879 N N . SER B 1 181 ? -16.141 -1.362 -11.414 1 88.88 181 SER B N 1
ATOM 6880 C CA . SER B 1 181 ? -16.984 -1.896 -10.359 1 88.88 181 SER B CA 1
ATOM 6881 C C . SER B 1 181 ? -16.5 -3.262 -9.891 1 88.88 181 SER B C 1
ATOM 6883 O O . SER B 1 181 ? -16.938 -3.762 -8.852 1 88.88 181 SER B O 1
ATOM 6885 N N . ASN B 1 182 ? -15.602 -3.842 -10.625 1 94.44 182 ASN B N 1
ATOM 6886 C CA . ASN B 1 182 ? -15.148 -5.191 -10.305 1 94.44 182 ASN B CA 1
ATOM 6887 C C . ASN B 1 182 ? -13.844 -5.176 -9.523 1 94.44 182 ASN B C 1
ATOM 6889 O O . ASN B 1 182 ? -13.305 -6.23 -9.172 1 94.44 182 ASN B O 1
ATOM 6893 N N . TYR B 1 183 ? -13.414 -3.961 -9.234 1 94.06 183 TYR B N 1
ATOM 6894 C CA . TYR B 1 183 ? -12.297 -3.803 -8.312 1 94.06 183 TYR B CA 1
ATOM 6895 C C . TYR B 1 183 ? -12.703 -4.18 -6.895 1 94.06 183 TYR B C 1
ATOM 6897 O O . TYR B 1 183 ? -13.695 -3.668 -6.371 1 94.06 183 TYR B O 1
ATOM 6905 N N . ILE B 1 184 ? -11.891 -5.066 -6.293 1 95.12 184 ILE B N 1
ATOM 6906 C CA . ILE B 1 184 ? -12.219 -5.453 -4.922 1 95.12 184 ILE B CA 1
ATOM 6907 C C . ILE B 1 184 ? -11.359 -4.656 -3.943 1 95.12 184 ILE B C 1
ATOM 6909 O O . ILE B 1 184 ? -11.891 -3.963 -3.068 1 95.12 184 ILE B O 1
ATOM 6913 N N . THR B 1 185 ? -10 -4.824 -4.109 1 94.75 185 THR B N 1
ATOM 6914 C CA . THR B 1 185 ? -9.109 -4.121 -3.199 1 94.75 185 THR B CA 1
ATOM 6915 C C . THR B 1 185 ? -7.656 -4.25 -3.658 1 94.75 185 THR B C 1
ATOM 6917 O O . THR B 1 185 ? -7.375 -4.91 -4.66 1 94.75 185 THR B O 1
ATOM 6920 N N . THR B 1 186 ? -6.828 -3.471 -3.043 1 96.38 186 THR B N 1
ATOM 6921 C CA . THR B 1 186 ? -5.383 -3.648 -3.068 1 96.38 186 THR B CA 1
ATOM 6922 C C . THR B 1 186 ? -4.871 -4.121 -1.71 1 96.38 186 THR B C 1
ATOM 6924 O O . THR B 1 186 ? -5.078 -3.449 -0.696 1 96.38 186 THR B O 1
ATOM 6927 N N . ILE B 1 187 ? -4.242 -5.234 -1.716 1 97.06 187 ILE B N 1
ATOM 6928 C CA . ILE B 1 187 ? -3.682 -5.781 -0.485 1 97.06 187 ILE B CA 1
ATOM 6929 C C . ILE B 1 187 ? -2.211 -5.383 -0.365 1 97.06 187 ILE B C 1
ATOM 6931 O O . ILE B 1 187 ? -1.447 -5.512 -1.324 1 97.06 187 ILE B O 1
ATOM 6935 N N . THR B 1 188 ? -1.826 -4.801 0.74 1 97.12 188 THR B N 1
ATOM 6936 C CA . THR B 1 188 ? -0.425 -4.535 1.046 1 97.12 188 THR B CA 1
ATOM 6937 C C . THR B 1 188 ? 0.217 -5.742 1.728 1 97.12 188 THR B C 1
ATOM 6939 O O . THR B 1 188 ? -0.3 -6.242 2.729 1 97.12 188 THR B O 1
ATOM 6942 N N . ILE B 1 189 ? 1.362 -6.195 1.197 1 97.25 189 ILE B N 1
ATOM 6943 C CA . ILE B 1 189 ? 2.045 -7.363 1.742 1 97.25 189 ILE B CA 1
ATOM 6944 C C . ILE B 1 189 ? 3.408 -6.953 2.295 1 97.25 189 ILE B C 1
ATOM 6946 O O . ILE B 1 189 ? 4.234 -6.395 1.571 1 97.25 189 ILE B O 1
ATOM 6950 N N . LYS B 1 190 ? 3.648 -7.141 3.525 1 95.38 190 LYS B N 1
ATOM 6951 C CA . LYS B 1 190 ? 4.992 -6.973 4.07 1 95.38 190 LYS B CA 1
ATOM 6952 C C . LYS B 1 190 ? 5.875 -8.172 3.74 1 95.38 190 LYS B C 1
ATOM 6954 O O . LYS B 1 190 ? 5.578 -9.297 4.145 1 95.38 190 LYS B O 1
ATOM 6959 N N . VAL B 1 191 ? 6.965 -7.957 3.029 1 93.56 191 VAL B N 1
ATOM 6960 C CA . VAL B 1 191 ? 7.746 -9.062 2.482 1 93.56 191 VAL B CA 1
ATOM 6961 C C . VAL B 1 191 ? 9.156 -9.031 3.062 1 93.56 191 VAL B C 1
ATOM 6963 O O . VAL B 1 191 ? 9.922 -9.984 2.904 1 93.56 191 VAL B O 1
ATOM 6966 N N . ARG B 1 192 ? 9.57 -7.891 3.717 1 87.88 192 ARG B N 1
ATOM 6967 C CA . ARG B 1 192 ? 10.914 -7.738 4.262 1 87.88 192 ARG B CA 1
ATOM 6968 C C . ARG B 1 192 ? 10.875 -7.078 5.637 1 87.88 192 ARG B C 1
ATOM 6970 O O . ARG B 1 192 ? 9.961 -6.312 5.938 1 87.88 192 ARG B O 1
ATOM 6977 N N . HIS B 1 193 ? 11.914 -7.41 6.309 1 81.31 193 HIS B N 1
ATOM 6978 C CA . HIS B 1 193 ? 12.062 -6.773 7.617 1 81.31 193 HIS B CA 1
ATOM 6979 C C . HIS B 1 193 ? 12.602 -5.355 7.484 1 81.31 193 HIS B C 1
ATOM 6981 O O . HIS B 1 193 ? 13.445 -5.086 6.621 1 81.31 193 HIS B O 1
ATOM 6987 N N . GLU B 1 194 ? 12.242 -4.492 8.336 1 79.06 194 GLU B N 1
ATOM 6988 C CA . GLU B 1 194 ? 12.602 -3.08 8.258 1 79.06 194 GLU B CA 1
ATOM 6989 C C . GLU B 1 194 ? 14.102 -2.883 8.477 1 79.06 194 GLU B C 1
ATOM 6991 O O . GLU B 1 194 ? 14.695 -1.949 7.934 1 79.06 194 GLU B O 1
ATOM 6996 N N . ASN B 1 195 ? 14.719 -3.725 9.25 1 70.56 195 ASN B N 1
ATOM 6997 C CA . ASN B 1 195 ? 16.125 -3.537 9.586 1 70.56 195 ASN B CA 1
ATOM 6998 C C . ASN B 1 195 ? 17.031 -4.359 8.68 1 70.56 195 ASN B C 1
ATOM 7000 O O . ASN B 1 195 ? 18.25 -4.289 8.781 1 70.56 195 ASN B O 1
ATOM 7004 N N . ARG B 1 196 ? 16.469 -5.121 7.855 1 65.75 196 ARG B N 1
ATOM 7005 C CA . ARG B 1 196 ? 17.266 -5.906 6.918 1 65.75 196 ARG B CA 1
ATOM 7006 C C . ARG B 1 196 ? 17.406 -5.176 5.586 1 65.75 196 ARG B C 1
ATOM 7008 O O . ARG B 1 196 ? 16.641 -5.418 4.648 1 65.75 196 ARG B O 1
ATOM 7015 N N . ILE B 1 197 ? 18.406 -4.316 5.609 1 62.69 197 ILE B N 1
ATOM 7016 C CA . ILE B 1 197 ? 18.578 -3.416 4.473 1 62.69 197 ILE B CA 1
ATOM 7017 C C . ILE B 1 197 ? 19.375 -4.117 3.379 1 62.69 197 ILE B C 1
ATOM 7019 O O . ILE B 1 197 ? 20.453 -4.66 3.641 1 62.69 197 ILE B O 1
ATOM 7023 N N . LEU B 1 198 ? 18.797 -4.211 2.238 1 53.94 198 LEU B N 1
ATOM 7024 C CA . LEU B 1 198 ? 19.469 -4.84 1.103 1 53.94 198 LEU B CA 1
ATOM 7025 C C . LEU B 1 198 ? 20.453 -3.877 0.459 1 53.94 198 LEU B C 1
ATOM 7027 O O . LEU B 1 198 ? 21.594 -4.262 0.158 1 53.94 198 LEU B O 1
ATOM 7031 N N . LYS B 1 199 ? 19.938 -2.633 0.233 1 57.75 199 LYS B N 1
ATOM 7032 C CA . LYS B 1 199 ? 20.75 -1.597 -0.409 1 57.75 199 LYS B CA 1
ATOM 7033 C C . LYS B 1 199 ? 20.672 -0.284 0.366 1 57.75 199 LYS B C 1
ATOM 7035 O O . LYS B 1 199 ? 19.625 0.355 0.414 1 57.75 199 LYS B O 1
ATOM 7040 N N . GLY B 1 200 ? 21.703 -0.023 0.923 1 59.16 200 GLY B N 1
ATOM 7041 C CA . GLY B 1 200 ? 21.734 1.184 1.734 1 59.16 200 GLY B CA 1
ATOM 7042 C C . GLY B 1 200 ? 21.594 2.455 0.918 1 59.16 200 GLY B C 1
ATOM 7043 O O . GLY B 1 200 ? 21.297 3.52 1.463 1 59.16 200 GLY B O 1
ATOM 7044 N N . ASP B 1 201 ? 21.594 2.32 -0.358 1 67.31 201 ASP B N 1
ATOM 7045 C CA . ASP B 1 201 ? 21.656 3.531 -1.172 1 67.31 201 ASP B CA 1
ATOM 7046 C C . ASP B 1 201 ? 20.266 3.953 -1.648 1 67.31 201 ASP B C 1
ATOM 7048 O O . ASP B 1 201 ? 20.094 5.051 -2.186 1 67.31 201 ASP B O 1
ATOM 7052 N N . LYS B 1 202 ? 19.344 3.172 -1.389 1 76.31 202 LYS B N 1
ATOM 7053 C CA . LYS B 1 202 ? 18 3.553 -1.786 1 76.31 202 LYS B CA 1
ATOM 7054 C C . LYS B 1 202 ? 17.422 4.598 -0.836 1 76.31 202 LYS B C 1
ATOM 7056 O O . LYS B 1 202 ? 17.75 4.617 0.35 1 76.31 202 LYS B O 1
ATOM 7061 N N . PRO B 1 203 ? 16.609 5.504 -1.438 1 83.06 203 PRO B N 1
ATOM 7062 C CA . PRO B 1 203 ? 16 6.516 -0.568 1 83.06 203 PRO B CA 1
ATOM 7063 C C . PRO B 1 203 ? 15.18 5.906 0.562 1 83.06 203 PRO B C 1
ATOM 7065 O O . PRO B 1 203 ? 15.234 6.379 1.7 1 83.06 203 PRO B O 1
ATOM 7068 N N . MET B 1 204 ? 14.469 4.871 0.217 1 89.56 204 MET B N 1
ATOM 7069 C CA . MET B 1 204 ? 13.648 4.18 1.208 1 89.56 204 MET B CA 1
ATOM 7070 C C . MET B 1 204 ? 13.852 2.672 1.131 1 89.56 204 MET B C 1
ATOM 7072 O O . MET B 1 204 ? 14.211 2.145 0.078 1 89.56 204 MET B O 1
ATOM 7076 N N . HIS B 1 205 ? 13.727 2.061 2.281 1 89.06 205 HIS B N 1
ATOM 7077 C CA . HIS B 1 205 ? 13.758 0.604 2.34 1 89.06 205 HIS B CA 1
ATOM 7078 C C . HIS B 1 205 ? 12.406 0.01 1.97 1 89.06 205 HIS B C 1
ATOM 7080 O O . HIS B 1 205 ? 11.43 0.168 2.709 1 89.06 205 HIS B O 1
ATOM 7086 N N . GLU B 1 206 ? 12.32 -0.627 0.822 1 89.44 206 GLU B N 1
ATOM 7087 C CA . GLU B 1 206 ? 11.062 -1.188 0.318 1 89.44 206 GLU B CA 1
ATOM 7088 C C . GLU B 1 206 ? 10.711 -2.486 1.035 1 89.44 206 GLU B C 1
ATOM 7090 O O . GLU B 1 206 ? 11.109 -3.57 0.6 1 89.44 206 GLU B O 1
ATOM 7095 N N . THR B 1 207 ? 9.859 -2.381 2.033 1 93 207 THR B N 1
ATOM 7096 C CA . THR B 1 207 ? 9.531 -3.537 2.861 1 93 207 THR B CA 1
ATOM 7097 C C . THR B 1 207 ? 8.203 -4.145 2.438 1 93 207 THR B C 1
ATOM 7099 O O . THR B 1 207 ? 7.871 -5.27 2.826 1 93 207 THR B O 1
ATOM 7102 N N . THR B 1 208 ? 7.398 -3.439 1.636 1 95.12 208 THR B N 1
ATOM 7103 C CA . THR B 1 208 ? 6.074 -3.922 1.259 1 95.12 208 THR B CA 1
ATOM 7104 C C . THR B 1 208 ? 5.934 -3.984 -0.259 1 95.12 208 THR B C 1
ATOM 7106 O O . THR B 1 208 ? 6.633 -3.271 -0.982 1 95.12 208 THR B O 1
ATOM 7109 N N . GLU B 1 209 ? 5.105 -4.828 -0.655 1 94.62 209 GLU B N 1
ATOM 7110 C CA . GLU B 1 209 ? 4.621 -4.914 -2.029 1 94.62 209 GLU B CA 1
ATOM 7111 C C . GLU B 1 209 ? 3.1 -4.836 -2.084 1 94.62 209 GLU B C 1
ATOM 7113 O O . GLU B 1 209 ? 2.439 -4.754 -1.047 1 94.62 209 GLU B O 1
ATOM 7118 N N . LEU B 1 210 ? 2.619 -4.738 -3.299 1 96.62 210 LEU B N 1
ATOM 7119 C CA . LEU B 1 210 ? 1.181 -4.594 -3.488 1 96.62 210 LEU B CA 1
ATOM 7120 C C . LEU B 1 210 ? 0.612 -5.777 -4.262 1 96.62 210 LEU B C 1
ATOM 7122 O O . LEU B 1 210 ? 1.332 -6.438 -5.016 1 96.62 210 LEU B O 1
ATOM 7126 N N . LEU B 1 211 ? -0.63 -6.082 -3.977 1 97.94 211 LEU B N 1
ATOM 7127 C CA . LEU B 1 211 ? -1.389 -7.141 -4.637 1 97.94 211 LEU B CA 1
ATOM 7128 C C . LEU B 1 211 ? -2.766 -6.637 -5.059 1 97.94 211 LEU B C 1
ATOM 7130 O O . LEU B 1 211 ? -3.6 -6.312 -4.211 1 97.94 211 LEU B O 1
ATOM 7134 N N . LEU B 1 212 ? -3.002 -6.578 -6.387 1 98 212 LEU B N 1
ATOM 7135 C CA . LEU B 1 212 ? -4.289 -6.152 -6.922 1 98 212 LEU B CA 1
ATOM 7136 C C . LEU B 1 212 ? -5.27 -7.32 -6.977 1 98 212 LEU B C 1
ATOM 7138 O O . LEU B 1 212 ? -4.898 -8.43 -7.367 1 98 212 LEU B O 1
ATOM 7142 N N . MET B 1 213 ? -6.504 -7.07 -6.574 1 98 213 MET B N 1
ATOM 7143 C CA . MET B 1 213 ? -7.543 -8.094 -6.594 1 98 213 MET B CA 1
ATOM 7144 C C . MET B 1 213 ? -8.766 -7.617 -7.375 1 98 213 MET B C 1
ATOM 7146 O O . MET B 1 213 ? -9.359 -6.594 -7.039 1 98 213 MET B O 1
ATOM 7150 N N . TYR B 1 214 ? -9.172 -8.305 -8.438 1 98.12 214 TYR B N 1
ATOM 7151 C CA . TYR B 1 214 ? -10.344 -8.023 -9.25 1 98.12 214 TYR B CA 1
ATOM 7152 C C . TYR B 1 214 ? -11.234 -9.258 -9.367 1 98.12 214 TYR B C 1
ATOM 7154 O O . TYR B 1 214 ? -10.734 -10.383 -9.438 1 98.12 214 TYR B O 1
ATOM 7162 N N . ARG B 1 215 ? -12.492 -9.023 -9.391 1 98 215 ARG B N 1
ATOM 7163 C CA . ARG B 1 215 ? -13.445 -10.086 -9.703 1 98 215 ARG B CA 1
ATOM 7164 C C . ARG B 1 215 ? -13.883 -10 -11.164 1 98 215 ARG B C 1
ATOM 7166 O O . ARG B 1 215 ? -13.727 -8.961 -11.812 1 98 215 ARG B O 1
ATOM 7173 N N . LYS B 1 216 ? -14.391 -11.109 -11.664 1 97.38 216 LYS B N 1
ATOM 7174 C CA . LYS B 1 216 ? -14.938 -11.141 -13.016 1 97.38 216 LYS B CA 1
ATOM 7175 C C . LYS B 1 216 ? -16.281 -10.414 -13.078 1 97.38 216 LYS B C 1
ATOM 7177 O O . LYS B 1 216 ? -16.547 -9.688 -14.039 1 97.38 216 LYS B O 1
ATOM 7182 N N . SER B 1 217 ? -17.047 -10.672 -12.102 1 95.62 217 SER B N 1
ATOM 7183 C CA . SER B 1 217 ? -18.375 -10.078 -12.039 1 95.62 217 SER B CA 1
ATOM 7184 C C . SER B 1 217 ? -18.891 -10.023 -10.602 1 95.62 217 SER B C 1
ATOM 7186 O O . SER B 1 217 ? -18.219 -10.469 -9.672 1 95.62 217 SER B O 1
ATOM 7188 N N . ASP B 1 218 ? -20.125 -9.523 -10.438 1 92.94 218 ASP B N 1
ATOM 7189 C CA . ASP B 1 218 ? -20.719 -9.336 -9.109 1 92.94 218 ASP B CA 1
ATOM 7190 C C . ASP B 1 218 ? -21.156 -10.672 -8.516 1 92.94 218 ASP B C 1
ATOM 7192 O O . ASP B 1 218 ? -21.609 -10.727 -7.371 1 92.94 218 ASP B O 1
ATOM 7196 N N . LYS B 1 219 ? -20.953 -11.766 -9.25 1 96.06 219 LYS B N 1
ATOM 7197 C CA . LYS B 1 219 ? -21.297 -13.094 -8.742 1 96.06 219 LYS B CA 1
ATOM 7198 C C . LYS B 1 219 ? -20.25 -13.602 -7.766 1 96.06 219 LYS B C 1
ATOM 7200 O O . LYS B 1 219 ? -20.484 -14.562 -7.035 1 96.06 219 LYS B O 1
ATOM 7205 N N . PHE B 1 220 ? -19.156 -13 -7.789 1 96.75 220 PHE B N 1
ATOM 7206 C CA . PHE B 1 220 ? -18.094 -13.359 -6.855 1 96.75 220 PHE B CA 1
ATOM 7207 C C . PHE B 1 220 ? -18.375 -12.789 -5.473 1 96.75 220 PHE B C 1
ATOM 7209 O O . PHE B 1 220 ? -18.672 -11.602 -5.336 1 96.75 220 PHE B O 1
ATOM 7216 N N . ASN B 1 221 ? -18.188 -13.648 -4.484 1 92.75 221 ASN B N 1
ATOM 7217 C CA . ASN B 1 221 ? -18.25 -13.242 -3.086 1 92.75 221 ASN B CA 1
ATOM 7218 C C . ASN B 1 221 ? -16.984 -13.602 -2.33 1 92.75 221 ASN B C 1
ATOM 7220 O O . ASN B 1 221 ? -16.625 -14.773 -2.232 1 92.75 221 ASN B O 1
ATOM 7224 N N . ILE B 1 222 ? -16.359 -12.648 -1.831 1 94.56 222 ILE B N 1
ATOM 7225 C CA . ILE B 1 222 ? -15.117 -12.844 -1.101 1 94.56 222 ILE B CA 1
ATOM 7226 C C . ILE B 1 222 ? -15.398 -13.539 0.231 1 94.56 222 ILE B C 1
ATOM 7228 O O . ILE B 1 222 ? -16.438 -13.297 0.851 1 94.56 222 ILE B O 1
ATOM 7232 N N . SER B 1 223 ? -14.453 -14.375 0.677 1 93.31 223 SER B N 1
ATOM 7233 C CA . SER B 1 223 ? -14.625 -15.086 1.938 1 93.31 223 SER B CA 1
ATOM 7234 C C . SER B 1 223 ? -14.336 -14.18 3.131 1 93.31 223 SER B C 1
ATOM 7236 O O . SER B 1 223 ? -13.609 -13.195 3.004 1 93.31 223 SER B O 1
ATOM 7238 N N . LYS B 1 224 ? -14.93 -14.539 4.281 1 90.94 224 LYS B N 1
ATOM 7239 C CA . LYS B 1 224 ? -14.688 -13.844 5.543 1 90.94 224 LYS B CA 1
ATOM 7240 C C . LYS B 1 224 ? -13.938 -14.742 6.527 1 90.94 224 LYS B C 1
ATOM 7242 O O . LYS B 1 224 ? -13.906 -15.961 6.363 1 90.94 224 LYS B O 1
ATOM 7247 N N . ARG B 1 225 ? -13.266 -14.172 7.387 1 87.88 225 ARG B N 1
ATOM 7248 C CA . ARG B 1 225 ? -12.57 -14.961 8.398 1 87.88 225 ARG B CA 1
ATOM 7249 C C . ARG B 1 225 ? -13.453 -15.172 9.625 1 87.88 225 ARG B C 1
ATOM 7251 O O . ARG B 1 225 ? -14.266 -14.312 9.961 1 87.88 225 ARG B O 1
ATOM 7258 N N . ILE B 1 226 ? -13.289 -16.312 10.266 1 85 226 ILE B N 1
ATOM 7259 C CA . ILE B 1 226 ? -14.086 -16.703 11.422 1 85 226 ILE B CA 1
ATOM 7260 C C . ILE B 1 226 ? -13.312 -16.375 12.703 1 85 226 ILE B C 1
ATOM 7262 O O . ILE B 1 226 ? -12.148 -16.75 12.852 1 85 226 ILE B O 1
ATOM 7266 N N . VAL B 1 227 ? -13.945 -15.586 13.531 1 81.12 227 VAL B N 1
ATOM 7267 C CA . VAL B 1 227 ? -13.312 -15.258 14.805 1 81.12 227 VAL B CA 1
ATOM 7268 C C . VAL B 1 227 ? -14.164 -15.797 15.953 1 81.12 227 VAL B C 1
ATOM 7270 O O . VAL B 1 227 ? -15.383 -15.953 15.812 1 81.12 227 VAL B O 1
ATOM 7273 N N . ASP B 1 228 ? -13.406 -16.125 17.047 1 77.75 228 ASP B N 1
ATOM 7274 C CA . ASP B 1 228 ? -14.078 -16.625 18.234 1 77.75 228 ASP B CA 1
ATOM 7275 C C . ASP B 1 228 ? -14.906 -15.531 18.906 1 77.75 228 ASP B C 1
ATOM 7277 O O . ASP B 1 228 ? -14.406 -14.43 19.141 1 77.75 228 ASP B O 1
ATOM 7281 N N . ASN B 1 229 ? -16.109 -15.812 19.078 1 75.88 229 ASN B N 1
ATOM 7282 C CA . ASN B 1 229 ? -17.062 -14.906 19.719 1 75.88 229 ASN B CA 1
ATOM 7283 C C . ASN B 1 229 ? -17.703 -15.539 20.938 1 75.88 229 ASN B C 1
ATOM 7285 O O . ASN B 1 229 ? -18.797 -15.117 21.359 1 75.88 229 ASN B O 1
ATOM 7289 N N . SER B 1 230 ? -17.062 -16.547 21.438 1 76.88 230 SER B N 1
ATOM 7290 C CA . SER B 1 230 ? -17.656 -17.312 22.547 1 76.88 230 SER B CA 1
ATOM 7291 C C . SER B 1 230 ? -17.203 -16.766 23.891 1 76.88 230 SER B C 1
ATOM 7293 O O . SER B 1 230 ? -17.766 -17.125 24.922 1 76.88 230 SER B O 1
ATOM 7295 N N . ASP B 1 231 ? -16.219 -15.898 23.906 1 77.56 231 ASP B N 1
ATOM 7296 C CA . ASP B 1 231 ? -15.688 -15.375 25.156 1 77.56 231 ASP B CA 1
ATOM 7297 C C . ASP B 1 231 ? -16.562 -14.258 25.703 1 77.56 231 ASP B C 1
ATOM 7299 O O . ASP B 1 231 ? -16.734 -13.219 25.078 1 77.56 231 ASP B O 1
ATOM 7303 N N . PRO B 1 232 ? -17.156 -14.492 26.891 1 82.25 232 PRO B N 1
ATOM 7304 C CA . PRO B 1 232 ? -18.016 -13.469 27.5 1 82.25 232 PRO B CA 1
ATOM 7305 C C . PRO B 1 232 ? -17.219 -12.414 28.266 1 82.25 232 PRO B C 1
ATOM 7307 O O . PRO B 1 232 ? -17.781 -11.734 29.141 1 82.25 232 PRO B O 1
ATOM 7310 N N . LYS B 1 233 ? -15.969 -12.258 27.938 1 78.81 233 LYS B N 1
ATOM 7311 C CA . LYS B 1 233 ? -15.047 -11.453 28.734 1 78.81 233 LYS B CA 1
ATOM 7312 C C . LYS B 1 233 ? -15.57 -10.023 28.891 1 78.81 233 LYS B C 1
ATOM 7314 O O . LYS B 1 233 ? -15.359 -9.398 29.938 1 78.81 233 LYS B O 1
ATOM 7319 N N . ASP B 1 234 ? -16.328 -9.562 27.953 1 83.25 234 ASP B N 1
ATOM 7320 C CA . ASP B 1 234 ? -16.766 -8.172 27.984 1 83.25 234 ASP B CA 1
ATOM 7321 C C . ASP B 1 234 ? -18.125 -8.039 28.672 1 83.25 234 ASP B C 1
ATOM 7323 O O . ASP B 1 234 ? -18.562 -6.93 28.969 1 83.25 234 ASP B O 1
ATOM 7327 N N . TYR B 1 235 ? -18.766 -9.141 28.891 1 90.75 235 TYR B N 1
ATOM 7328 C CA . TYR B 1 235 ? -20.062 -9.148 29.562 1 90.75 235 TYR B CA 1
ATOM 7329 C C . TYR B 1 235 ? -19.906 -9.258 31.062 1 90.75 235 TYR B C 1
ATOM 7331 O O . TYR B 1 235 ? -20.016 -10.352 31.625 1 90.75 235 TYR B O 1
ATOM 7339 N N . ILE B 1 236 ? -19.703 -8.07 31.719 1 90.31 236 ILE B N 1
ATOM 7340 C CA . ILE B 1 236 ? -19.344 -8.109 33.125 1 90.31 236 ILE B CA 1
ATOM 7341 C C . ILE B 1 236 ? -20.203 -7.121 33.906 1 90.31 236 ILE B C 1
ATOM 7343 O O . ILE B 1 236 ? -20.078 -7.023 35.125 1 90.31 236 ILE B O 1
ATOM 7347 N N . TYR B 1 237 ? -21.109 -6.387 33.25 1 92.56 237 TYR B N 1
ATOM 7348 C CA . TYR B 1 237 ? -21.828 -5.316 33.969 1 92.56 237 TYR B CA 1
ATOM 7349 C C . TYR B 1 237 ? -23.281 -5.703 34.219 1 92.56 237 TYR B C 1
ATOM 7351 O O . TYR B 1 237 ? -23.844 -6.531 33.5 1 92.56 237 TYR B O 1
ATOM 7359 N N . GLU B 1 238 ? -23.828 -5.18 35.281 1 93.81 238 GLU B N 1
ATOM 7360 C CA . GLU B 1 238 ? -25.266 -5.148 35.562 1 93.81 238 GLU B CA 1
ATOM 7361 C C . GLU B 1 238 ? -25.688 -3.805 36.156 1 93.81 238 GLU B C 1
ATOM 7363 O O . GLU B 1 238 ? -24.906 -3.16 36.844 1 93.81 238 GLU B O 1
ATOM 7368 N N . ILE B 1 239 ? -26.844 -3.404 35.75 1 95.19 239 ILE B N 1
ATOM 7369 C CA . ILE B 1 239 ? -27.375 -2.154 36.281 1 95.19 239 ILE B CA 1
ATOM 7370 C C . ILE B 1 239 ? -28.484 -2.455 37.281 1 95.19 239 ILE B C 1
ATOM 7372 O O . ILE B 1 239 ? -29.469 -3.129 36.969 1 95.19 239 ILE B O 1
ATOM 7376 N N . GLU B 1 240 ? -28.297 -1.914 38.562 1 94.38 240 GLU B N 1
ATOM 7377 C CA . GLU B 1 240 ? -29.297 -2.025 39.625 1 94.38 240 GLU B CA 1
ATOM 7378 C C . GLU B 1 240 ? -30.094 -0.73 39.75 1 94.38 240 GLU B C 1
ATOM 7380 O O . GLU B 1 240 ? -29.531 0.328 40.031 1 94.38 240 GLU B O 1
ATOM 7385 N N . GLU B 1 241 ? -31.406 -0.848 39.562 1 95.19 241 GLU B N 1
ATOM 7386 C CA . GLU B 1 241 ? -32.281 0.284 39.781 1 95.19 241 GLU B CA 1
ATOM 7387 C C . GLU B 1 241 ? -32.625 0.44 41.25 1 95.19 241 GLU B C 1
ATOM 7389 O O . GLU B 1 241 ? -33.219 -0.449 41.844 1 95.19 241 GLU B O 1
ATOM 7394 N N . LEU B 1 242 ? -32.312 1.566 41.844 1 94.44 242 LEU B N 1
ATOM 7395 C CA . LEU B 1 242 ? -32.438 1.752 43.281 1 94.44 242 LEU B CA 1
ATOM 7396 C C . LEU B 1 242 ? -33.75 2.402 43.656 1 94.44 242 LEU B C 1
ATOM 7398 O O . LEU B 1 242 ? -34.062 2.561 44.812 1 94.44 242 LEU B O 1
ATOM 7402 N N . ILE B 1 243 ? -34.562 2.826 42.625 1 94.06 243 ILE B N 1
ATOM 7403 C CA . ILE B 1 243 ? -35.844 3.434 42.875 1 94.06 243 ILE B CA 1
ATOM 7404 C C . ILE B 1 243 ? -36.938 2.713 42.062 1 94.06 243 ILE B C 1
ATOM 7406 O O . ILE B 1 243 ? -36.656 2.236 40.969 1 94.06 243 ILE B O 1
ATOM 7410 N N . ASP B 1 244 ? -38.125 2.639 42.531 1 89.19 244 ASP B N 1
ATOM 7411 C CA . ASP B 1 244 ? -39.219 1.892 41.906 1 89.19 244 ASP B CA 1
ATOM 7412 C C . ASP B 1 244 ? -39.969 2.756 40.875 1 89.19 244 ASP B C 1
ATOM 7414 O O . ASP B 1 244 ? -40.469 2.242 39.875 1 89.19 244 ASP B O 1
ATOM 7418 N N . ASN B 1 245 ? -40.062 4.09 41.156 1 89.94 245 ASN B N 1
ATOM 7419 C CA . ASN B 1 245 ? -40.812 4.984 40.281 1 89.94 245 ASN B CA 1
ATOM 7420 C C . ASN B 1 245 ? -39.938 6.09 39.719 1 89.94 245 ASN B C 1
ATOM 7422 O O . ASN B 1 245 ? -40.094 7.258 40.094 1 89.94 245 ASN B O 1
ATOM 7426 N N . PRO B 1 246 ? -39.094 5.68 38.75 1 94 246 PRO B N 1
ATOM 7427 C CA . PRO B 1 246 ? -38.25 6.707 38.156 1 94 246 PRO B CA 1
ATOM 7428 C C . PRO B 1 246 ? -39 7.668 37.25 1 94 246 PRO B C 1
ATOM 7430 O O . PRO B 1 246 ? -40.125 7.391 36.875 1 94 246 PRO B O 1
ATOM 7433 N N . GLU B 1 247 ? -38.375 8.789 36.938 1 94.06 247 GLU B N 1
ATOM 7434 C CA . GLU B 1 247 ? -38.906 9.742 35.969 1 94.06 247 GLU B CA 1
ATOM 7435 C C . GLU B 1 247 ? -39.062 9.094 34.594 1 94.06 247 GLU B C 1
ATOM 7437 O O . GLU B 1 247 ? -38.219 8.297 34.188 1 94.06 247 GLU B O 1
ATOM 7442 N N . ILE B 1 248 ? -40.25 9.352 33.938 1 94.62 248 ILE B N 1
ATOM 7443 C CA . ILE B 1 248 ? -40.5 8.812 32.594 1 94.62 248 ILE B CA 1
ATOM 7444 C C . ILE B 1 248 ? -40.625 9.945 31.594 1 94.62 248 ILE B C 1
ATOM 7446 O O . ILE B 1 248 ? -41.344 10.914 31.812 1 94.62 248 ILE B O 1
ATOM 7450 N N . ILE B 1 249 ? -39.812 9.898 30.609 1 93.44 249 ILE B N 1
ATOM 7451 C CA . ILE B 1 249 ? -39.844 10.875 29.531 1 93.44 249 ILE B CA 1
ATOM 7452 C C . ILE B 1 249 ? -40.156 10.18 28.219 1 93.44 249 ILE B C 1
ATOM 7454 O O . ILE B 1 249 ? -39.656 9.07 27.953 1 93.44 249 ILE B O 1
ATOM 7458 N N . MET B 1 250 ? -40.969 10.812 27.375 1 91.25 250 MET B N 1
ATOM 7459 C CA . MET B 1 250 ? -41.25 10.281 26.047 1 91.25 250 MET B CA 1
ATOM 7460 C C . MET B 1 250 ? -40.188 10.711 25.047 1 91.25 250 MET B C 1
ATOM 7462 O O . MET B 1 250 ? -39.969 11.906 24.844 1 91.25 250 MET B O 1
ATOM 7466 N N . MET B 1 251 ? -39.5 9.742 24.531 1 89.56 251 MET B N 1
ATOM 7467 C CA . MET B 1 251 ? -38.469 9.969 23.516 1 89.56 251 MET B CA 1
ATOM 7468 C C . MET B 1 251 ? -38.625 9 22.344 1 89.56 251 MET B C 1
ATOM 7470 O O . MET B 1 251 ? -38.625 7.781 22.547 1 89.56 251 MET B O 1
ATOM 7474 N N . GLY B 1 252 ? -38.719 9.531 21.094 1 84.69 252 GLY B N 1
ATOM 7475 C CA . GLY B 1 252 ? -38.844 8.672 19.938 1 84.69 252 GLY B CA 1
ATOM 7476 C C . GLY B 1 252 ? -40.031 7.734 20.016 1 84.69 252 GLY B C 1
ATOM 7477 O O . GLY B 1 252 ? -39.938 6.562 19.641 1 84.69 252 GLY B O 1
ATOM 7478 N N . GLY B 1 253 ? -41.062 8.156 20.672 1 86.88 253 GLY B N 1
ATOM 7479 C CA . GLY B 1 253 ? -42.25 7.363 20.797 1 86.88 253 GLY B CA 1
ATOM 7480 C C . GLY B 1 253 ? -42.156 6.289 21.875 1 86.88 253 GLY B C 1
ATOM 7481 O O . GLY B 1 253 ? -43 5.387 21.938 1 86.88 253 GLY B O 1
ATOM 7482 N N . LYS B 1 254 ? -41.094 6.336 22.641 1 92.06 254 LYS B N 1
ATOM 7483 C CA . LYS B 1 254 ? -40.875 5.34 23.688 1 92.06 254 LYS B CA 1
ATOM 7484 C C . LYS B 1 254 ? -40.906 5.988 25.078 1 92.06 254 LYS B C 1
ATOM 7486 O O . LYS B 1 254 ? -40.5 7.133 25.234 1 92.06 254 LYS B O 1
ATOM 7491 N N . LYS B 1 255 ? -41.469 5.254 26.047 1 93.19 255 LYS B N 1
ATOM 7492 C CA . LYS B 1 255 ? -41.438 5.684 27.438 1 93.19 255 LYS B CA 1
ATOM 7493 C C . LYS B 1 255 ? -40.094 5.371 28.094 1 93.19 255 LYS B C 1
ATOM 7495 O O . LYS B 1 255 ? -39.875 4.277 28.609 1 93.19 255 LYS B O 1
ATOM 7500 N N . VAL B 1 256 ? -39.281 6.363 28.094 1 95.94 256 VAL B N 1
ATOM 7501 C CA . VAL B 1 256 ? -37.906 6.184 28.578 1 95.94 256 VAL B CA 1
ATOM 7502 C C . VAL B 1 256 ? -37.844 6.477 30.078 1 95.94 256 VAL B C 1
ATOM 7504 O O . VAL B 1 256 ? -38.344 7.52 30.531 1 95.94 256 VAL B O 1
ATOM 7507 N N . LYS B 1 257 ? -37.375 5.547 30.922 1 95.62 257 LYS B N 1
ATOM 7508 C CA . LYS B 1 257 ? -37.156 5.754 32.344 1 95.62 257 LYS B CA 1
ATOM 7509 C C . LYS B 1 257 ? -35.812 6.473 32.594 1 95.62 257 LYS B C 1
ATOM 7511 O O . LYS B 1 257 ? -34.812 6.152 31.969 1 95.62 257 LYS B O 1
ATOM 7516 N N . VAL B 1 258 ? -35.844 7.449 33.406 1 96.06 258 VAL B N 1
ATOM 7517 C CA . VAL B 1 258 ? -34.656 8.258 33.688 1 96.06 258 VAL B CA 1
ATOM 7518 C C . VAL B 1 258 ? -34.188 8.039 35.125 1 96.06 258 VAL B C 1
ATOM 7520 O O . VAL B 1 258 ? -35 8.172 36.062 1 96.06 258 VAL B O 1
ATOM 7523 N N . PHE B 1 259 ? -32.969 7.637 35.312 1 95.12 259 PHE B N 1
ATOM 7524 C CA . PHE B 1 259 ? -32.375 7.449 36.625 1 95.12 259 PHE B CA 1
ATOM 7525 C C . PHE B 1 259 ? -31.234 8.438 36.844 1 95.12 259 PHE B C 1
ATOM 7527 O O . PHE B 1 259 ? -30.219 8.383 36.156 1 95.12 259 PHE B O 1
ATOM 7534 N N . HIS B 1 260 ? -31.391 9.305 37.75 1 93.12 260 HIS B N 1
ATOM 7535 C CA . HIS B 1 260 ? -30.359 10.273 38.125 1 93.12 260 HIS B CA 1
ATOM 7536 C C . HIS B 1 260 ? -29.297 9.648 39.031 1 93.12 260 HIS B C 1
ATOM 7538 O O . HIS B 1 260 ? -29.516 8.57 39.594 1 93.12 260 HIS B O 1
ATOM 7544 N N . PRO B 1 261 ? -28.141 10.336 39.031 1 91.81 261 PRO B N 1
ATOM 7545 C CA . PRO B 1 261 ? -27.125 9.805 39.938 1 91.81 261 PRO B CA 1
ATOM 7546 C C . PRO B 1 261 ? -27.656 9.523 41.344 1 91.81 261 PRO B C 1
ATOM 7548 O O . PRO B 1 261 ? -28.375 10.352 41.906 1 91.81 261 PRO B O 1
ATOM 7551 N N . GLY B 1 262 ? -27.328 8.336 41.875 1 90.06 262 GLY B N 1
ATOM 7552 C CA . GLY B 1 262 ? -27.844 7.93 43.188 1 90.06 262 GLY B CA 1
ATOM 7553 C C . GLY B 1 262 ? -29.062 7.023 43.094 1 90.06 262 GLY B C 1
ATOM 7554 O O . GLY B 1 262 ? -29.422 6.363 44.062 1 90.06 262 GLY B O 1
ATOM 7555 N N . GLU B 1 263 ? -29.656 7.039 41.969 1 94.56 263 GLU B N 1
ATOM 7556 C CA . GLU B 1 263 ? -30.875 6.242 41.75 1 94.56 263 GLU B CA 1
ATOM 7557 C C . GLU B 1 263 ? -30.562 4.918 41.062 1 94.56 263 GLU B C 1
ATOM 7559 O O . GLU B 1 263 ? -31.469 4.129 40.781 1 94.56 263 GLU B O 1
ATOM 7564 N N . TYR B 1 264 ? -29.375 4.711 40.812 1 94.69 264 TYR B N 1
ATOM 7565 C CA . TYR B 1 264 ? -28.922 3.48 40.156 1 94.69 264 TYR B CA 1
ATOM 7566 C C . TYR B 1 264 ? -27.531 3.1 40.656 1 94.69 264 TYR B C 1
ATOM 7568 O O . TYR B 1 264 ? -26.859 3.896 41.312 1 94.69 264 TYR B O 1
ATOM 7576 N N . ARG B 1 265 ? -27.156 1.844 40.406 1 93.56 265 ARG B N 1
ATOM 7577 C CA . ARG B 1 265 ? -25.812 1.345 40.656 1 93.56 265 ARG B CA 1
ATOM 7578 C C . ARG B 1 265 ? -25.344 0.425 39.531 1 93.56 265 ARG B C 1
ATOM 7580 O O . ARG B 1 265 ? -26.094 -0.449 39.094 1 93.56 265 ARG B O 1
ATOM 7587 N N . ILE B 1 266 ? -24.172 0.756 38.969 1 92.25 266 ILE B N 1
ATOM 7588 C CA . ILE B 1 266 ? -23.562 -0.12 37.969 1 92.25 266 ILE B CA 1
ATOM 7589 C C . ILE B 1 266 ? -22.625 -1.1 38.656 1 92.25 266 ILE B C 1
ATOM 7591 O O . ILE B 1 266 ? -21.641 -0.69 39.312 1 92.25 266 ILE B O 1
ATOM 7595 N N . VAL B 1 267 ? -22.906 -2.373 38.594 1 91.06 267 VAL B N 1
ATOM 7596 C CA . VAL B 1 267 ? -22.141 -3.402 39.281 1 91.06 267 VAL B CA 1
ATOM 7597 C C . VAL B 1 267 ? -21.375 -4.258 38.281 1 91.06 267 VAL B C 1
ATOM 7599 O O . VAL B 1 267 ? -21.891 -4.559 37.188 1 91.06 267 VAL B O 1
ATOM 7602 N N . GLU B 1 268 ? -20.141 -4.57 38.625 1 87 268 GLU B N 1
ATOM 7603 C CA . GLU B 1 268 ? -19.328 -5.453 37.781 1 87 268 GLU B CA 1
ATOM 7604 C C . GLU B 1 268 ? -19.312 -6.875 38.344 1 87 268 GLU B C 1
ATOM 7606 O O . GLU B 1 268 ? -19.141 -7.074 39.562 1 87 268 GLU B O 1
ATOM 7611 N N . TYR B 1 269 ? -19.562 -7.789 37.531 1 87.5 269 TYR B N 1
ATOM 7612 C CA . TYR B 1 269 ? -19.578 -9.203 37.875 1 87.5 269 TYR B CA 1
ATOM 7613 C C . TYR B 1 269 ? -18.531 -9.984 37.094 1 87.5 269 TYR B C 1
ATOM 7615 O O . TYR B 1 269 ? -17.812 -9.406 36.281 1 87.5 269 TYR B O 1
ATOM 7623 N N . GLU B 1 270 ? -18.375 -11.328 37.406 1 85.75 270 GLU B N 1
ATOM 7624 C CA . GLU B 1 270 ? -17.578 -12.219 36.594 1 85.75 270 GLU B CA 1
ATOM 7625 C C . GLU B 1 270 ? -18.156 -12.305 35.156 1 85.75 270 GLU B C 1
ATOM 7627 O O . GLU B 1 270 ? -19.359 -12.234 34.969 1 85.75 270 GLU B O 1
ATOM 7632 N N . PRO B 1 271 ? -17.266 -12.461 34.188 1 88.75 271 PRO B N 1
ATOM 7633 C CA . PRO B 1 271 ? -17.719 -12.508 32.812 1 88.75 271 PRO B CA 1
ATOM 7634 C C . PRO B 1 271 ? -18.766 -13.602 32.562 1 88.75 271 PRO B C 1
ATOM 7636 O O . PRO B 1 271 ? -18.578 -14.742 33 1 88.75 271 PRO B O 1
ATOM 7639 N N . SER B 1 272 ? -19.875 -13.305 32.094 1 90.75 272 SER B N 1
ATOM 7640 C CA . SER B 1 272 ? -20.969 -14.188 31.75 1 90.75 272 SER B CA 1
ATOM 7641 C C . SER B 1 272 ? -21.891 -13.555 30.703 1 90.75 272 SER B C 1
ATOM 7643 O O . SER B 1 272 ? -22.156 -12.352 30.766 1 90.75 272 SER B O 1
ATOM 7645 N N . PHE B 1 273 ? -22.359 -14.391 29.859 1 90.88 273 PHE B N 1
ATOM 7646 C CA . PHE B 1 273 ? -23.25 -13.883 28.812 1 90.88 273 PHE B CA 1
ATOM 7647 C C . PHE B 1 273 ? -24.578 -13.414 29.406 1 90.88 273 PHE B C 1
ATOM 7649 O O . PHE B 1 273 ? -25.375 -12.789 28.719 1 90.88 273 PHE B O 1
ATOM 7656 N N . GLU B 1 274 ? -24.719 -13.633 30.656 1 88.56 274 GLU B N 1
ATOM 7657 C CA . GLU B 1 274 ? -25.906 -13.164 31.344 1 88.56 274 GLU B CA 1
ATOM 7658 C C . GLU B 1 274 ? -25.766 -11.695 31.75 1 88.56 274 GLU B C 1
ATOM 7660 O O . GLU B 1 274 ? -26.766 -11.039 32.062 1 88.56 274 GLU B O 1
ATOM 7665 N N . HIS B 1 275 ? -24.641 -11.266 31.672 1 93.19 275 HIS B N 1
ATOM 7666 C CA . HIS B 1 275 ? -24.391 -9.883 32.062 1 93.19 275 HIS B CA 1
ATOM 7667 C C . HIS B 1 275 ? -24.359 -8.961 30.844 1 93.19 275 HIS B C 1
ATOM 7669 O O . HIS B 1 275 ? -24.516 -9.422 29.719 1 93.19 275 HIS B O 1
ATOM 7675 N N . LEU B 1 276 ? -24.219 -7.637 31.156 1 93.38 276 LEU B N 1
ATOM 7676 C CA . LEU B 1 276 ? -24.25 -6.621 30.109 1 93.38 276 LEU B CA 1
ATOM 7677 C C . LEU B 1 276 ? -22.828 -6.211 29.719 1 93.38 276 LEU B C 1
ATOM 7679 O O . LEU B 1 276 ? -21.906 -6.293 30.531 1 93.38 276 LEU B O 1
ATOM 7683 N N . LYS B 1 277 ? -22.672 -5.848 28.438 1 91.94 277 LYS B N 1
ATOM 7684 C CA . LYS B 1 277 ? -21.453 -5.266 27.891 1 91.94 277 LYS B CA 1
ATOM 7685 C C . LYS B 1 277 ? -21.578 -3.75 27.75 1 91.94 277 LYS B C 1
ATOM 7687 O O . LYS B 1 277 ? -22.609 -3.244 27.297 1 91.94 277 LYS B O 1
ATOM 7692 N N . LYS B 1 278 ? -20.594 -3.074 28.281 1 89.31 278 LYS B N 1
ATOM 7693 C CA . LYS B 1 278 ? -20.562 -1.62 28.156 1 89.31 278 LYS B CA 1
ATOM 7694 C C . LYS B 1 278 ? -19.953 -1.206 26.812 1 89.31 278 LYS B C 1
ATOM 7696 O O . LYS B 1 278 ? -18.812 -1.565 26.516 1 89.31 278 LYS B O 1
ATOM 7701 N N . ILE B 1 279 ? -20.688 -0.523 25.969 1 87.19 279 ILE B N 1
ATOM 7702 C CA . ILE B 1 279 ? -20.234 -0.119 24.641 1 87.19 279 ILE B CA 1
ATOM 7703 C C . ILE B 1 279 ? -20.109 1.401 24.578 1 87.19 279 ILE B C 1
ATOM 7705 O O . ILE B 1 279 ? -21.047 2.121 24.938 1 87.19 279 ILE B O 1
ATOM 7709 N N . ASN B 1 280 ? -18.984 1.857 24.188 1 79.88 280 ASN B N 1
ATOM 7710 C CA . ASN B 1 280 ? -18.75 3.281 23.969 1 79.88 280 ASN B CA 1
ATOM 7711 C C . ASN B 1 280 ? -19.328 3.758 22.656 1 79.88 280 ASN B C 1
ATOM 7713 O O . ASN B 1 280 ? -19.062 3.172 21.594 1 79.88 280 ASN B O 1
ATOM 7717 N N . ILE B 1 281 ? -20.203 4.703 22.797 1 78.75 281 ILE B N 1
ATOM 7718 C CA . ILE B 1 281 ? -20.828 5.207 21.578 1 78.75 281 ILE B CA 1
ATOM 7719 C C . ILE B 1 281 ? -19.875 6.141 20.844 1 78.75 281 ILE B C 1
ATOM 7721 O O . ILE B 1 281 ? -19.922 7.359 21.016 1 78.75 281 ILE B O 1
ATOM 7725 N N . ARG B 1 282 ? -19 5.539 20.078 1 68.62 282 ARG B N 1
ATOM 7726 C CA . ARG B 1 282 ? -18.016 6.312 19.344 1 68.62 282 ARG B CA 1
ATOM 7727 C C . ARG B 1 282 ? -17.859 5.797 17.922 1 68.62 282 ARG B C 1
ATOM 7729 O O . ARG B 1 282 ? -18.25 4.664 17.625 1 68.62 282 ARG B O 1
ATOM 7736 N N . GLY B 1 283 ? -17.422 6.703 17.062 1 63.16 283 GLY B N 1
ATOM 7737 C CA . GLY B 1 283 ? -17.125 6.297 15.703 1 63.16 283 GLY B CA 1
ATOM 7738 C C . GLY B 1 283 ? -18.328 5.77 14.953 1 63.16 283 GLY B C 1
ATOM 7739 O O . GLY B 1 283 ? -19.375 6.434 14.898 1 63.16 283 GLY B O 1
ATOM 7740 N N . SER B 1 284 ? -18.109 4.562 14.422 1 62.78 284 SER B N 1
ATOM 7741 C CA . SER B 1 284 ? -19.141 3.967 13.57 1 62.78 284 SER B CA 1
ATOM 7742 C C . SER B 1 284 ? -20.344 3.512 14.391 1 62.78 284 SER B C 1
ATOM 7744 O O . SER B 1 284 ? -21.438 3.309 13.844 1 62.78 284 SER B O 1
ATOM 7746 N N . ILE B 1 285 ? -20.156 3.49 15.641 1 73.12 285 ILE B N 1
ATOM 7747 C CA . ILE B 1 285 ? -21.234 3.033 16.516 1 73.12 285 ILE B CA 1
ATOM 7748 C C . ILE B 1 285 ? -22.344 4.09 16.562 1 73.12 285 ILE B C 1
ATOM 7750 O O . ILE B 1 285 ? -23.516 3.758 16.719 1 73.12 285 ILE B O 1
ATOM 7754 N N . LYS B 1 286 ? -22.016 5.254 16.344 1 73.12 286 LYS B N 1
ATOM 7755 C CA . LYS B 1 286 ? -22.969 6.359 16.422 1 73.12 286 LYS B CA 1
ATOM 7756 C C . LYS B 1 286 ? -24.078 6.199 15.391 1 73.12 286 LYS B C 1
ATOM 7758 O O . LYS B 1 286 ? -25.234 6.578 15.648 1 73.12 286 LYS B O 1
ATOM 7763 N N . THR B 1 287 ? -23.656 5.531 14.312 1 67.62 287 THR B N 1
ATOM 7764 C CA . THR B 1 287 ? -24.641 5.418 13.258 1 67.62 287 THR B CA 1
ATOM 7765 C C . THR B 1 287 ? -24.844 3.961 12.844 1 67.62 287 THR B C 1
ATOM 7767 O O . THR B 1 287 ? -25.734 3.646 12.047 1 67.62 287 THR B O 1
ATOM 7770 N N . GLY B 1 288 ? -24.016 3.166 13.375 1 69.12 288 GLY B N 1
ATOM 7771 C CA . GLY B 1 288 ? -23.922 1.813 12.852 1 69.12 288 GLY B CA 1
ATOM 7772 C C . GLY B 1 288 ? -24.984 0.883 13.414 1 69.12 288 GLY B C 1
ATOM 7773 O O . GLY B 1 288 ? -25.188 -0.215 12.898 1 69.12 288 GLY B O 1
ATOM 7774 N N . ASN B 1 289 ? -25.656 1.304 14.531 1 76.81 289 ASN B N 1
ATOM 7775 C CA . ASN B 1 289 ? -26.672 0.443 15.133 1 76.81 289 ASN B CA 1
ATOM 7776 C C . ASN B 1 289 ? -27.797 1.259 15.75 1 76.81 289 ASN B C 1
ATOM 7778 O O . ASN B 1 289 ? -27.734 2.488 15.797 1 76.81 289 ASN B O 1
ATOM 7782 N N . SER B 1 290 ? -28.828 0.576 16.094 1 81.25 290 SER B N 1
ATOM 7783 C CA . SER B 1 290 ? -30.016 1.228 16.609 1 81.25 290 SER B CA 1
ATOM 7784 C C . SER B 1 290 ? -29.734 1.975 17.906 1 81.25 290 SER B C 1
ATOM 7786 O O . SER B 1 290 ? -30.281 3.053 18.141 1 81.25 290 SER B O 1
ATOM 7788 N N . SER B 1 291 ? -28.891 1.44 18.719 1 87.81 291 SER B N 1
ATOM 7789 C CA . SER B 1 291 ? -28.562 2.092 19.984 1 87.81 291 SER B CA 1
ATOM 7790 C C . SER B 1 291 ? -27.797 3.393 19.75 1 87.81 291 SER B C 1
ATOM 7792 O O . SER B 1 291 ? -28.109 4.418 20.359 1 87.81 291 SER B O 1
ATOM 7794 N N . GLY B 1 292 ? -26.828 3.236 18.875 1 83.94 292 GLY B N 1
ATOM 7795 C CA . GLY B 1 292 ? -26.078 4.441 18.531 1 83.94 292 GLY B CA 1
ATOM 7796 C C . GLY B 1 292 ? -26.953 5.523 17.922 1 83.94 292 GLY B C 1
ATOM 7797 O O . GLY B 1 292 ? -26.859 6.688 18.312 1 83.94 292 GLY B O 1
ATOM 7798 N N . ARG B 1 293 ? -27.812 5.148 17.094 1 81.69 293 ARG B N 1
ATOM 7799 C CA . ARG B 1 293 ? -28.703 6.09 16.422 1 81.69 293 ARG B CA 1
ATOM 7800 C C . ARG B 1 293 ? -29.656 6.738 17.406 1 81.69 293 ARG B C 1
ATOM 7802 O O . ARG B 1 293 ? -29.938 7.934 17.328 1 81.69 293 ARG B O 1
ATOM 7809 N N . PHE B 1 294 ? -30.203 5.945 18.266 1 87.62 294 PHE B N 1
ATOM 7810 C CA . PHE B 1 294 ? -31.094 6.484 19.297 1 87.62 294 PHE B CA 1
ATOM 7811 C C . PHE B 1 294 ? -30.375 7.527 20.141 1 87.62 294 PHE B C 1
ATOM 7813 O O . PHE B 1 294 ? -30.906 8.602 20.406 1 87.62 294 PHE B O 1
ATOM 7820 N N . HIS B 1 295 ? -29.188 7.109 20.531 1 87.81 295 HIS B N 1
ATOM 7821 C CA . HIS B 1 295 ? -28.406 8.039 21.328 1 87.81 295 HIS B CA 1
ATOM 7822 C C . HIS B 1 295 ? -28.188 9.359 20.594 1 87.81 295 HIS B C 1
ATOM 7824 O O . HIS B 1 295 ? -28.391 10.438 21.156 1 87.81 295 HIS B O 1
ATOM 7830 N N . MET B 1 296 ? -27.844 9.227 19.359 1 80.38 296 MET B N 1
ATOM 7831 C CA . MET B 1 296 ? -27.547 10.414 18.562 1 80.38 296 MET B CA 1
ATOM 7832 C C . MET B 1 296 ? -28.797 11.242 18.312 1 80.38 296 MET B C 1
ATOM 7834 O O . MET B 1 296 ? -28.75 12.469 18.297 1 80.38 296 MET B O 1
ATOM 7838 N N . SER B 1 297 ? -29.906 10.633 18.234 1 80.88 297 SER B N 1
ATOM 7839 C CA . SER B 1 297 ? -31.156 11.305 17.891 1 80.88 297 SER B CA 1
ATOM 7840 C C . SER B 1 297 ? -31.797 11.945 19.125 1 80.88 297 SER B C 1
ATOM 7842 O O . SER B 1 297 ? -32.406 13.016 19.031 1 80.88 297 SER B O 1
ATOM 7844 N N . TYR B 1 298 ? -31.609 11.312 20.281 1 84.31 298 TYR B N 1
ATOM 7845 C CA . TYR B 1 298 ? -32.469 11.734 21.375 1 84.31 298 TYR B CA 1
ATOM 7846 C C . TYR B 1 298 ? -31.656 12.055 22.609 1 84.31 298 TYR B C 1
ATOM 7848 O O . TYR B 1 298 ? -32.062 12.852 23.453 1 84.31 298 TYR B O 1
ATOM 7856 N N . LEU B 1 299 ? -30.562 11.43 22.766 1 86.25 299 LEU B N 1
ATOM 7857 C CA . LEU B 1 299 ? -29.828 11.57 24.016 1 86.25 299 LEU B CA 1
ATOM 7858 C C . LEU B 1 299 ? -28.656 12.539 23.859 1 86.25 299 LEU B C 1
ATOM 7860 O O . LEU B 1 299 ? -28.188 13.117 24.828 1 86.25 299 LEU B O 1
ATOM 7864 N N . GLU B 1 300 ? -28.203 12.609 22.625 1 77.75 300 GLU B N 1
ATOM 7865 C CA . GLU B 1 300 ? -27.062 13.484 22.375 1 77.75 300 GLU B CA 1
ATOM 7866 C C . GLU B 1 300 ? -27.375 14.922 22.766 1 77.75 300 GLU B C 1
ATOM 7868 O O . GLU B 1 300 ? -26.5 15.633 23.281 1 77.75 300 GLU B O 1
ATOM 7873 N N . GLU B 1 301 ? -28.656 15.375 22.562 1 70.06 301 GLU B N 1
ATOM 7874 C CA . GLU B 1 301 ? -29.078 16.734 22.906 1 70.06 301 GLU B CA 1
ATOM 7875 C C . GLU B 1 301 ? -29.094 16.938 24.422 1 70.06 301 GLU B C 1
ATOM 7877 O O . GLU B 1 301 ? -29.062 18.078 24.906 1 70.06 301 GLU B O 1
ATOM 7882 N N . ARG B 1 302 ? -29.141 15.898 25.109 1 73.88 302 ARG B N 1
ATOM 7883 C CA . ARG B 1 302 ? -29.156 15.961 26.562 1 73.88 302 ARG B CA 1
ATOM 7884 C C . ARG B 1 302 ? -27.766 15.734 27.141 1 73.88 302 ARG B C 1
ATOM 7886 O O . ARG B 1 302 ? -27.625 15.18 28.219 1 73.88 302 ARG B O 1
ATOM 7893 N N . ASN B 1 303 ? -26.844 16.078 26.391 1 63.62 303 ASN B N 1
ATOM 7894 C CA . ASN B 1 303 ? -25.453 15.797 26.703 1 63.62 303 ASN B CA 1
ATOM 7895 C C . ASN B 1 303 ? -24.984 16.562 27.938 1 63.62 303 ASN B C 1
ATOM 7897 O O . ASN B 1 303 ? -23.891 16.312 28.453 1 63.62 303 ASN B O 1
ATOM 7901 N N . ASN B 1 304 ? -25.781 17.438 28.422 1 67.75 304 ASN B N 1
ATOM 7902 C CA . ASN B 1 304 ? -25.422 18.156 29.625 1 67.75 304 ASN B CA 1
ATOM 7903 C C . ASN B 1 304 ? -25.891 17.422 30.875 1 67.75 304 ASN B C 1
ATOM 7905 O O . ASN B 1 304 ? -25.609 17.844 32 1 67.75 304 ASN B O 1
ATOM 7909 N N . ASP B 1 305 ? -26.688 16.406 30.688 1 78.06 305 ASP B N 1
ATOM 7910 C CA . ASP B 1 305 ? -27.047 15.523 31.797 1 78.06 305 ASP B CA 1
ATOM 7911 C C . ASP B 1 305 ? -25.906 14.539 32.094 1 78.06 305 ASP B C 1
ATOM 7913 O O . ASP B 1 305 ? -25.656 13.633 31.297 1 78.06 305 ASP B O 1
ATOM 7917 N N . PHE B 1 306 ? -25.234 14.828 33.125 1 82.12 306 PHE B N 1
ATOM 7918 C CA . PHE B 1 306 ? -24.062 14.016 33.406 1 82.12 306 PHE B CA 1
ATOM 7919 C C . PHE B 1 306 ? -24.406 12.836 34.312 1 82.12 306 PHE B C 1
ATOM 7921 O O . PHE B 1 306 ? -25.062 13.016 35.344 1 82.12 306 PHE B O 1
ATOM 7928 N N . GLY B 1 307 ? -24.016 11.688 33.938 1 87.75 307 GLY B N 1
ATOM 7929 C CA . GLY B 1 307 ? -24.172 10.5 34.75 1 87.75 307 GLY B CA 1
ATOM 7930 C C . GLY B 1 307 ? -25.594 10.008 34.844 1 87.75 307 GLY B C 1
ATOM 7931 O O . GLY B 1 307 ? -26 9.438 35.875 1 87.75 307 GLY B O 1
ATOM 7932 N N . VAL B 1 308 ? -26.391 10.32 33.938 1 92.62 308 VAL B N 1
ATOM 7933 C CA . VAL B 1 308 ? -27.797 9.914 33.938 1 92.62 308 VAL B CA 1
ATOM 7934 C C . VAL B 1 308 ? -27.969 8.641 33.094 1 92.62 308 VAL B C 1
ATOM 7936 O O . VAL B 1 308 ? -27.359 8.5 32.031 1 92.62 308 VAL B O 1
ATOM 7939 N N . ILE B 1 309 ? -28.672 7.699 33.625 1 94.75 309 ILE B N 1
ATOM 7940 C CA . ILE B 1 309 ? -28.984 6.48 32.875 1 94.75 309 ILE B CA 1
ATOM 7941 C C . ILE B 1 309 ? -30.391 6.586 32.281 1 94.75 309 ILE B C 1
ATOM 7943 O O . ILE B 1 309 ? -31.328 6.984 32.969 1 94.75 309 ILE B O 1
ATOM 7947 N N . TYR B 1 310 ? -30.5 6.316 31.094 1 94.94 310 TYR B N 1
ATOM 7948 C CA . TYR B 1 310 ? -31.781 6.223 30.391 1 94.94 310 TYR B CA 1
ATOM 7949 C C . TYR B 1 310 ? -32.062 4.777 30 1 94.94 310 TYR B C 1
ATOM 7951 O O . TYR B 1 310 ? -31.266 4.125 29.328 1 94.94 310 TYR B O 1
ATOM 7959 N N . LYS B 1 311 ? -33.156 4.23 30.453 1 95.56 311 LYS B N 1
ATOM 7960 C CA . LYS B 1 311 ? -33.562 2.895 30.031 1 95.56 311 LYS B CA 1
ATOM 7961 C C . LYS B 1 311 ? -34.656 2.967 28.953 1 95.56 311 LYS B C 1
ATOM 7963 O O . LYS B 1 311 ? -35.781 3.393 29.203 1 95.56 311 LYS B O 1
ATOM 7968 N N . VAL B 1 312 ? -34.281 2.586 27.797 1 95.19 312 VAL B N 1
ATOM 7969 C CA . VAL B 1 312 ? -35.188 2.633 26.656 1 95.19 312 VAL B CA 1
ATOM 7970 C C . VAL B 1 312 ? -35.844 1.272 26.469 1 95.19 312 VAL B C 1
ATOM 7972 O O . VAL B 1 312 ? -35.188 0.266 26.25 1 95.19 312 VAL B O 1
ATOM 7975 N N . PRO B 1 313 ? -37.156 1.278 26.547 1 93.19 313 PRO B N 1
ATOM 7976 C CA . PRO B 1 313 ? -37.844 -0.014 26.469 1 93.19 313 PRO B CA 1
ATOM 7977 C C . PRO B 1 313 ? -37.844 -0.583 25.047 1 93.19 313 PRO B C 1
ATOM 7979 O O . PRO B 1 313 ? -37.719 0.166 24.078 1 93.19 313 PRO B O 1
ATOM 7982 N N . ASN B 1 314 ? -37.906 -1.917 24.953 1 88.19 314 ASN B N 1
ATOM 7983 C CA . ASN B 1 314 ? -38.062 -2.664 23.719 1 88.19 314 ASN B CA 1
ATOM 7984 C C . ASN B 1 314 ? -36.938 -2.365 22.719 1 88.19 314 ASN B C 1
ATOM 7986 O O . ASN B 1 314 ? -37.219 -2.068 21.547 1 88.19 314 ASN B O 1
ATOM 7990 N N . MET B 1 315 ? -35.75 -2.236 23.203 1 89.38 315 MET B N 1
ATOM 7991 C CA . MET B 1 315 ? -34.594 -1.999 22.344 1 89.38 315 MET B CA 1
ATOM 7992 C C . MET B 1 315 ? -33.562 -3.113 22.5 1 89.38 315 MET B C 1
ATOM 7994 O O . MET B 1 315 ? -33.219 -3.504 23.609 1 89.38 315 MET B O 1
ATOM 7998 N N . GLY B 1 316 ? -33.156 -3.598 21.344 1 82.12 316 GLY B N 1
ATOM 7999 C CA . GLY B 1 316 ? -32.094 -4.602 21.328 1 82.12 316 GLY B CA 1
ATOM 8000 C C . GLY B 1 316 ? -32.656 -6.016 21.188 1 82.12 316 GLY B C 1
ATOM 8001 O O . GLY B 1 316 ? -33.812 -6.266 21.422 1 82.12 316 GLY B O 1
ATOM 8002 N N . ASP B 1 317 ? -31.859 -6.918 20.734 1 81.5 317 ASP B N 1
ATOM 8003 C CA . ASP B 1 317 ? -32.188 -8.328 20.578 1 81.5 317 ASP B CA 1
ATOM 8004 C C . ASP B 1 317 ? -31.453 -9.188 21.609 1 81.5 317 ASP B C 1
ATOM 8006 O O . ASP B 1 317 ? -30.812 -10.172 21.25 1 81.5 317 ASP B O 1
ATOM 8010 N N . ASP B 1 318 ? -31.438 -8.75 22.859 1 87.69 318 ASP B N 1
ATOM 8011 C CA . ASP B 1 318 ? -30.688 -9.453 23.891 1 87.69 318 ASP B CA 1
ATOM 8012 C C . ASP B 1 318 ? -31.609 -10.008 24.984 1 87.69 318 ASP B C 1
ATOM 8014 O O . ASP B 1 318 ? -31.141 -10.461 26.031 1 87.69 318 ASP B O 1
ATOM 8018 N N . GLY B 1 319 ? -32.969 -9.945 24.75 1 83.44 319 GLY B N 1
ATOM 8019 C CA . GLY B 1 319 ? -33.969 -10.516 25.672 1 83.44 319 GLY B CA 1
ATOM 8020 C C . GLY B 1 319 ? -34.188 -9.648 26.891 1 83.44 319 GLY B C 1
ATOM 8021 O O . GLY B 1 319 ? -34.969 -10.016 27.781 1 83.44 319 GLY B O 1
ATOM 8022 N N . ARG B 1 320 ? -33.531 -8.531 26.906 1 89.75 320 ARG B N 1
ATOM 8023 C CA . ARG B 1 320 ? -33.719 -7.629 28.031 1 89.75 320 ARG B CA 1
ATOM 8024 C C . ARG B 1 320 ? -34.906 -6.703 27.828 1 89.75 320 ARG B C 1
ATOM 8026 O O . ARG B 1 320 ? -35.375 -6.523 26.703 1 89.75 320 ARG B O 1
ATOM 8033 N N . ASP B 1 321 ? -35.406 -6.227 28.906 1 87.38 321 ASP B N 1
ATOM 8034 C CA . ASP B 1 321 ? -36.625 -5.414 28.859 1 87.38 321 ASP B CA 1
ATOM 8035 C C . ASP B 1 321 ? -36.312 -4.012 28.328 1 87.38 321 ASP B C 1
ATOM 8037 O O . ASP B 1 321 ? -37.25 -3.238 28.047 1 87.38 321 ASP B O 1
ATOM 8041 N N . GLY B 1 322 ? -35.125 -3.74 28.156 1 92.12 322 GLY B N 1
ATOM 8042 C CA . GLY B 1 322 ? -34.719 -2.436 27.641 1 92.12 322 GLY B CA 1
ATOM 8043 C C . GLY B 1 322 ? -33.219 -2.254 27.562 1 92.12 322 GLY B C 1
ATOM 8044 O O . GLY B 1 322 ? -32.469 -3.109 28.031 1 92.12 322 GLY B O 1
ATOM 8045 N N . ARG B 1 323 ? -32.781 -1.145 26.875 1 94.69 323 ARG B N 1
ATOM 8046 C CA . ARG B 1 323 ? -31.375 -0.778 26.719 1 94.69 323 ARG B CA 1
ATOM 8047 C C . ARG B 1 323 ? -31.016 0.381 27.641 1 94.69 323 ARG B C 1
ATOM 8049 O O . ARG B 1 323 ? -31.719 1.4 27.672 1 94.69 323 ARG B O 1
ATOM 8056 N N . TYR B 1 324 ? -30.031 0.194 28.422 1 95.06 324 TYR B N 1
ATOM 8057 C CA . TYR B 1 324 ? -29.531 1.254 29.297 1 95.06 324 TYR B CA 1
ATOM 8058 C C . TYR B 1 324 ? -28.531 2.139 28.562 1 95.06 324 TYR B C 1
ATOM 8060 O O . TYR B 1 324 ? -27.594 1.638 27.938 1 95.06 324 TYR B O 1
ATOM 8068 N N . PHE B 1 325 ? -28.719 3.383 28.547 1 94.31 325 PHE B N 1
ATOM 8069 C CA . PHE B 1 325 ? -27.781 4.387 28.062 1 94.31 325 PHE B CA 1
ATOM 8070 C C . PHE B 1 325 ? -27.219 5.207 29.203 1 94.31 325 PHE B C 1
ATOM 8072 O O . PHE B 1 325 ? -27.953 5.566 30.141 1 94.31 325 PHE B O 1
ATOM 8079 N N . LEU B 1 326 ? -25.953 5.391 29.219 1 92 326 LEU B N 1
ATOM 8080 C CA . LEU B 1 326 ? -25.281 6.23 30.203 1 92 326 LEU B CA 1
ATOM 8081 C C . LEU B 1 326 ? -24.734 7.496 29.562 1 92 326 LEU B C 1
ATOM 8083 O O . LEU B 1 326 ? -23.969 7.426 28.594 1 92 326 LEU B O 1
ATOM 8087 N N . SER B 1 327 ? -25.312 8.594 30.016 1 87.31 327 SER B N 1
ATOM 8088 C CA . SER B 1 327 ? -24.781 9.859 29.516 1 87.31 327 SER B CA 1
ATOM 8089 C C . SER B 1 327 ? -23.344 10.086 29.969 1 87.31 327 SER B C 1
ATOM 8091 O O . SER B 1 327 ? -22.828 9.328 30.781 1 87.31 327 SER B O 1
ATOM 8093 N N . ARG B 1 328 ? -22.766 11.07 29.359 1 80 328 ARG B N 1
ATOM 8094 C CA . ARG B 1 328 ? -21.375 11.383 29.688 1 80 328 ARG B CA 1
ATOM 8095 C C . ARG B 1 328 ? -21.219 11.742 31.156 1 80 328 ARG B C 1
ATOM 8097 O O . ARG B 1 328 ? -22.172 12.227 31.781 1 80 328 ARG B O 1
ATOM 8104 N N . SER B 1 329 ? -20.094 11.32 31.672 1 69.75 329 SER B N 1
ATOM 8105 C CA . SER B 1 329 ? -19.828 11.555 33.094 1 69.75 329 SER B CA 1
ATOM 8106 C C . SER B 1 329 ? -19.594 13.039 33.375 1 69.75 329 SER B C 1
ATOM 8108 O O . SER B 1 329 ? -19.938 13.539 34.438 1 69.75 329 SER B O 1
ATOM 8110 N N . ASP B 1 330 ? -18.969 13.594 32.406 1 63.38 330 ASP B N 1
ATOM 8111 C CA . ASP B 1 330 ? -18.703 15.023 32.531 1 63.38 330 ASP B CA 1
ATOM 8112 C C . ASP B 1 330 ? -18.453 15.656 31.156 1 63.38 330 ASP B C 1
ATOM 8114 O O . ASP B 1 330 ? -18.594 14.984 30.125 1 63.38 330 ASP B O 1
ATOM 8118 N N . SER B 1 331 ? -18.359 16.953 31.125 1 56.62 331 SER B N 1
ATOM 8119 C CA . SER B 1 331 ? -18.234 17.719 29.891 1 56.62 331 SER B CA 1
ATOM 8120 C C . SER B 1 331 ? -16.984 17.344 29.125 1 56.62 331 SER B C 1
ATOM 8122 O O . SER B 1 331 ? -16.875 17.594 27.922 1 56.62 331 SER B O 1
ATOM 8124 N N . SER B 1 332 ? -16.156 16.641 29.844 1 47.5 332 SER B N 1
ATOM 8125 C CA . SER B 1 332 ? -14.875 16.328 29.219 1 47.5 332 SER B CA 1
ATOM 8126 C C . SER B 1 332 ? -14.961 15.039 28.406 1 47.5 332 SER B C 1
ATOM 8128 O O . SER B 1 332 ? -14.117 14.789 27.547 1 47.5 332 SER B O 1
ATOM 8130 N N . HIS B 1 333 ? -16.016 14.336 28.719 1 54.03 333 HIS B N 1
ATOM 8131 C CA . HIS B 1 333 ? -16.188 13.086 28 1 54.03 333 HIS B CA 1
ATOM 8132 C C . HIS B 1 333 ? -17.141 13.258 26.812 1 54.03 333 HIS B C 1
ATOM 8134 O O . HIS B 1 333 ? -18.188 13.906 26.953 1 54.03 333 HIS B O 1
ATOM 8140 N N . ALA B 1 334 ? -16.562 12.797 25.656 1 55.53 334 ALA B N 1
ATOM 8141 C CA . ALA B 1 334 ? -17.328 13.117 24.453 1 55.53 334 ALA B CA 1
ATOM 8142 C C . ALA B 1 334 ? -18.469 12.125 24.234 1 55.53 334 ALA B C 1
ATOM 8144 O O . ALA B 1 334 ? -19.5 12.477 23.672 1 55.53 334 ALA B O 1
ATOM 8145 N N . ASN B 1 335 ? -18.219 10.898 24.844 1 64.69 335 ASN B N 1
ATOM 8146 C CA . ASN B 1 335 ? -19.172 9.922 24.328 1 64.69 335 ASN B CA 1
ATOM 8147 C C . ASN B 1 335 ? -20 9.297 25.453 1 64.69 335 ASN B C 1
ATOM 8149 O O . ASN B 1 335 ? -19.547 9.219 26.594 1 64.69 335 ASN B O 1
ATOM 8153 N N . GLY B 1 336 ? -21.234 9.102 25.234 1 77.5 336 GLY B N 1
ATOM 8154 C CA . GLY B 1 336 ? -22.047 8.258 26.094 1 77.5 336 GLY B CA 1
ATOM 8155 C C . GLY B 1 336 ? -21.828 6.777 25.859 1 77.5 336 GLY B C 1
ATOM 8156 O O . GLY B 1 336 ? -21.016 6.387 25.031 1 77.5 336 GLY B O 1
ATOM 8157 N N . PHE B 1 337 ? -22.391 5.984 26.734 1 88.25 337 PHE B N 1
ATOM 8158 C CA . PHE B 1 337 ? -22.297 4.531 26.641 1 88.25 337 PHE B CA 1
ATOM 8159 C C . PHE B 1 337 ? -23.672 3.895 26.578 1 88.25 337 PHE B C 1
ATOM 8161 O O . PHE B 1 337 ? -24.672 4.527 26.938 1 88.25 337 PHE B O 1
ATOM 8168 N N . TYR B 1 338 ? -23.719 2.764 26.078 1 91.69 338 TYR B N 1
ATOM 8169 C CA . TYR B 1 338 ? -24.891 1.927 26.297 1 91.69 338 TYR B CA 1
ATOM 8170 C C . TYR B 1 338 ? -24.484 0.521 26.719 1 91.69 338 TYR B C 1
ATOM 8172 O O . TYR B 1 338 ? -23.344 0.11 26.516 1 91.69 338 TYR B O 1
ATOM 8180 N N . PHE B 1 339 ? -25.391 -0.095 27.469 1 93.75 339 PHE B N 1
ATOM 8181 C CA . PHE B 1 339 ? -25.172 -1.447 27.969 1 93.75 339 PHE B CA 1
ATOM 8182 C C . PHE B 1 339 ? -26.031 -2.449 27.203 1 93.75 339 PHE B C 1
ATOM 8184 O O . PHE B 1 339 ? -27.25 -2.287 27.109 1 93.75 339 PHE B O 1
ATOM 8191 N N . GLN B 1 340 ? -25.297 -3.359 26.641 1 91.19 340 GLN B N 1
ATOM 8192 C CA . GLN B 1 340 ? -25.984 -4.336 25.797 1 91.19 340 GLN B CA 1
ATOM 8193 C C . GLN B 1 340 ? -25.75 -5.758 26.312 1 91.19 340 GLN B C 1
ATOM 8195 O O . GLN B 1 340 ? -24.656 -6.098 26.75 1 91.19 340 GLN B O 1
ATOM 8200 N N . GLY B 1 341 ? -26.875 -6.531 26.375 1 88.88 341 GLY B N 1
ATOM 8201 C CA . GLY B 1 341 ? -26.734 -7.953 26.656 1 88.88 341 GLY B CA 1
ATOM 8202 C C . GLY B 1 341 ? -26.281 -8.75 25.438 1 88.88 341 GLY B C 1
ATOM 8203 O O . GLY B 1 341 ? -26.172 -8.203 24.344 1 88.88 341 GLY B O 1
ATOM 8204 N N . ALA B 1 342 ? -25.953 -10.023 25.703 1 88.81 342 ALA B N 1
ATOM 8205 C CA . ALA B 1 342 ? -25.609 -10.906 24.594 1 88.81 342 ALA B CA 1
ATOM 8206 C C . ALA B 1 342 ? -26.828 -11.203 23.734 1 88.81 342 ALA B C 1
ATOM 8208 O O . ALA B 1 342 ? -27.906 -11.484 24.25 1 88.81 342 ALA B O 1
ATOM 8209 N N . PRO B 1 343 ? -26.609 -11.023 22.484 1 85.88 343 PRO B N 1
ATOM 8210 C CA . PRO B 1 343 ? -27.734 -11.336 21.609 1 85.88 343 PRO B CA 1
ATOM 8211 C C . PRO B 1 343 ? -28.266 -12.758 21.812 1 85.88 343 PRO B C 1
ATOM 8213 O O . PRO B 1 343 ? -27.469 -13.68 22.031 1 85.88 343 PRO B O 1
ATOM 8216 N N . LEU B 1 344 ? -29.625 -12.836 21.781 1 81.88 344 LEU B N 1
ATOM 8217 C CA . LEU B 1 344 ? -30.281 -14.125 22 1 81.88 344 LEU B CA 1
ATOM 8218 C C . LEU B 1 344 ? -29.828 -15.148 20.969 1 81.88 344 LEU B C 1
ATOM 8220 O O . LEU B 1 344 ? -29.625 -16.312 21.281 1 81.88 344 LEU B O 1
ATOM 8224 N N . GLN B 1 345 ? -29.688 -14.742 19.672 1 80.44 345 GLN B N 1
ATOM 8225 C CA . GLN B 1 345 ? -29.25 -15.633 18.609 1 80.44 345 GLN B CA 1
ATOM 8226 C C . GLN B 1 345 ? -27.766 -15.469 18.312 1 80.44 345 GLN B C 1
ATOM 8228 O O . GLN B 1 345 ? -27.344 -15.508 17.156 1 80.44 345 GLN B O 1
ATOM 8233 N N . ARG B 1 346 ? -27.047 -15.352 19.375 1 78.5 346 ARG B N 1
ATOM 8234 C CA . ARG B 1 346 ? -25.609 -15.18 19.219 1 78.5 346 ARG B CA 1
ATOM 8235 C C . ARG B 1 346 ? -24.953 -16.484 18.781 1 78.5 346 ARG B C 1
ATOM 8237 O O . ARG B 1 346 ? -25.344 -17.562 19.234 1 78.5 346 ARG B O 1
ATOM 8244 N N . ASN B 1 347 ? -24.031 -16.391 17.75 1 80.94 347 ASN B N 1
ATOM 8245 C CA . ASN B 1 347 ? -23.188 -17.531 17.344 1 80.94 347 ASN B CA 1
ATOM 8246 C C . ASN B 1 347 ? -21.828 -17.484 18.047 1 80.94 347 ASN B C 1
ATOM 8248 O O . ASN B 1 347 ? -21.328 -16.422 18.359 1 80.94 347 ASN B O 1
ATOM 8252 N N . ASP B 1 348 ? -21.344 -18.594 18.359 1 81.19 348 ASP B N 1
ATOM 8253 C CA . ASP B 1 348 ? -20.047 -18.719 19.031 1 81.19 348 ASP B CA 1
ATOM 8254 C C . ASP B 1 348 ? -18.906 -18.234 18.141 1 81.19 348 ASP B C 1
ATOM 8256 O O . ASP B 1 348 ? -17.781 -18.047 18.609 1 81.19 348 ASP B O 1
ATOM 8260 N N . THR B 1 349 ? -19.312 -18.109 16.844 1 82.94 349 THR B N 1
ATOM 8261 C CA . THR B 1 349 ? -18.344 -17.594 15.898 1 82.94 349 THR B CA 1
ATOM 8262 C C . THR B 1 349 ? -18.906 -16.406 15.125 1 82.94 349 THR B C 1
ATOM 8264 O O . THR B 1 349 ? -20.141 -16.266 15.016 1 82.94 349 THR B O 1
ATOM 8267 N N . LYS B 1 350 ? -18.047 -15.516 14.805 1 80.56 350 LYS B N 1
ATOM 8268 C CA . LYS B 1 350 ? -18.422 -14.359 13.992 1 80.56 350 LYS B CA 1
ATOM 8269 C C . LYS B 1 350 ? -17.547 -14.258 12.742 1 80.56 350 LYS B C 1
ATOM 8271 O O . LYS B 1 350 ? -16.359 -14.539 12.789 1 80.56 350 LYS B O 1
ATOM 8276 N N . GLU B 1 351 ? -18.25 -13.938 11.594 1 84.81 351 GLU B N 1
ATOM 8277 C CA . GLU B 1 351 ? -17.531 -13.719 10.336 1 84.81 351 GLU B CA 1
ATOM 8278 C C . GLU B 1 351 ? -17.141 -12.258 10.172 1 84.81 351 GLU B C 1
ATOM 8280 O O . GLU B 1 351 ? -17.984 -11.367 10.281 1 84.81 351 GLU B O 1
ATOM 8285 N N . ILE B 1 352 ? -15.891 -12 10.008 1 86.44 352 ILE B N 1
ATOM 8286 C CA . ILE B 1 352 ? -15.422 -10.641 9.789 1 86.44 352 ILE B CA 1
ATOM 8287 C C . ILE B 1 352 ? -14.539 -10.594 8.539 1 86.44 352 ILE B C 1
ATOM 8289 O O . ILE B 1 352 ? -13.945 -11.602 8.156 1 86.44 352 ILE B O 1
ATOM 8293 N N . PRO B 1 353 ? -14.477 -9.477 7.891 1 91.25 353 PRO B N 1
ATOM 8294 C CA . PRO B 1 353 ? -13.656 -9.367 6.68 1 91.25 353 PRO B CA 1
ATOM 8295 C C . PRO B 1 353 ? -12.164 -9.523 6.961 1 91.25 353 PRO B C 1
ATOM 8297 O O . PRO B 1 353 ? -11.695 -9.195 8.055 1 91.25 353 PRO B O 1
ATOM 8300 N N . TYR B 1 354 ? -11.438 -10.055 5.973 1 93.12 354 TYR B N 1
ATOM 8301 C CA . TYR B 1 354 ? -9.977 -10.07 6.035 1 93.12 354 TYR B CA 1
ATOM 8302 C C . TYR B 1 354 ? -9.414 -8.664 5.93 1 93.12 354 TYR B C 1
ATOM 8304 O O . TYR B 1 354 ? -9.992 -7.797 5.27 1 93.12 354 TYR B O 1
ATOM 8312 N N . PRO B 1 355 ? -8.281 -8.414 6.602 1 93.12 355 PRO B N 1
ATOM 8313 C CA . PRO B 1 355 ? -7.633 -7.109 6.441 1 93.12 355 PRO B CA 1
ATOM 8314 C C . PRO B 1 355 ? -6.922 -6.961 5.098 1 93.12 355 PRO B C 1
ATOM 8316 O O . PRO B 1 355 ? -6.516 -7.961 4.5 1 93.12 355 PRO B O 1
ATOM 8319 N N . ASN B 1 356 ? -6.746 -5.789 4.656 1 93.81 356 ASN B N 1
ATOM 8320 C CA . ASN B 1 356 ? -6.039 -5.539 3.406 1 93.81 356 ASN B CA 1
ATOM 8321 C C . ASN B 1 356 ? -4.535 -5.391 3.631 1 93.81 356 ASN B C 1
ATOM 8323 O O . ASN B 1 356 ? -3.818 -4.895 2.76 1 93.81 356 ASN B O 1
ATOM 8327 N N . PHE B 1 357 ? -4.066 -5.668 4.797 1 95.5 357 PHE B N 1
ATOM 8328 C CA . PHE B 1 357 ? -2.646 -5.781 5.117 1 95.5 357 PHE B CA 1
ATOM 8329 C C . PHE B 1 357 ? -2.305 -7.195 5.57 1 95.5 357 PHE B C 1
ATOM 8331 O O . PHE B 1 357 ? -2.943 -7.73 6.477 1 95.5 357 PHE B O 1
ATOM 8338 N N . LEU B 1 358 ? -1.278 -7.754 4.871 1 95.56 358 LEU B N 1
ATOM 8339 C CA . LEU B 1 358 ? -0.803 -9.086 5.219 1 95.56 358 LEU B CA 1
ATOM 8340 C C . LEU B 1 358 ? 0.682 -9.062 5.562 1 95.56 358 LEU B C 1
ATOM 8342 O O . LEU B 1 358 ? 1.498 -8.57 4.781 1 95.56 358 LEU B O 1
ATOM 8346 N N . ASP B 1 359 ? 1.035 -9.547 6.727 1 93.25 359 ASP B N 1
ATOM 8347 C CA . ASP B 1 359 ? 2.436 -9.641 7.125 1 93.25 359 ASP B CA 1
ATOM 8348 C C . ASP B 1 359 ? 2.99 -11.039 6.848 1 93.25 359 ASP B C 1
ATOM 8350 O O . ASP B 1 359 ? 2.75 -11.969 7.613 1 93.25 359 ASP B O 1
ATOM 8354 N N . PHE B 1 360 ? 3.734 -11.203 5.766 1 95.19 360 PHE B N 1
ATOM 8355 C CA . PHE B 1 360 ? 4.355 -12.469 5.383 1 95.19 360 PHE B CA 1
ATOM 8356 C C . PHE B 1 360 ? 5.875 -12.344 5.379 1 95.19 360 PHE B C 1
ATOM 8358 O O . PHE B 1 360 ? 6.555 -13.031 4.613 1 95.19 360 PHE B O 1
ATOM 8365 N N . GLU B 1 361 ? 6.418 -11.422 6.145 1 88.88 361 GLU B N 1
ATOM 8366 C CA . GLU B 1 361 ? 7.848 -11.141 6.199 1 88.88 361 GLU B CA 1
ATOM 8367 C C . GLU B 1 361 ? 8.648 -12.406 6.512 1 88.88 361 GLU B C 1
ATOM 8369 O O . GLU B 1 361 ? 9.641 -12.695 5.844 1 88.88 361 GLU B O 1
ATOM 8374 N N . GLN B 1 362 ? 8.273 -13.172 7.434 1 82.31 362 GLN B N 1
ATOM 8375 C CA . GLN B 1 362 ? 9 -14.359 7.852 1 82.31 362 GLN B CA 1
ATOM 8376 C C . GLN B 1 362 ? 9 -15.422 6.758 1 82.31 362 GLN B C 1
ATOM 8378 O O . GLN B 1 362 ? 10.039 -16.031 6.473 1 82.31 362 GLN B O 1
ATOM 8383 N N . GLU B 1 363 ? 7.832 -15.672 6.164 1 89.31 363 GLU B N 1
ATOM 8384 C CA . GLU B 1 363 ? 7.711 -16.688 5.113 1 89.31 363 GLU B CA 1
ATOM 8385 C C . GLU B 1 363 ? 8.586 -16.328 3.91 1 89.31 363 GLU B C 1
ATOM 8387 O O . GLU B 1 363 ? 9.227 -17.203 3.326 1 89.31 363 GLU B O 1
ATOM 8392 N N . PHE B 1 364 ? 8.578 -15.055 3.586 1 90.19 364 PHE B N 1
ATOM 8393 C CA . PHE B 1 364 ? 9.391 -14.609 2.459 1 90.19 364 PHE B CA 1
ATOM 8394 C C . PHE B 1 364 ? 10.875 -14.742 2.775 1 90.19 364 PHE B C 1
ATOM 8396 O O . PHE B 1 364 ? 11.688 -15 1.884 1 90.19 364 PHE B O 1
ATOM 8403 N N . ASN B 1 365 ? 11.234 -14.578 3.996 1 79.88 365 ASN B N 1
ATOM 8404 C CA . ASN B 1 365 ? 12.625 -14.688 4.414 1 79.88 365 ASN B CA 1
ATOM 8405 C C . ASN B 1 365 ? 13.109 -16.141 4.383 1 79.88 365 ASN B C 1
ATOM 8407 O O . ASN B 1 365 ? 14.297 -16.391 4.168 1 79.88 365 ASN B O 1
ATOM 8411 N N . LEU B 1 366 ? 12.219 -17.109 4.5 1 77.5 366 LEU B N 1
ATOM 8412 C CA . LEU B 1 366 ? 12.602 -18.516 4.641 1 77.5 366 LEU B CA 1
ATOM 8413 C C . LEU B 1 366 ? 12.305 -19.281 3.361 1 77.5 366 LEU B C 1
ATOM 8415 O O . LEU B 1 366 ? 12.469 -20.5 3.316 1 77.5 366 LEU B O 1
ATOM 8419 N N . VAL B 1 367 ? 11.969 -18.641 2.336 1 87.06 367 VAL B N 1
ATOM 8420 C CA . VAL B 1 367 ? 11.414 -19.281 1.153 1 87.06 367 VAL B CA 1
ATOM 8421 C C . VAL B 1 367 ? 12.547 -19.859 0.305 1 87.06 367 VAL B C 1
ATOM 8423 O O . VAL B 1 367 ? 12.312 -20.719 -0.548 1 87.06 367 VAL B O 1
ATOM 8426 N N . GLY B 1 368 ? 13.789 -19.594 0.591 1 78.38 368 GLY B N 1
ATOM 8427 C CA . GLY B 1 368 ? 14.922 -19.953 -0.251 1 78.38 368 GLY B CA 1
ATOM 8428 C C . GLY B 1 368 ? 15.008 -21.438 -0.55 1 78.38 368 GLY B C 1
ATOM 8429 O O . GLY B 1 368 ? 15.297 -21.828 -1.682 1 78.38 368 GLY B O 1
ATOM 8430 N N . THR B 1 369 ? 14.656 -22.312 0.367 1 78.38 369 THR B N 1
ATOM 8431 C CA . THR B 1 369 ? 14.828 -23.75 0.21 1 78.38 369 THR B CA 1
ATOM 8432 C C . THR B 1 369 ? 13.492 -24.422 -0.116 1 78.38 369 THR B C 1
ATOM 8434 O O . THR B 1 369 ? 13.438 -25.625 -0.36 1 78.38 369 THR B O 1
ATOM 8437 N N . GLU B 1 370 ? 12.531 -23.656 -0.172 1 88.5 370 GLU B N 1
ATOM 8438 C CA . GLU B 1 370 ? 11.195 -24.203 -0.423 1 88.5 370 GLU B CA 1
ATOM 8439 C C . GLU B 1 370 ? 11.117 -24.844 -1.804 1 88.5 370 GLU B C 1
ATOM 8441 O O . GLU B 1 370 ? 11.617 -24.281 -2.785 1 88.5 370 GLU B O 1
ATOM 8446 N N . GLY B 1 371 ? 10.586 -26.078 -1.883 1 91.88 371 GLY B N 1
ATOM 8447 C CA . GLY B 1 371 ? 10.422 -26.797 -3.131 1 91.88 371 GLY B CA 1
ATOM 8448 C C . GLY B 1 371 ? 11.648 -27.609 -3.525 1 91.88 371 GLY B C 1
ATOM 8449 O O . GLY B 1 371 ? 11.602 -28.391 -4.473 1 91.88 371 GLY B O 1
ATOM 8450 N N . GLY B 1 372 ? 12.781 -27.391 -2.828 1 87.94 372 GLY B N 1
ATOM 8451 C CA . GLY B 1 372 ? 14 -28.141 -3.1 1 87.94 372 GLY B CA 1
ATOM 8452 C C . GLY B 1 372 ? 14.742 -27.641 -4.328 1 87.94 372 GLY B C 1
ATOM 8453 O O . GLY B 1 372 ? 15.453 -28.406 -4.98 1 87.94 372 GLY B O 1
ATOM 8454 N N . VAL B 1 373 ? 14.383 -26.438 -4.766 1 86.94 373 VAL B N 1
ATOM 8455 C CA . VAL B 1 373 ? 15.047 -25.859 -5.926 1 86.94 373 VAL B CA 1
ATOM 8456 C C . VAL B 1 373 ? 15.547 -24.453 -5.582 1 86.94 373 VAL B C 1
ATOM 8458 O O . VAL B 1 373 ? 14.891 -23.719 -4.832 1 86.94 373 VAL B O 1
ATOM 8461 N N . PRO B 1 374 ? 16.656 -24.078 -6.133 1 80.19 374 PRO B N 1
ATOM 8462 C CA . PRO B 1 374 ? 17.109 -22.703 -5.961 1 80.19 374 PRO B CA 1
ATOM 8463 C C . PRO B 1 374 ? 16.375 -21.719 -6.883 1 80.19 374 PRO B C 1
ATOM 8465 O O . PRO B 1 374 ? 15.867 -22.125 -7.938 1 80.19 374 PRO B O 1
ATOM 8468 N N . PHE B 1 375 ? 16.156 -20.547 -6.473 1 84.38 375 PHE B N 1
ATOM 8469 C CA . PHE B 1 375 ? 15.609 -19.469 -7.285 1 84.38 375 PHE B CA 1
ATOM 8470 C C . PHE B 1 375 ? 16.125 -18.125 -6.812 1 84.38 375 PHE B C 1
ATOM 8472 O O . PHE B 1 375 ? 16.062 -17.812 -5.621 1 84.38 375 PHE B O 1
ATOM 8479 N N . ASP B 1 376 ? 16.734 -17.375 -7.785 1 75.75 376 ASP B N 1
ATOM 8480 C CA . ASP B 1 376 ? 17.422 -16.141 -7.422 1 75.75 376 ASP B CA 1
ATOM 8481 C C . ASP B 1 376 ? 16.438 -14.992 -7.238 1 75.75 376 ASP B C 1
ATOM 8483 O O . ASP B 1 376 ? 16.141 -14.258 -8.188 1 75.75 376 ASP B O 1
ATOM 8487 N N . GLY B 1 377 ? 15.797 -14.844 -6.09 1 76.88 377 GLY B N 1
ATOM 8488 C CA . GLY B 1 377 ? 14.938 -13.711 -5.766 1 76.88 377 GLY B CA 1
ATOM 8489 C C . GLY B 1 377 ? 13.523 -13.859 -6.289 1 76.88 377 GLY B C 1
ATOM 8490 O O . GLY B 1 377 ? 13.305 -14.508 -7.312 1 76.88 377 GLY B O 1
ATOM 8491 N N . GLY B 1 378 ? 12.555 -13.43 -5.598 1 81.62 378 GLY B N 1
ATOM 8492 C CA . GLY B 1 378 ? 11.18 -13.297 -6.031 1 81.62 378 GLY B CA 1
ATOM 8493 C C . GLY B 1 378 ? 10.359 -14.555 -5.801 1 81.62 378 GLY B C 1
ATOM 8494 O O . GLY B 1 378 ? 9.195 -14.633 -6.203 1 81.62 378 GLY B O 1
ATOM 8495 N N . LYS B 1 379 ? 11.07 -15.594 -5.297 1 89.25 379 LYS B N 1
ATOM 8496 C CA . LYS B 1 379 ? 10.32 -16.812 -4.984 1 89.25 379 LYS B CA 1
ATOM 8497 C C . LYS B 1 379 ? 9.195 -16.516 -3.998 1 89.25 379 LYS B C 1
ATOM 8499 O O . LYS B 1 379 ? 9.406 -15.852 -2.979 1 89.25 379 LYS B O 1
ATOM 8504 N N . LYS B 1 380 ? 7.945 -16.859 -4.398 1 96.25 380 LYS B N 1
ATOM 8505 C CA . LYS B 1 380 ? 6.801 -16.641 -3.516 1 96.25 380 LYS B CA 1
ATOM 8506 C C . LYS B 1 380 ? 6.582 -17.828 -2.592 1 96.25 380 LYS B C 1
ATOM 8508 O O . LYS B 1 380 ? 6.641 -18.984 -3.029 1 96.25 380 LYS B O 1
ATOM 8513 N N . PRO B 1 381 ? 6.32 -17.656 -1.301 1 96.19 381 PRO B N 1
ATOM 8514 C CA . PRO B 1 381 ? 6.043 -18.75 -0.376 1 96.19 381 PRO B CA 1
ATOM 8515 C C . PRO B 1 381 ? 4.707 -19.438 -0.662 1 96.19 381 PRO B C 1
ATOM 8517 O O . PRO B 1 381 ? 3.729 -18.766 -1.007 1 96.19 381 PRO B O 1
ATOM 8520 N N . ILE B 1 382 ? 4.652 -20.766 -0.463 1 97.06 382 ILE B N 1
ATOM 8521 C CA . ILE B 1 382 ? 3.42 -21.5 -0.724 1 97.06 382 ILE B CA 1
ATOM 8522 C C . ILE B 1 382 ? 2.348 -21.078 0.277 1 97.06 382 ILE B C 1
ATOM 8524 O O . ILE B 1 382 ? 1.161 -21.031 -0.059 1 97.06 382 ILE B O 1
ATOM 8528 N N . ALA B 1 383 ? 2.754 -20.719 1.554 1 96.25 383 ALA B N 1
ATOM 8529 C CA . ALA B 1 383 ? 1.798 -20.266 2.562 1 96.25 383 ALA B CA 1
ATOM 8530 C C . ALA B 1 383 ? 1.074 -19 2.109 1 96.25 383 ALA B C 1
ATOM 8532 O O . ALA B 1 383 ? -0.112 -18.828 2.395 1 96.25 383 ALA B O 1
ATOM 8533 N N . PHE B 1 384 ? 1.78 -18.172 1.459 1 97.62 384 PHE B N 1
ATOM 8534 C CA . PHE B 1 384 ? 1.212 -16.938 0.933 1 97.62 384 PHE B CA 1
ATOM 8535 C C . PHE B 1 384 ? 0.141 -17.234 -0.11 1 97.62 384 PHE B C 1
ATOM 8537 O O . PHE B 1 384 ? -0.978 -16.719 -0.022 1 97.62 384 PHE B O 1
ATOM 8544 N N . ILE B 1 385 ? 0.423 -18.047 -1.079 1 98.38 385 ILE B N 1
ATOM 8545 C CA . ILE B 1 385 ? -0.511 -18.406 -2.145 1 98.38 385 ILE B CA 1
ATOM 8546 C C . ILE B 1 385 ? -1.73 -19.109 -1.554 1 98.38 385 ILE B C 1
ATOM 8548 O O . ILE B 1 385 ? -2.865 -18.828 -1.942 1 98.38 385 ILE B O 1
ATOM 8552 N N . GLN B 1 386 ? -1.513 -20.031 -0.637 1 97.88 386 GLN B N 1
ATOM 8553 C CA . GLN B 1 386 ? -2.619 -20.734 -0.01 1 97.88 386 GLN B CA 1
ATOM 8554 C C . GLN B 1 386 ? -3.531 -19.781 0.75 1 97.88 386 GLN B C 1
ATOM 8556 O O . GLN B 1 386 ? -4.754 -19.953 0.761 1 97.88 386 GLN B O 1
ATOM 8561 N N . TYR B 1 387 ? -2.902 -18.812 1.391 1 97.62 387 TYR B N 1
ATOM 8562 C CA . TYR B 1 387 ? -3.688 -17.797 2.09 1 97.62 387 TYR B CA 1
ATOM 8563 C C . TYR B 1 387 ? -4.578 -17.031 1.118 1 97.62 387 TYR B C 1
ATOM 8565 O O . TYR B 1 387 ? -5.742 -16.766 1.417 1 97.62 387 TYR B O 1
ATOM 8573 N N . LEU B 1 388 ? -4.082 -16.703 -0.03 1 98.31 388 LEU B N 1
ATOM 8574 C CA . LEU B 1 388 ? -4.848 -15.992 -1.041 1 98.31 388 LEU B CA 1
ATOM 8575 C C . LEU B 1 388 ? -6.016 -16.828 -1.541 1 98.31 388 LEU B C 1
ATOM 8577 O O . LEU B 1 388 ? -7.113 -16.328 -1.753 1 98.31 388 LEU B O 1
ATOM 8581 N N . LEU B 1 389 ? -5.781 -18.125 -1.772 1 98.25 389 LEU B N 1
ATOM 8582 C CA . LEU B 1 389 ? -6.844 -19.016 -2.225 1 98.25 389 LEU B CA 1
ATOM 8583 C C . LEU B 1 389 ? -7.949 -19.109 -1.181 1 98.25 389 LEU B C 1
ATOM 8585 O O . LEU B 1 389 ? -9.133 -19.188 -1.526 1 98.25 389 LEU B O 1
ATOM 8589 N N . LYS B 1 390 ? -7.566 -19.109 0.069 1 96.88 390 LYS B N 1
ATOM 8590 C CA . LYS B 1 390 ? -8.539 -19.141 1.159 1 96.88 390 LYS B CA 1
ATOM 8591 C C . LYS B 1 390 ? -9.391 -17.875 1.175 1 96.88 390 LYS B C 1
ATOM 8593 O O . LYS B 1 390 ? -10.602 -17.938 1.403 1 96.88 390 LYS B O 1
ATOM 8598 N N . ILE B 1 391 ? -8.781 -16.766 0.994 1 97.06 391 ILE B N 1
ATOM 8599 C CA . ILE B 1 391 ? -9.516 -15.508 0.948 1 97.06 391 ILE B CA 1
ATOM 8600 C C . ILE B 1 391 ? -10.508 -15.531 -0.209 1 97.06 391 ILE B C 1
ATOM 8602 O O . ILE B 1 391 ? -11.648 -15.086 -0.062 1 97.06 391 ILE B O 1
ATOM 8606 N N . ALA B 1 392 ? -10.086 -16.047 -1.336 1 97.19 392 ALA B N 1
ATOM 8607 C CA . ALA B 1 392 ? -10.891 -16 -2.559 1 97.19 392 ALA B CA 1
ATOM 8608 C C . ALA B 1 392 ? -12.047 -17 -2.49 1 97.19 392 ALA B C 1
ATOM 8610 O O . ALA B 1 392 ? -13.164 -16.672 -2.891 1 97.19 392 ALA B O 1
ATOM 8611 N N . LYS B 1 393 ? -11.719 -18.219 -1.963 1 97.06 393 LYS B N 1
ATOM 8612 C CA . LYS B 1 393 ? -12.695 -19.281 -2.178 1 97.06 393 LYS B CA 1
ATOM 8613 C C . LYS B 1 393 ? -12.969 -20.047 -0.888 1 97.06 393 LYS B C 1
ATOM 8615 O O . LYS B 1 393 ? -13.617 -21.094 -0.908 1 97.06 393 LYS B O 1
ATOM 8620 N N . GLY B 1 394 ? -12.492 -19.578 0.216 1 94.75 394 GLY B N 1
ATOM 8621 C CA . GLY B 1 394 ? -12.758 -20.172 1.512 1 94.75 394 GLY B CA 1
ATOM 8622 C C . GLY B 1 394 ? -12.258 -21.609 1.62 1 94.75 394 GLY B C 1
ATOM 8623 O O . GLY B 1 394 ? -11.086 -21.875 1.326 1 94.75 394 GLY B O 1
ATOM 8624 N N . ASN B 1 395 ? -13.164 -22.484 1.915 1 92.12 395 ASN B N 1
ATOM 8625 C CA . ASN B 1 395 ? -12.789 -23.875 2.152 1 92.12 395 ASN B CA 1
ATOM 8626 C C . ASN B 1 395 ? -13.055 -24.75 0.926 1 92.12 395 ASN B C 1
ATOM 8628 O O . ASN B 1 395 ? -12.859 -25.969 0.97 1 92.12 395 ASN B O 1
ATOM 8632 N N . ASN B 1 396 ? -13.398 -24.125 -0.15 1 95.56 396 ASN B N 1
ATOM 8633 C CA . ASN B 1 396 ? -13.586 -24.875 -1.385 1 95.56 396 ASN B CA 1
ATOM 8634 C C . ASN B 1 396 ? -12.258 -25.406 -1.921 1 95.56 396 ASN B C 1
ATOM 8636 O O . ASN B 1 396 ? -11.375 -24.625 -2.293 1 95.56 396 ASN B O 1
ATOM 8640 N N . LYS B 1 397 ? -12.148 -26.672 -2.064 1 95.94 397 LYS B N 1
ATOM 8641 C CA . LYS B 1 397 ? -10.891 -27.281 -2.486 1 95.94 397 LYS B CA 1
ATOM 8642 C C . LYS B 1 397 ? -10.945 -27.672 -3.959 1 95.94 397 LYS B C 1
ATOM 8644 O O . LYS B 1 397 ? -9.914 -28.031 -4.547 1 95.94 397 LYS B O 1
ATOM 8649 N N . ASN B 1 398 ? -12.078 -27.719 -4.555 1 97.19 398 ASN B N 1
ATOM 8650 C CA . ASN B 1 398 ? -12.219 -28.031 -5.973 1 97.19 398 ASN B CA 1
ATOM 8651 C C . ASN B 1 398 ? -12.125 -26.781 -6.84 1 97.19 398 ASN B C 1
ATOM 8653 O O . ASN B 1 398 ? -13.148 -26.188 -7.195 1 97.19 398 ASN B O 1
ATOM 8657 N N . LEU B 1 399 ? -10.914 -26.422 -7.141 1 98 399 LEU B N 1
ATOM 8658 C CA . LEU B 1 399 ? -10.664 -25.172 -7.855 1 98 399 LEU B CA 1
ATOM 8659 C C . LEU B 1 399 ? -9.859 -25.422 -9.125 1 98 399 LEU B C 1
ATOM 8661 O O . LEU B 1 399 ? -9.055 -26.359 -9.18 1 98 399 LEU B O 1
ATOM 8665 N N . VAL B 1 400 ? -10.133 -24.672 -10.125 1 98.19 400 VAL B N 1
ATOM 8666 C CA . VAL B 1 400 ? -9.211 -24.516 -11.25 1 98.19 400 VAL B CA 1
ATOM 8667 C C . VAL B 1 400 ? -8.398 -23.25 -11.078 1 98.19 400 VAL B C 1
ATOM 8669 O O . VAL B 1 400 ? -8.953 -22.141 -11.078 1 98.19 400 VAL B O 1
ATOM 8672 N N . VAL B 1 401 ? -7.102 -23.375 -10.906 1 98.75 401 VAL B N 1
ATOM 8673 C CA . VAL B 1 401 ? -6.211 -22.234 -10.656 1 98.75 401 VAL B CA 1
ATOM 8674 C C . VAL B 1 401 ? -5.234 -22.078 -11.82 1 98.75 401 VAL B C 1
ATOM 8676 O O . VAL B 1 401 ? -4.695 -23.078 -12.32 1 98.75 401 VAL B O 1
ATOM 8679 N N . LEU B 1 402 ? -5.066 -20.844 -12.258 1 98.88 402 LEU B N 1
ATOM 8680 C CA . LEU B 1 402 ? -4.176 -20.562 -13.375 1 98.88 402 LEU B CA 1
ATOM 8681 C C . LEU B 1 402 ? -3.084 -19.578 -12.961 1 98.88 402 LEU B C 1
ATOM 8683 O O . LEU B 1 402 ? -3.369 -18.562 -12.328 1 98.88 402 LEU B O 1
ATOM 8687 N N . ASP B 1 403 ? -1.858 -19.906 -13.234 1 98.81 403 ASP B N 1
ATOM 8688 C CA . ASP B 1 403 ? -0.689 -19.031 -13.125 1 98.81 403 ASP B CA 1
ATOM 8689 C C . ASP B 1 403 ? 0.103 -19.016 -14.43 1 98.81 403 ASP B C 1
ATOM 8691 O O . ASP B 1 403 ? 0.815 -19.969 -14.75 1 98.81 403 ASP B O 1
ATOM 8695 N N . PHE B 1 404 ? -0.023 -17.891 -15.141 1 98.5 404 PHE B N 1
ATOM 8696 C CA . PHE B 1 404 ? 0.633 -17.875 -16.438 1 98.5 404 PHE B CA 1
ATOM 8697 C C . PHE B 1 404 ? 1.949 -17.109 -16.375 1 98.5 404 PHE B C 1
ATOM 8699 O O . PHE B 1 404 ? 2.475 -16.672 -17.406 1 98.5 404 PHE B O 1
ATOM 8706 N N . PHE B 1 405 ? 2.449 -16.812 -15.188 1 97.19 405 PHE B N 1
ATOM 8707 C CA . PHE B 1 405 ? 3.801 -16.422 -14.805 1 97.19 405 PHE B CA 1
ATOM 8708 C C . PHE B 1 405 ? 4.336 -17.344 -13.711 1 97.19 405 PHE B C 1
ATOM 8710 O O . PHE B 1 405 ? 4.695 -16.875 -12.625 1 97.19 405 PHE B O 1
ATOM 8717 N N . ALA B 1 406 ? 4.535 -18.547 -13.984 1 97.31 406 ALA B N 1
ATOM 8718 C CA . ALA B 1 406 ? 4.707 -19.578 -12.977 1 97.31 406 ALA B CA 1
ATOM 8719 C C . ALA B 1 406 ? 6.059 -19.453 -12.273 1 97.31 406 ALA B C 1
ATOM 8721 O O . ALA B 1 406 ? 6.199 -19.812 -11.109 1 97.31 406 ALA B O 1
ATOM 8722 N N . GLY B 1 407 ? 7.086 -18.984 -13.023 1 94 407 GLY B N 1
ATOM 8723 C CA . GLY B 1 407 ? 8.398 -18.797 -12.43 1 94 407 GLY B CA 1
ATOM 8724 C C . GLY B 1 407 ? 8.938 -20.031 -11.742 1 94 407 GLY B C 1
ATOM 8725 O O . GLY B 1 407 ? 9.031 -21.094 -12.352 1 94 407 GLY B O 1
ATOM 8726 N N . SER B 1 408 ? 9.117 -19.984 -10.43 1 94.31 408 SER B N 1
ATOM 8727 C CA . SER B 1 408 ? 9.719 -21.078 -9.672 1 94.31 408 SER B CA 1
ATOM 8728 C C . SER B 1 408 ? 8.703 -22.203 -9.43 1 94.31 408 SER B C 1
ATOM 8730 O O . SER B 1 408 ? 9.062 -23.266 -8.938 1 94.31 408 SER B O 1
ATOM 8732 N N . GLY B 1 409 ? 7.445 -21.984 -9.734 1 97.56 409 GLY B N 1
ATOM 8733 C CA . GLY B 1 409 ? 6.441 -23.016 -9.594 1 97.56 409 GLY B CA 1
ATOM 8734 C C . GLY B 1 409 ? 5.715 -22.969 -8.258 1 97.56 409 GLY B C 1
ATOM 8735 O O . GLY B 1 409 ? 5.07 -23.938 -7.863 1 97.56 409 GLY B O 1
ATOM 8736 N N . SER B 1 410 ? 5.738 -21.828 -7.574 1 97.94 410 SER B N 1
ATOM 8737 C CA . SER B 1 410 ? 5.172 -21.703 -6.234 1 97.94 410 SER B CA 1
ATOM 8738 C C . SER B 1 410 ? 3.678 -22 -6.234 1 97.94 410 SER B C 1
ATOM 8740 O O . SER B 1 410 ? 3.172 -22.641 -5.316 1 97.94 410 SER B O 1
ATOM 8742 N N . THR B 1 411 ? 2.953 -21.562 -7.234 1 98.69 411 THR B N 1
ATOM 8743 C CA . THR B 1 411 ? 1.508 -21.75 -7.297 1 98.69 411 THR B CA 1
ATOM 8744 C C . THR B 1 411 ? 1.157 -23.234 -7.383 1 98.69 411 THR B C 1
ATOM 8746 O O . THR B 1 411 ? 0.254 -23.703 -6.688 1 98.69 411 THR B O 1
ATOM 8749 N N . GLY B 1 412 ? 1.846 -23.969 -8.273 1 98.69 412 GLY B N 1
ATOM 8750 C CA . GLY B 1 412 ? 1.622 -25.406 -8.375 1 98.69 412 GLY B CA 1
ATOM 8751 C C . GLY B 1 412 ? 1.911 -26.141 -7.082 1 98.69 412 GLY B C 1
ATOM 8752 O O . GLY B 1 412 ? 1.121 -26.984 -6.652 1 98.69 412 GLY B O 1
ATOM 8753 N N . HIS B 1 413 ? 3.045 -25.828 -6.488 1 98.38 413 HIS B N 1
ATOM 8754 C CA . HIS B 1 413 ? 3.426 -26.438 -5.215 1 98.38 413 HIS B CA 1
ATOM 8755 C C . HIS B 1 413 ? 2.391 -26.141 -4.133 1 98.38 413 HIS B C 1
ATOM 8757 O O . HIS B 1 413 ? 1.991 -27.031 -3.391 1 98.38 413 HIS B O 1
ATOM 8763 N N . ALA B 1 414 ? 1.962 -24.891 -4.008 1 98.5 414 ALA B N 1
ATOM 8764 C CA . ALA B 1 414 ? 0.962 -24.484 -3.027 1 98.5 414 ALA B CA 1
ATOM 8765 C C . ALA B 1 414 ? -0.346 -25.234 -3.221 1 98.5 414 ALA B C 1
ATOM 8767 O O . ALA B 1 414 ? -0.994 -25.625 -2.246 1 98.5 414 ALA B O 1
ATOM 8768 N N . PHE B 1 415 ? -0.748 -25.406 -4.445 1 98.56 415 PHE B N 1
ATOM 8769 C CA . PHE B 1 415 ? -1.983 -26.094 -4.785 1 98.56 415 PHE B CA 1
ATOM 8770 C C . PHE B 1 415 ? -1.931 -27.547 -4.32 1 98.56 415 PHE B C 1
ATOM 8772 O O . PHE B 1 415 ? -2.869 -28.047 -3.688 1 98.56 415 PHE B O 1
ATOM 8779 N N . LEU B 1 416 ? -0.803 -28.266 -4.637 1 98.06 416 LEU B N 1
ATOM 8780 C CA . LEU B 1 416 ? -0.632 -29.656 -4.246 1 98.06 416 LEU B CA 1
ATOM 8781 C C . LEU B 1 416 ? -0.581 -29.797 -2.727 1 98.06 416 LEU B C 1
ATOM 8783 O O . LEU B 1 416 ? -1.253 -30.656 -2.156 1 98.06 416 LEU B O 1
ATOM 8787 N N . ASP B 1 417 ? 0.174 -28.938 -2.111 1 97.12 417 ASP B N 1
ATOM 8788 C CA . ASP B 1 417 ? 0.36 -28.969 -0.663 1 97.12 417 ASP B CA 1
ATOM 8789 C C . ASP B 1 417 ? -0.947 -28.672 0.067 1 97.12 417 ASP B C 1
ATOM 8791 O O . ASP B 1 417 ? -1.192 -29.203 1.154 1 97.12 417 ASP B O 1
ATOM 8795 N N . GLY B 1 418 ? -1.747 -27.812 -0.529 1 96.5 418 GLY B N 1
ATOM 8796 C CA . GLY B 1 418 ? -3.01 -27.422 0.078 1 96.5 418 GLY B CA 1
ATOM 8797 C C . GLY B 1 418 ? -4.078 -28.5 -0.026 1 96.5 418 GLY B C 1
ATOM 8798 O O . GLY B 1 418 ? -5.164 -28.359 0.541 1 96.5 418 GLY B O 1
ATOM 8799 N N . GLY B 1 419 ? -3.848 -29.531 -0.752 1 95.75 419 GLY B N 1
ATOM 8800 C CA . GLY B 1 419 ? -4.789 -30.625 -0.893 1 95.75 419 GLY B CA 1
ATOM 8801 C C . GLY B 1 419 ? -5.949 -30.297 -1.815 1 95.75 419 GLY B C 1
ATOM 8802 O O . GLY B 1 419 ? -7.051 -30.828 -1.644 1 95.75 419 GLY B O 1
ATOM 8803 N N . TYR B 1 420 ? -5.762 -29.453 -2.713 1 96 420 TYR B N 1
ATOM 8804 C CA . TYR B 1 420 ? -6.82 -29.094 -3.652 1 96 420 TYR B CA 1
ATOM 8805 C C . TYR B 1 420 ? -7.082 -30.234 -4.633 1 96 420 TYR B C 1
ATOM 8807 O O . TYR B 1 420 ? -6.16 -30.969 -5.008 1 96 420 TYR B O 1
ATOM 8815 N N . THR B 1 421 ? -8.352 -30.406 -5.09 1 94.06 421 THR B N 1
ATOM 8816 C CA . THR B 1 421 ? -8.766 -31.562 -5.875 1 94.06 421 THR B CA 1
ATOM 8817 C C . THR B 1 421 ? -9.102 -31.156 -7.305 1 94.06 421 THR B C 1
ATOM 8819 O O . THR B 1 421 ? -9.383 -32 -8.148 1 94.06 421 THR B O 1
ATOM 8822 N N . GLY B 1 422 ? -9.133 -29.984 -7.598 1 95.12 422 GLY B N 1
ATOM 8823 C CA . GLY B 1 422 ? -9.32 -29.547 -8.969 1 95.12 422 GLY B CA 1
ATOM 8824 C C . GLY B 1 422 ? -8.055 -29.641 -9.805 1 95.12 422 GLY B C 1
ATOM 8825 O O . GLY B 1 422 ? -7.402 -30.688 -9.836 1 95.12 422 GLY B O 1
ATOM 8826 N N . GLN B 1 423 ? -7.746 -28.531 -10.516 1 96.12 423 GLN B N 1
ATOM 8827 C CA . GLN B 1 423 ? -6.605 -28.531 -11.43 1 96.12 423 GLN B CA 1
ATOM 8828 C C . GLN B 1 423 ? -5.832 -27.219 -11.352 1 96.12 423 GLN B C 1
ATOM 8830 O O . GLN B 1 423 ? -6.426 -26.156 -11.258 1 96.12 423 GLN B O 1
ATOM 8835 N N . VAL B 1 424 ? -4.539 -27.312 -11.32 1 98.31 424 VAL B N 1
ATOM 8836 C CA . VAL B 1 424 ? -3.697 -26.125 -11.461 1 98.31 424 VAL B CA 1
ATOM 8837 C C . VAL B 1 424 ? -3.006 -26.156 -12.828 1 98.31 424 VAL B C 1
ATOM 8839 O O . VAL B 1 424 ? -2.57 -27.203 -13.297 1 98.31 424 VAL B O 1
ATOM 8842 N N . ILE B 1 425 ? -3.105 -25.031 -13.516 1 98.31 425 ILE B N 1
ATOM 8843 C CA . ILE B 1 425 ? -2.479 -24.844 -14.812 1 98.31 425 ILE B CA 1
ATOM 8844 C C . ILE B 1 425 ? -1.36 -23.812 -14.703 1 98.31 425 ILE B C 1
ATOM 8846 O O . ILE B 1 425 ? -1.604 -22.656 -14.312 1 98.31 425 ILE B O 1
ATOM 8850 N N . LEU B 1 426 ? -0.142 -24.219 -15.047 1 98.69 426 LEU B N 1
ATOM 8851 C CA . LEU B 1 426 ? 1.029 -23.344 -14.984 1 98.69 426 LEU B CA 1
ATOM 8852 C C . LEU B 1 426 ? 1.573 -23.062 -16.375 1 98.69 426 LEU B C 1
ATOM 8854 O O . LEU B 1 426 ? 1.601 -23.969 -17.234 1 98.69 426 LEU B O 1
ATOM 8858 N N . VAL B 1 427 ? 1.913 -21.781 -16.625 1 98.25 427 VAL B N 1
ATOM 8859 C CA . VAL B 1 427 ? 2.549 -21.391 -17.891 1 98.25 427 VAL B CA 1
ATOM 8860 C C . VAL B 1 427 ? 3.881 -20.703 -17.594 1 98.25 427 VAL B C 1
ATOM 8862 O O . VAL B 1 427 ? 3.955 -19.812 -16.75 1 98.25 427 VAL B O 1
ATOM 8865 N N . GLN B 1 428 ? 4.891 -21.109 -18.266 1 97 428 GLN B N 1
ATOM 8866 C CA . GLN B 1 428 ? 6.195 -20.484 -18.125 1 97 428 GLN B CA 1
ATOM 8867 C C . GLN B 1 428 ? 6.98 -20.547 -19.438 1 97 428 GLN B C 1
ATOM 8869 O O . GLN B 1 428 ? 7.094 -21.594 -20.047 1 97 428 GLN B O 1
ATOM 8874 N N . ALA B 1 429 ? 7.422 -19.375 -19.844 1 93.81 429 ALA B N 1
ATOM 8875 C CA . ALA B 1 429 ? 8.281 -19.312 -21.016 1 93.81 429 ALA B CA 1
ATOM 8876 C C . ALA B 1 429 ? 9.641 -19.938 -20.734 1 93.81 429 ALA B C 1
ATOM 8878 O O . ALA B 1 429 ? 10.164 -19.844 -19.625 1 93.81 429 ALA B O 1
ATOM 8879 N N . PRO B 1 430 ? 10.211 -20.594 -21.766 1 94 430 PRO B N 1
ATOM 8880 C CA . PRO B 1 430 ? 11.555 -21.156 -21.562 1 94 430 PRO B CA 1
ATOM 8881 C C . PRO B 1 430 ? 12.641 -20.078 -21.578 1 94 430 PRO B C 1
ATOM 8883 O O . PRO B 1 430 ? 13.555 -20.125 -22.406 1 94 430 PRO B O 1
ATOM 8886 N N . GLU B 1 431 ? 12.547 -19.219 -20.672 1 89.69 431 GLU B N 1
ATOM 8887 C CA . GLU B 1 431 ? 13.539 -18.156 -20.562 1 89.69 431 GLU B CA 1
ATOM 8888 C C . GLU B 1 431 ? 14.906 -18.719 -20.188 1 89.69 431 GLU B C 1
ATOM 8890 O O . GLU B 1 431 ? 15.031 -19.484 -19.219 1 89.69 431 GLU B O 1
ATOM 8895 N N . LYS B 1 432 ? 15.898 -18.312 -20.906 1 90.56 432 LYS B N 1
ATOM 8896 C CA . LYS B 1 432 ? 17.234 -18.812 -20.656 1 90.56 432 LYS B CA 1
ATOM 8897 C C . LYS B 1 432 ? 17.797 -18.219 -19.359 1 90.56 432 LYS B C 1
ATOM 8899 O O . LYS B 1 432 ? 17.562 -17.062 -19.047 1 90.56 432 LYS B O 1
ATOM 8904 N N . THR B 1 433 ? 18.547 -19.016 -18.672 1 89.75 433 THR B N 1
ATOM 8905 C CA . THR B 1 433 ? 19.172 -18.562 -17.422 1 89.75 433 THR B CA 1
ATOM 8906 C C . THR B 1 433 ? 20.594 -18.094 -17.672 1 89.75 433 THR B C 1
ATOM 8908 O O . THR B 1 433 ? 21.281 -17.672 -16.734 1 89.75 433 THR B O 1
ATOM 8911 N N . TYR B 1 434 ? 21.047 -18.109 -18.922 1 85.94 434 TYR B N 1
ATOM 8912 C CA . TYR B 1 434 ? 22.422 -17.734 -19.281 1 85.94 434 TYR B CA 1
ATOM 8913 C C . TYR B 1 434 ? 22.438 -16.828 -20.5 1 85.94 434 TYR B C 1
ATOM 8915 O O . TYR B 1 434 ? 21.438 -16.688 -21.203 1 85.94 434 TYR B O 1
ATOM 8923 N N . GLU B 1 435 ? 23.469 -16.188 -20.609 1 86.5 435 GLU B N 1
ATOM 8924 C CA . GLU B 1 435 ? 23.797 -15.438 -21.812 1 86.5 435 GLU B CA 1
ATOM 8925 C C . GLU B 1 435 ? 25.141 -15.883 -22.391 1 86.5 435 GLU B C 1
ATOM 8927 O O . GLU B 1 435 ? 25.984 -16.438 -21.672 1 86.5 435 GLU B O 1
ATOM 8932 N N . ILE B 1 436 ? 25.234 -15.766 -23.641 1 86.56 436 ILE B N 1
ATOM 8933 C CA . ILE B 1 436 ? 26.484 -16.172 -24.297 1 86.56 436 ILE B CA 1
ATOM 8934 C C . ILE B 1 436 ? 27.406 -14.961 -24.438 1 86.56 436 ILE B C 1
ATOM 8936 O O . ILE B 1 436 ? 27.031 -13.977 -25.078 1 86.56 436 ILE B O 1
ATOM 8940 N N . LYS B 1 437 ? 28.438 -15.016 -23.656 1 72.5 437 LYS B N 1
ATOM 8941 C CA . LYS B 1 437 ? 29.484 -13.992 -23.781 1 72.5 437 LYS B CA 1
ATOM 8942 C C . LYS B 1 437 ? 30.828 -14.609 -24.141 1 72.5 437 LYS B C 1
ATOM 8944 O O . LYS B 1 437 ? 31.312 -15.516 -23.453 1 72.5 437 LYS B O 1
ATOM 8949 N N . LYS B 1 438 ? 31.484 -14.211 -25.234 1 82.12 438 LYS B N 1
ATOM 8950 C CA . LYS B 1 438 ? 32.781 -14.695 -25.734 1 82.12 438 LYS B CA 1
ATOM 8951 C C . LYS B 1 438 ? 32.75 -16.219 -25.906 1 82.12 438 LYS B C 1
ATOM 8953 O O . LYS B 1 438 ? 33.656 -16.906 -25.453 1 82.12 438 LYS B O 1
ATOM 8958 N N . GLY B 1 439 ? 31.625 -16.703 -26.312 1 79.38 439 GLY B N 1
ATOM 8959 C CA . GLY B 1 439 ? 31.5 -18.109 -26.672 1 79.38 439 GLY B CA 1
ATOM 8960 C C . GLY B 1 439 ? 31.234 -19 -25.469 1 79.38 439 GLY B C 1
ATOM 8961 O O . GLY B 1 439 ? 31.141 -20.219 -25.609 1 79.38 439 GLY B O 1
ATOM 8962 N N . LYS B 1 440 ? 31.188 -18.406 -24.359 1 84.81 440 LYS B N 1
ATOM 8963 C CA . LYS B 1 440 ? 30.906 -19.172 -23.141 1 84.81 440 LYS B CA 1
ATOM 8964 C C . LYS B 1 440 ? 29.562 -18.797 -22.547 1 84.81 440 LYS B C 1
ATOM 8966 O O . LYS B 1 440 ? 29.141 -17.641 -22.625 1 84.81 440 LYS B O 1
ATOM 8971 N N . LYS B 1 441 ? 28.875 -19.906 -21.953 1 86.12 441 LYS B N 1
ATOM 8972 C CA . LYS B 1 441 ? 27.625 -19.641 -21.234 1 86.12 441 LYS B CA 1
ATOM 8973 C C . LYS B 1 441 ? 27.875 -19.047 -19.859 1 86.12 441 LYS B C 1
ATOM 8975 O O . LYS B 1 441 ? 28.609 -19.625 -19.062 1 86.12 441 LYS B O 1
ATOM 8980 N N . LEU B 1 442 ? 27.328 -17.844 -19.734 1 84.19 442 LEU B N 1
ATOM 8981 C CA . LEU B 1 442 ? 27.406 -17.188 -18.438 1 84.19 442 LEU B CA 1
ATOM 8982 C C . LEU B 1 442 ? 26.016 -16.969 -17.844 1 84.19 442 LEU B C 1
ATOM 8984 O O . LEU B 1 442 ? 25.094 -16.594 -18.562 1 84.19 442 LEU B O 1
ATOM 8988 N N . ALA B 1 443 ? 25.938 -17.172 -16.578 1 81.19 443 ALA B N 1
ATOM 8989 C CA . ALA B 1 443 ? 24.656 -16.984 -15.898 1 81.19 443 ALA B CA 1
ATOM 8990 C C . ALA B 1 443 ? 24.172 -15.547 -16.047 1 81.19 443 ALA B C 1
ATOM 8992 O O . ALA B 1 443 ? 24.953 -14.602 -15.93 1 81.19 443 ALA B O 1
ATOM 8993 N N . LYS B 1 444 ? 22.891 -15.391 -16.453 1 81.12 444 LYS B N 1
ATOM 8994 C CA . LYS B 1 444 ? 22.281 -14.062 -16.438 1 81.12 444 LYS B CA 1
ATOM 8995 C C . LYS B 1 444 ? 22.219 -13.508 -15.016 1 81.12 444 LYS B C 1
ATOM 8997 O O . LYS B 1 444 ? 22.25 -14.266 -14.047 1 81.12 444 LYS B O 1
ATOM 9002 N N . ASN B 1 445 ? 22 -12.164 -15.047 1 71.06 445 ASN B N 1
ATOM 9003 C CA . ASN B 1 445 ? 21.828 -11.516 -13.75 1 71.06 445 ASN B CA 1
ATOM 9004 C C . ASN B 1 445 ? 20.594 -12.039 -13.023 1 71.06 445 ASN B C 1
ATOM 9006 O O . ASN B 1 445 ? 19.562 -12.32 -13.648 1 71.06 445 ASN B O 1
ATOM 9010 N N . ASN B 1 446 ? 20.484 -12.594 -11.883 1 72.12 446 ASN B N 1
ATOM 9011 C CA . ASN B 1 446 ? 19.406 -13.086 -11.023 1 72.12 446 ASN B CA 1
ATOM 9012 C C . ASN B 1 446 ? 19.094 -14.555 -11.312 1 72.12 446 ASN B C 1
ATOM 9014 O O . ASN B 1 446 ? 18.016 -15.039 -10.977 1 72.12 446 ASN B O 1
ATOM 9018 N N . CYS B 1 447 ? 19.953 -15.148 -12.211 1 79.94 447 CYS B N 1
ATOM 9019 C CA . CYS B 1 447 ? 19.75 -16.562 -12.492 1 79.94 447 CYS B CA 1
ATOM 9020 C C . CYS B 1 447 ? 20.984 -17.375 -12.102 1 79.94 447 CYS B C 1
ATOM 9022 O O . CYS B 1 447 ? 21.172 -18.5 -12.57 1 79.94 447 CYS B O 1
ATOM 9024 N N . LYS B 1 448 ? 21.859 -16.812 -11.422 1 73.62 448 LYS B N 1
ATOM 9025 C CA . LYS B 1 448 ? 23.125 -17.469 -11.094 1 73.62 448 LYS B CA 1
ATOM 9026 C C . LYS B 1 448 ? 22.875 -18.781 -10.344 1 73.62 448 LYS B C 1
ATOM 9028 O O . LYS B 1 448 ? 23.453 -19.812 -10.703 1 73.62 448 LYS B O 1
ATOM 9033 N N . GLY B 1 449 ? 22.047 -18.719 -9.297 1 73.94 449 GLY B N 1
ATOM 9034 C CA . GLY B 1 449 ? 21.75 -19.922 -8.539 1 73.94 449 GLY B CA 1
ATOM 9035 C C . GLY B 1 449 ? 21.094 -21 -9.367 1 73.94 449 GLY B C 1
ATOM 9036 O O . GLY B 1 449 ? 21.453 -22.172 -9.273 1 73.94 449 GLY B O 1
ATOM 9037 N N . VAL B 1 450 ? 20.234 -20.625 -10.203 1 81.12 450 VAL B N 1
ATOM 9038 C CA . VAL B 1 450 ? 19.484 -21.547 -11.039 1 81.12 450 VAL B CA 1
ATOM 9039 C C . VAL B 1 450 ? 20.406 -22.156 -12.094 1 81.12 450 VAL B C 1
ATOM 9041 O O . VAL B 1 450 ? 20.391 -23.375 -12.297 1 81.12 450 VAL B O 1
ATOM 9044 N N . PHE B 1 451 ? 21.219 -21.344 -12.711 1 84.06 451 PHE B N 1
ATOM 9045 C CA . PHE B 1 451 ? 22.125 -21.797 -13.758 1 84.06 451 PHE B CA 1
ATOM 9046 C C . PHE B 1 451 ? 23.172 -22.734 -13.188 1 84.06 451 PHE B C 1
ATOM 9048 O O . PHE B 1 451 ? 23.469 -23.781 -13.773 1 84.06 451 PHE B O 1
ATOM 9055 N N . ASN B 1 452 ? 23.625 -22.375 -12.047 1 76.12 452 ASN B N 1
ATOM 9056 C CA . ASN B 1 452 ? 24.656 -23.172 -11.406 1 76.12 452 ASN B CA 1
ATOM 9057 C C . ASN B 1 452 ? 24.125 -24.531 -10.969 1 76.12 452 ASN B C 1
ATOM 9059 O O . ASN B 1 452 ? 24.891 -25.5 -10.859 1 76.12 452 ASN B O 1
ATOM 9063 N N . ALA B 1 453 ? 22.891 -24.594 -10.711 1 80.38 453 ALA B N 1
ATOM 9064 C CA . ALA B 1 453 ? 22.266 -25.859 -10.32 1 80.38 453 ALA B CA 1
ATOM 9065 C C . ALA B 1 453 ? 22 -26.734 -11.531 1 80.38 453 ALA B C 1
ATOM 9067 O O . ALA B 1 453 ? 21.5 -27.859 -11.391 1 80.38 453 ALA B O 1
ATOM 9068 N N . GLY B 1 454 ? 22.25 -26.156 -12.695 1 86.56 454 GLY B N 1
ATOM 9069 C CA . GLY B 1 454 ? 22.188 -26.984 -13.891 1 86.56 454 GLY B CA 1
ATOM 9070 C C . GLY B 1 454 ? 20.938 -26.75 -14.727 1 86.56 454 GLY B C 1
ATOM 9071 O O . GLY B 1 454 ? 20.672 -27.484 -15.672 1 86.56 454 GLY B O 1
ATOM 9072 N N . PHE B 1 455 ? 20.203 -25.75 -14.406 1 90.62 455 PHE B N 1
ATOM 9073 C CA . PHE B 1 455 ? 18.984 -25.469 -15.156 1 90.62 455 PHE B CA 1
ATOM 9074 C C . PHE B 1 455 ? 19.234 -24.391 -16.203 1 90.62 455 PHE B C 1
ATOM 9076 O O . PHE B 1 455 ? 19.609 -23.281 -15.875 1 90.62 455 PHE B O 1
ATOM 9083 N N . GLU B 1 456 ? 18.891 -24.672 -17.391 1 92.81 456 GLU B N 1
ATOM 9084 C CA . GLU B 1 456 ? 19.188 -23.75 -18.484 1 92.81 456 GLU B CA 1
ATOM 9085 C C . GLU B 1 456 ? 18 -22.828 -18.766 1 92.81 456 GLU B C 1
ATOM 9087 O O . GLU B 1 456 ? 18.156 -21.781 -19.406 1 92.81 456 GLU B O 1
ATOM 9092 N N . THR B 1 457 ? 16.828 -23.25 -18.391 1 93.75 457 THR B N 1
ATOM 9093 C CA . THR B 1 457 ? 15.641 -22.422 -18.562 1 93.75 457 THR B CA 1
ATOM 9094 C C . THR B 1 457 ? 14.844 -22.344 -17.266 1 93.75 457 THR B C 1
ATOM 9096 O O . THR B 1 457 ? 14.953 -23.234 -16.422 1 93.75 457 THR B O 1
ATOM 9099 N N . ILE B 1 458 ? 14.078 -21.328 -17.109 1 93.94 458 ILE B N 1
ATOM 9100 C CA . ILE B 1 458 ? 13.242 -21.156 -15.93 1 93.94 458 ILE B CA 1
ATOM 9101 C C . ILE B 1 458 ? 12.188 -22.25 -15.875 1 93.94 458 ILE B C 1
ATOM 9103 O O . ILE B 1 458 ? 11.82 -22.734 -14.797 1 93.94 458 ILE B O 1
ATOM 9107 N N . THR B 1 459 ? 11.688 -22.672 -17.016 1 96.06 459 THR B N 1
ATOM 9108 C CA . THR B 1 459 ? 10.648 -23.703 -17.062 1 96.06 459 THR B CA 1
ATOM 9109 C C . THR B 1 459 ? 11.164 -25.016 -16.5 1 96.06 459 THR B C 1
ATOM 9111 O O . THR B 1 459 ? 10.406 -25.781 -15.875 1 96.06 459 THR B O 1
ATOM 9114 N N . GLN B 1 460 ? 12.445 -25.281 -16.641 1 95.81 460 GLN B N 1
ATOM 9115 C CA . GLN B 1 460 ? 13.039 -26.484 -16.078 1 95.81 460 GLN B CA 1
ATOM 9116 C C . GLN B 1 460 ? 12.953 -26.469 -14.555 1 95.81 460 GLN B C 1
ATOM 9118 O O . GLN B 1 460 ? 12.742 -27.516 -13.93 1 95.81 460 GLN B O 1
ATOM 9123 N N . ILE B 1 461 ? 13.078 -25.312 -14.031 1 94.5 461 ILE B N 1
ATOM 9124 C CA . ILE B 1 461 ? 12.984 -25.172 -12.586 1 94.5 461 ILE B CA 1
ATOM 9125 C C . ILE B 1 461 ? 11.539 -25.359 -12.141 1 94.5 461 ILE B C 1
ATOM 9127 O O . ILE B 1 461 ? 11.273 -25.984 -11.102 1 94.5 461 ILE B O 1
ATOM 9131 N N . THR B 1 462 ? 10.625 -24.766 -12.844 1 97.56 462 THR B N 1
ATOM 9132 C CA . THR B 1 462 ? 9.211 -24.938 -12.562 1 97.56 462 THR B CA 1
ATOM 9133 C C . THR B 1 462 ? 8.859 -26.422 -12.492 1 97.56 462 THR B C 1
ATOM 9135 O O . THR B 1 462 ? 8.242 -26.875 -11.523 1 97.56 462 THR B O 1
ATOM 9138 N N . ARG B 1 463 ? 9.289 -27.125 -13.492 1 97.56 463 ARG B N 1
ATOM 9139 C CA . ARG B 1 463 ? 8.984 -28.547 -13.594 1 97.56 463 ARG B CA 1
ATOM 9140 C C . ARG B 1 463 ? 9.633 -29.328 -12.461 1 97.56 463 ARG B C 1
ATOM 9142 O O . ARG B 1 463 ? 9 -30.219 -11.867 1 97.56 463 ARG B O 1
ATOM 9149 N N . LYS B 1 464 ? 10.867 -29.016 -12.188 1 96.25 464 LYS B N 1
ATOM 9150 C CA . LYS B 1 464 ? 11.602 -29.719 -11.141 1 96.25 464 LYS B CA 1
ATOM 9151 C C . LYS B 1 464 ? 10.93 -29.547 -9.781 1 96.25 464 LYS B C 1
ATOM 9153 O O . LYS B 1 464 ? 10.852 -30.484 -8.992 1 96.25 464 LYS B O 1
ATOM 9158 N N . ARG B 1 465 ? 10.516 -28.328 -9.461 1 96.88 465 ARG B N 1
ATOM 9159 C CA . ARG B 1 465 ? 9.844 -28.078 -8.188 1 96.88 465 ARG B CA 1
ATOM 9160 C C . ARG B 1 465 ? 8.555 -28.891 -8.078 1 96.88 465 ARG B C 1
ATOM 9162 O O . ARG B 1 465 ? 8.266 -29.469 -7.031 1 96.88 465 ARG B O 1
ATOM 9169 N N . ILE B 1 466 ? 7.773 -28.953 -9.164 1 98.38 466 ILE B N 1
ATOM 9170 C CA . ILE B 1 466 ? 6.535 -29.734 -9.156 1 98.38 466 ILE B CA 1
ATOM 9171 C C . ILE B 1 466 ? 6.852 -31.219 -9 1 98.38 466 ILE B C 1
ATOM 9173 O O . ILE B 1 466 ? 6.16 -31.938 -8.273 1 98.38 466 ILE B O 1
ATOM 9177 N N . GLU B 1 467 ? 7.887 -31.656 -9.688 1 97.75 467 GLU B N 1
ATOM 9178 C CA . GLU B 1 467 ? 8.344 -33.031 -9.539 1 97.75 467 GLU B CA 1
ATOM 9179 C C . GLU B 1 467 ? 8.695 -33.344 -8.086 1 97.75 467 GLU B C 1
ATOM 9181 O O . GLU B 1 467 ? 8.297 -34.375 -7.559 1 97.75 467 GLU B O 1
ATOM 9186 N N . ASN B 1 468 ? 9.461 -32.406 -7.523 1 96.69 468 ASN B N 1
ATOM 9187 C CA . ASN B 1 468 ? 9.828 -32.562 -6.121 1 96.69 468 ASN B CA 1
ATOM 9188 C C . ASN B 1 468 ? 8.602 -32.625 -5.219 1 96.69 468 ASN B C 1
ATOM 9190 O O . ASN B 1 468 ? 8.539 -33.438 -4.301 1 96.69 468 ASN B O 1
ATOM 9194 N N . ALA B 1 469 ? 7.66 -31.797 -5.457 1 97.31 469 ALA B N 1
ATOM 9195 C CA . ALA B 1 469 ? 6.441 -31.781 -4.652 1 97.31 469 ALA B CA 1
ATOM 9196 C C . ALA B 1 469 ? 5.672 -33.094 -4.781 1 97.31 469 ALA B C 1
ATOM 9198 O O . ALA B 1 469 ? 5.188 -33.625 -3.785 1 97.31 469 ALA B O 1
ATOM 9199 N N . ILE B 1 470 ? 5.57 -33.562 -5.984 1 97.25 470 ILE B N 1
ATOM 9200 C CA . ILE B 1 470 ? 4.828 -34.812 -6.266 1 97.25 470 ILE B CA 1
ATOM 9201 C C . ILE B 1 470 ? 5.547 -36 -5.645 1 97.25 470 ILE B C 1
ATOM 9203 O O . ILE B 1 470 ? 4.918 -36.844 -5.016 1 97.25 470 ILE B O 1
ATOM 9207 N N . GLY B 1 471 ? 6.875 -36 -5.742 1 95.75 471 GLY B N 1
ATOM 9208 C CA . GLY B 1 471 ? 7.641 -37.188 -5.367 1 95.75 471 GLY B CA 1
ATOM 9209 C C . GLY B 1 471 ? 8.281 -37.062 -3.998 1 95.75 471 GLY B C 1
ATOM 9210 O O . GLY B 1 471 ? 8.789 -38.062 -3.457 1 95.75 471 GLY B O 1
ATOM 9211 N N . GLY B 1 472 ? 8.25 -35.938 -3.439 1 93.88 472 GLY B N 1
ATOM 9212 C CA . GLY B 1 472 ? 8.977 -35.719 -2.203 1 93.88 472 GLY B CA 1
ATOM 9213 C C . GLY B 1 472 ? 10.398 -35.219 -2.43 1 93.88 472 GLY B C 1
ATOM 9214 O O . GLY B 1 472 ? 10.969 -35.438 -3.502 1 93.88 472 GLY B O 1
ATOM 9215 N N . TYR B 1 473 ? 10.891 -34.531 -1.48 1 89.5 473 TYR B N 1
ATOM 9216 C CA . TYR B 1 473 ? 12.258 -34.031 -1.606 1 89.5 473 TYR B CA 1
ATOM 9217 C C . TYR B 1 473 ? 12.867 -33.781 -0.236 1 89.5 473 TYR B C 1
ATOM 9219 O O . TYR B 1 473 ? 12.156 -33.75 0.775 1 89.5 473 TYR B O 1
ATOM 9227 N N . VAL B 1 474 ? 14.125 -33.719 -0.179 1 81.81 474 VAL B N 1
ATOM 9228 C CA . VAL B 1 474 ? 14.867 -33.438 1.041 1 81.81 474 VAL B CA 1
ATOM 9229 C C . VAL B 1 474 ? 15.438 -32 0.961 1 81.81 474 VAL B C 1
ATOM 9231 O O . VAL B 1 474 ? 15.945 -31.594 -0.087 1 81.81 474 VAL B O 1
ATOM 9234 N N . THR B 1 475 ? 15 -31.234 1.871 1 75.69 475 THR B N 1
ATOM 9235 C CA . THR B 1 475 ? 15.539 -29.891 1.869 1 75.69 475 THR B CA 1
ATOM 9236 C C . THR B 1 475 ? 16.219 -29.578 3.199 1 75.69 475 THR B C 1
ATOM 9238 O O . THR B 1 475 ? 15.984 -30.25 4.199 1 75.69 475 THR B O 1
ATOM 9241 N N . ASP B 1 476 ? 17.266 -28.766 3.102 1 57.25 476 ASP B N 1
ATOM 9242 C CA . ASP B 1 476 ? 17.891 -28.281 4.332 1 57.25 476 ASP B CA 1
ATOM 9243 C C . ASP B 1 476 ? 17.016 -27.234 5.012 1 57.25 476 ASP B C 1
ATOM 9245 O O . ASP B 1 476 ? 16.5 -26.328 4.352 1 57.25 476 ASP B O 1
ATOM 9249 N N . LYS B 1 477 ? 16.125 -27.516 5.832 1 53.69 477 LYS B N 1
ATOM 9250 C CA . LYS B 1 477 ? 15.266 -26.484 6.434 1 53.69 477 LYS B CA 1
ATOM 9251 C C . LYS B 1 477 ? 15.836 -26 7.766 1 53.69 477 LYS B C 1
ATOM 9253 O O . LYS B 1 477 ? 16.25 -26.812 8.602 1 53.69 477 LYS B O 1
ATOM 9258 N N . LYS B 1 478 ? 16.281 -24.859 7.801 1 49.12 478 LYS B N 1
ATOM 9259 C CA . LYS B 1 478 ? 16.406 -24.328 9.148 1 49.12 478 LYS B CA 1
ATOM 9260 C C . LYS B 1 478 ? 15.062 -24.281 9.867 1 49.12 478 LYS B C 1
ATOM 9262 O O . LYS B 1 478 ? 14.094 -23.734 9.336 1 49.12 478 LYS B O 1
ATOM 9267 N N . ILE B 1 479 ? 14.68 -25.328 10.438 1 52.25 479 ILE B N 1
ATOM 9268 C CA . ILE B 1 479 ? 13.375 -25.406 11.086 1 52.25 479 ILE B CA 1
ATOM 9269 C C . ILE B 1 479 ? 13.438 -24.75 12.461 1 52.25 479 ILE B C 1
ATOM 9271 O O . ILE B 1 479 ? 14.344 -25.016 13.25 1 52.25 479 ILE B O 1
ATOM 9275 N N . SER B 1 480 ? 12.805 -23.719 12.484 1 55.12 480 SER B N 1
ATOM 9276 C CA . SER B 1 480 ? 12.586 -23.188 13.828 1 55.12 480 SER B CA 1
ATOM 9277 C C . SER B 1 480 ? 11.359 -23.812 14.469 1 55.12 480 SER B C 1
ATOM 9279 O O . SER B 1 480 ? 10.289 -23.875 13.859 1 55.12 480 SER B O 1
ATOM 9281 N N . LYS B 1 481 ? 11.57 -24.828 15.234 1 60.59 481 LYS B N 1
ATOM 9282 C CA . LYS B 1 481 ? 10.453 -25.422 15.969 1 60.59 481 LYS B CA 1
ATOM 9283 C C . LYS B 1 481 ? 10.203 -24.688 17.281 1 60.59 481 LYS B C 1
ATOM 9285 O O . LYS B 1 481 ? 11.141 -24.375 18.016 1 60.59 481 LYS B O 1
ATOM 9290 N N . VAL B 1 482 ? 8.953 -24.422 17.391 1 66.06 482 VAL B N 1
ATOM 9291 C CA . VAL B 1 482 ? 8.578 -23.844 18.688 1 66.06 482 VAL B CA 1
ATOM 9292 C C . VAL B 1 482 ? 8.617 -24.922 19.766 1 66.06 482 VAL B C 1
ATOM 9294 O O . VAL B 1 482 ? 7.875 -25.906 19.688 1 66.06 482 VAL B O 1
ATOM 9297 N N . LEU B 1 483 ? 9.523 -25 20.562 1 72.06 483 LEU B N 1
ATOM 9298 C CA . LEU B 1 483 ? 9.719 -25.984 21.625 1 72.06 483 LEU B CA 1
ATOM 9299 C C . LEU B 1 483 ? 8.938 -25.609 22.875 1 72.06 483 LEU B C 1
ATOM 9301 O O . LEU B 1 483 ? 8.703 -26.453 23.75 1 72.06 483 LEU B O 1
ATOM 9305 N N . PHE B 1 484 ? 8.555 -24.328 22.891 1 76.12 484 PHE B N 1
ATOM 9306 C CA . PHE B 1 484 ? 7.805 -23.766 24.016 1 76.12 484 PHE B CA 1
ATOM 9307 C C . PHE B 1 484 ? 7.066 -22.516 23.578 1 76.12 484 PHE B C 1
ATOM 9309 O O . PHE B 1 484 ? 7.605 -21.688 22.828 1 76.12 484 PHE B O 1
ATOM 9316 N N . GLU B 1 485 ? 5.723 -22.641 23.734 1 76.31 485 GLU B N 1
ATOM 9317 C CA . GLU B 1 485 ? 4.969 -21.406 23.5 1 76.31 485 GLU B CA 1
ATOM 9318 C C . GLU B 1 485 ? 3.961 -21.156 24.609 1 76.31 485 GLU B C 1
ATOM 9320 O O . GLU B 1 485 ? 3.26 -22.062 25.047 1 76.31 485 GLU B O 1
ATOM 9325 N N . GLU B 1 486 ? 4.055 -19.984 25.234 1 72.44 486 GLU B N 1
ATOM 9326 C CA . GLU B 1 486 ? 3.104 -19.562 26.266 1 72.44 486 GLU B CA 1
ATOM 9327 C C . GLU B 1 486 ? 2.643 -18.125 26.016 1 72.44 486 GLU B C 1
ATOM 9329 O O . GLU B 1 486 ? 3.465 -17.234 25.828 1 72.44 486 GLU B O 1
ATOM 9334 N N . GLU B 1 487 ? 1.336 -18.062 25.922 1 66.38 487 GLU B N 1
ATOM 9335 C CA . GLU B 1 487 ? 0.781 -16.719 25.828 1 66.38 487 GLU B CA 1
ATOM 9336 C C . GLU B 1 487 ? 1.055 -15.914 27.109 1 66.38 487 GLU B C 1
ATOM 9338 O O . GLU B 1 487 ? 0.826 -16.406 28.219 1 66.38 487 GLU B O 1
ATOM 9343 N N . LEU B 1 488 ? 1.656 -14.836 26.859 1 61.72 488 LEU B N 1
ATOM 9344 C CA . LEU B 1 488 ? 1.954 -13.984 28.016 1 61.72 488 LEU B CA 1
ATOM 9345 C C . LEU B 1 488 ? 0.764 -13.094 28.359 1 61.72 488 LEU B C 1
ATOM 9347 O O . LEU B 1 488 ? 0.455 -12.156 27.625 1 61.72 488 LEU B O 1
ATOM 9351 N N . THR B 1 489 ? -0.022 -13.648 29.297 1 58.16 489 THR B N 1
ATOM 9352 C CA . THR B 1 489 ? -1.083 -12.867 29.922 1 58.16 489 THR B CA 1
ATOM 9353 C C . THR B 1 489 ? -0.61 -12.266 31.25 1 58.16 489 THR B C 1
ATOM 9355 O O . THR B 1 489 ? 0.416 -12.68 31.781 1 58.16 489 THR B O 1
ATOM 9358 N N . PRO B 1 490 ? -1.279 -11.266 31.656 1 53.72 490 PRO B N 1
ATOM 9359 C CA . PRO B 1 490 ? -0.907 -10.75 32.969 1 53.72 490 PRO B CA 1
ATOM 9360 C C . PRO B 1 490 ? -0.791 -11.852 34.031 1 53.72 490 PRO B C 1
ATOM 9362 O O . PRO B 1 490 ? 0.085 -11.797 34.906 1 53.72 490 PRO B O 1
ATOM 9365 N N . THR B 1 491 ? -1.525 -12.812 33.938 1 58.09 491 THR B N 1
ATOM 9366 C CA . THR B 1 491 ? -1.506 -13.922 34.875 1 58.09 491 THR B CA 1
ATOM 9367 C C . THR B 1 491 ? -0.342 -14.867 34.594 1 58.09 491 THR B C 1
ATOM 9369 O O . THR B 1 491 ? 0.336 -15.328 35.5 1 58.09 491 THR B O 1
ATOM 9372 N N . SER B 1 492 ? -0.056 -15.07 33.438 1 66.31 492 SER B N 1
ATOM 9373 C CA . SER B 1 492 ? 0.972 -16.047 33.062 1 66.31 492 SER B CA 1
ATOM 9374 C C . SER B 1 492 ? 2.369 -15.445 33.219 1 66.31 492 SER B C 1
ATOM 9376 O O . SER B 1 492 ? 3.35 -16.172 33.344 1 66.31 492 SER B O 1
ATOM 9378 N N . LEU B 1 493 ? 2.363 -14.258 33.25 1 65.44 493 LEU B N 1
ATOM 9379 C CA . LEU B 1 493 ? 3.646 -13.578 33.375 1 65.44 493 LEU B CA 1
ATOM 9380 C C . LEU B 1 493 ? 4.316 -13.938 34.719 1 65.44 493 LEU B C 1
ATOM 9382 O O . LEU B 1 493 ? 5.547 -13.961 34.781 1 65.44 493 LEU B O 1
ATOM 9386 N N . LYS B 1 494 ? 3.51 -14.188 35.688 1 61.25 494 LYS B N 1
ATOM 9387 C CA . LYS B 1 494 ? 4.02 -14.594 37 1 61.25 494 LYS B CA 1
ATOM 9388 C C . LYS B 1 494 ? 4.758 -15.93 36.906 1 61.25 494 LYS B C 1
ATOM 9390 O O . LYS B 1 494 ? 5.617 -16.219 37.75 1 61.25 494 LYS B O 1
ATOM 9395 N N . LYS B 1 495 ? 4.469 -16.531 35.969 1 68.19 495 LYS B N 1
ATOM 9396 C CA . LYS B 1 495 ? 5.027 -17.875 35.812 1 68.19 495 LYS B CA 1
ATOM 9397 C C . LYS B 1 495 ? 6.219 -17.875 34.875 1 68.19 495 LYS B C 1
ATOM 9399 O O . LYS B 1 495 ? 6.715 -18.938 34.5 1 68.19 495 LYS B O 1
ATOM 9404 N N . VAL B 1 496 ? 6.559 -16.719 34.594 1 67.5 496 VAL B N 1
ATOM 9405 C CA . VAL B 1 496 ? 7.594 -16.625 33.562 1 67.5 496 VAL B CA 1
ATOM 9406 C C . VAL B 1 496 ? 8.875 -17.297 34.062 1 67.5 496 VAL B C 1
ATOM 9408 O O . VAL B 1 496 ? 9.531 -18.016 33.312 1 67.5 496 VAL B O 1
ATOM 9411 N N . PRO B 1 497 ? 9.234 -17.078 35.344 1 66.94 497 PRO B N 1
ATOM 9412 C CA . PRO B 1 497 ? 10.422 -17.812 35.781 1 66.94 497 PRO B CA 1
ATOM 9413 C C . PRO B 1 497 ? 10.273 -19.328 35.594 1 66.94 497 PRO B C 1
ATOM 9415 O O . PRO B 1 497 ? 11.242 -20 35.219 1 66.94 497 PRO B O 1
ATOM 9418 N N . ASP B 1 498 ? 9.117 -19.734 35.781 1 72.5 498 ASP B N 1
ATOM 9419 C CA . ASP B 1 498 ? 8.852 -21.141 35.562 1 72.5 498 ASP B CA 1
ATOM 9420 C C . ASP B 1 498 ? 8.938 -21.484 34.062 1 72.5 498 ASP B C 1
ATOM 9422 O O . ASP B 1 498 ? 9.461 -22.531 33.688 1 72.5 498 ASP B O 1
ATOM 9426 N N . TYR B 1 499 ? 8.523 -20.594 33.312 1 76.38 499 TYR B N 1
ATOM 9427 C CA . TYR B 1 499 ? 8.586 -20.828 31.891 1 76.38 499 TYR B CA 1
ATOM 9428 C C . TYR B 1 499 ? 10.031 -20.844 31.406 1 76.38 499 TYR B C 1
ATOM 9430 O O . TYR B 1 499 ? 10.406 -21.688 30.594 1 76.38 499 TYR B O 1
ATOM 9438 N N . LEU B 1 500 ? 10.688 -19.938 31.984 1 72.06 500 LEU B N 1
ATOM 9439 C CA . LEU B 1 500 ? 12.086 -19.875 31.578 1 72.06 500 LEU B CA 1
ATOM 9440 C C . LEU B 1 500 ? 12.852 -21.109 32.062 1 72.06 500 LEU B C 1
ATOM 9442 O O . LEU B 1 500 ? 13.711 -21.625 31.344 1 72.06 500 LEU B O 1
ATOM 9446 N N . ALA B 1 501 ? 12.617 -21.453 33.25 1 73.62 501 ALA B N 1
ATOM 9447 C CA . ALA B 1 501 ? 13.219 -22.688 33.719 1 73.62 501 ALA B CA 1
ATOM 9448 C C . ALA B 1 501 ? 12.844 -23.859 32.844 1 73.62 501 ALA B C 1
ATOM 9450 O O . ALA B 1 501 ? 13.695 -24.688 32.5 1 73.62 501 ALA B O 1
ATOM 9451 N N . ARG B 1 502 ? 11.641 -23.844 32.438 1 78.62 502 ARG B N 1
ATOM 9452 C CA . ARG B 1 502 ? 11.18 -24.891 31.531 1 78.62 502 ARG B CA 1
ATOM 9453 C C . ARG B 1 502 ? 11.859 -24.781 30.172 1 78.62 502 ARG B C 1
ATOM 9455 O O . ARG B 1 502 ? 12.227 -25.797 29.578 1 78.62 502 ARG B O 1
ATOM 9462 N N . ILE B 1 503 ? 11.969 -23.656 29.766 1 77.38 503 ILE B N 1
ATOM 9463 C CA . ILE B 1 503 ? 12.625 -23.422 28.484 1 77.38 503 ILE B CA 1
ATOM 9464 C C . ILE B 1 503 ? 14.07 -23.906 28.547 1 77.38 503 ILE B C 1
ATOM 9466 O O . ILE B 1 503 ? 14.555 -24.562 27.625 1 77.38 503 ILE B O 1
ATOM 9470 N N . ASN B 1 504 ? 14.695 -23.531 29.641 1 74 504 ASN B N 1
ATOM 9471 C CA . ASN B 1 504 ? 16.062 -24 29.797 1 74 504 ASN B CA 1
ATOM 9472 C C . ASN B 1 504 ? 16.141 -25.516 29.844 1 74 504 ASN B C 1
ATOM 9474 O O . ASN B 1 504 ? 17.062 -26.125 29.297 1 74 504 ASN B O 1
ATOM 9478 N N . GLU B 1 505 ? 15.25 -26.078 30.531 1 76.12 505 GLU B N 1
ATOM 9479 C CA . GLU B 1 505 ? 15.172 -27.531 30.562 1 76.12 505 GLU B CA 1
ATOM 9480 C C . GLU B 1 505 ? 14.977 -28.094 29.156 1 76.12 505 GLU B C 1
ATOM 9482 O O . GLU B 1 505 ? 15.617 -29.078 28.781 1 76.12 505 GLU B O 1
ATOM 9487 N N . ILE B 1 506 ? 14.18 -27.406 28.422 1 78.69 506 ILE B N 1
ATOM 9488 C CA . ILE B 1 506 ? 13.891 -27.875 27.078 1 78.69 506 ILE B CA 1
ATOM 9489 C C . ILE B 1 506 ? 15.125 -27.703 26.188 1 78.69 506 ILE B C 1
ATOM 9491 O O . ILE B 1 506 ? 15.445 -28.594 25.391 1 78.69 506 ILE B O 1
ATOM 9495 N N . LYS B 1 507 ? 15.727 -26.656 26.391 1 74.69 507 LYS B N 1
ATOM 9496 C CA . LYS B 1 507 ? 16.953 -26.438 25.641 1 74.69 507 LYS B CA 1
ATOM 9497 C C . LYS B 1 507 ? 17.984 -27.531 25.938 1 74.69 507 LYS B C 1
ATOM 9499 O O . LYS B 1 507 ? 18.594 -28.078 25.016 1 74.69 507 LYS B O 1
ATOM 9504 N N . GLN B 1 508 ? 18.172 -27.75 27.203 1 71.75 508 GLN B N 1
ATOM 9505 C CA . GLN B 1 508 ? 19.141 -28.766 27.625 1 71.75 508 GLN B CA 1
ATOM 9506 C C . GLN B 1 508 ? 18.75 -30.156 27.094 1 71.75 508 GLN B C 1
ATOM 9508 O O . GLN B 1 508 ? 19.594 -30.922 26.641 1 71.75 508 GLN B O 1
ATOM 9513 N N . GLU B 1 509 ? 17.484 -30.375 27.094 1 72.5 509 GLU B N 1
ATOM 9514 C CA . GLU B 1 509 ? 16.984 -31.656 26.625 1 72.5 509 GLU B CA 1
ATOM 9515 C C . GLU B 1 509 ? 17.141 -31.797 25.125 1 72.5 509 GLU B C 1
ATOM 9517 O O . GLU B 1 509 ? 17.234 -32.906 24.609 1 72.5 509 GLU B O 1
ATOM 9522 N N . ASN B 1 510 ? 17.219 -30.562 24.484 1 67.31 510 ASN B N 1
ATOM 9523 C CA . ASN B 1 510 ? 17.188 -30.625 23.016 1 67.31 510 ASN B CA 1
ATOM 9524 C C . ASN B 1 510 ? 18.469 -30.062 22.406 1 67.31 510 ASN B C 1
ATOM 9526 O O . ASN B 1 510 ? 18.5 -29.719 21.234 1 67.31 510 ASN B O 1
ATOM 9530 N N . GLU B 1 511 ? 19.391 -29.844 23.234 1 64.94 511 GLU B N 1
ATOM 9531 C CA . GLU B 1 511 ? 20.656 -29.266 22.812 1 64.94 511 GLU B CA 1
ATOM 9532 C C . GLU B 1 511 ? 21.281 -30.047 21.672 1 64.94 511 GLU B C 1
ATOM 9534 O O . GLU B 1 511 ? 21.953 -29.469 20.797 1 64.94 511 GLU B O 1
ATOM 9539 N N . LYS B 1 512 ? 21.141 -31.281 21.594 1 60.97 512 LYS B N 1
ATOM 9540 C CA . LYS B 1 512 ? 21.703 -32.125 20.531 1 60.97 512 LYS B CA 1
ATOM 9541 C C . LYS B 1 512 ? 20.828 -32.094 19.281 1 60.97 512 LYS B C 1
ATOM 9543 O O . LYS B 1 512 ? 21.297 -32.438 18.188 1 60.97 512 LYS B O 1
ATOM 9548 N N . LEU B 1 513 ? 19.625 -31.719 19.531 1 61.88 513 LEU B N 1
ATOM 9549 C CA . LEU B 1 513 ? 18.672 -31.828 18.438 1 61.88 513 LEU B CA 1
ATOM 9550 C C . LEU B 1 513 ? 18.625 -30.531 17.625 1 61.88 513 LEU B C 1
ATOM 9552 O O . LEU B 1 513 ? 18.375 -30.562 16.422 1 61.88 513 LEU B O 1
ATOM 9556 N N . TYR B 1 514 ? 18.812 -29.391 18.391 1 62.66 514 TYR B N 1
ATOM 9557 C CA . TYR B 1 514 ? 18.688 -28.109 17.703 1 62.66 514 TYR B CA 1
ATOM 9558 C C . TYR B 1 514 ? 20.031 -27.375 17.656 1 62.66 514 TYR B C 1
ATOM 9560 O O . TYR B 1 514 ? 20.797 -27.438 18.625 1 62.66 514 TYR B O 1
ATOM 9568 N N . HIS B 1 515 ? 20.359 -26.844 16.5 1 62.66 515 HIS B N 1
ATOM 9569 C CA . HIS B 1 515 ? 21.641 -26.172 16.297 1 62.66 515 HIS B CA 1
ATOM 9570 C C . HIS B 1 515 ? 21.672 -24.844 17.047 1 62.66 515 HIS B C 1
ATOM 9572 O O . HIS B 1 515 ? 22.75 -24.391 17.469 1 62.66 515 HIS B O 1
ATOM 9578 N N . SER B 1 516 ? 20.484 -24.266 17.078 1 65.38 516 SER B N 1
ATOM 9579 C CA . SER B 1 516 ? 20.391 -23 17.781 1 65.38 516 SER B CA 1
ATOM 9580 C C . SER B 1 516 ? 19 -22.797 18.375 1 65.38 516 SER B C 1
ATOM 9582 O O . SER B 1 516 ? 18.031 -23.438 17.938 1 65.38 516 SER B O 1
ATOM 9584 N N . PHE B 1 517 ? 18.969 -22.281 19.609 1 66.94 517 PHE B N 1
ATOM 9585 C CA . PHE B 1 517 ? 17.719 -21.906 20.25 1 66.94 517 PHE B CA 1
ATOM 9586 C C . PHE B 1 517 ? 17.531 -20.391 20.234 1 66.94 517 PHE B C 1
ATOM 9588 O O . PHE B 1 517 ? 18.484 -19.641 20.406 1 66.94 517 PHE B O 1
ATOM 9595 N N . ASP B 1 518 ? 16.312 -20.094 19.828 1 68.69 518 ASP B N 1
ATOM 9596 C CA . ASP B 1 518 ? 15.93 -18.688 19.859 1 68.69 518 ASP B CA 1
ATOM 9597 C C . ASP B 1 518 ? 14.727 -18.469 20.781 1 68.69 518 ASP B C 1
ATOM 9599 O O . ASP B 1 518 ? 13.672 -19.078 20.594 1 68.69 518 ASP B O 1
ATOM 9603 N N . VAL B 1 519 ? 15.023 -17.781 21.953 1 67.88 519 VAL B N 1
ATOM 9604 C CA . VAL B 1 519 ? 13.922 -17.375 22.812 1 67.88 519 VAL B CA 1
ATOM 9605 C C . VAL B 1 519 ? 13.484 -15.953 22.453 1 67.88 519 VAL B C 1
ATOM 9607 O O . VAL B 1 519 ? 14.289 -15.023 22.5 1 67.88 519 VAL B O 1
ATOM 9610 N N . HIS B 1 520 ? 12.172 -15.938 21.938 1 66.31 520 HIS B N 1
ATOM 9611 C CA . HIS B 1 520 ? 11.695 -14.594 21.625 1 66.31 520 HIS B CA 1
ATOM 9612 C C . HIS B 1 520 ? 10.211 -14.438 21.969 1 66.31 520 HIS B C 1
ATOM 9614 O O . HIS B 1 520 ? 9.531 -15.43 22.234 1 66.31 520 HIS B O 1
ATOM 9620 N N . VAL B 1 521 ? 9.797 -13.203 22.281 1 60.03 521 VAL B N 1
ATOM 9621 C CA . VAL B 1 521 ? 8.391 -12.883 22.469 1 60.03 521 VAL B CA 1
ATOM 9622 C C . VAL B 1 521 ? 7.824 -12.25 21.188 1 60.03 521 VAL B C 1
ATOM 9624 O O . VAL B 1 521 ? 8.352 -11.25 20.703 1 60.03 521 VAL B O 1
ATOM 9627 N N . LYS B 1 522 ? 6.855 -12.961 20.562 1 59.09 522 LYS B N 1
ATOM 9628 C CA . LYS B 1 522 ? 6.18 -12.453 19.375 1 59.09 522 LYS B CA 1
ATOM 9629 C C . LYS B 1 522 ? 4.664 -12.43 19.562 1 59.09 522 LYS B C 1
ATOM 9631 O O . LYS B 1 522 ? 4.07 -13.445 19.938 1 59.09 522 LYS B O 1
ATOM 9636 N N . ASP B 1 523 ? 3.973 -11.375 19.312 1 54.16 523 ASP B N 1
ATOM 9637 C CA . ASP B 1 523 ? 2.533 -11.18 19.469 1 54.16 523 ASP B CA 1
ATOM 9638 C C . ASP B 1 523 ? 2.062 -11.602 20.859 1 54.16 523 ASP B C 1
ATOM 9640 O O . ASP B 1 523 ? 1.067 -12.312 20.984 1 54.16 523 ASP B O 1
ATOM 9644 N N . GLY B 1 524 ? 2.896 -11.289 21.969 1 58.06 524 GLY B N 1
ATOM 9645 C CA . GLY B 1 524 ? 2.539 -11.586 23.344 1 58.06 524 GLY B CA 1
ATOM 9646 C C . GLY B 1 524 ? 2.779 -13.031 23.719 1 58.06 524 GLY B C 1
ATOM 9647 O O . GLY B 1 524 ? 2.314 -13.492 24.766 1 58.06 524 GLY B O 1
ATOM 9648 N N . VAL B 1 525 ? 3.385 -13.711 22.875 1 67 525 VAL B N 1
ATOM 9649 C CA . VAL B 1 525 ? 3.652 -15.125 23.141 1 67 525 VAL B CA 1
ATOM 9650 C C . VAL B 1 525 ? 5.152 -15.344 23.312 1 67 525 VAL B C 1
ATOM 9652 O O . VAL B 1 525 ? 5.949 -14.961 22.453 1 67 525 VAL B O 1
ATOM 9655 N N . LEU B 1 526 ? 5.457 -15.828 24.484 1 73.06 526 LEU B N 1
ATOM 9656 C CA . LEU B 1 526 ? 6.824 -16.281 24.719 1 73.06 526 LEU B CA 1
ATOM 9657 C C . LEU B 1 526 ? 7.105 -17.578 23.984 1 73.06 526 LEU B C 1
ATOM 9659 O O . LEU B 1 526 ? 6.379 -18.562 24.156 1 73.06 526 LEU B O 1
ATOM 9663 N N . MET B 1 527 ? 8.133 -17.422 23.156 1 73.19 527 MET B N 1
ATOM 9664 C CA . MET B 1 527 ? 8.406 -18.609 22.359 1 73.19 527 MET B CA 1
ATOM 9665 C C . MET B 1 527 ? 9.875 -19 22.453 1 73.19 527 MET B C 1
ATOM 9667 O O . MET B 1 527 ? 10.75 -18.141 22.531 1 73.19 527 MET B O 1
ATOM 9671 N N . LEU B 1 528 ? 10.086 -20.25 22.688 1 76.81 528 LEU B N 1
ATOM 9672 C CA . LEU B 1 528 ? 11.375 -20.875 22.422 1 76.81 528 LEU B CA 1
ATOM 9673 C C . LEU B 1 528 ? 11.367 -21.609 21.094 1 76.81 528 LEU B C 1
ATOM 9675 O O . LEU B 1 528 ? 10.555 -22.516 20.891 1 76.81 528 LEU B O 1
ATOM 9679 N N . GLN B 1 529 ? 12.242 -21.016 20.312 1 70.19 529 GLN B N 1
ATOM 9680 C CA . GLN B 1 529 ? 12.375 -21.719 19.047 1 70.19 529 GLN B CA 1
ATOM 9681 C C . GLN B 1 529 ? 13.75 -22.359 18.906 1 70.19 529 GLN B C 1
ATOM 9683 O O . GLN B 1 529 ? 14.758 -21.781 19.312 1 70.19 529 GLN B O 1
ATOM 9688 N N . GLY B 1 530 ? 13.883 -23.578 18.641 1 66.19 530 GLY B N 1
ATOM 9689 C CA . GLY B 1 530 ? 15.109 -24.281 18.281 1 66.19 530 GLY B CA 1
ATOM 9690 C C . GLY B 1 530 ? 15.305 -24.391 16.781 1 66.19 530 GLY B C 1
ATOM 9691 O O . GLY B 1 530 ? 14.352 -24.625 16.047 1 66.19 530 GLY B O 1
ATOM 9692 N N . GLU B 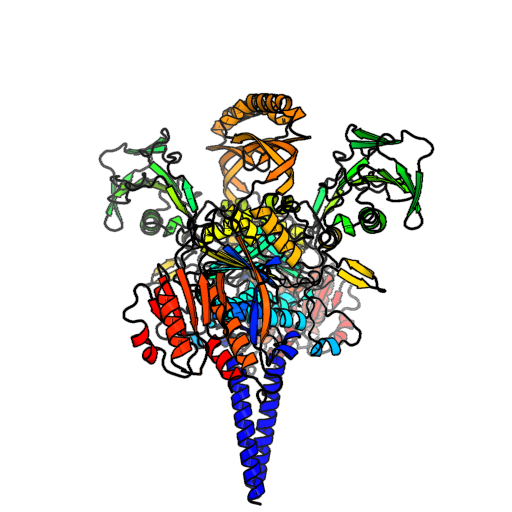1 531 ? 16.469 -23.859 16.422 1 59.16 531 GLU B N 1
ATOM 9693 C CA . GLU B 1 531 ? 16.781 -23.953 15 1 59.16 531 GLU B CA 1
ATOM 9694 C C . GLU B 1 531 ? 17.641 -25.188 14.711 1 59.16 531 GLU B C 1
ATOM 9696 O O . GLU B 1 531 ? 18.609 -25.453 15.438 1 59.16 531 GLU B O 1
ATOM 9701 N N . ILE B 1 532 ? 17.203 -26.047 14.008 1 53.38 532 ILE B N 1
ATOM 9702 C CA . ILE B 1 532 ? 17.984 -27.172 13.539 1 53.38 532 ILE B CA 1
ATOM 9703 C C . ILE B 1 532 ? 18.109 -27.125 12.016 1 53.38 532 ILE B C 1
ATOM 9705 O O . ILE B 1 532 ? 17.172 -26.688 11.328 1 53.38 532 ILE B O 1
ATOM 9709 N N . SER B 1 533 ? 19.344 -26.969 11.578 1 51.16 533 SER B N 1
ATOM 9710 C CA . SER B 1 533 ? 19.469 -27.312 10.164 1 51.16 533 SER B CA 1
ATOM 9711 C C . SER B 1 533 ? 19.281 -28.812 9.945 1 51.16 533 SER B C 1
ATOM 9713 O O . SER B 1 533 ? 19.953 -29.625 10.586 1 51.16 533 SER B O 1
ATOM 9715 N N . LYS B 1 534 ? 18.156 -29.281 9.969 1 52.84 534 LYS B N 1
ATOM 9716 C CA . LYS B 1 534 ? 18 -30.719 9.695 1 52.84 534 LYS B CA 1
ATOM 9717 C C . LYS B 1 534 ? 17.438 -30.953 8.297 1 52.84 534 LYS B C 1
ATOM 9719 O O . LYS B 1 534 ? 16.703 -30.109 7.77 1 52.84 534 LYS B O 1
ATOM 9724 N N . LYS B 1 535 ? 18.109 -31.781 7.797 1 59.44 535 LYS B N 1
ATOM 9725 C CA . LYS B 1 535 ? 17.5 -32.312 6.586 1 59.44 535 LYS B CA 1
ATOM 9726 C C . LYS B 1 535 ? 16.031 -32.688 6.836 1 59.44 535 LYS B C 1
ATOM 9728 O O . LYS B 1 535 ? 15.719 -33.344 7.832 1 59.44 535 LYS B O 1
ATOM 9733 N N . LYS B 1 536 ? 15.195 -31.734 6.32 1 70.12 536 LYS B N 1
ATOM 9734 C CA . LYS B 1 536 ? 13.773 -32.031 6.418 1 70.12 536 LYS B CA 1
ATOM 9735 C C . LYS B 1 536 ? 13.289 -32.812 5.188 1 70.12 536 LYS B C 1
ATOM 9737 O O . LYS B 1 536 ? 13.531 -32.375 4.055 1 70.12 536 LYS B O 1
ATOM 9742 N N . THR B 1 537 ? 12.961 -34.031 5.441 1 80.81 537 THR B N 1
ATOM 9743 C CA . THR B 1 537 ? 12.328 -34.781 4.375 1 80.81 537 THR B CA 1
ATOM 9744 C C . THR B 1 537 ? 10.883 -34.344 4.172 1 80.81 537 THR B C 1
ATOM 9746 O O . THR B 1 537 ? 10.078 -34.375 5.102 1 80.81 537 THR B O 1
ATOM 9749 N N . CYS B 1 538 ? 10.617 -33.781 3.037 1 88.56 538 CYS B N 1
ATOM 9750 C CA . CYS B 1 538 ? 9.258 -33.438 2.648 1 88.56 538 CYS B CA 1
ATOM 9751 C C . CYS B 1 538 ? 8.578 -34.594 1.934 1 88.56 538 CYS B C 1
ATOM 9753 O O . CYS B 1 538 ? 9.039 -35.031 0.877 1 88.56 538 CYS B O 1
ATOM 9755 N N . PRO B 1 539 ? 7.555 -35.125 2.488 1 92.12 539 PRO B N 1
ATOM 9756 C CA . PRO B 1 539 ? 6.91 -36.281 1.895 1 92.12 539 PRO B CA 1
ATOM 9757 C C . PRO B 1 539 ? 6.273 -36 0.539 1 92.12 539 PRO B C 1
ATOM 9759 O O . PRO B 1 539 ? 5.949 -34.844 0.246 1 92.12 539 PRO B O 1
ATOM 9762 N N . PRO B 1 540 ? 6.125 -37.031 -0.215 1 95.06 540 PRO B N 1
ATOM 9763 C CA . PRO B 1 540 ? 5.422 -36.844 -1.489 1 95.06 540 PRO B CA 1
ATOM 9764 C C . PRO B 1 540 ? 3.971 -36.406 -1.308 1 95.06 540 PRO B C 1
ATOM 9766 O O . PRO B 1 540 ? 3.281 -36.906 -0.412 1 95.06 540 PRO B O 1
ATOM 9769 N N . LEU B 1 541 ? 3.596 -35.531 -2.115 1 96.19 541 LEU B N 1
ATOM 9770 C CA . LEU B 1 541 ? 2.225 -35.031 -2.059 1 96.19 541 LEU B CA 1
ATOM 9771 C C . LEU B 1 541 ? 1.341 -35.75 -3.061 1 96.19 541 LEU B C 1
ATOM 9773 O O . LEU B 1 541 ? 0.112 -35.719 -2.963 1 96.19 541 LEU B O 1
ATOM 9777 N N . GLY B 1 542 ? 2.039 -36.375 -4.016 1 95.69 542 GLY B N 1
ATOM 9778 C CA . GLY B 1 542 ? 1.304 -37.094 -5.047 1 95.69 542 GLY B CA 1
ATOM 9779 C C . GLY B 1 542 ? 0.787 -36.156 -6.148 1 95.69 542 GLY B C 1
ATOM 9780 O O . GLY B 1 542 ? 1.271 -35.031 -6.309 1 95.69 542 GLY B O 1
ATOM 9781 N N . ASN B 1 543 ? -0.262 -36.75 -7.051 1 96 543 ASN B N 1
ATOM 9782 C CA . ASN B 1 543 ? -0.811 -36.094 -8.234 1 96 543 ASN B CA 1
ATOM 9783 C C . ASN B 1 543 ? 0.006 -36.406 -9.477 1 96 543 ASN B C 1
ATOM 9785 O O . ASN B 1 543 ? 0.956 -37.188 -9.422 1 96 543 ASN B O 1
ATOM 9789 N N . SER B 1 544 ? -0.443 -35.969 -10.555 1 95.69 544 SER B N 1
ATOM 9790 C CA . SER B 1 544 ? 0.228 -36.156 -11.844 1 95.69 544 SER B CA 1
ATOM 9791 C C . SER B 1 544 ? 0.366 -34.812 -12.586 1 95.69 544 SER B C 1
ATOM 9793 O O . SER B 1 544 ? -0.303 -33.844 -12.25 1 95.69 544 SER B O 1
ATOM 9795 N N . LEU B 1 545 ? 1.351 -34.781 -13.477 1 96.69 545 LEU B N 1
ATOM 9796 C CA . LEU B 1 545 ? 1.615 -33.594 -14.258 1 96.69 545 LEU B CA 1
ATOM 9797 C C . LEU B 1 545 ? 1.696 -33.906 -15.75 1 96.69 545 LEU B C 1
ATOM 9799 O O . LEU B 1 545 ? 2.445 -34.812 -16.141 1 96.69 545 LEU B O 1
ATOM 9803 N N . LYS B 1 546 ? 0.871 -33.281 -16.547 1 94.75 546 LYS B N 1
ATOM 9804 C CA . LYS B 1 546 ? 1.025 -33.281 -18 1 94.75 546 LYS B CA 1
ATOM 9805 C C . LYS B 1 546 ? 1.82 -32.094 -18.484 1 94.75 546 LYS B C 1
ATOM 9807 O O . LYS B 1 546 ? 1.605 -30.969 -18.016 1 94.75 546 LYS B O 1
ATOM 9812 N N . TYR B 1 547 ? 2.723 -32.312 -19.328 1 96.06 547 TYR B N 1
ATOM 9813 C CA . TYR B 1 547 ? 3.625 -31.281 -19.844 1 96.06 547 TYR B CA 1
ATOM 9814 C C . TYR B 1 547 ? 3.326 -30.984 -21.312 1 96.06 547 TYR B C 1
ATOM 9816 O O . TYR B 1 547 ? 3.328 -31.875 -22.156 1 96.06 547 TYR B O 1
ATOM 9824 N N . TYR B 1 548 ? 3.018 -29.719 -21.578 1 93.5 548 TYR B N 1
ATOM 9825 C CA . TYR B 1 548 ? 2.74 -29.266 -22.938 1 93.5 548 TYR B CA 1
ATOM 9826 C C . TYR B 1 548 ? 3.719 -28.188 -23.375 1 93.5 548 TYR B C 1
ATOM 9828 O O . TYR B 1 548 ? 4.316 -27.516 -22.531 1 93.5 548 TYR B O 1
ATOM 9836 N N . ARG B 1 549 ? 3.893 -28.062 -24.672 1 94.06 549 ARG B N 1
ATOM 9837 C CA . ARG B 1 549 ? 4.672 -26.984 -25.297 1 94.06 549 ARG B CA 1
ATOM 9838 C C . ARG B 1 549 ? 3.869 -26.281 -26.375 1 94.06 549 ARG B C 1
ATOM 9840 O O . ARG B 1 549 ? 3.145 -26.922 -27.141 1 94.06 549 ARG B O 1
ATOM 9847 N N . THR B 1 550 ? 4.012 -24.969 -26.359 1 89 550 THR B N 1
ATOM 9848 C CA . THR B 1 550 ? 3.332 -24.219 -27.422 1 89 550 THR B CA 1
ATOM 9849 C C . THR B 1 550 ? 3.998 -24.469 -28.766 1 89 550 THR B C 1
ATOM 9851 O O . THR B 1 550 ? 5.223 -24.547 -28.859 1 89 550 THR B O 1
ATOM 9854 N N . SER B 1 551 ? 3.199 -24.656 -29.703 1 83.88 551 SER B N 1
ATOM 9855 C CA . SER B 1 551 ? 3.604 -24.812 -31.094 1 83.88 551 SER B CA 1
ATOM 9856 C C . SER B 1 551 ? 2.658 -24.078 -32.031 1 83.88 551 SER B C 1
ATOM 9858 O O . SER B 1 551 ? 1.677 -23.469 -31.578 1 83.88 551 SER B O 1
ATOM 9860 N N . PHE B 1 552 ? 3.064 -23.922 -33.281 1 77.69 552 PHE B N 1
ATOM 9861 C CA . PHE B 1 552 ? 2.27 -23.156 -34.25 1 77.69 552 PHE B CA 1
ATOM 9862 C C . PHE B 1 552 ? 1.942 -24 -35.469 1 77.69 552 PHE B C 1
ATOM 9864 O O . PHE B 1 552 ? 2.76 -24.812 -35.906 1 77.69 552 PHE B O 1
ATOM 9871 N N . VAL B 1 553 ? 0.665 -23.922 -35.812 1 68.5 553 VAL B N 1
ATOM 9872 C CA . VAL B 1 553 ? 0.238 -24.578 -37.062 1 68.5 553 VAL B CA 1
ATOM 9873 C C . VAL B 1 553 ? -0.207 -23.516 -38.062 1 68.5 553 VAL B C 1
ATOM 9875 O O . VAL B 1 553 ? -0.893 -22.562 -37.719 1 68.5 553 VAL B O 1
ATOM 9878 N N . GLY B 1 554 ? -0.093 -23.547 -39.562 1 53.97 554 GLY B N 1
ATOM 9879 C CA . GLY B 1 554 ? -0.572 -22.719 -40.656 1 53.97 554 GLY B CA 1
ATOM 9880 C C . GLY B 1 554 ? 0.535 -21.953 -41.344 1 53.97 554 GLY B C 1
ATOM 9881 O O . GLY B 1 554 ? 1.712 -22.297 -41.219 1 53.97 554 GLY B O 1
ATOM 9882 N N . THR B 1 555 ? 1.042 -20.953 -41.406 1 45.28 555 THR B N 1
ATOM 9883 C CA . THR B 1 555 ? 1.182 -20 -42.5 1 45.28 555 THR B CA 1
ATOM 9884 C C . THR B 1 555 ? 1.865 -20.641 -43.688 1 45.28 555 THR B C 1
ATOM 9886 O O . THR B 1 555 ? 2.111 -19.984 -44.688 1 45.28 555 THR B O 1
ATOM 9889 N N . SER B 1 556 ? 2.809 -20.953 -44.125 1 41.03 556 SER B N 1
ATOM 9890 C CA . SER B 1 556 ? 3.027 -20.094 -45.281 1 41.03 556 SER B CA 1
ATOM 9891 C C . SER B 1 556 ? 1.798 -20.047 -46.188 1 41.03 556 SER B C 1
ATOM 9893 O O . SER B 1 556 ? 0.666 -20.109 -45.688 1 41.03 556 SER B O 1
ATOM 9895 N N . THR B 1 557 ? 1.67 -20.578 -47.469 1 37.62 557 THR B N 1
ATOM 9896 C CA . THR B 1 557 ? 0.802 -20.516 -48.656 1 37.62 557 THR B CA 1
ATOM 9897 C C . THR B 1 557 ? -0.406 -21.438 -48.469 1 37.62 557 THR B C 1
ATOM 9899 O O . THR B 1 557 ? -0.259 -22.656 -48.375 1 37.62 557 THR B O 1
ATOM 9902 N N . ALA B 1 558 ? -1.47 -21.078 -47.75 1 40.34 558 ALA B N 1
ATOM 9903 C CA . ALA B 1 558 ? -2.789 -21.703 -47.719 1 40.34 558 ALA B CA 1
ATOM 9904 C C . ALA B 1 558 ? -2.965 -22.641 -48.906 1 40.34 558 ALA B C 1
ATOM 9906 O O . ALA B 1 558 ? -3.691 -23.625 -48.844 1 40.34 558 ALA B O 1
ATOM 9907 N N . ASN B 1 559 ? -2.592 -22.203 -50 1 43.69 559 ASN B N 1
ATOM 9908 C CA . ASN B 1 559 ? -2.799 -22.812 -51.312 1 43.69 559 ASN B CA 1
ATOM 9909 C C . ASN B 1 559 ? -2.137 -24.188 -51.406 1 43.69 559 ASN B C 1
ATOM 9911 O O . ASN B 1 559 ? -2.307 -24.922 -52.375 1 43.69 559 ASN B O 1
ATOM 9915 N N . GLN B 1 560 ? -1.363 -24.531 -50.25 1 45.31 560 GLN B N 1
ATOM 9916 C CA . GLN B 1 560 ? -0.682 -25.797 -50.5 1 45.31 560 GLN B CA 1
ATOM 9917 C C . GLN B 1 560 ? -0.849 -26.766 -49.344 1 45.31 560 GLN B C 1
ATOM 9919 O O . GLN B 1 560 ? 0.025 -27.594 -49.062 1 45.31 560 GLN B O 1
ATOM 9924 N N . ALA B 1 561 ? -1.942 -26.594 -48.469 1 52.56 561 ALA B N 1
ATOM 9925 C CA . ALA B 1 561 ? -2.041 -27.531 -47.375 1 52.56 561 ALA B CA 1
ATOM 9926 C C . ALA B 1 561 ? -2.422 -28.922 -47.875 1 52.56 561 ALA B C 1
ATOM 9928 O O . ALA B 1 561 ? -3.373 -29.078 -48.625 1 52.56 561 ALA B O 1
ATOM 9929 N N . THR B 1 562 ? -1.554 -29.953 -47.688 1 60.78 562 THR B N 1
ATOM 9930 C CA . THR B 1 562 ? -1.794 -31.344 -48.062 1 60.78 562 THR B CA 1
ATOM 9931 C C . THR B 1 562 ? -2.789 -32 -47.125 1 60.78 562 THR B C 1
ATOM 9933 O O . THR B 1 562 ? -3.156 -31.406 -46.094 1 60.78 562 THR B O 1
ATOM 9936 N N . ASP B 1 563 ? -3.441 -33 -47.5 1 61.53 563 ASP B N 1
ATOM 9937 C CA . ASP B 1 563 ? -4.324 -33.812 -46.656 1 61.53 563 ASP B CA 1
ATOM 9938 C C . ASP B 1 563 ? -3.639 -34.219 -45.375 1 61.53 563 ASP B C 1
ATOM 9940 O O . ASP B 1 563 ? -4.281 -34.281 -44.312 1 61.53 563 ASP B O 1
ATOM 9944 N N . HIS B 1 564 ? -2.395 -34.344 -45.469 1 67.44 564 HIS B N 1
ATOM 9945 C CA . HIS B 1 564 ? -1.608 -34.688 -44.281 1 67.44 564 HIS B CA 1
ATOM 9946 C C . HIS B 1 564 ? -1.561 -33.531 -43.281 1 67.44 564 HIS B C 1
ATOM 9948 O O . HIS B 1 564 ? -1.7 -33.75 -42.062 1 67.44 564 HIS B O 1
ATOM 9954 N N . ASP B 1 565 ? -1.497 -32.406 -43.781 1 63.59 565 ASP B N 1
ATOM 9955 C CA . ASP B 1 565 ? -1.45 -31.234 -42.938 1 63.59 565 ASP B CA 1
ATOM 9956 C C . ASP B 1 565 ? -2.777 -31.031 -42.219 1 63.59 565 ASP B C 1
ATOM 9958 O O . ASP B 1 565 ? -2.797 -30.625 -41.031 1 63.59 565 ASP B O 1
ATOM 9962 N N . LYS B 1 566 ? -3.762 -31.344 -42.875 1 66.25 566 LYS B N 1
ATOM 9963 C CA . LYS B 1 566 ? -5.094 -31.219 -42.281 1 66.25 566 LYS B CA 1
ATOM 9964 C C . LYS B 1 566 ? -5.293 -32.219 -41.156 1 66.25 566 LYS B C 1
ATOM 9966 O O . LYS B 1 566 ? -5.875 -31.875 -40.094 1 66.25 566 LYS B O 1
ATOM 9971 N N . THR B 1 567 ? -4.82 -33.375 -41.406 1 72.25 567 THR B N 1
ATOM 9972 C CA . THR B 1 567 ? -4.938 -34.406 -40.375 1 72.25 567 THR B CA 1
ATOM 9973 C C . THR B 1 567 ? -4.145 -34.031 -39.125 1 72.25 567 THR B C 1
ATOM 9975 O O . THR B 1 567 ? -4.629 -34.188 -38 1 72.25 567 THR B O 1
ATOM 9978 N N . ILE B 1 568 ? -3.021 -33.531 -39.344 1 72.19 568 ILE B N 1
ATOM 9979 C CA . ILE B 1 568 ? -2.162 -33.156 -38.25 1 72.19 568 ILE B CA 1
ATOM 9980 C C . ILE B 1 568 ? -2.818 -32.031 -37.438 1 72.19 568 ILE B C 1
ATOM 9982 O O . ILE B 1 568 ? -2.803 -32.031 -36.219 1 72.19 568 ILE B O 1
ATOM 9986 N N . LEU B 1 569 ? -3.334 -31.219 -38.156 1 70.38 569 LEU B N 1
ATOM 9987 C CA . LEU B 1 569 ? -3.998 -30.094 -37.5 1 70.38 569 LEU B CA 1
ATOM 9988 C C . LEU B 1 569 ? -5.207 -30.562 -36.688 1 70.38 569 LEU B C 1
ATOM 9990 O O . LEU B 1 569 ? -5.457 -30.078 -35.594 1 70.38 569 LEU B O 1
ATOM 9994 N N . ALA B 1 570 ? -5.926 -31.406 -37.312 1 73.38 570 ALA B N 1
ATOM 9995 C CA . ALA B 1 570 ? -7.086 -31.953 -36.625 1 73.38 570 ALA B CA 1
ATOM 9996 C C . ALA B 1 570 ? -6.668 -32.688 -35.375 1 73.38 570 ALA B C 1
ATOM 9998 O O . ALA B 1 570 ? -7.34 -32.625 -34.344 1 73.38 570 ALA B O 1
ATOM 9999 N N . GLN B 1 571 ? -5.609 -33.344 -35.531 1 78.12 571 GLN B N 1
ATOM 10000 C CA . GLN B 1 571 ? -5.094 -34.094 -34.406 1 78.12 571 GLN B CA 1
ATOM 10001 C C . GLN B 1 571 ? -4.66 -33.156 -33.281 1 78.12 571 GLN B C 1
ATOM 10003 O O . GLN B 1 571 ? -4.926 -33.406 -32.094 1 78.12 571 GLN B O 1
ATOM 10008 N N . LYS B 1 572 ? -4.062 -32.188 -33.688 1 76.5 572 LYS B N 1
ATOM 10009 C CA . LYS B 1 572 ? -3.607 -31.219 -32.719 1 76.5 572 LYS B CA 1
ATOM 10010 C C . LYS B 1 572 ? -4.789 -30.5 -32.062 1 76.5 572 LYS B C 1
ATOM 10012 O O . LYS B 1 572 ? -4.77 -30.219 -30.859 1 76.5 572 LYS B O 1
ATOM 10017 N N . ALA B 1 573 ? -5.695 -30.203 -32.844 1 74.81 573 ALA B N 1
ATOM 10018 C CA . ALA B 1 573 ? -6.93 -29.641 -32.312 1 74.81 573 ALA B CA 1
ATOM 10019 C C . ALA B 1 573 ? -7.609 -30.609 -31.344 1 74.81 573 ALA B C 1
ATOM 10021 O O . ALA B 1 573 ? -8.203 -30.203 -30.344 1 74.81 573 ALA B O 1
ATOM 10022 N N . GLY B 1 574 ? -7.523 -31.828 -31.734 1 77.5 574 GLY B N 1
ATOM 10023 C CA . GLY B 1 574 ? -8.07 -32.875 -30.875 1 77.5 574 GLY B CA 1
ATOM 10024 C C . GLY B 1 574 ? -7.438 -32.875 -29.484 1 77.5 574 GLY B C 1
ATOM 10025 O O . GLY B 1 574 ? -8.133 -33.062 -28.484 1 77.5 574 GLY B O 1
ATOM 10026 N N . CYS B 1 575 ? -6.207 -32.625 -29.453 1 79.12 575 CYS B N 1
ATOM 10027 C CA . CYS B 1 575 ? -5.5 -32.531 -28.172 1 79.12 575 CYS B CA 1
ATOM 10028 C C . CYS B 1 575 ? -6.023 -31.391 -27.328 1 79.12 575 CYS B C 1
ATOM 10030 O O . CYS B 1 575 ? -6.168 -31.516 -26.109 1 79.12 575 CYS B O 1
ATOM 10032 N N . LEU B 1 576 ? -6.312 -30.344 -27.953 1 80.94 576 LEU B N 1
ATOM 10033 C CA . LEU B 1 576 ? -6.855 -29.188 -27.266 1 80.94 576 LEU B CA 1
ATOM 10034 C C . LEU B 1 576 ? -8.25 -29.484 -26.719 1 80.94 576 LEU B C 1
ATOM 10036 O O . LEU B 1 576 ? -8.586 -29.062 -25.609 1 80.94 576 LEU B O 1
ATOM 10040 N N . LEU B 1 577 ? -8.969 -30.156 -27.516 1 81.12 577 LEU B N 1
ATOM 10041 C CA . LEU B 1 577 ? -10.305 -30.516 -27.062 1 81.12 577 LEU B CA 1
ATOM 10042 C C . LEU B 1 577 ? -10.234 -31.469 -25.875 1 81.12 577 LEU B C 1
ATOM 10044 O O . LEU B 1 577 ? -11.031 -31.344 -24.938 1 81.12 577 LEU B O 1
ATOM 10048 N N . ALA B 1 578 ? -9.32 -32.344 -25.953 1 84.19 578 ALA B N 1
ATOM 10049 C CA . ALA B 1 578 ? -9.109 -33.25 -24.828 1 84.19 578 ALA B CA 1
ATOM 10050 C C . ALA B 1 578 ? -8.719 -32.5 -23.562 1 84.19 578 ALA B C 1
ATOM 10052 O O . ALA B 1 578 ? -9.148 -32.844 -22.469 1 84.19 578 ALA B O 1
ATOM 10053 N N . LEU B 1 579 ? -7.93 -31.547 -23.766 1 82.25 579 LEU B N 1
ATOM 10054 C CA . LEU B 1 579 ? -7.523 -30.688 -22.656 1 82.25 579 LEU B CA 1
ATOM 10055 C C . LEU B 1 579 ? -8.727 -29.969 -22.078 1 82.25 579 LEU B C 1
ATOM 10057 O O . LEU B 1 579 ? -8.852 -29.844 -20.844 1 82.25 579 LEU B O 1
ATOM 10061 N N . ALA B 1 580 ? -9.555 -29.5 -22.938 1 80.62 580 ALA B N 1
ATOM 10062 C CA . ALA B 1 580 ? -10.758 -28.797 -22.5 1 80.62 580 ALA B CA 1
ATOM 10063 C C . ALA B 1 580 ? -11.648 -29.688 -21.641 1 80.62 580 ALA B C 1
ATOM 10065 O O . ALA B 1 580 ? -12.312 -29.219 -20.719 1 80.62 580 ALA B O 1
ATOM 10066 N N . GLU B 1 581 ? -11.672 -30.953 -22 1 85.19 581 GLU B N 1
ATOM 10067 C CA . GLU B 1 581 ? -12.547 -31.922 -21.312 1 85.19 581 GLU B CA 1
ATOM 10068 C C . GLU B 1 581 ? -11.82 -32.594 -20.172 1 85.19 581 GLU B C 1
ATOM 10070 O O . GLU B 1 581 ? -12.398 -33.469 -19.484 1 85.19 581 GLU B O 1
ATOM 10075 N N . ASN B 1 582 ? -10.57 -32.25 -19.953 1 85.56 582 ASN B N 1
ATOM 10076 C CA . ASN B 1 582 ? -9.719 -32.844 -18.938 1 85.56 582 ASN B CA 1
ATOM 10077 C C . ASN B 1 582 ? -9.555 -34.375 -19.141 1 85.56 582 ASN B C 1
ATOM 10079 O O . ASN B 1 582 ? -9.609 -35.125 -18.188 1 85.56 582 ASN B O 1
ATOM 10083 N N . THR B 1 583 ? -9.672 -34.812 -20.328 1 90.19 583 THR B N 1
ATOM 10084 C CA . THR B 1 583 ? -9.32 -36.156 -20.719 1 90.19 583 THR B CA 1
ATOM 10085 C C . THR B 1 583 ? -7.922 -36.219 -21.328 1 90.19 583 THR B C 1
ATOM 10087 O O . THR B 1 583 ? -7.766 -36.281 -22.547 1 90.19 583 THR B O 1
ATOM 10090 N N . LEU B 1 584 ? -6.941 -36.312 -20.531 1 86.94 584 LEU B N 1
ATOM 10091 C CA . LEU B 1 584 ? -5.578 -35.938 -20.891 1 86.94 584 LEU B CA 1
ATOM 10092 C C . LEU B 1 584 ? -4.797 -37.125 -21.422 1 86.94 584 LEU B C 1
ATOM 10094 O O . LEU B 1 584 ? -3.656 -37 -21.859 1 86.94 584 LEU B O 1
ATOM 10098 N N . TYR B 1 585 ? -5.383 -38.281 -21.406 1 87.75 585 TYR B N 1
ATOM 10099 C CA . TYR B 1 585 ? -4.652 -39.5 -21.812 1 87.75 585 TYR B CA 1
ATOM 10100 C C . TYR B 1 585 ? -5.164 -40.031 -23.156 1 87.75 585 TYR B C 1
ATOM 10102 O O . TYR B 1 585 ? -6.309 -40.469 -23.25 1 87.75 585 TYR B O 1
ATOM 10110 N N . GLU B 1 586 ? -4.316 -40 -24.156 1 89.88 586 GLU B N 1
ATOM 10111 C CA . GLU B 1 586 ? -4.676 -40.469 -25.5 1 89.88 586 GLU B CA 1
ATOM 10112 C C . GLU B 1 586 ? -4.691 -42 -25.547 1 89.88 586 GLU B C 1
ATOM 10114 O O . GLU B 1 586 ? -3.66 -42.656 -25.344 1 89.88 586 GLU B O 1
ATOM 10119 N N . MET B 1 587 ? -5.82 -42.594 -25.812 1 90.62 587 MET B N 1
ATOM 10120 C CA . MET B 1 587 ? -5.996 -44.031 -25.812 1 90.62 587 MET B CA 1
ATOM 10121 C C . MET B 1 587 ? -5.875 -44.594 -27.219 1 90.62 587 MET B C 1
ATOM 10123 O O . MET B 1 587 ? -5.461 -45.75 -27.406 1 90.62 587 MET B O 1
ATOM 10127 N N . LYS B 1 588 ? -6.355 -43.812 -28.156 1 91.75 588 LYS B N 1
ATOM 10128 C CA . LYS B 1 588 ? -6.328 -44.25 -29.547 1 91.75 588 LYS B CA 1
ATOM 10129 C C . LYS B 1 588 ? -6.102 -43.062 -30.484 1 91.75 588 LYS B C 1
ATOM 10131 O O . LYS B 1 588 ? -6.676 -42 -30.281 1 91.75 588 LYS B O 1
ATOM 10136 N N . LYS B 1 589 ? -5.184 -43.188 -31.391 1 89.81 589 LYS B N 1
ATOM 10137 C CA . LYS B 1 589 ? -4.891 -42.188 -32.438 1 89.81 589 LYS B CA 1
ATOM 10138 C C . LYS B 1 589 ? -4.824 -42.844 -33.812 1 89.81 589 LYS B C 1
ATOM 10140 O O . LYS B 1 589 ? -4.016 -43.75 -34.031 1 89.81 589 LYS B O 1
ATOM 10145 N N . THR B 1 590 ? -5.754 -42.469 -34.625 1 86.75 590 THR B N 1
ATOM 10146 C CA . THR B 1 590 ? -5.746 -42.938 -36.031 1 86.75 590 THR B CA 1
ATOM 10147 C C . THR B 1 590 ? -5.703 -41.75 -36.969 1 86.75 590 THR B C 1
ATOM 10149 O O . THR B 1 590 ? -5.609 -40.594 -36.562 1 86.75 590 THR B O 1
ATOM 10152 N N . ASP B 1 591 ? -5.703 -42.031 -38.25 1 83 591 ASP B N 1
ATOM 10153 C CA . ASP B 1 591 ? -5.727 -40.969 -39.25 1 83 591 ASP B CA 1
ATOM 10154 C C . ASP B 1 591 ? -7.117 -40.344 -39.375 1 83 591 ASP B C 1
ATOM 10156 O O . ASP B 1 591 ? -7.281 -39.281 -40 1 83 591 ASP B O 1
ATOM 10160 N N . SER B 1 592 ? -8.078 -40.969 -38.688 1 83.94 592 SER B N 1
ATOM 10161 C CA . SER B 1 592 ? -9.445 -40.5 -38.875 1 83.94 592 SER B CA 1
ATOM 10162 C C . SER B 1 592 ? -10.039 -40 -37.562 1 83.94 592 SER B C 1
ATOM 10164 O O . SER B 1 592 ? -10.977 -39.188 -37.562 1 83.94 592 SER B O 1
ATOM 10166 N N . TYR B 1 593 ? -9.602 -40.531 -36.469 1 88.94 593 TYR B N 1
ATOM 10167 C CA . TYR B 1 593 ? -10.195 -40.125 -35.219 1 88.94 593 TYR B CA 1
ATOM 10168 C C . TYR B 1 593 ? -9.219 -40.344 -34.062 1 88.94 593 TYR B C 1
ATOM 10170 O O . TYR B 1 593 ? -8.203 -41 -34.188 1 88.94 593 TYR B O 1
ATOM 10178 N N . GLN B 1 594 ? -9.445 -39.594 -32.938 1 91.31 594 GLN B N 1
ATOM 10179 C CA . GLN B 1 594 ? -8.695 -39.688 -31.703 1 91.31 594 GLN B CA 1
ATOM 10180 C C . GLN B 1 594 ? -9.633 -39.906 -30.516 1 91.31 594 GLN B C 1
ATOM 10182 O O . GLN B 1 594 ? -10.766 -39.406 -30.516 1 91.31 594 GLN B O 1
ATOM 10187 N N . ILE B 1 595 ? -9.156 -40.719 -29.578 1 93.62 595 ILE B N 1
ATOM 10188 C CA . ILE B 1 595 ? -9.922 -40.938 -28.344 1 93.62 595 ILE B CA 1
ATOM 10189 C C . ILE B 1 595 ? -9.031 -40.688 -27.125 1 93.62 595 ILE B C 1
ATOM 10191 O O . ILE B 1 595 ? -7.918 -41.219 -27.047 1 93.62 595 ILE B O 1
ATOM 10195 N N . PHE B 1 596 ? -9.531 -39.844 -26.266 1 92 596 PHE B N 1
ATOM 10196 C CA . PHE B 1 596 ? -8.844 -39.5 -25.031 1 92 596 PHE B CA 1
ATOM 10197 C C . PHE B 1 596 ? -9.656 -39.938 -23.812 1 92 596 PHE B C 1
ATOM 10199 O O . PHE B 1 596 ? -10.883 -40.062 -23.891 1 92 596 PHE B O 1
ATOM 10206 N N . LYS B 1 597 ? -8.961 -40.219 -22.641 1 92.31 597 LYS B N 1
ATOM 10207 C CA . LYS B 1 597 ? -9.641 -40.625 -21.422 1 92.31 597 LYS B CA 1
ATOM 10208 C C . LYS B 1 597 ? -9.164 -39.844 -20.219 1 92.31 597 LYS B C 1
ATOM 10210 O O . LYS B 1 597 ? -8.031 -39.344 -20.203 1 92.31 597 LYS B O 1
ATOM 10215 N N . ASP B 1 598 ? -10.109 -39.625 -19.312 1 89.94 598 ASP B N 1
ATOM 10216 C CA . ASP B 1 598 ? -9.75 -39.125 -17.984 1 89.94 598 ASP B CA 1
ATOM 10217 C C . ASP B 1 598 ? -8.977 -40.188 -17.188 1 89.94 598 ASP B C 1
ATOM 10219 O O . ASP B 1 598 ? -9.25 -41.375 -17.312 1 89.94 598 ASP B O 1
ATOM 10223 N N . LYS B 1 599 ? -8.141 -39.781 -16.375 1 82.56 599 LYS B N 1
ATOM 10224 C CA . LYS B 1 599 ? -7.25 -40.688 -15.648 1 82.56 599 LYS B CA 1
ATOM 10225 C C . LYS B 1 599 ? -8.039 -41.594 -14.695 1 82.56 599 LYS B C 1
ATOM 10227 O O . LYS B 1 599 ? -7.797 -42.781 -14.625 1 82.56 599 LYS B O 1
ATOM 10232 N N . ASN B 1 600 ? -8.961 -41.031 -14.008 1 83.06 600 ASN B N 1
ATOM 10233 C CA . ASN B 1 600 ? -9.555 -41.719 -12.859 1 83.06 600 ASN B CA 1
ATOM 10234 C C . ASN B 1 600 ? -11.016 -42.094 -13.117 1 83.06 600 ASN B C 1
ATOM 10236 O O . ASN B 1 600 ? -11.594 -42.906 -12.406 1 83.06 600 ASN B O 1
ATOM 10240 N N . HIS B 1 601 ? -11.609 -41.406 -14.086 1 87.38 601 HIS B N 1
ATOM 10241 C CA . HIS B 1 601 ? -13.039 -41.594 -14.32 1 87.38 601 HIS B CA 1
ATOM 10242 C C . HIS B 1 601 ? -13.32 -42.094 -15.727 1 87.38 601 HIS B C 1
ATOM 10244 O O . HIS B 1 601 ? -12.469 -41.969 -16.609 1 87.38 601 HIS B O 1
ATOM 10250 N N . ASP B 1 602 ? -14.492 -42.656 -15.852 1 90.44 602 ASP B N 1
ATOM 10251 C CA . ASP B 1 602 ? -14.914 -43.125 -17.172 1 90.44 602 ASP B CA 1
ATOM 10252 C C . ASP B 1 602 ? -15.516 -42 -17.984 1 90.44 602 ASP B C 1
ATOM 10254 O O . ASP B 1 602 ? -16.703 -42 -18.328 1 90.44 602 ASP B O 1
ATOM 10258 N N . VAL B 1 603 ? -14.703 -41.031 -18.172 1 92.25 603 VAL B N 1
ATOM 10259 C CA . VAL B 1 603 ? -15.023 -39.906 -19.031 1 92.25 603 VAL B CA 1
ATOM 10260 C C . VAL B 1 603 ? -14.086 -39.875 -20.234 1 92.25 603 VAL B C 1
ATOM 10262 O O . VAL B 1 603 ? -12.867 -39.969 -20.094 1 92.25 603 VAL B O 1
ATOM 10265 N N . TRP B 1 604 ? -14.742 -39.688 -21.422 1 94.12 604 TRP B N 1
ATOM 10266 C CA . TRP B 1 604 ? -13.977 -39.812 -22.656 1 94.12 604 TRP B CA 1
ATOM 10267 C C . TRP B 1 604 ? -14.219 -38.625 -23.578 1 94.12 604 TRP B C 1
ATOM 10269 O O . TRP B 1 604 ? -15.273 -38 -23.531 1 94.12 604 TRP B O 1
ATOM 10279 N N . THR B 1 605 ? -13.219 -38.344 -24.359 1 92.69 605 THR B N 1
ATOM 10280 C CA . THR B 1 605 ? -13.344 -37.438 -25.5 1 92.69 605 THR B CA 1
ATOM 10281 C C . THR B 1 605 ? -12.992 -38.156 -26.797 1 92.69 605 THR B C 1
ATOM 10283 O O . THR B 1 605 ? -11.891 -38.688 -26.953 1 92.69 605 THR B O 1
ATOM 10286 N N . ALA B 1 606 ? -13.953 -38.219 -27.672 1 92.62 606 ALA B N 1
ATOM 10287 C CA . ALA B 1 606 ? -13.766 -38.844 -28.984 1 92.62 606 ALA B CA 1
ATOM 10288 C C . ALA B 1 606 ? -13.914 -37.812 -30.109 1 92.62 606 ALA B C 1
ATOM 10290 O O . ALA B 1 606 ? -14.906 -37.094 -30.156 1 92.62 606 ALA B O 1
ATOM 10291 N N . ILE B 1 607 ? -12.938 -37.75 -30.953 1 89.44 607 ILE B N 1
ATOM 10292 C CA . ILE B 1 607 ? -12.914 -36.719 -31.984 1 89.44 607 ILE B CA 1
ATOM 10293 C C . ILE B 1 607 ? -12.773 -37.375 -33.344 1 89.44 607 ILE B C 1
ATOM 10295 O O . ILE B 1 607 ? -11.852 -38.156 -33.594 1 89.44 607 ILE B O 1
ATOM 10299 N N . TYR B 1 608 ? -13.68 -37.062 -34.219 1 87.44 608 TYR B N 1
ATOM 10300 C CA . TYR B 1 608 ? -13.609 -37.5 -35.594 1 87.44 608 TYR B CA 1
ATOM 10301 C C . TYR B 1 608 ? -13.227 -36.375 -36.531 1 87.44 608 TYR B C 1
ATOM 10303 O O . TYR B 1 608 ? -13.805 -35.281 -36.469 1 87.44 608 TYR B O 1
ATOM 10311 N N . PHE B 1 609 ? -12.219 -36.469 -37.438 1 79.56 609 PHE B N 1
ATOM 10312 C CA . PHE B 1 609 ? -11.82 -35.312 -38.219 1 79.56 609 PHE B CA 1
ATOM 10313 C C . PHE B 1 609 ? -11.586 -35.688 -39.656 1 79.56 609 PHE B C 1
ATOM 10315 O O . PHE B 1 609 ? -11.047 -34.906 -40.438 1 79.56 609 PHE B O 1
ATOM 10322 N N . LYS B 1 610 ? -11.961 -36.812 -40.188 1 70.75 610 LYS B N 1
ATOM 10323 C CA . LYS B 1 610 ? -11.844 -37.125 -41.625 1 70.75 610 LYS B CA 1
ATOM 10324 C C . LYS B 1 610 ? -13.086 -36.656 -42.375 1 70.75 610 LYS B C 1
ATOM 10326 O O . LYS B 1 610 ? -14.211 -36.906 -41.938 1 70.75 610 LYS B O 1
ATOM 10331 N N . GLU B 1 611 ? -12.93 -35.719 -43.406 1 60.41 611 GLU B N 1
ATOM 10332 C CA . GLU B 1 611 ? -14.031 -35.156 -44.188 1 60.41 611 GLU B CA 1
ATOM 10333 C C . GLU B 1 611 ? -14.68 -36.219 -45.062 1 60.41 611 GLU B C 1
ATOM 10335 O O . GLU B 1 611 ? -15.852 -36.125 -45.438 1 60.41 611 GLU B O 1
ATOM 10340 N N . ASP B 1 612 ? -13.844 -37.25 -45.531 1 54.94 612 ASP B N 1
ATOM 10341 C CA . ASP B 1 612 ? -14.414 -38.188 -46.5 1 54.94 612 ASP B CA 1
ATOM 10342 C C . ASP B 1 612 ? -15.438 -39.094 -45.844 1 54.94 612 ASP B C 1
ATOM 10344 O O . ASP B 1 612 ? -15.094 -39.844 -44.906 1 54.94 612 ASP B O 1
ATOM 10348 N N . TYR B 1 613 ? -16.609 -38.594 -45.906 1 52.56 613 TYR B N 1
ATOM 10349 C CA . TYR B 1 613 ? -17.688 -39.406 -45.375 1 52.56 613 TYR B CA 1
ATOM 10350 C C . TYR B 1 613 ? -17.609 -40.844 -45.906 1 52.56 613 TYR B C 1
ATOM 10352 O O . TYR B 1 613 ? -18.562 -41.344 -46.531 1 52.56 613 TYR B O 1
ATOM 10360 N N . ARG B 1 614 ? -16.453 -41.281 -46.281 1 58.88 614 ARG B N 1
ATOM 10361 C CA . ARG B 1 614 ? -16.594 -42.719 -46.562 1 58.88 614 ARG B CA 1
ATOM 10362 C C . ARG B 1 614 ? -17.109 -43.469 -45.344 1 58.88 614 ARG B C 1
ATOM 10364 O O . ARG B 1 614 ? -16.516 -43.375 -44.25 1 58.88 614 ARG B O 1
ATOM 10371 N N . PRO B 1 615 ? -18.312 -43.969 -45.375 1 64.88 615 PRO B N 1
ATOM 10372 C CA . PRO B 1 615 ? -19.094 -44.625 -44.344 1 64.88 615 PRO B CA 1
ATOM 10373 C C . PRO B 1 615 ? -18.266 -45.594 -43.5 1 64.88 615 PRO B C 1
ATOM 10375 O O . PRO B 1 615 ? -18.531 -45.781 -42.281 1 64.88 615 PRO B O 1
ATOM 10378 N N . LYS B 1 616 ? -17.109 -46 -44 1 76.44 616 LYS B N 1
ATOM 10379 C CA . LYS B 1 616 ? -16.406 -47.062 -43.281 1 76.44 616 LYS B CA 1
ATOM 10380 C C . LYS B 1 616 ? -15.703 -46.531 -42.031 1 76.44 616 LYS B C 1
ATOM 10382 O O . LYS B 1 616 ? -15.82 -47.094 -40.938 1 76.44 616 LYS B O 1
ATOM 10387 N N . TYR B 1 617 ? -15.039 -45.406 -42.188 1 80.88 617 TYR B N 1
ATOM 10388 C CA . TYR B 1 617 ? -14.25 -44.875 -41.062 1 80.88 617 TYR B CA 1
ATOM 10389 C C . TYR B 1 617 ? -15.148 -44.281 -40 1 80.88 617 TYR B C 1
ATOM 10391 O O . TYR B 1 617 ? -14.859 -44.438 -38.812 1 80.88 617 TYR B O 1
ATOM 10399 N N . PHE B 1 618 ? -16.219 -43.688 -40.344 1 86.19 618 PHE B N 1
ATOM 10400 C CA . PHE B 1 618 ? -17.125 -43.125 -39.375 1 86.19 618 PHE B CA 1
ATOM 10401 C C . PHE B 1 618 ? -17.828 -44.219 -38.562 1 86.19 618 PHE B C 1
ATOM 10403 O O . PHE B 1 618 ? -18.031 -44.094 -37.375 1 86.19 618 PHE B O 1
ATOM 10410 N N . ASN B 1 619 ? -18.188 -45.312 -39.344 1 84.25 619 ASN B N 1
ATOM 10411 C CA . ASN B 1 619 ? -18.812 -46.406 -38.656 1 84.25 619 ASN B CA 1
ATOM 10412 C C . ASN B 1 619 ? -17.875 -47.062 -37.625 1 84.25 619 ASN B C 1
ATOM 10414 O O . ASN B 1 619 ? -18.312 -47.5 -36.562 1 84.25 619 ASN B O 1
ATOM 10418 N N . GLU B 1 620 ? -16.703 -47.062 -38.062 1 88.75 620 GLU B N 1
ATOM 10419 C CA . GLU B 1 620 ? -15.703 -47.594 -37.125 1 88.75 620 GLU B CA 1
ATOM 10420 C C . GLU B 1 620 ? -15.617 -46.719 -35.875 1 88.75 620 GLU B C 1
ATOM 10422 O O . GLU B 1 620 ? -15.508 -47.219 -34.75 1 88.75 620 GLU B O 1
ATOM 10427 N N . PHE B 1 621 ? -15.617 -45.406 -36.125 1 91.44 621 PHE B N 1
ATOM 10428 C CA . PHE B 1 621 ? -15.562 -44.438 -35.031 1 91.44 621 PHE B CA 1
ATOM 10429 C C . PHE B 1 621 ? -16.766 -44.625 -34.094 1 91.44 621 PHE B C 1
ATOM 10431 O O . PHE B 1 621 ? -16.609 -44.656 -32.875 1 91.44 621 PHE B O 1
ATOM 10438 N N . VAL B 1 622 ? -17.891 -44.75 -34.688 1 90.06 622 VAL B N 1
ATOM 10439 C CA . VAL B 1 622 ? -19.109 -44.906 -33.906 1 90.06 622 VAL B CA 1
ATOM 10440 C C . VAL B 1 622 ? -19.047 -46.188 -33.094 1 90.06 622 VAL B C 1
ATOM 10442 O O . VAL B 1 622 ? -19.484 -46.25 -31.938 1 90.06 622 VAL B O 1
ATOM 10445 N N . HIS B 1 623 ? -18.516 -47.188 -33.719 1 90.06 623 HIS B N 1
ATOM 10446 C CA . HIS B 1 623 ? -18.391 -48.469 -33.031 1 90.06 623 HIS B CA 1
ATOM 10447 C C . HIS B 1 623 ? -17.438 -48.375 -31.844 1 90.06 623 HIS B C 1
ATOM 10449 O O . HIS B 1 623 ? -17.703 -48.938 -30.797 1 90.06 623 HIS B O 1
ATOM 10455 N N . GLU B 1 624 ? -16.406 -47.688 -32.062 1 93 624 GLU B N 1
ATOM 10456 C CA . GLU B 1 624 ? -15.453 -47.5 -30.969 1 93 624 GLU B CA 1
ATOM 10457 C C . GLU B 1 624 ? -16.094 -46.75 -29.812 1 93 624 GLU B C 1
ATOM 10459 O O . GLU B 1 624 ? -15.875 -47.094 -28.641 1 93 624 GLU B O 1
ATOM 10464 N N . VAL B 1 625 ? -16.828 -45.719 -30.141 1 93.81 625 VAL B N 1
ATOM 10465 C CA . VAL B 1 625 ? -17.5 -44.906 -29.125 1 93.81 625 VAL B CA 1
ATOM 10466 C C . VAL B 1 625 ? -18.516 -45.75 -28.359 1 93.81 625 VAL B C 1
ATOM 10468 O O . VAL B 1 625 ? -18.688 -45.594 -27.156 1 93.81 625 VAL B O 1
ATOM 10471 N N . GLU B 1 626 ? -19.078 -46.688 -29 1 91.06 626 GLU B N 1
ATOM 10472 C CA . GLU B 1 626 ? -20.094 -47.562 -28.406 1 91.06 626 GLU B CA 1
ATOM 10473 C C . GLU B 1 626 ? -19.484 -48.469 -27.344 1 91.06 626 GLU B C 1
ATOM 10475 O O . GLU B 1 626 ? -20.156 -48.781 -26.344 1 91.06 626 GLU B O 1
ATOM 10480 N N . GLN B 1 627 ? -18.312 -48.781 -27.531 1 92.12 627 GLN B N 1
ATOM 10481 C CA . GLN B 1 627 ? -17.656 -49.719 -26.641 1 92.12 627 GLN B CA 1
ATOM 10482 C C . GLN B 1 627 ? -17.172 -49.031 -25.359 1 92.12 627 GLN B C 1
ATOM 10484 O O . GLN B 1 627 ? -16.875 -49.719 -24.375 1 92.12 627 GLN B O 1
ATOM 10489 N N . LEU B 1 628 ? -17.094 -47.781 -25.422 1 93.19 628 LEU B N 1
ATOM 10490 C CA . LEU B 1 628 ? -16.578 -47.031 -24.266 1 93.19 628 LEU B CA 1
ATOM 10491 C C . LEU B 1 628 ? -17.625 -46.938 -23.156 1 93.19 628 LEU B C 1
ATOM 10493 O O . LEU B 1 628 ? -18.828 -46.875 -23.438 1 93.19 628 LEU B O 1
ATOM 10497 N N . GLN B 1 629 ? -17.219 -47 -21.938 1 90.94 629 GLN B N 1
ATOM 10498 C CA . GLN B 1 629 ? -18.109 -46.906 -20.781 1 90.94 629 GLN B CA 1
ATOM 10499 C C . GLN B 1 629 ? -18.109 -45.5 -20.203 1 90.94 629 GLN B C 1
ATOM 10501 O O . GLN B 1 629 ? -17.109 -44.781 -20.281 1 90.94 629 GLN B O 1
ATOM 10506 N N . GLY B 1 630 ? -19.25 -45.094 -19.641 1 92.12 630 GLY B N 1
ATOM 10507 C CA . GLY B 1 630 ? -19.328 -43.844 -18.938 1 92.12 630 GLY B CA 1
ATOM 10508 C C . GLY B 1 630 ? -19.719 -42.688 -19.844 1 92.12 630 GLY B C 1
ATOM 10509 O O . GLY B 1 630 ? -20.547 -42.844 -20.734 1 92.12 630 GLY B O 1
ATOM 10510 N N . VAL B 1 631 ? -19.188 -41.5 -19.578 1 91.44 631 VAL B N 1
ATOM 10511 C CA . VAL B 1 631 ? -19.547 -40.281 -20.297 1 91.44 631 VAL B CA 1
ATOM 10512 C C . VAL B 1 631 ? -18.609 -40.094 -21.5 1 91.44 631 VAL B C 1
ATOM 10514 O O . VAL B 1 631 ? -17.391 -40.188 -21.344 1 91.44 631 VAL B O 1
ATOM 10517 N N . LYS B 1 632 ? -19.266 -39.875 -22.688 1 94.06 632 LYS B N 1
ATOM 10518 C CA . LYS B 1 632 ? -18.5 -39.719 -23.922 1 94.06 632 LYS B CA 1
ATOM 10519 C C . LYS B 1 632 ? -18.797 -38.344 -24.562 1 94.06 632 LYS B C 1
ATOM 10521 O O . LYS B 1 632 ? -19.875 -38.125 -25.094 1 94.06 632 LYS B O 1
ATOM 10526 N N . ASN B 1 633 ? -17.781 -37.469 -24.516 1 92.5 633 ASN B N 1
ATOM 10527 C CA . ASN B 1 633 ? -17.859 -36.25 -25.266 1 92.5 633 ASN B CA 1
ATOM 10528 C C . ASN B 1 633 ? -17.359 -36.406 -26.703 1 92.5 633 ASN B C 1
ATOM 10530 O O . ASN B 1 633 ? -16.188 -36.688 -26.922 1 92.5 633 ASN B O 1
ATOM 10534 N N . VAL B 1 634 ? -18.266 -36.219 -27.641 1 90.94 634 VAL B N 1
ATOM 10535 C CA . VAL B 1 634 ? -17.938 -36.531 -29.031 1 90.94 634 VAL B CA 1
ATOM 10536 C C . VAL B 1 634 ? -17.891 -35.25 -29.859 1 90.94 634 VAL B C 1
ATOM 10538 O O . VAL B 1 634 ? -18.812 -34.438 -29.797 1 90.94 634 VAL B O 1
ATOM 10541 N N . TYR B 1 635 ? -16.766 -35.062 -30.484 1 87.81 635 TYR B N 1
ATOM 10542 C CA . TYR B 1 635 ? -16.578 -33.938 -31.391 1 87.81 635 TYR B CA 1
ATOM 10543 C C . TYR B 1 635 ? -16.391 -34.406 -32.844 1 87.81 635 TYR B C 1
ATOM 10545 O O . TYR B 1 635 ? -15.617 -35.344 -33.094 1 87.81 635 TYR B O 1
ATOM 10553 N N . ILE B 1 636 ? -17.125 -33.812 -33.719 1 82.38 636 ILE B N 1
ATOM 10554 C CA . ILE B 1 636 ? -17.031 -34.188 -35.156 1 82.38 636 ILE B CA 1
ATOM 10555 C C . ILE B 1 636 ? -16.625 -32.938 -35.969 1 82.38 636 ILE B C 1
ATOM 10557 O O . ILE B 1 636 ? -17.344 -31.953 -35.969 1 82.38 636 ILE B O 1
ATOM 10561 N N . PHE B 1 637 ? -15.328 -33.094 -36.5 1 74.75 637 PHE B N 1
ATOM 10562 C CA . PHE B 1 637 ? -14.906 -32.031 -37.406 1 74.75 637 PHE B CA 1
ATOM 10563 C C . PHE B 1 637 ? -15.641 -32.156 -38.75 1 74.75 637 PHE B C 1
ATOM 10565 O O . PHE B 1 637 ? -15.461 -33.125 -39.469 1 74.75 637 PHE B O 1
ATOM 10572 N N . SER B 1 638 ? -16.797 -31.562 -39.031 1 62.75 638 SER B N 1
ATOM 10573 C CA . SER B 1 638 ? -17.516 -31.578 -40.281 1 62.75 638 SER B CA 1
ATOM 10574 C C . SER B 1 638 ? -17.875 -30.156 -40.719 1 62.75 638 SER B C 1
ATOM 10576 O O . SER B 1 638 ? -18 -29.266 -39.906 1 62.75 638 SER B O 1
ATOM 10578 N N . TRP B 1 639 ? -17.641 -29.828 -42.062 1 53.88 639 TRP B N 1
ATOM 10579 C CA . TRP B 1 639 ? -18.094 -28.562 -42.594 1 53.88 639 TRP B CA 1
ATOM 10580 C C . TRP B 1 639 ? -19.594 -28.375 -42.375 1 53.88 639 TRP B C 1
ATOM 10582 O O . TRP B 1 639 ? -20.109 -27.25 -42.438 1 53.88 639 TRP B O 1
ATOM 10592 N N . GLY B 1 640 ? -20.375 -29.516 -42.062 1 52.84 640 GLY B N 1
ATOM 10593 C CA . GLY B 1 640 ? -21.828 -29.391 -41.969 1 52.84 640 GLY B CA 1
ATOM 10594 C C . GLY B 1 640 ? -22.312 -29.297 -40.531 1 52.84 640 GLY B C 1
ATOM 10595 O O . GLY B 1 640 ? -21.516 -29.156 -39.594 1 52.84 640 GLY B O 1
ATOM 10596 N N . ASP B 1 641 ? -23.656 -29.062 -40.281 1 54.81 641 ASP B N 1
ATOM 10597 C CA . ASP B 1 641 ? -24.406 -28.938 -39.031 1 54.81 641 ASP B CA 1
ATOM 10598 C C . ASP B 1 641 ? -24.25 -30.188 -38.156 1 54.81 641 ASP B C 1
ATOM 10600 O O . ASP B 1 641 ? -24.422 -31.297 -38.625 1 54.81 641 ASP B O 1
ATOM 10604 N N . VAL B 1 642 ? -23.672 -30.109 -36.875 1 61.09 642 VAL B N 1
ATOM 10605 C CA . VAL B 1 642 ? -23.5 -31.156 -35.875 1 61.09 642 VAL B CA 1
ATOM 10606 C C . VAL B 1 642 ? -24.781 -31.984 -35.781 1 61.09 642 VAL B C 1
ATOM 10608 O O . VAL B 1 642 ? -24.719 -33.188 -35.562 1 61.09 642 VAL B O 1
ATOM 10611 N N . GLY B 1 643 ? -25.891 -31.344 -36.094 1 62.41 643 GLY B N 1
ATOM 10612 C CA . GLY B 1 643 ? -27.188 -31.984 -35.969 1 62.41 643 GLY B CA 1
ATOM 10613 C C . GLY B 1 643 ? -27.359 -33.156 -36.906 1 62.41 643 GLY B C 1
ATOM 10614 O O . GLY B 1 643 ? -28.109 -34.094 -36.625 1 62.41 643 GLY B O 1
ATOM 10615 N N . SER B 1 644 ? -26.594 -33.156 -38.031 1 66.62 644 SER B N 1
ATOM 10616 C CA . SER B 1 644 ? -26.75 -34.188 -39.031 1 66.62 644 SER B CA 1
ATOM 10617 C C . SER B 1 644 ? -26.172 -35.531 -38.562 1 66.62 644 SER B C 1
ATOM 10619 O O . SER B 1 644 ? -26.469 -36.562 -39.125 1 66.62 644 SER B O 1
ATOM 10621 N N . PHE B 1 645 ? -25.422 -35.375 -37.406 1 76.62 645 PHE B N 1
ATOM 10622 C CA . PHE B 1 645 ? -24.734 -36.594 -36.969 1 76.62 645 PHE B CA 1
ATOM 10623 C C . PHE B 1 645 ? -25.391 -37.156 -35.719 1 76.62 645 PHE B C 1
ATOM 10625 O O . PHE B 1 645 ? -25 -38.219 -35.219 1 76.62 645 PHE B O 1
ATOM 10632 N N . ASP B 1 646 ? -26.406 -36.5 -35.281 1 78.06 646 ASP B N 1
ATOM 10633 C CA . ASP B 1 646 ? -27.094 -36.906 -34.031 1 78.06 646 ASP B CA 1
ATOM 10634 C C . ASP B 1 646 ? -27.672 -38.312 -34.156 1 78.06 646 ASP B C 1
ATOM 10636 O O . ASP B 1 646 ? -27.656 -39.094 -33.219 1 78.06 646 ASP B O 1
ATOM 10640 N N . SER B 1 647 ? -28.109 -38.594 -35.312 1 78.75 647 SER B N 1
ATOM 10641 C CA . SER B 1 647 ? -28.797 -39.875 -35.5 1 78.75 647 SER B CA 1
ATOM 10642 C C . SER B 1 647 ? -27.859 -41.062 -35.312 1 78.75 647 SER B C 1
ATOM 10644 O O . SER B 1 647 ? -28.297 -42.156 -34.938 1 78.75 647 SER B O 1
ATOM 10646 N N . TYR B 1 648 ? -26.562 -40.812 -35.5 1 81.56 648 TYR B N 1
ATOM 10647 C CA . TYR B 1 648 ? -25.594 -41.906 -35.375 1 81.56 648 TYR B CA 1
ATOM 10648 C C . TYR B 1 648 ? -25.312 -42.25 -33.938 1 81.56 648 TYR B C 1
ATOM 10650 O O . TYR B 1 648 ? -24.844 -43.344 -33.625 1 81.56 648 TYR B O 1
ATOM 10658 N N . PHE B 1 649 ? -25.656 -41.281 -33 1 85.31 649 PHE B N 1
ATOM 10659 C CA . PHE B 1 649 ? -25.266 -41.5 -31.609 1 85.31 649 PHE B CA 1
ATOM 10660 C C . PHE B 1 649 ? -26.484 -41.562 -30.703 1 85.31 649 PHE B C 1
ATOM 10662 O O . PHE B 1 649 ? -26.359 -41.75 -29.484 1 85.31 649 PHE B O 1
ATOM 10669 N N . GLU B 1 650 ? -27.703 -41.406 -31.172 1 81.5 650 GLU B N 1
ATOM 10670 C CA . GLU B 1 650 ? -28.938 -41.344 -30.406 1 81.5 650 GLU B CA 1
ATOM 10671 C C . GLU B 1 650 ? -29.156 -42.594 -29.609 1 81.5 650 GLU B C 1
ATOM 10673 O O . GLU B 1 650 ? -29.734 -42.562 -28.516 1 81.5 650 GLU B O 1
ATOM 10678 N N . TYR B 1 651 ? -28.688 -43.719 -30.078 1 80.94 651 TYR B N 1
ATOM 10679 C CA . TYR B 1 651 ? -28.938 -45 -29.406 1 80.94 651 TYR B CA 1
ATOM 10680 C C . TYR B 1 651 ? -27.859 -45.281 -28.375 1 80.94 651 TYR B C 1
ATOM 10682 O O . TYR B 1 651 ? -27.969 -46.25 -27.625 1 80.94 651 TYR B O 1
ATOM 10690 N N . LEU B 1 652 ? -26.859 -44.5 -28.359 1 87.44 652 LEU B N 1
ATOM 10691 C CA . LEU B 1 652 ? -25.75 -44.75 -27.438 1 87.44 652 LEU B CA 1
ATOM 10692 C C . LEU B 1 652 ? -25.938 -44 -26.125 1 87.44 652 LEU B C 1
ATOM 10694 O O . LEU B 1 652 ? -26.406 -42.844 -26.125 1 87.44 652 LEU B O 1
ATOM 10698 N N . SER B 1 653 ? -25.719 -44.656 -25.016 1 87 653 SER B N 1
ATOM 10699 C CA . SER B 1 653 ? -25.828 -44.031 -23.703 1 87 653 SER B CA 1
ATOM 10700 C C . SER B 1 653 ? -24.562 -43.25 -23.344 1 87 653 SER B C 1
ATOM 10702 O O . SER B 1 653 ? -23.453 -43.656 -23.688 1 87 653 SER B O 1
ATOM 10704 N N . GLY B 1 654 ? -24.781 -42.094 -22.75 1 90.69 654 GLY B N 1
ATOM 10705 C CA . GLY B 1 654 ? -23.672 -41.344 -22.172 1 90.69 654 GLY B CA 1
ATOM 10706 C C . GLY B 1 654 ? -22.953 -40.469 -23.172 1 90.69 654 GLY B C 1
ATOM 10707 O O . GLY B 1 654 ? -21.812 -40.062 -22.938 1 90.69 654 GLY B O 1
ATOM 10708 N N . VAL B 1 655 ? -23.516 -40.375 -24.391 1 91.62 655 VAL B N 1
ATOM 10709 C CA . VAL B 1 655 ? -22.844 -39.625 -25.453 1 91.62 655 VAL B CA 1
ATOM 10710 C C . VAL B 1 655 ? -23.312 -38.156 -25.453 1 91.62 655 VAL B C 1
ATOM 10712 O O . VAL B 1 655 ? -24.516 -37.906 -25.469 1 91.62 655 VAL B O 1
ATOM 10715 N N . ASN B 1 656 ? -22.375 -37.25 -25.328 1 91.06 656 ASN B N 1
ATOM 10716 C CA . ASN B 1 656 ? -22.609 -35.844 -25.516 1 91.06 656 ASN B CA 1
ATOM 10717 C C . ASN B 1 656 ? -21.969 -35.312 -26.812 1 91.06 656 ASN B C 1
ATOM 10719 O O . ASN B 1 656 ? -20.766 -35.125 -26.875 1 91.06 656 ASN B O 1
ATOM 10723 N N . LEU B 1 657 ? -22.812 -35.156 -27.766 1 87.69 657 LEU B N 1
ATOM 10724 C CA . LEU B 1 657 ? -22.328 -34.594 -29 1 87.69 657 LEU B CA 1
ATOM 10725 C C . LEU B 1 657 ? -22.156 -33.062 -28.875 1 87.69 657 LEU B C 1
ATOM 10727 O O . LEU B 1 657 ? -23.125 -32.344 -28.625 1 87.69 657 LEU B O 1
ATOM 10731 N N . LYS B 1 658 ? -20.906 -32.625 -28.969 1 86.31 658 LYS B N 1
ATOM 10732 C CA . LYS B 1 658 ? -20.609 -31.219 -28.719 1 86.31 658 LYS B CA 1
ATOM 10733 C C . LYS B 1 658 ? -20.094 -30.531 -29.984 1 86.31 658 LYS B C 1
ATOM 10735 O O . LYS B 1 658 ? -19.547 -31.188 -30.875 1 86.31 658 LYS B O 1
ATOM 10740 N N . SER B 1 659 ? -20.391 -29.25 -30.078 1 79.81 659 SER B N 1
ATOM 10741 C CA . SER B 1 659 ? -19.844 -28.453 -31.172 1 79.81 659 SER B CA 1
ATOM 10742 C C . SER B 1 659 ? -18.391 -28.062 -30.906 1 79.81 659 SER B C 1
ATOM 10744 O O . SER B 1 659 ? -18.016 -27.828 -29.75 1 79.81 659 SER B O 1
ATOM 10746 N N . ILE B 1 660 ? -17.703 -28.109 -31.906 1 76.62 660 ILE B N 1
ATOM 10747 C CA . ILE B 1 660 ? -16.328 -27.625 -31.797 1 76.62 660 ILE B CA 1
ATOM 10748 C C . ILE B 1 660 ? -16.312 -26.125 -31.531 1 76.62 660 ILE B C 1
ATOM 10750 O O . ILE B 1 660 ? -17 -25.359 -32.219 1 76.62 660 ILE B O 1
ATOM 10754 N N . PRO B 1 661 ? -15.594 -25.781 -30.531 1 71.56 661 PRO B N 1
ATOM 10755 C CA . PRO B 1 661 ? -15.5 -24.344 -30.25 1 71.56 661 PRO B CA 1
ATOM 10756 C C . PRO B 1 661 ? -15.031 -23.547 -31.469 1 71.56 661 PRO B C 1
ATOM 10758 O O . PRO B 1 661 ? -14.148 -23.984 -32.219 1 71.56 661 PRO B O 1
ATOM 10761 N N . GLN B 1 662 ? -15.758 -22.375 -31.656 1 70.69 662 GLN B N 1
ATOM 10762 C CA . GLN B 1 662 ? -15.57 -21.562 -32.844 1 70.69 662 GLN B CA 1
ATOM 10763 C C . GLN B 1 662 ? -14.094 -21.25 -33.062 1 70.69 662 GLN B C 1
ATOM 10765 O O . GLN B 1 662 ? -13.586 -21.375 -34.188 1 70.69 662 GLN B O 1
ATOM 10770 N N . PRO B 1 663 ? -13.461 -20.922 -32.031 1 67.06 663 PRO B N 1
ATOM 10771 C CA . PRO B 1 663 ? -12.055 -20.594 -32.25 1 67.06 663 PRO B CA 1
ATOM 10772 C C . PRO B 1 663 ? -11.258 -21.766 -32.844 1 67.06 663 PRO B C 1
ATOM 10774 O O . PRO B 1 663 ? -10.359 -21.562 -33.656 1 67.06 663 PRO B O 1
ATOM 10777 N N . ILE B 1 664 ? -11.609 -22.938 -32.469 1 68.5 664 ILE B N 1
ATOM 10778 C CA . ILE B 1 664 ? -10.938 -24.141 -32.969 1 68.5 664 ILE B CA 1
ATOM 10779 C C . ILE B 1 664 ? -11.367 -24.391 -34.406 1 68.5 664 ILE B C 1
ATOM 10781 O O . ILE B 1 664 ? -10.547 -24.719 -35.281 1 68.5 664 ILE B O 1
ATOM 10785 N N . LEU B 1 665 ? -12.664 -24.172 -34.594 1 68.88 665 LEU B N 1
ATOM 10786 C CA . LEU B 1 665 ? -13.195 -24.359 -35.938 1 68.88 665 LEU B CA 1
ATOM 10787 C C . LEU B 1 665 ? -12.562 -23.375 -36.938 1 68.88 665 LEU B C 1
ATOM 10789 O O . LEU B 1 665 ? -12.273 -23.734 -38.062 1 68.88 665 LEU B O 1
ATOM 10793 N N . ASP B 1 666 ? -12.43 -22.188 -36.469 1 64.12 666 ASP B N 1
ATOM 10794 C CA . ASP B 1 666 ? -11.828 -21.156 -37.312 1 64.12 666 ASP B CA 1
ATOM 10795 C C . ASP B 1 666 ? -10.406 -21.547 -37.719 1 64.12 666 ASP B C 1
ATOM 10797 O O . ASP B 1 666 ? -10.008 -21.344 -38.875 1 64.12 666 ASP B O 1
ATOM 10801 N N . ILE B 1 667 ? -9.82 -22.094 -36.812 1 60.94 667 ILE B N 1
ATOM 10802 C CA . ILE B 1 667 ? -8.461 -22.547 -37.094 1 60.94 667 ILE B CA 1
ATOM 10803 C C . ILE B 1 667 ? -8.477 -23.672 -38.125 1 60.94 667 ILE B C 1
ATOM 10805 O O . ILE B 1 667 ? -7.688 -23.656 -39.062 1 60.94 667 ILE B O 1
ATOM 10809 N N . TYR B 1 668 ? -9.359 -24.5 -37.938 1 62.47 668 TYR B N 1
ATOM 10810 C CA . TYR B 1 668 ? -9.492 -25.625 -38.844 1 62.47 668 TYR B CA 1
ATOM 10811 C C . TYR B 1 668 ? -9.867 -25.156 -40.25 1 62.47 668 TYR B C 1
ATOM 10813 O O . TYR B 1 668 ? -9.312 -25.641 -41.25 1 62.47 668 TYR B O 1
ATOM 10821 N N . LYS B 1 669 ? -10.773 -24.234 -40.25 1 61.78 669 LYS B N 1
ATOM 10822 C CA . LYS B 1 669 ? -11.242 -23.719 -41.531 1 61.78 669 LYS B CA 1
ATOM 10823 C C . LYS B 1 669 ? -10.125 -22.953 -42.25 1 61.78 669 LYS B C 1
ATOM 10825 O O . LYS B 1 669 ? -10.016 -23.031 -43.5 1 61.78 669 LYS B O 1
ATOM 10830 N N . SER B 1 670 ? -9.43 -22.219 -41.531 1 56.25 670 SER B N 1
ATOM 10831 C CA . SER B 1 670 ? -8.352 -21.438 -42.156 1 56.25 670 SER B CA 1
ATOM 10832 C C . SER B 1 670 ? -7.281 -22.344 -42.75 1 56.25 670 SER B C 1
ATOM 10834 O O . SER B 1 670 ? -6.586 -21.953 -43.688 1 56.25 670 SER B O 1
ATOM 10836 N N . LEU B 1 671 ? -7.332 -23.406 -42.25 1 50.75 671 LEU B N 1
ATOM 10837 C CA . LEU B 1 671 ? -6.355 -24.359 -42.75 1 50.75 671 LEU B CA 1
ATOM 10838 C C . LEU B 1 671 ? -6.895 -25.078 -44 1 50.75 671 LEU B C 1
ATOM 10840 O O . LEU B 1 671 ? -6.125 -25.672 -44.75 1 50.75 671 LEU B O 1
ATOM 10844 N N . ASN B 1 672 ? -8.227 -25.188 -44.062 1 51.78 672 ASN B N 1
ATOM 10845 C CA . ASN B 1 672 ? -8.867 -25.812 -45.219 1 51.78 672 ASN B CA 1
ATOM 10846 C C . ASN B 1 672 ? -9.141 -24.797 -46.312 1 51.78 672 ASN B C 1
ATOM 10848 O O . ASN B 1 672 ? -9.609 -25.172 -47.406 1 51.78 672 ASN B O 1
ATOM 10852 N N . ALA B 1 673 ? -8.953 -23.5 -45.969 1 48.16 673 ALA B N 1
ATOM 10853 C CA . ALA B 1 673 ? -9.141 -22.516 -47.031 1 48.16 673 ALA B CA 1
ATOM 10854 C C . ALA B 1 673 ? -7.852 -22.312 -47.844 1 48.16 673 ALA B C 1
ATOM 10856 O O . ALA B 1 673 ? -6.758 -22.359 -47.281 1 48.16 673 ALA B O 1
#

InterPro domains:
  IPR002052 DNA methylase, N-6 adenine-specific, conserved site [PS00092] (96-102)
  IPR002295 N4/N6-methyltransferase, Type III restriction-modification enzyme EcoPI Mod subunit-like [PR00506] (93-105)
  IPR002295 N4/N6-methyltransferase, Type III restriction-modification enzyme EcoPI Mod subunit-like [PR00506] (144-163)
  IPR002295 N4/N6-methyltransferase, Type III restriction-modification enzyme EcoPI Mod subunit-like [PR00506] (401-415)
  IPR002941 DNA methylase N-4/N-6 [PF01555] (93-416)
  IPR029063 S-adenosyl-L-methionine-dependent methyltransferase superfamily [G3DSA:3.40.50.150] (70-444)
  IPR029063 S-adenosyl-L-methionine-dependent methyltransferase superfamily [SSF53335] (69-440)

Foldseek 3Di:
DVVVVVVVVVVVVVVVVVVVVVVVVVVVVPDDFDDADQFDDPVCPVCVFWQKFKFFDVVLWFDDPPLFAAFEEAAAALLRVLSLCLQFQFQNFAEEEEEDDQLQVQSPPADPRCVVVVVVVVNDGPPSPDRNSLRSVLNVVLSNLLSVLRRHHQQHKYKYWYAPSCVVVVVRSNCVRQNVVQWDDKFKEFAADQPPAPDPPDPHRPRITIMTMGGNHPNHDWFFDKDFPQWLQQFFKDKAFQDDDADWDQAPNWTKGKAAPPRMDIDGHHRDLAGWGKAWLDDCNCPVDPVNVSCVRTVLVVLQRAQMWIWTAPDDQQPDRTKIKTHHNHPVDNIIIIIGHDHPPDDSMDTHHDDSYHYCRPQSVQCQCQLNAGFQDDDDGLVVLLVVVCRRPNPQQAGEYEYQNCQQQSNLLSNLVVVRRHYYYYHHYFAFQFDADPNDTDGDDRSNRVVVVPRGGRSVNNSSSNVCQQAWDWTQGQDWDFLDKDQADVVCVVCVVVRVVVLVVSCVVCVVPAVDWDFDADPRMTTITGTHRDGDIGHHSHHIYIYIYMDIADDPPLVDQDLVSLLVLQVSLQCSNCVSQQQNAWDDDDSFKTKGHHDNDLEIEIEGADAPPPVPVVVVSLVVQQPGDAAYEYEYNYP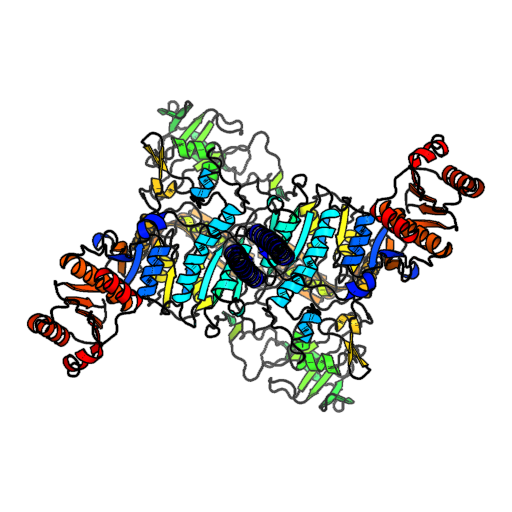DDLVVCCVSCVVGPRYDDDYNRPVSNVSSVSSVD/DVVVVVVVVVVVVVVVVVVVVVVVVVVVVVDDFDDADQFDDPVCVVCVFWQKFKDFDVVLWFDDDPLFAAFEEAAADLLRVLSLCCQFQFQNFAEEEEEDDQLQVQSPPADPRCVVVVVVVVNDGPPSPDRNSLRHVLNVVLSNLLSVLRRHHQQHKYKYWYAPSCVVVVVRSNCVRQNVVQWDDKFKEFAADQPPAPDPPDPHRPRITIMTMGGNHPNHDWFFDKDFPQWLQQFFKDKAFQDDDADWDQAPNWTKGKAAPVRMDIDTHHRDLAGWGKAWLDDCNCPVDPVNVSCVRTVLVVLQRAQMWIWTAPDDQQPDRTKIKTHHNHPVDNIIIIIGHDHPPDDSMDTHHDDSYHYCRPQSVQCQCQLNAGFQDDDDGLVVLLVVCCRRPNPQQAGEYEYQNCQQQSNLLSNLVVVRRHYYYYHDYFAFQFDADPNDTDGDDSSNRVVVVPRGGRSVNNSSSNVCQQAWDWTQGQDWDFLDKDQQDVVCVVCVVVRVVVLVVSCVVCVVPAVDWDFDQDPRMTTITGTHRDGDIGHHSHHIYIYIYMDIADDDDLVDQDLVSLLVLQVSLQCSNCVSVQQNAWDDDDSFKTKGHHDNDQEIEIEGADAPPPVPVVVVSLVVQQPGDAAYEYEYNYPDDLVVCCVSCVPGPRYDDDYNDPVSNVSSVSSND

Sequence (1346 aa):
MADNIDELHRKIKDLESEVAYLNAQLKQDNRFGLHWIDVPEAFEAGGENAIPILEEVPDLSITTDDGKPTHILIEGDNYHALTCLNYTHQGKVDVIYIDPPYNTGSDGFTYKDKRFLDKYPDGTQLPKNHPLRHSSWLSFMDKRMKLASSLLKEDGVIYISINEEEYANLKLLCDSVFGYSNYITTITIKVRHENRILKGDKPMHETTELLLMYRKSDKFNISKRIVDNSDPKDYIYEIEELIDNPEIIMMGGKKVKVFHPGEYRIVEYEPSFEHLKKINIRGSIKTGNSSGRFHMSYLEERNNDFGVIYKVPNMGDDGRDGRYFLSRSDSSHANGFYFQGAPLQRNDTKEIPYPNFLDFEQEFNLVGTEGGVPFDGGKKPIAFIQYLLKIAKGNNKNLVVLDFFAGSGSTGHAFLDGGYTGQVILVQAPEKTYEIKKGKKLAKNNCKGVFNAGFETITQITRKRIENAIGGYVTDKKISKVLFEEELTPTSLKKVPDYLARINEIKQENEKLYHSFDVHVKDGVLMLQGEISKKKTCPPLGNSLKYYRTSFVGTSTANQATDHDKTILAQKAGCLLALAENTLYEMKKTDSYQIFKDKNHDVWTAIYFKEDYRPKYFNEFVHEVEQLQGVKNVYIFSWGDVGSFDSYFEYLSGVNLKSIPQPILDIYKSLNAMADNIDELHRKIKDLESEVAYLNAQLKQDNRFGLHWIDVPEAFEAGGENAIPILEEVPDLSITTDDGKPTHILIEGDNYHALTCLNYTHQGKVDVIYIDPPYNTGSDGFTYKDKRFLDKYPDGTQLPKNHPLRHSSWLSFMDKRMKLASSLLKEDGVIYISINEEEYANLKLLCDSVFGYSNYITTITIKVRHENRILKGDKPMHETTELLLMYRKSDKFNISKRIVDNSDPKDYIYEIEELIDNPEIIMMGGKKVKVFHPGEYRIVEYEPSFEHLKKINIRGSIKTGNSSGRFHMSYLEERNNDFGVIYKVPNMGDDGRDGRYFLSRSDSSHANGFYFQGAPLQRNDTKEIPYPNFLDFEQEFNLVGTEGGVPFDGGKKPIAFIQYLLKIAKGNNKNLVVLDFFAGSGSTGHAFLDGGYTGQVILVQAPEKTYEIKKGKKLAKNNCKGVFNAGFETITQITRKRIENAIGGYVTDKKISKVLFEEELTPTSLKKVPDYLARINEIKQENEKLYHSFDVHVKDGVLMLQGEISKKKTCPPLGNSLKYYRTSFVGTSTANQATDHDKTILAQKAGCLLALAENTLYEMKKTDSYQIFKDKNHDVWTAIYFKEDYRPKYFNEFVHEVEQLQGVKNVYIFSWGDVGSFDSYFEYLSGVNLKSIPQPILDIYKSLNA

Radius of gyration: 37.6 Å; Cα contacts (8 Å, |Δi|>4): 2723; chains: 2; bounding box: 95×115×108 Å